Protein AF-A0A967CVB8-F1 (afdb_monomer_lite)

Sequence (1171 aa):
MAAPSTLHRSLELAGTLPALMVAADRVAATVIQGVHGRRRVGQGDAFWQYRPYRDGDSASQIDWRQSARSRHLFVRETEWEAAASVWLWRDASPSMQYASLKNIDTKAVRGELITLALASLLADAGERVAVLGGSMRPTSGRVAVRRVAETLFDETRDPTRVQPSLPPMVPLPAHGTIVLVSDWLDPLEKIEAIVRYYASVGVRGHIVQVLDPAEEDLPFDGHVKFEGLEAEGQHTIRRVEAVRTAYGARLAAQRDGLQRLALIPPLPKLVRFPAIRLLVGLEPTEQTPMKMPWWLLLLRLLLAAALILAVAKPLLNPQADLPGRGPLLLVIDDGWSSAPGWITRVAHAERLIQRAERGGRTVLLMGTAPAPIDQSATRRGALRPDEIRTTLRAFRPKPWPTDRAAAAAELDQMQVDPSAYVVWLSDGLEDEGAARLTERLRRFDGLQVVVPDQASTPLLLLPPVAEGRDLKVRALRPAADGPRKVAVQAADEQGRVVARIDVDFAATATQGEGVLPAPAELRNRMARLDIEAQGGAGSAILLDERHRRRPVAIMGERATAGGQPLLQEVYFLERALDPYVSLSIGDLDTVLTRNTAVLLIPDGAVPSTNDREEIAKWIERGGVAVRFAGANLAAGGDTLVPTRLRLGDRALGGVMSWGEPTALAEFPANSPFLGIPVPKDVRISQQVLAEPTPDLAEKTWARLADGTPLVTAEKRGQGYLVLVHTTANTGWSNLSLSGLFVNMLQRLVTLSRGVAGDGVNKALKPWRTLDGFGRLGAPPAGAQILPADAAETFKPKPTTPPGLYGDENAQVAFNIGGRVGAPTPLALPSGVSIDKLSEGGETDLSRWFLLAALVLLLADLLISLWLRGLLPRAVRLGRATAAAAALLLAVLASPPEAGAQQQTAPPQRPQFQPQPAPPAGQATRDRAAVPALSVEQALKGSLDTRLAYILTGDKEVDDISKAGLEGLSEILRNRTSVEPADPVGLDLERDEPRLYPFIYWPVTSTQPALSPRAAAALDRYLRTGGIIFIDTRDQQLSFDRPAGGNPDLKRLLAGVETPPLIAMPPDHVLTRAFYLLSDMPGRWQGGKIWIESGGGRVNDGVTTIIIGANDYAGAWAVDQRGRGLMPVTPGGETQREMAFRVGVNLVMLALTGNYKDDQVHLPDIMQRLRR

Structure (mmCIF, N/CA/C/O backbone):
data_AF-A0A967CVB8-F1
#
_entry.id   AF-A0A967CVB8-F1
#
loop_
_atom_site.group_PDB
_atom_site.id
_atom_site.type_symbol
_atom_site.label_atom_id
_atom_site.label_alt_id
_atom_site.label_comp_id
_atom_site.label_asym_id
_atom_site.label_entity_id
_atom_site.label_seq_id
_atom_site.pdbx_PDB_ins_code
_atom_site.Cartn_x
_atom_site.Cartn_y
_atom_site.Cartn_z
_atom_site.occupancy
_atom_site.B_iso_or_equiv
_atom_site.auth_seq_id
_atom_site.auth_comp_id
_atom_site.auth_asym_id
_atom_site.auth_atom_id
_atom_site.pdbx_PDB_model_num
ATOM 1 N N . MET A 1 1 ? 33.917 20.953 35.974 1.00 39.84 1 MET A N 1
ATOM 2 C CA . MET A 1 1 ? 33.377 19.713 35.372 1.00 39.84 1 MET A CA 1
ATOM 3 C C . MET A 1 1 ? 32.537 18.982 36.418 1.00 39.84 1 MET A C 1
ATOM 5 O O . MET A 1 1 ? 33.136 18.387 37.296 1.00 39.84 1 MET A O 1
ATOM 9 N N . ALA A 1 2 ? 31.199 19.110 36.370 1.00 30.48 2 ALA A N 1
ATOM 10 C CA . ALA A 1 2 ? 30.183 18.270 37.052 1.00 30.48 2 ALA A CA 1
ATOM 11 C C . ALA A 1 2 ? 28.753 18.808 36.753 1.00 30.48 2 ALA A C 1
ATOM 13 O O . ALA A 1 2 ? 27.996 19.128 37.658 1.00 30.48 2 ALA A O 1
ATOM 14 N N . ALA A 1 3 ? 28.413 19.025 35.475 1.00 40.91 3 ALA A N 1
ATOM 15 C CA . ALA A 1 3 ? 27.140 19.631 35.034 1.00 40.91 3 ALA A CA 1
ATOM 16 C C . ALA A 1 3 ? 26.242 18.720 34.157 1.00 40.91 3 ALA A C 1
ATOM 18 O O . ALA A 1 3 ? 25.026 18.850 34.246 1.00 40.91 3 ALA A O 1
ATOM 19 N N . PRO A 1 4 ? 26.769 17.764 33.358 1.00 41.81 4 PRO A N 1
ATOM 20 C CA . PRO A 1 4 ? 25.917 16.858 32.578 1.00 41.81 4 PRO A CA 1
ATOM 21 C C . PRO A 1 4 ? 25.182 15.825 33.439 1.00 41.81 4 PRO A C 1
ATOM 23 O O . PRO A 1 4 ? 24.113 15.360 33.062 1.00 41.81 4 PRO A O 1
ATOM 26 N N . SER A 1 5 ? 25.737 15.459 34.599 1.00 46.19 5 SER A N 1
ATOM 27 C CA . SER A 1 5 ? 25.253 14.325 35.387 1.00 46.19 5 SER A CA 1
ATOM 28 C C . SER A 1 5 ? 23.907 14.567 36.057 1.00 46.19 5 SER A C 1
ATOM 30 O O . SER A 1 5 ? 23.208 13.595 36.283 1.00 46.19 5 SER A O 1
ATOM 32 N N . THR A 1 6 ? 23.523 15.811 36.363 1.00 44.56 6 THR A N 1
ATOM 33 C CA . THR A 1 6 ? 22.273 16.122 37.084 1.00 44.56 6 THR A CA 1
ATOM 34 C C . THR A 1 6 ? 21.069 16.225 36.150 1.00 44.56 6 THR A C 1
ATOM 36 O O . THR A 1 6 ? 20.009 15.727 36.502 1.00 44.56 6 THR A O 1
ATOM 39 N N . LEU A 1 7 ? 21.239 16.780 34.940 1.00 46.62 7 LEU A N 1
ATOM 40 C CA . LEU A 1 7 ? 20.215 16.750 33.884 1.00 46.62 7 LEU A CA 1
ATOM 41 C C . LEU A 1 7 ? 20.044 15.326 33.325 1.00 46.62 7 LEU A C 1
ATOM 43 O O . LEU A 1 7 ? 18.936 14.887 33.043 1.00 46.62 7 LEU A O 1
ATOM 47 N N . HIS A 1 8 ? 21.145 14.575 33.199 1.00 47.28 8 HIS A N 1
ATOM 48 C CA . HIS A 1 8 ? 21.085 13.164 32.818 1.00 47.28 8 HIS A CA 1
ATOM 49 C C . HIS A 1 8 ? 20.465 12.313 33.936 1.00 47.28 8 HIS A C 1
ATOM 51 O O . HIS A 1 8 ? 19.593 11.509 33.636 1.00 47.28 8 HIS A O 1
ATOM 57 N N . ARG A 1 9 ? 20.797 12.563 35.218 1.00 43.97 9 ARG A N 1
ATOM 58 C CA . ARG A 1 9 ? 20.110 11.940 36.366 1.00 43.97 9 ARG A CA 1
ATOM 59 C C . ARG A 1 9 ? 18.646 12.319 36.438 1.00 43.97 9 ARG A C 1
ATOM 61 O O . ARG A 1 9 ? 17.865 11.457 36.788 1.00 43.97 9 ARG A O 1
ATOM 68 N N . SER A 1 10 ? 18.259 13.564 36.162 1.00 42.12 10 SER A N 1
ATOM 69 C CA . SER A 1 10 ? 16.853 13.976 36.222 1.00 42.12 10 SER A CA 1
ATOM 70 C C . SER A 1 10 ? 16.041 13.369 35.080 1.00 42.12 10 SER A C 1
ATOM 72 O O . SER A 1 10 ? 14.901 12.985 35.308 1.00 42.12 10 SER A O 1
ATOM 74 N N . LEU A 1 11 ? 16.639 13.176 33.898 1.00 46.59 11 LEU A N 1
ATOM 75 C CA . LEU A 1 11 ? 16.045 12.419 32.791 1.00 46.59 11 LEU A CA 1
ATOM 76 C C . LEU A 1 11 ? 16.037 10.893 33.053 1.00 46.59 11 LEU A C 1
ATOM 78 O O . LEU A 1 11 ? 15.043 10.241 32.744 1.00 46.59 11 LEU A O 1
ATOM 82 N N . GLU A 1 12 ? 17.071 10.320 33.687 1.00 45.47 12 GLU A N 1
ATOM 83 C CA . GLU A 1 12 ? 17.101 8.917 34.160 1.00 45.47 12 GLU A CA 1
ATOM 84 C C . GLU A 1 12 ? 16.109 8.661 35.316 1.00 45.47 12 GLU A C 1
ATOM 86 O O . GLU A 1 12 ? 15.452 7.620 35.355 1.00 45.47 12 GLU A O 1
ATOM 91 N N . LEU A 1 13 ? 15.952 9.605 36.252 1.00 46.22 13 LEU A N 1
ATOM 92 C CA . LEU A 1 13 ? 14.998 9.548 37.372 1.00 46.22 13 LEU A CA 1
ATOM 93 C C . LEU A 1 13 ? 13.561 9.787 36.900 1.00 46.22 13 LEU A C 1
ATOM 95 O O . LEU A 1 13 ? 12.649 9.100 37.356 1.00 46.22 13 LEU A O 1
ATOM 99 N N . ALA A 1 14 ? 13.352 10.685 35.931 1.00 42.28 14 ALA A N 1
ATOM 100 C CA . ALA A 1 14 ? 12.073 10.828 35.238 1.00 42.28 14 ALA A CA 1
ATOM 101 C C . ALA A 1 14 ? 11.695 9.537 34.488 1.00 42.28 14 ALA A C 1
ATOM 103 O O . ALA A 1 14 ? 10.531 9.148 34.493 1.00 42.28 14 ALA A O 1
ATOM 104 N N . GLY A 1 15 ? 12.680 8.820 33.934 1.00 41.47 15 GLY A N 1
ATOM 105 C CA . GLY A 1 15 ? 12.495 7.503 33.318 1.00 41.47 15 GLY A CA 1
ATOM 106 C C . GLY A 1 15 ? 12.239 6.340 34.291 1.00 41.47 15 GLY A C 1
ATOM 107 O O . GLY A 1 15 ? 11.826 5.271 33.847 1.00 41.47 15 GLY A O 1
ATOM 108 N N . THR A 1 16 ? 12.450 6.513 35.604 1.00 40.88 16 THR A N 1
ATOM 109 C CA . THR A 1 16 ? 12.336 5.438 36.618 1.00 40.88 16 THR A CA 1
ATOM 110 C C . THR A 1 16 ? 11.228 5.648 37.653 1.00 40.88 16 THR A C 1
ATOM 112 O O . THR A 1 16 ? 11.062 4.819 38.550 1.00 40.88 16 THR A O 1
ATOM 115 N N . LEU A 1 17 ? 10.390 6.682 37.508 1.00 42.91 17 LEU A N 1
ATOM 116 C CA . LEU A 1 17 ? 9.267 6.950 38.418 1.00 42.91 17 LEU A CA 1
ATOM 117 C C . LEU A 1 17 ? 7.903 6.931 37.697 1.00 42.91 17 LEU A C 1
ATOM 119 O O . LEU A 1 17 ? 7.251 7.973 37.577 1.00 42.91 17 LEU A O 1
ATOM 123 N N . PRO A 1 18 ? 7.396 5.738 37.307 1.00 47.34 18 PRO A N 1
ATOM 124 C CA . PRO A 1 18 ? 6.052 5.568 36.750 1.00 47.34 18 PRO A CA 1
ATOM 125 C C . PRO A 1 18 ? 4.955 6.180 37.628 1.00 47.34 18 PRO A C 1
ATOM 127 O O . PRO A 1 18 ? 3.953 6.656 37.117 1.00 47.34 18 PRO A O 1
ATOM 130 N N . ALA A 1 19 ? 5.143 6.218 38.951 1.00 40.50 19 ALA A N 1
ATOM 131 C CA . ALA A 1 19 ? 4.174 6.796 39.879 1.00 40.50 19 ALA A CA 1
ATOM 132 C C . ALA A 1 19 ? 4.058 8.328 39.770 1.00 40.50 19 ALA A C 1
ATOM 134 O O . ALA A 1 19 ? 2.969 8.853 39.982 1.00 40.50 19 ALA A O 1
ATOM 135 N N . LEU A 1 20 ? 5.135 9.044 39.414 1.00 42.47 20 LEU A N 1
ATOM 136 C CA . LEU A 1 20 ? 5.097 10.495 39.192 1.00 42.47 20 LEU A CA 1
ATOM 137 C C . LEU A 1 20 ? 4.602 10.836 37.789 1.00 42.47 20 LEU A C 1
ATOM 139 O O . LEU A 1 20 ? 3.821 11.769 37.672 1.00 42.47 20 LEU A O 1
ATOM 143 N N . MET A 1 21 ? 4.937 10.042 36.765 1.00 40.72 21 MET A N 1
ATOM 144 C CA . MET A 1 21 ? 4.261 10.122 35.461 1.00 40.72 21 MET A CA 1
ATOM 145 C C . MET A 1 21 ? 2.756 9.869 35.606 1.00 40.72 21 MET A C 1
ATOM 147 O O . MET A 1 21 ? 1.975 10.662 35.118 1.00 40.72 21 MET A O 1
ATOM 151 N N . VAL A 1 22 ? 2.326 8.867 36.380 1.00 39.88 22 VAL A N 1
ATOM 152 C CA . VAL A 1 22 ? 0.898 8.580 36.625 1.00 39.88 22 VAL A CA 1
ATOM 153 C C . VAL A 1 22 ? 0.221 9.634 37.512 1.00 39.88 22 VAL A C 1
ATOM 155 O O . VAL A 1 22 ? -0.952 9.944 37.310 1.00 39.88 22 VAL A O 1
ATOM 158 N N . ALA A 1 23 ? 0.916 10.197 38.506 1.00 38.28 23 ALA A N 1
ATOM 159 C CA . ALA A 1 23 ? 0.378 11.270 39.345 1.00 38.28 23 ALA A CA 1
ATOM 160 C C . ALA A 1 23 ? 0.266 12.587 38.570 1.00 38.28 23 ALA A C 1
ATOM 162 O O . ALA A 1 23 ? -0.714 13.310 38.726 1.00 38.28 23 ALA A O 1
ATOM 163 N N . ALA A 1 24 ? 1.232 12.872 37.705 1.00 38.06 24 ALA A N 1
ATOM 164 C CA . ALA A 1 24 ? 1.269 14.076 36.905 1.00 38.06 24 ALA A CA 1
ATOM 165 C C . ALA A 1 24 ? 0.374 13.942 35.647 1.00 38.06 24 ALA A C 1
ATOM 167 O O . ALA A 1 24 ? -0.311 14.902 35.314 1.00 38.06 24 ALA A O 1
ATOM 168 N N . ASP A 1 25 ? 0.193 12.735 35.093 1.00 40.62 25 ASP A N 1
ATOM 169 C CA . ASP A 1 25 ? -0.881 12.379 34.148 1.00 40.62 25 ASP A CA 1
ATOM 170 C C . ASP A 1 25 ? -2.262 12.488 34.803 1.00 40.62 25 ASP A C 1
ATOM 172 O O . ASP A 1 25 ? -3.207 12.934 34.164 1.00 40.62 25 ASP A O 1
ATOM 176 N N . ARG A 1 26 ? -2.414 12.139 36.091 1.00 37.75 26 ARG A N 1
ATOM 177 C CA . ARG A 1 26 ? -3.667 12.365 36.836 1.00 37.75 26 ARG A CA 1
ATOM 178 C C . ARG A 1 26 ? -3.932 13.848 37.078 1.00 37.75 26 ARG A C 1
ATOM 180 O O . ARG A 1 26 ? -5.073 14.274 36.927 1.00 37.75 26 ARG A O 1
ATOM 187 N N . VAL A 1 27 ? -2.919 14.644 37.421 1.00 36.72 27 VAL A N 1
ATOM 188 C CA . VAL A 1 27 ? -3.057 16.100 37.612 1.00 36.72 27 VAL A CA 1
ATOM 189 C C . VAL A 1 27 ? -3.334 16.800 36.275 1.00 36.72 27 VAL A C 1
ATOM 191 O O . VAL A 1 27 ? -4.260 17.605 36.204 1.00 36.72 27 VAL A O 1
ATOM 194 N N . ALA A 1 28 ? -2.640 16.421 35.197 1.00 36.44 28 ALA A N 1
ATOM 195 C CA . ALA A 1 28 ? -2.891 16.900 33.837 1.00 36.44 28 ALA A CA 1
ATOM 196 C C . ALA A 1 28 ? -4.274 16.462 33.320 1.00 36.44 28 ALA A C 1
ATOM 198 O O . ALA A 1 28 ? -5.021 17.286 32.797 1.00 36.44 28 ALA A O 1
ATOM 199 N N . ALA A 1 29 ? -4.695 15.217 33.575 1.00 38.03 29 ALA A N 1
ATOM 200 C CA . ALA A 1 29 ? -6.037 14.730 33.241 1.00 38.03 29 ALA A CA 1
ATOM 201 C C . ALA A 1 29 ? -7.153 15.434 34.030 1.00 38.03 29 ALA A C 1
ATOM 203 O O . ALA A 1 29 ? -8.288 15.502 33.557 1.00 38.03 29 ALA A O 1
ATOM 204 N N . THR A 1 30 ? -6.846 16.010 35.198 1.00 35.69 30 THR A N 1
ATOM 205 C CA . THR A 1 30 ? -7.812 16.796 35.984 1.00 35.69 30 THR A CA 1
ATOM 206 C C . THR A 1 30 ? -7.963 18.230 35.448 1.00 35.69 30 THR A C 1
ATOM 208 O O . THR A 1 30 ? -8.986 18.868 35.687 1.00 35.69 30 THR A O 1
ATOM 211 N N . VAL A 1 31 ? -7.009 18.726 34.650 1.00 36.84 31 VAL A N 1
ATOM 212 C CA . VAL A 1 31 ? -7.080 20.045 33.984 1.00 36.84 31 VAL A CA 1
ATOM 213 C C . VAL A 1 31 ? -7.744 19.965 32.590 1.00 36.84 31 VAL A C 1
ATOM 215 O O . VAL A 1 31 ? -8.159 20.985 32.045 1.00 36.84 31 VAL A O 1
ATOM 218 N N . ILE A 1 32 ? -7.984 18.759 32.055 1.00 35.25 32 ILE A N 1
ATOM 219 C CA . ILE A 1 32 ? -8.639 18.523 30.747 1.00 35.25 32 ILE A CA 1
ATOM 220 C C . ILE A 1 32 ? -10.176 18.705 30.774 1.00 35.25 32 ILE A C 1
ATOM 222 O O . ILE A 1 32 ? -10.823 18.725 29.727 1.00 35.25 32 ILE A O 1
ATOM 226 N N . GLN A 1 33 ? -10.813 18.932 31.928 1.00 31.05 33 GLN A N 1
ATOM 227 C CA . GLN A 1 33 ? -12.238 19.304 31.964 1.00 31.05 33 GLN A CA 1
ATOM 228 C C . GLN A 1 33 ? -12.428 20.822 31.989 1.00 31.05 33 GLN A C 1
ATOM 230 O O . GLN A 1 33 ? -12.844 21.400 32.992 1.00 31.05 33 GLN A O 1
ATOM 235 N N . GLY A 1 34 ? -12.127 21.487 30.872 1.00 33.62 34 GLY A N 1
ATOM 236 C CA . GLY A 1 34 ? -12.172 22.945 30.866 1.00 33.62 34 GLY A CA 1
ATOM 237 C C . GLY A 1 34 ? -12.222 23.680 29.538 1.00 33.62 34 GLY A C 1
ATOM 238 O O . GLY A 1 34 ? -11.951 24.873 29.562 1.00 33.62 34 GLY A O 1
ATOM 239 N N . VAL A 1 35 ? -12.589 23.069 28.404 1.00 25.36 35 VAL A N 1
ATOM 240 C CA . VAL A 1 35 ? -12.851 23.850 27.177 1.00 25.36 35 VAL A CA 1
ATOM 241 C C . VAL A 1 35 ? -14.104 23.338 26.467 1.00 25.36 35 VAL A C 1
ATOM 243 O O . VAL A 1 35 ? -14.071 22.436 25.638 1.00 25.36 35 VAL A O 1
ATOM 246 N N . HIS A 1 36 ? -15.252 23.930 26.800 1.00 29.33 36 HIS A N 1
ATOM 247 C CA . HIS A 1 36 ? -16.408 23.935 25.908 1.00 29.33 36 HIS A CA 1
ATOM 248 C C . HIS A 1 36 ? -16.361 25.182 25.025 1.00 29.33 36 HIS A C 1
ATOM 250 O O . HIS A 1 36 ? -16.536 26.307 25.494 1.00 29.33 36 HIS A O 1
ATOM 256 N N . GLY A 1 37 ? -16.177 24.932 23.730 1.00 34.28 37 GLY A N 1
ATOM 257 C CA . GLY A 1 37 ? -17.021 25.433 22.649 1.00 34.28 37 GLY A CA 1
ATOM 258 C C . GLY A 1 37 ? -17.662 26.808 22.828 1.00 34.28 37 GLY A C 1
ATOM 259 O O . GLY A 1 37 ? -18.828 26.931 23.205 1.00 34.28 37 GLY A O 1
ATOM 260 N N . ARG A 1 38 ? -16.964 27.837 22.354 1.00 32.28 38 ARG A N 1
ATOM 261 C CA . ARG A 1 38 ? -17.613 28.926 21.618 1.00 32.28 38 ARG A CA 1
ATOM 262 C C . ARG A 1 38 ? -16.938 29.045 20.264 1.00 32.28 38 ARG A C 1
ATOM 264 O O . ARG A 1 38 ? -15.977 29.787 20.114 1.00 32.28 38 ARG A O 1
ATOM 271 N N . ARG A 1 39 ? -17.491 28.325 19.284 1.00 39.25 39 ARG A N 1
ATOM 272 C CA . ARG A 1 39 ? -17.188 28.491 17.860 1.00 39.25 39 ARG A CA 1
ATOM 273 C C . ARG A 1 39 ? -17.462 29.935 17.454 1.00 39.25 39 ARG A C 1
ATOM 275 O O . ARG A 1 39 ? -18.603 30.332 17.223 1.00 39.25 39 ARG A O 1
ATOM 282 N N . ARG A 1 40 ? -16.403 30.731 17.434 1.00 39.28 40 ARG A N 1
ATOM 283 C CA . ARG A 1 40 ? -16.312 32.014 16.745 1.00 39.28 40 ARG A CA 1
ATOM 284 C C . ARG A 1 40 ? -15.216 31.871 15.702 1.00 39.28 40 ARG A C 1
ATOM 286 O O . ARG A 1 40 ? -14.234 31.179 15.946 1.00 39.28 40 ARG A O 1
ATOM 293 N N . VAL A 1 41 ? -15.397 32.550 14.575 1.00 35.59 41 VAL A N 1
ATOM 294 C CA . VAL A 1 41 ? -14.340 32.727 13.575 1.00 35.59 41 VAL A CA 1
ATOM 295 C C . VAL A 1 41 ? -13.127 33.333 14.285 1.00 35.59 41 VAL A C 1
ATOM 297 O O . VAL A 1 41 ? -13.259 34.374 14.936 1.00 35.59 41 VAL A O 1
ATOM 300 N N . GLY A 1 42 ? -11.980 32.661 14.223 1.00 52.94 42 GLY A N 1
ATOM 301 C CA . GLY A 1 42 ? -10.769 33.079 14.923 1.00 52.94 42 GLY A CA 1
ATOM 302 C C . GLY A 1 42 ? -9.578 32.180 14.605 1.00 52.94 42 GLY A C 1
ATOM 303 O O . GLY A 1 42 ? -9.709 31.172 13.934 1.00 52.94 42 GLY A O 1
ATOM 304 N N . GLN A 1 43 ? -8.392 32.575 15.050 1.00 40.72 43 GLN A N 1
ATOM 305 C CA . GLN A 1 43 ? -7.141 31.894 14.714 1.00 40.72 43 GLN A CA 1
ATOM 306 C C . GLN A 1 43 ? -6.992 30.595 15.530 1.00 40.72 43 GLN A C 1
ATOM 308 O O . GLN A 1 43 ? -6.781 30.658 16.737 1.00 40.72 43 GLN A O 1
ATOM 313 N N . GLY A 1 44 ? -7.115 29.439 14.890 1.00 53.22 44 GLY A N 1
ATOM 314 C CA . GLY A 1 44 ? -6.596 28.160 15.399 1.00 53.22 44 GLY A CA 1
ATOM 315 C C . GLY A 1 44 ? -6.433 27.147 14.266 1.00 53.22 44 GLY A C 1
ATOM 316 O O . GLY A 1 44 ? -6.341 27.563 13.110 1.00 53.22 44 GLY A O 1
ATOM 317 N N . ASP A 1 45 ? -6.347 25.851 14.561 1.00 49.97 45 ASP A N 1
ATOM 318 C CA . ASP A 1 45 ? -5.793 24.882 13.597 1.00 49.97 45 ASP A CA 1
ATOM 319 C C . ASP A 1 45 ? -6.855 24.069 12.829 1.00 49.97 45 ASP A C 1
ATOM 321 O O . ASP A 1 45 ? -6.603 23.583 11.717 1.00 49.97 45 ASP A O 1
ATOM 325 N N . ALA A 1 46 ? -8.086 23.976 13.346 1.00 47.72 46 ALA A N 1
ATOM 326 C CA . ALA A 1 46 ? -9.167 23.238 12.691 1.00 47.72 46 ALA A CA 1
ATOM 327 C C . ALA A 1 46 ? -9.848 24.068 11.584 1.00 47.72 46 ALA A C 1
ATOM 329 O O . ALA A 1 46 ? -10.195 25.234 11.759 1.00 47.72 46 ALA A O 1
ATOM 330 N N . PHE A 1 47 ? -10.022 23.469 10.403 1.00 56.91 47 PHE A N 1
ATOM 331 C CA . PHE A 1 47 ? -10.591 24.111 9.210 1.00 56.91 47 PHE A CA 1
ATOM 332 C C . PHE A 1 47 ? -12.099 24.386 9.351 1.00 56.91 47 PHE A C 1
ATOM 334 O O . PHE A 1 47 ? -12.853 23.467 9.663 1.00 56.91 47 PHE A O 1
ATOM 341 N N . TRP A 1 48 ? -12.544 25.616 9.055 1.00 63.31 48 TRP A N 1
ATOM 342 C CA . TRP A 1 48 ? -13.966 25.985 9.048 1.00 63.31 48 TRP A CA 1
ATOM 343 C C . TRP A 1 48 ? -14.537 26.137 7.628 1.00 63.31 48 TRP A C 1
ATOM 345 O O . TRP A 1 48 ? -15.370 25.333 7.215 1.00 63.31 48 TRP A O 1
ATOM 355 N N . GLN A 1 49 ? -14.116 27.158 6.868 1.00 70.31 49 GLN A N 1
ATOM 356 C CA . GLN A 1 49 ? -14.591 27.392 5.494 1.00 70.31 49 GLN A CA 1
ATOM 357 C C . GLN A 1 49 ? -13.599 28.218 4.658 1.00 70.31 49 GLN A C 1
ATOM 359 O O . GLN A 1 49 ? -12.708 28.876 5.197 1.00 70.31 49 GLN A O 1
ATOM 364 N N . TYR A 1 50 ? -13.801 28.231 3.336 1.00 78.94 50 TYR A N 1
ATOM 365 C CA . TYR A 1 50 ? -13.112 29.135 2.411 1.00 78.94 50 TYR A CA 1
ATOM 366 C C . TYR A 1 50 ? -13.987 30.336 2.064 1.00 78.94 50 TYR A C 1
ATOM 368 O O . TYR A 1 50 ? -15.148 30.161 1.689 1.00 78.94 50 TYR A O 1
ATOM 376 N N . ARG A 1 51 ? -13.423 31.548 2.098 1.00 83.38 51 ARG A N 1
ATOM 377 C CA . ARG A 1 51 ? -14.084 32.743 1.548 1.00 83.38 51 ARG A CA 1
ATOM 378 C C . ARG A 1 51 ? -13.161 33.557 0.641 1.00 83.38 51 ARG A C 1
ATOM 380 O O . ARG A 1 51 ? -11.948 33.476 0.807 1.00 83.38 51 ARG A O 1
ATOM 387 N N . PRO A 1 52 ? -13.693 34.368 -0.291 1.00 75.75 52 PRO A N 1
ATOM 388 C CA . PRO A 1 52 ? -12.875 35.288 -1.076 1.00 75.75 52 PRO A CA 1
ATOM 389 C C . PRO A 1 52 ? -12.131 36.284 -0.178 1.00 75.75 52 PRO A C 1
ATOM 391 O O . PRO A 1 52 ? -12.697 36.788 0.801 1.00 75.75 52 PRO A O 1
ATOM 394 N N . TYR A 1 53 ? -10.879 36.560 -0.534 1.00 80.44 53 TYR A N 1
ATOM 395 C CA . TYR A 1 53 ? -10.044 37.595 0.068 1.00 80.44 53 TYR A CA 1
ATOM 396 C C . TYR A 1 53 ? -10.720 38.965 -0.045 1.00 80.44 53 TYR A C 1
ATOM 398 O O . TYR A 1 53 ? -11.288 39.298 -1.089 1.00 80.44 53 TYR A O 1
ATOM 406 N N . ARG A 1 54 ? -10.673 39.753 1.030 1.00 74.75 54 ARG A N 1
ATOM 407 C CA . ARG A 1 54 ? -11.155 41.137 1.075 1.00 74.75 54 ARG A CA 1
ATOM 408 C C . ARG A 1 54 ? -10.032 42.054 1.546 1.00 74.75 54 ARG A C 1
ATOM 410 O O . ARG A 1 54 ? -9.184 41.639 2.333 1.00 74.75 54 ARG A O 1
ATOM 417 N N . ASP A 1 55 ? -10.070 43.308 1.106 1.00 49.50 55 ASP A N 1
ATOM 418 C CA . ASP A 1 55 ? -9.115 44.326 1.544 1.00 49.50 55 ASP A CA 1
ATOM 419 C C . ASP A 1 55 ? -9.179 44.484 3.073 1.00 49.50 55 ASP A C 1
ATOM 421 O O . ASP A 1 55 ? -10.203 44.882 3.632 1.00 49.50 55 ASP A O 1
ATOM 425 N N . GLY A 1 56 ? -8.087 44.103 3.743 1.00 61.16 56 GLY A N 1
ATOM 426 C CA . GLY A 1 56 ? -7.975 44.028 5.205 1.00 61.16 56 GLY A CA 1
ATOM 427 C C . GLY A 1 56 ? -7.611 42.641 5.750 1.00 61.16 56 GLY A C 1
ATOM 428 O O . GLY A 1 56 ? -7.184 42.546 6.900 1.00 61.16 56 GLY A O 1
ATOM 429 N N . ASP A 1 57 ? -7.722 41.582 4.943 1.00 59.88 57 ASP A N 1
ATOM 430 C CA . ASP A 1 57 ? -7.320 40.227 5.336 1.00 59.88 57 ASP A CA 1
ATOM 431 C C . ASP A 1 57 ? -5.791 40.045 5.259 1.00 59.88 57 ASP A C 1
ATOM 433 O O . ASP A 1 57 ? -5.126 40.539 4.341 1.00 59.88 57 ASP A O 1
ATOM 437 N N . SER A 1 58 ? -5.214 39.313 6.219 1.00 56.44 58 SER A N 1
ATOM 438 C CA . SER A 1 58 ? -3.770 39.034 6.252 1.00 56.44 58 SER A CA 1
ATOM 439 C C . SER A 1 58 ? -3.377 38.012 5.183 1.00 56.44 58 SER A C 1
ATOM 441 O O . SER A 1 58 ? -4.040 36.986 5.022 1.00 56.44 58 SER A O 1
ATOM 443 N N . ALA A 1 59 ? -2.238 38.228 4.517 1.00 60.34 59 ALA A N 1
ATOM 444 C CA . ALA A 1 59 ? -1.706 37.310 3.506 1.00 60.34 59 ALA A CA 1
ATOM 445 C C . ALA A 1 59 ? -1.414 35.895 4.051 1.00 60.34 59 ALA A C 1
ATOM 447 O O . ALA A 1 59 ? -1.445 34.921 3.302 1.00 60.34 59 ALA A O 1
ATOM 448 N N . SER A 1 60 ? -1.187 35.764 5.363 1.00 55.06 60 SER A N 1
ATOM 449 C CA . SER A 1 60 ? -0.981 34.476 6.040 1.00 55.06 60 SER A CA 1
ATOM 450 C C . SER A 1 60 ? -2.243 33.615 6.148 1.00 55.06 60 SER A C 1
ATOM 452 O O . SER A 1 60 ? -2.139 32.412 6.359 1.00 55.06 60 SER A O 1
ATOM 454 N N . GLN A 1 61 ? -3.431 34.206 6.000 1.00 56.50 61 GLN A N 1
ATOM 455 C CA . GLN A 1 61 ? -4.706 33.486 6.077 1.00 56.50 61 GLN A CA 1
ATOM 456 C C . GLN A 1 61 ? -5.180 32.999 4.700 1.00 56.50 61 GLN A C 1
ATOM 458 O O . GLN A 1 61 ? -6.174 32.280 4.599 1.00 56.50 61 GLN A O 1
ATOM 463 N N . ILE A 1 62 ? -4.484 33.386 3.628 1.00 68.19 62 ILE A N 1
ATOM 464 C CA . ILE A 1 62 ? -4.800 32.961 2.268 1.00 68.19 62 ILE A CA 1
ATOM 465 C C . ILE A 1 62 ? -4.458 31.476 2.123 1.00 68.19 62 ILE A C 1
ATOM 467 O O . ILE A 1 62 ? -3.318 31.056 2.314 1.00 68.19 62 ILE A O 1
ATOM 471 N N . ASP A 1 63 ? -5.448 30.671 1.743 1.00 70.44 63 ASP A N 1
ATOM 472 C CA . ASP A 1 63 ? -5.205 29.300 1.317 1.00 70.44 63 ASP A CA 1
ATOM 473 C C . ASP A 1 63 ? -4.664 29.324 -0.104 1.00 70.44 63 ASP A C 1
ATOM 475 O O . ASP A 1 63 ? -5.399 29.419 -1.092 1.00 70.44 63 ASP A O 1
ATOM 479 N N . TRP A 1 64 ? -3.343 29.258 -0.204 1.00 63.16 64 TRP A N 1
ATOM 480 C CA . TRP A 1 64 ? -2.652 29.312 -1.482 1.00 63.16 64 TRP A CA 1
ATOM 481 C C . TRP A 1 64 ? -2.917 28.077 -2.349 1.00 63.16 64 TRP A C 1
ATOM 483 O O . TRP A 1 64 ? -2.842 28.187 -3.569 1.00 63.16 64 TRP A O 1
ATOM 493 N N . ARG A 1 65 ? -3.300 26.926 -1.772 1.00 60.75 65 ARG A N 1
ATOM 494 C CA . ARG A 1 65 ? -3.641 25.713 -2.541 1.00 60.75 65 ARG A CA 1
ATOM 495 C C . ARG A 1 65 ? -4.993 25.863 -3.232 1.00 60.75 65 ARG A C 1
ATOM 497 O O . ARG A 1 65 ? -5.118 25.527 -4.409 1.00 60.75 65 ARG A O 1
ATOM 504 N N . GLN A 1 66 ? -5.985 26.401 -2.525 1.00 68.81 66 GLN A N 1
ATOM 505 C CA . GLN A 1 66 ? -7.294 26.712 -3.094 1.00 68.81 66 GLN A CA 1
ATOM 506 C C . GLN A 1 66 ? -7.215 27.912 -4.050 1.00 68.81 66 GLN A C 1
ATOM 508 O O . GLN A 1 66 ? -7.819 27.890 -5.122 1.00 68.81 66 GLN A O 1
ATOM 513 N N . SER A 1 67 ? -6.412 28.925 -3.711 1.00 69.44 67 SER A N 1
ATOM 514 C CA . SER A 1 67 ? -6.196 30.112 -4.550 1.00 69.44 67 SER A CA 1
ATOM 515 C C . SER A 1 67 ? -5.440 29.790 -5.839 1.00 69.44 67 SER A C 1
ATOM 517 O O . SER A 1 67 ? -5.786 30.327 -6.880 1.00 69.44 67 SER A O 1
ATOM 519 N N . ALA A 1 68 ? -4.484 28.854 -5.825 1.00 55.09 68 ALA A N 1
ATOM 520 C CA . ALA A 1 68 ? -3.751 28.426 -7.023 1.00 55.09 68 ALA A CA 1
ATOM 521 C C . ALA A 1 68 ? -4.631 27.735 -8.082 1.00 55.09 68 ALA A C 1
ATOM 523 O O . ALA A 1 68 ? -4.200 27.547 -9.219 1.00 55.09 68 ALA A O 1
ATOM 524 N N . ARG A 1 69 ? -5.864 27.348 -7.729 1.00 54.59 69 ARG A N 1
ATOM 525 C CA . ARG A 1 69 ? -6.847 26.760 -8.650 1.00 54.59 69 ARG A CA 1
ATOM 526 C C . ARG A 1 69 ? -7.759 27.803 -9.311 1.00 54.59 69 ARG A C 1
ATOM 528 O O . ARG A 1 69 ? -8.566 27.427 -10.157 1.00 54.59 69 ARG A O 1
ATOM 535 N N . SER A 1 70 ? -7.664 29.086 -8.946 1.00 59.25 70 SER A N 1
ATOM 536 C CA . SER A 1 70 ? -8.537 30.156 -9.452 1.00 59.25 70 SER A CA 1
ATOM 537 C C . SER A 1 70 ? -7.785 31.482 -9.674 1.00 59.25 70 SER A C 1
ATOM 539 O O . SER A 1 70 ? -6.645 31.635 -9.257 1.00 59.25 70 SER A O 1
ATOM 541 N N . ARG A 1 71 ? -8.423 32.471 -10.321 1.00 60.88 71 ARG A N 1
ATOM 542 C CA . ARG A 1 71 ? -7.883 33.845 -10.447 1.00 60.88 71 ARG A CA 1
ATOM 543 C C . ARG A 1 71 ? -8.138 34.729 -9.215 1.00 60.88 71 ARG A C 1
ATOM 545 O O . ARG A 1 71 ? -7.654 35.855 -9.167 1.00 60.88 71 ARG A O 1
ATOM 552 N N . HIS A 1 72 ? -8.906 34.243 -8.243 1.00 63.09 72 HIS A N 1
ATOM 553 C CA . HIS A 1 72 ? -9.240 34.943 -7.005 1.00 63.09 72 HIS A CA 1
ATOM 554 C C . HIS A 1 72 ? -8.521 34.314 -5.808 1.00 63.09 72 HIS A C 1
ATOM 556 O O . HIS A 1 72 ? -8.386 33.090 -5.718 1.00 63.09 72 HIS A O 1
ATOM 562 N N . LEU A 1 73 ? -8.084 35.167 -4.881 1.00 71.81 73 LEU A N 1
ATOM 563 C CA . LEU A 1 73 ? -7.486 34.752 -3.616 1.00 71.81 73 LEU A CA 1
ATOM 564 C C . LEU A 1 73 ? -8.592 34.300 -2.655 1.00 71.81 73 LEU A C 1
ATOM 566 O O . LEU A 1 73 ? -9.605 34.983 -2.495 1.00 71.81 73 LEU A O 1
ATOM 570 N N . PHE A 1 74 ? -8.394 33.151 -2.020 1.00 74.69 74 PHE A N 1
ATOM 571 C CA . PHE A 1 74 ? -9.281 32.576 -1.016 1.00 74.69 74 PHE A CA 1
ATOM 572 C C . PHE A 1 74 ? -8.582 32.536 0.336 1.00 74.69 74 PHE A C 1
ATOM 574 O O . PHE A 1 74 ? -7.440 32.106 0.439 1.00 74.69 74 PHE A O 1
ATOM 581 N N . VAL A 1 75 ? -9.290 32.948 1.378 1.00 77.94 75 VAL A N 1
ATOM 582 C CA . VAL A 1 75 ? -8.857 32.919 2.773 1.00 77.94 75 VAL A CA 1
ATOM 583 C C . VAL A 1 75 ? -9.467 31.696 3.456 1.00 77.94 75 VAL A C 1
ATOM 585 O O . VAL A 1 75 ? -10.668 31.440 3.313 1.00 77.94 75 VAL A O 1
ATOM 588 N N . ARG A 1 76 ? -8.636 30.930 4.170 1.00 74.81 76 ARG A N 1
ATOM 589 C CA . ARG A 1 76 ? -9.051 29.816 5.029 1.00 74.81 76 ARG A CA 1
ATOM 590 C C . ARG A 1 76 ? -9.396 30.362 6.402 1.00 74.81 76 ARG A C 1
ATOM 592 O O . ARG A 1 76 ? -8.527 30.853 7.113 1.00 74.81 76 ARG A O 1
ATOM 599 N N . GLU A 1 77 ? -10.658 30.251 6.787 1.00 70.31 77 GLU A N 1
ATOM 600 C CA . GLU A 1 77 ? -11.076 30.539 8.155 1.00 70.31 77 GLU A CA 1
ATOM 601 C C . GLU A 1 77 ? -10.894 29.276 9.006 1.00 70.31 77 GLU A C 1
ATOM 603 O O . GLU A 1 77 ? -11.248 28.172 8.576 1.00 70.31 77 GLU A O 1
ATOM 608 N N . THR A 1 78 ? -10.312 29.432 10.195 1.00 57.56 78 THR A N 1
ATOM 609 C CA . THR A 1 78 ? -10.075 28.343 11.149 1.00 57.56 78 THR A CA 1
ATOM 610 C C . THR A 1 78 ? -10.862 28.527 12.456 1.00 57.56 78 THR A C 1
ATOM 612 O O . THR A 1 78 ? -11.529 29.546 12.661 1.00 57.56 78 THR A O 1
ATOM 615 N N . GLU A 1 79 ? -10.890 27.489 13.295 1.00 47.75 79 GLU A N 1
ATOM 616 C CA . GLU A 1 79 ? -11.536 27.464 14.615 1.00 47.75 79 GLU A CA 1
ATOM 617 C C . GLU A 1 79 ? -10.543 27.928 15.691 1.00 47.75 79 GLU A C 1
ATOM 619 O O . GLU A 1 79 ? -9.413 27.467 15.709 1.00 47.75 79 GLU A O 1
ATOM 624 N N . TRP A 1 80 ? -10.946 28.838 16.582 1.00 42.25 80 TRP A N 1
ATOM 625 C CA . TRP A 1 80 ? -10.082 29.451 17.605 1.00 42.25 80 TRP A CA 1
ATOM 626 C C . TRP A 1 80 ? -9.701 28.480 18.745 1.00 42.25 80 TRP A C 1
ATOM 628 O O . TRP A 1 80 ? -10.592 28.027 19.465 1.00 42.25 80 TRP A O 1
ATOM 638 N N . GLU A 1 81 ? -8.402 28.247 18.983 1.00 49.56 81 GLU A N 1
ATOM 639 C CA . GLU A 1 81 ? -7.871 27.550 20.174 1.00 49.56 81 GLU A CA 1
ATOM 640 C C . GLU A 1 81 ? -6.864 28.455 20.911 1.00 49.56 81 GLU A C 1
ATOM 642 O O . GLU A 1 81 ? -5.931 28.988 20.316 1.00 49.56 81 GLU A O 1
ATOM 647 N N . ALA A 1 82 ? -7.060 28.688 22.213 1.00 50.16 82 ALA A N 1
ATOM 648 C CA . ALA A 1 82 ? -6.206 29.570 23.012 1.00 50.16 82 ALA A CA 1
ATOM 649 C C . ALA A 1 82 ? -5.335 28.751 23.978 1.00 50.16 82 ALA A C 1
ATOM 651 O O . ALA A 1 82 ? -5.836 28.302 25.005 1.00 50.16 82 ALA A O 1
ATOM 652 N N . ALA A 1 83 ? -4.038 28.609 23.686 1.00 59.47 83 ALA A N 1
ATOM 653 C CA . ALA A 1 83 ? -3.066 28.036 24.624 1.00 59.47 83 ALA A CA 1
ATOM 654 C C . ALA A 1 83 ? -2.890 28.949 25.854 1.00 59.47 83 ALA A C 1
ATOM 656 O O . ALA A 1 83 ? -2.574 30.147 25.726 1.00 59.47 83 ALA A O 1
ATOM 657 N N . ALA A 1 84 ? -3.083 28.393 27.049 1.00 69.12 84 ALA A N 1
ATOM 658 C CA . ALA A 1 84 ? -2.881 29.078 28.312 1.00 69.12 84 ALA A CA 1
ATOM 659 C C . ALA A 1 84 ? -1.380 29.267 28.603 1.00 69.12 84 ALA A C 1
ATOM 661 O O . ALA A 1 84 ? -0.498 28.582 28.081 1.00 69.12 84 ALA A O 1
ATOM 662 N N . SER A 1 85 ? -1.078 30.270 29.424 1.00 84.25 85 SER A N 1
ATOM 663 C CA . SER A 1 85 ? 0.276 30.495 29.930 1.00 84.25 85 SER A CA 1
ATOM 664 C C . SER A 1 85 ? 0.325 30.106 31.402 1.00 84.25 85 SER A C 1
ATOM 666 O O . SER A 1 85 ? -0.493 30.586 32.195 1.00 84.25 85 SER A O 1
ATOM 668 N N . VAL A 1 86 ? 1.284 29.253 31.754 1.00 87.94 86 VAL A N 1
ATOM 669 C CA . VAL A 1 86 ? 1.494 28.734 33.105 1.00 87.94 86 VAL A CA 1
ATOM 670 C C . VAL A 1 86 ? 2.860 29.177 33.630 1.00 87.94 86 VAL A C 1
ATOM 672 O O . VAL A 1 86 ? 3.892 28.934 33.006 1.00 87.94 86 VAL A O 1
ATOM 675 N N . TRP A 1 87 ? 2.870 29.829 34.791 1.00 90.62 87 TRP A N 1
ATOM 676 C CA . TRP A 1 87 ? 4.081 30.241 35.497 1.00 90.62 87 TRP A CA 1
ATOM 677 C C . TRP A 1 87 ? 4.396 29.259 36.618 1.00 90.62 87 TRP A C 1
ATOM 679 O O . TRP A 1 87 ? 3.529 28.944 37.428 1.00 90.62 87 TRP A O 1
ATOM 689 N N . LEU A 1 88 ? 5.637 28.792 36.673 1.00 90.75 88 LEU A N 1
ATOM 690 C CA . LEU A 1 88 ? 6.123 27.842 37.665 1.00 90.75 88 LEU A CA 1
ATOM 691 C C . LEU A 1 88 ? 7.115 28.526 38.603 1.00 90.75 88 LEU A C 1
ATOM 693 O O . LEU A 1 88 ? 7.972 29.285 38.153 1.00 90.75 88 LEU A O 1
ATOM 697 N N . TRP A 1 89 ? 7.020 28.244 39.895 1.00 91.25 89 TRP A N 1
ATOM 698 C CA . TRP A 1 89 ? 7.984 28.698 40.892 1.00 91.25 89 TRP A CA 1
ATOM 699 C C . TRP A 1 89 ? 8.286 27.586 41.887 1.00 91.25 89 TRP A C 1
ATOM 701 O O . TRP A 1 89 ? 7.392 26.824 42.267 1.00 91.25 89 TRP A O 1
ATOM 711 N N . ARG A 1 90 ? 9.541 27.532 42.328 1.00 89.50 90 ARG A N 1
ATOM 712 C CA . ARG A 1 90 ? 10.044 26.541 43.268 1.00 89.50 90 ARG A CA 1
ATOM 713 C C . ARG A 1 90 ? 10.853 27.242 44.351 1.00 89.50 90 ARG A C 1
ATOM 715 O O . ARG A 1 90 ? 11.711 28.058 44.036 1.00 89.50 90 ARG A O 1
ATOM 722 N N . ASP A 1 91 ? 10.627 26.848 45.595 1.00 87.81 91 ASP A N 1
ATOM 723 C CA . ASP A 1 91 ? 11.368 27.321 46.758 1.00 87.81 91 ASP A CA 1
ATOM 724 C C . ASP A 1 91 ? 12.770 26.703 46.861 1.00 87.81 91 ASP A C 1
ATOM 726 O O . ASP A 1 91 ? 12.990 25.493 46.721 1.00 87.81 91 ASP A O 1
ATOM 730 N N . ALA A 1 92 ? 13.744 27.564 47.090 1.00 81.31 92 ALA A N 1
ATOM 731 C CA . ALA A 1 92 ? 15.159 27.247 47.125 1.00 81.31 92 ALA A CA 1
ATOM 732 C C . ALA A 1 92 ? 15.842 27.789 48.392 1.00 81.31 92 ALA A C 1
ATOM 734 O O . ALA A 1 92 ? 17.072 27.879 48.433 1.00 81.31 92 ALA A O 1
ATOM 735 N N . SER A 1 93 ? 15.056 28.130 49.418 1.00 84.88 93 SER A N 1
ATOM 736 C CA . SER A 1 93 ? 15.561 28.554 50.719 1.00 84.88 93 SER A CA 1
ATOM 737 C C . SER A 1 93 ? 16.370 27.447 51.429 1.00 84.88 93 SER A C 1
ATOM 739 O O . SER A 1 93 ? 16.322 26.269 51.046 1.00 84.88 93 SER A O 1
ATOM 741 N N . PRO A 1 94 ? 17.152 27.785 52.471 1.00 82.25 94 PRO A N 1
ATOM 742 C CA . PRO A 1 94 ? 17.916 26.800 53.234 1.00 82.25 94 PRO A CA 1
ATOM 743 C C . PRO A 1 94 ? 17.067 25.688 53.870 1.00 82.25 94 PRO A C 1
ATOM 745 O O . PRO A 1 94 ? 17.547 24.554 53.947 1.00 82.25 94 PRO A O 1
ATOM 748 N N . SER A 1 95 ? 15.812 25.955 54.267 1.00 83.94 95 SER A N 1
ATOM 749 C CA . SER A 1 95 ? 14.911 24.925 54.818 1.00 83.94 95 SER A CA 1
ATOM 750 C C . SER A 1 95 ? 14.668 23.787 53.820 1.00 83.94 95 SER A C 1
ATOM 752 O O . SER A 1 95 ? 14.557 22.619 54.203 1.00 83.94 95 SER A O 1
ATOM 754 N N . MET A 1 96 ? 14.678 24.096 52.520 1.00 86.50 96 MET A N 1
ATOM 755 C CA . MET A 1 96 ? 14.496 23.126 51.444 1.00 86.50 96 MET A CA 1
ATOM 756 C C . MET A 1 96 ? 15.693 22.172 51.299 1.00 86.50 96 MET A C 1
ATOM 758 O O . MET A 1 96 ? 15.561 21.103 50.705 1.00 86.50 96 MET A O 1
ATOM 762 N N . GLN A 1 97 ? 16.864 22.488 51.861 1.00 85.69 97 GLN A N 1
ATOM 763 C CA . GLN A 1 97 ? 18.020 21.579 51.851 1.00 85.69 97 GLN A CA 1
ATOM 764 C C . GLN A 1 97 ? 17.942 20.489 52.931 1.00 85.69 97 GLN A C 1
ATOM 766 O O . GLN A 1 97 ? 18.780 19.587 52.945 1.00 85.69 97 GLN A O 1
ATOM 771 N N . TYR A 1 98 ? 16.940 20.537 53.814 1.00 85.31 98 TYR A N 1
ATOM 772 C CA . TYR A 1 98 ? 16.750 19.542 54.863 1.00 85.31 98 TYR A CA 1
ATOM 773 C C . TYR A 1 98 ? 16.377 18.159 54.303 1.00 85.31 98 TYR A C 1
ATOM 775 O O . TYR A 1 98 ? 15.590 18.040 53.359 1.00 85.31 98 TYR A O 1
ATOM 783 N N . ALA A 1 99 ? 16.946 17.122 54.920 1.00 86.44 99 ALA A N 1
ATOM 784 C CA . ALA A 1 99 ? 16.585 15.718 54.754 1.00 86.44 99 ALA A CA 1
ATOM 785 C C . ALA A 1 99 ? 16.853 14.985 56.075 1.00 86.44 99 ALA A C 1
ATOM 787 O O . ALA A 1 99 ? 17.981 15.002 56.578 1.00 86.44 99 ALA A O 1
ATOM 788 N N . SER A 1 100 ? 15.840 14.337 56.647 1.00 83.25 100 SER A N 1
ATOM 789 C CA . SER A 1 100 ? 15.983 13.638 57.934 1.00 83.25 100 SER A CA 1
ATOM 790 C C . SER A 1 100 ? 16.636 12.262 57.828 1.00 83.25 100 SER A C 1
ATOM 792 O O . SER A 1 100 ? 17.271 11.796 58.778 1.00 83.25 100 SER A O 1
ATOM 794 N N . LEU A 1 101 ? 16.512 11.606 56.671 1.00 81.62 101 LEU A N 1
ATOM 795 C CA . LEU A 1 101 ? 17.070 10.282 56.414 1.00 81.62 101 LEU A CA 1
ATOM 796 C C . LEU A 1 101 ? 18.181 10.349 55.360 1.00 81.62 101 LEU A C 1
ATOM 798 O O . LEU A 1 101 ? 18.092 11.065 54.370 1.00 81.62 101 LEU A O 1
ATOM 802 N N . LYS A 1 102 ? 19.228 9.533 55.522 1.00 76.56 102 LYS A N 1
ATOM 803 C CA . LYS A 1 102 ? 20.352 9.481 54.563 1.00 76.56 102 LYS A CA 1
ATOM 804 C C . LYS A 1 102 ? 19.975 8.901 53.190 1.00 76.56 102 LYS A C 1
ATOM 806 O O . LYS A 1 102 ? 20.783 8.968 52.271 1.00 76.56 102 LYS A O 1
ATOM 811 N N . ASN A 1 103 ? 18.804 8.273 53.073 1.00 80.94 103 ASN A N 1
ATOM 812 C CA . ASN A 1 103 ? 18.323 7.581 51.874 1.00 80.94 103 ASN A CA 1
ATOM 813 C C . ASN A 1 103 ? 17.172 8.310 51.158 1.00 80.94 103 ASN A C 1
ATOM 815 O O . ASN A 1 103 ? 16.587 7.730 50.244 1.00 80.94 103 ASN A O 1
ATOM 819 N N . ILE A 1 104 ? 16.832 9.533 51.570 1.00 79.81 104 ILE A N 1
ATOM 820 C CA . ILE A 1 104 ? 15.852 10.374 50.877 1.00 79.81 104 ILE A CA 1
ATOM 821 C C . ILE A 1 104 ? 16.546 11.600 50.292 1.00 79.81 104 ILE A C 1
ATOM 823 O O . ILE A 1 104 ? 17.531 12.095 50.841 1.00 79.81 104 ILE A O 1
ATOM 827 N N . ASP A 1 105 ? 16.031 12.072 49.163 1.00 79.38 105 ASP A N 1
ATOM 828 C CA . ASP A 1 105 ? 16.464 13.334 48.576 1.00 79.38 105 ASP A CA 1
ATOM 829 C C . ASP A 1 105 ? 16.009 14.511 49.448 1.00 79.38 105 ASP A C 1
ATOM 831 O O . ASP A 1 105 ? 14.986 14.433 50.133 1.00 79.38 105 ASP A O 1
ATOM 835 N N . THR A 1 106 ? 16.735 15.626 49.384 1.00 83.94 106 THR A N 1
ATOM 836 C CA . THR A 1 106 ? 16.327 16.867 50.054 1.00 83.94 106 THR A CA 1
ATOM 837 C C . THR A 1 106 ? 15.017 17.404 49.472 1.00 83.94 106 THR A C 1
ATOM 839 O O . THR A 1 106 ? 14.688 17.161 48.300 1.00 83.94 106 THR A O 1
ATOM 842 N N . LYS A 1 107 ? 14.271 18.191 50.260 1.00 88.88 107 LYS A N 1
ATOM 843 C CA . LYS A 1 107 ? 13.033 18.842 49.787 1.00 88.88 107 LYS A CA 1
ATOM 844 C C . LYS A 1 107 ? 13.263 19.669 48.512 1.00 88.88 107 LYS A C 1
ATOM 846 O O . LYS A 1 107 ? 12.404 19.680 47.634 1.00 88.88 107 LYS A O 1
ATOM 851 N N . ALA A 1 108 ? 14.436 20.288 48.361 1.00 82.06 108 ALA A N 1
ATOM 852 C CA . ALA A 1 108 ? 14.843 21.075 47.197 1.00 82.06 108 ALA A CA 1
ATOM 853 C C . ALA A 1 108 ? 14.903 20.229 45.919 1.00 82.06 108 ALA A C 1
ATOM 855 O O . ALA A 1 108 ? 14.318 20.612 44.906 1.00 82.06 108 ALA A O 1
ATOM 856 N N . VAL A 1 109 ? 15.538 19.051 45.979 1.00 78.56 109 VAL A N 1
ATOM 857 C CA . VAL A 1 109 ? 15.601 18.112 44.845 1.00 78.56 109 VAL A CA 1
ATOM 858 C C . VAL A 1 109 ? 14.198 17.618 44.487 1.00 78.56 109 VAL A C 1
ATOM 860 O O . VAL A 1 109 ? 13.841 17.549 43.310 1.00 78.56 109 VAL A O 1
ATOM 863 N N . ARG A 1 110 ? 13.357 17.333 45.491 1.00 81.38 110 ARG A N 1
ATOM 864 C CA . ARG A 1 110 ? 11.965 16.921 45.262 1.00 81.38 110 ARG A CA 1
ATOM 865 C C . ARG A 1 110 ? 11.130 18.035 44.619 1.00 81.38 110 ARG A C 1
ATOM 867 O O . ARG A 1 110 ? 10.386 17.763 43.678 1.00 81.38 110 ARG A O 1
ATOM 874 N N . GLY A 1 111 ? 11.258 19.273 45.094 1.00 82.00 111 GLY A N 1
ATOM 875 C CA . GLY A 1 111 ? 10.570 20.438 44.536 1.00 82.00 111 GLY A CA 1
ATOM 876 C C . GLY A 1 111 ? 10.991 20.738 43.096 1.00 82.00 111 GLY A C 1
ATOM 877 O O . GLY A 1 111 ? 10.144 21.032 42.251 1.00 82.00 111 GLY A O 1
ATOM 878 N N . GLU A 1 112 ? 12.281 20.603 42.786 1.00 80.38 112 GLU A N 1
ATOM 879 C CA . GLU A 1 112 ? 12.815 20.749 41.429 1.00 80.38 112 GLU A CA 1
ATOM 880 C C . GLU A 1 112 ? 12.277 19.668 40.484 1.00 80.38 112 GLU A C 1
ATOM 882 O O . GLU A 1 112 ? 11.793 19.986 39.396 1.00 80.38 112 GLU A O 1
ATOM 887 N N . LEU A 1 113 ? 12.261 18.408 40.928 1.00 77.81 113 LEU A N 1
ATOM 888 C CA . LEU A 1 113 ? 11.699 17.294 40.165 1.00 77.81 113 LEU A CA 1
ATOM 889 C C . LEU A 1 113 ? 10.214 17.517 39.835 1.00 77.81 113 LEU A C 1
ATOM 891 O O . LEU A 1 113 ? 9.816 17.346 38.685 1.00 77.81 113 LEU A O 1
ATOM 895 N N . ILE A 1 114 ? 9.401 17.928 40.818 1.00 80.25 114 ILE A N 1
ATOM 896 C CA . ILE A 1 114 ? 7.970 18.227 40.618 1.00 80.25 114 ILE A CA 1
ATOM 897 C C . ILE A 1 114 ? 7.796 19.357 39.599 1.00 80.25 114 ILE A C 1
ATOM 899 O O . ILE A 1 114 ? 6.960 19.265 38.700 1.00 80.25 114 ILE A O 1
ATOM 903 N N . THR A 1 115 ? 8.607 20.408 39.714 1.00 84.62 115 THR A N 1
ATOM 904 C CA . THR A 1 115 ? 8.539 21.578 38.832 1.00 84.62 115 THR A CA 1
ATOM 905 C C . THR A 1 115 ? 8.917 21.223 37.391 1.00 84.62 115 THR A C 1
ATOM 907 O O . THR A 1 115 ? 8.214 21.613 36.458 1.00 84.62 115 THR A O 1
ATOM 910 N N . LEU A 1 116 ? 9.982 20.439 37.189 1.00 81.38 116 LEU A N 1
ATOM 911 C CA . LEU A 1 116 ? 10.416 19.985 35.863 1.00 81.38 116 LEU A CA 1
ATOM 912 C C . LEU A 1 116 ? 9.447 18.980 35.234 1.00 81.38 116 LEU A C 1
ATOM 914 O O . LEU A 1 116 ? 9.171 19.071 34.038 1.00 81.38 116 LEU A O 1
ATOM 918 N N . ALA A 1 117 ? 8.891 18.060 36.026 1.00 77.25 117 ALA A N 1
ATOM 919 C CA . ALA A 1 117 ? 7.876 17.121 35.556 1.00 77.25 117 ALA A CA 1
ATOM 920 C C . ALA A 1 117 ? 6.616 17.858 35.078 1.00 77.25 117 ALA A C 1
ATOM 922 O O . ALA A 1 117 ? 6.102 17.579 33.995 1.00 77.25 117 ALA A O 1
ATOM 923 N N . LEU A 1 118 ? 6.162 18.856 35.843 1.00 80.19 118 LEU A N 1
ATOM 924 C CA . LEU A 1 118 ? 5.027 19.690 35.465 1.00 80.19 118 LEU A CA 1
ATOM 925 C C . LEU A 1 118 ? 5.321 20.520 34.206 1.00 80.19 118 LEU A C 1
ATOM 927 O O . LEU A 1 118 ? 4.474 20.599 33.320 1.00 80.19 118 LEU A O 1
ATOM 931 N N . ALA A 1 119 ? 6.524 21.091 34.089 1.00 83.06 119 ALA A N 1
ATOM 932 C CA . ALA A 1 119 ? 6.944 21.801 32.883 1.00 83.06 119 ALA A CA 1
ATOM 933 C C . ALA A 1 119 ? 6.929 20.894 31.642 1.00 83.06 119 ALA A C 1
ATOM 935 O O . ALA A 1 119 ? 6.493 21.335 30.581 1.00 83.06 119 ALA A O 1
ATOM 936 N N . SER A 1 120 ? 7.368 19.635 31.777 1.00 76.56 120 SER A N 1
ATOM 937 C CA . SER A 1 120 ? 7.343 18.652 30.687 1.00 76.56 120 SER A CA 1
ATOM 938 C C . SER A 1 120 ? 5.927 18.337 30.232 1.00 76.56 120 SER A C 1
ATOM 940 O O . SER A 1 120 ? 5.639 18.435 29.044 1.00 76.56 120 SER A O 1
ATOM 942 N N . LEU A 1 121 ? 5.026 18.034 31.166 1.00 74.38 121 LEU A N 1
ATOM 943 C CA . LEU A 1 121 ? 3.645 17.695 30.820 1.00 74.38 121 LEU A CA 1
ATOM 944 C C . LEU A 1 121 ? 2.885 18.857 30.194 1.00 74.38 121 LEU A C 1
ATOM 946 O O . LEU A 1 121 ? 2.150 18.668 29.231 1.00 74.38 121 LEU A O 1
ATOM 950 N N . LEU A 1 122 ? 3.069 20.066 30.726 1.00 78.56 122 LEU A N 1
ATOM 951 C CA . LEU A 1 122 ? 2.450 21.262 30.164 1.00 78.56 122 LEU A CA 1
ATOM 952 C C . LEU A 1 122 ? 2.994 21.556 28.758 1.00 78.56 122 LEU A C 1
ATOM 954 O O . LEU A 1 122 ? 2.224 21.914 27.871 1.00 78.56 122 LEU A O 1
ATOM 958 N N . ALA A 1 123 ? 4.295 21.357 28.531 1.00 74.31 123 ALA A N 1
ATOM 959 C CA . ALA A 1 123 ? 4.900 21.534 27.216 1.00 74.31 123 ALA A CA 1
ATOM 960 C C . ALA A 1 123 ? 4.426 20.486 26.192 1.00 74.31 123 ALA A C 1
ATOM 962 O O . ALA A 1 123 ? 4.199 20.850 25.037 1.00 74.31 123 ALA A O 1
ATOM 963 N N . ASP A 1 124 ? 4.249 19.225 26.604 1.00 63.91 124 ASP A N 1
ATOM 964 C CA . ASP A 1 124 ? 3.708 18.150 25.758 1.00 63.91 124 ASP A CA 1
ATOM 965 C C . ASP A 1 124 ? 2.213 18.357 25.449 1.00 63.91 124 ASP A C 1
ATOM 967 O O . ASP A 1 124 ? 1.752 18.010 24.363 1.00 63.91 124 ASP A O 1
ATOM 971 N N . ALA A 1 125 ? 1.464 18.991 26.358 1.00 60.38 125 ALA A N 1
ATOM 972 C CA . ALA A 1 125 ? 0.065 19.380 26.160 1.00 60.38 125 ALA A CA 1
ATOM 973 C C . ALA A 1 125 ? -0.125 20.650 25.301 1.00 60.38 125 ALA A C 1
ATOM 975 O O . ALA A 1 125 ? -1.256 21.077 25.082 1.00 60.38 125 ALA A O 1
ATOM 976 N N . GLY A 1 126 ? 0.959 21.268 24.815 1.00 62.66 126 GLY A N 1
ATOM 977 C CA . GLY A 1 126 ? 0.908 22.475 23.979 1.00 62.66 126 GLY A CA 1
ATOM 978 C C . GLY A 1 126 ? 0.762 23.795 24.750 1.00 62.66 126 GLY A C 1
ATOM 979 O O . GLY A 1 126 ? 0.647 24.854 24.129 1.00 62.66 126 GLY A O 1
ATOM 980 N N . GLU A 1 127 ? 0.815 23.766 26.084 1.00 80.25 127 GLU A N 1
ATOM 981 C CA . GLU A 1 127 ? 0.744 24.962 26.926 1.00 80.25 127 GLU A CA 1
ATOM 982 C C . GLU A 1 127 ? 2.071 25.735 26.931 1.00 80.25 127 GLU A C 1
ATOM 984 O O . GLU A 1 127 ? 3.155 25.203 26.662 1.00 80.25 127 GLU A O 1
ATOM 989 N N . ARG A 1 128 ? 2.005 27.032 27.256 1.00 84.38 128 ARG A N 1
ATOM 990 C CA . ARG A 1 128 ? 3.198 27.888 27.349 1.00 84.38 128 ARG A CA 1
ATOM 991 C C . ARG A 1 128 ? 3.671 27.991 28.791 1.00 84.38 128 ARG A C 1
ATOM 993 O O . ARG A 1 128 ? 2.938 28.493 29.637 1.00 84.38 128 ARG A O 1
ATOM 1000 N N . VAL A 1 129 ? 4.913 27.605 29.065 1.00 87.44 129 VAL A N 1
ATOM 1001 C CA . VAL A 1 129 ? 5.484 27.557 30.421 1.00 87.44 129 VAL A CA 1
ATOM 1002 C C . VAL A 1 129 ? 6.574 28.620 30.603 1.00 87.44 129 VAL A C 1
ATOM 1004 O O . VAL A 1 129 ? 7.347 28.886 29.679 1.00 87.44 129 VAL A O 1
ATOM 1007 N N . ALA A 1 130 ? 6.640 29.239 31.786 1.00 88.31 130 ALA A N 1
ATOM 1008 C CA . ALA A 1 130 ? 7.715 30.148 32.206 1.00 88.31 130 ALA A CA 1
ATOM 1009 C C . ALA A 1 130 ? 8.058 29.979 33.695 1.00 88.31 130 ALA A C 1
ATOM 1011 O O . ALA A 1 130 ? 7.203 29.575 34.478 1.00 88.31 130 ALA A O 1
ATOM 1012 N N . VAL A 1 131 ? 9.277 30.355 34.099 1.00 88.56 131 VAL A N 1
ATOM 1013 C CA . VAL A 1 131 ? 9.661 30.463 35.519 1.00 88.56 131 VAL A CA 1
ATOM 1014 C C . VAL A 1 131 ? 9.272 31.842 36.058 1.00 88.56 131 VAL A C 1
ATOM 1016 O O . VAL A 1 131 ? 9.548 32.865 35.428 1.00 88.56 131 VAL A O 1
ATOM 1019 N N . LEU A 1 132 ? 8.607 31.884 37.212 1.00 86.62 132 LEU A N 1
ATOM 1020 C CA . LEU A 1 132 ? 8.183 33.118 37.871 1.00 86.62 132 LEU A CA 1
ATOM 1021 C C . LEU A 1 132 ? 9.393 33.939 38.333 1.00 86.62 132 LEU A C 1
ATOM 1023 O O . LEU A 1 132 ? 10.227 33.443 39.078 1.00 86.62 132 LEU A O 1
ATOM 1027 N N . GLY A 1 133 ? 9.467 35.210 37.930 1.00 74.56 133 GLY A N 1
ATOM 1028 C CA . GLY A 1 133 ? 10.602 36.084 38.259 1.00 74.56 133 GLY A CA 1
ATOM 1029 C C . GLY A 1 133 ? 11.829 35.903 37.355 1.00 74.56 133 GLY A C 1
ATOM 1030 O O . GLY A 1 133 ? 12.737 36.730 37.406 1.00 74.56 133 GLY A O 1
ATOM 1031 N N . GLY A 1 134 ? 11.826 34.894 36.476 1.00 71.50 134 GLY A N 1
ATOM 1032 C CA . GLY A 1 134 ? 12.842 34.716 35.443 1.00 71.50 134 GLY A CA 1
ATOM 1033 C C . GLY A 1 134 ? 12.697 35.721 34.293 1.00 71.50 134 GLY A C 1
ATOM 1034 O O . GLY A 1 134 ? 11.625 36.268 34.036 1.00 71.50 134 GLY A O 1
ATOM 1035 N N . SER A 1 135 ? 13.773 35.935 33.535 1.00 63.72 135 SER A N 1
ATOM 1036 C CA . SER A 1 135 ? 13.795 36.822 32.356 1.00 63.72 135 SER A CA 1
ATOM 1037 C C . SER A 1 135 ? 13.078 36.244 31.121 1.00 63.72 135 SER A C 1
ATOM 1039 O O . SER A 1 135 ? 13.070 36.855 30.049 1.00 63.72 135 SER A O 1
ATOM 1041 N N . MET A 1 136 ? 12.467 35.063 31.246 1.00 68.81 136 MET A N 1
ATOM 1042 C CA . MET A 1 136 ? 11.923 34.287 30.136 1.00 68.81 136 MET A CA 1
ATOM 1043 C C . MET A 1 136 ? 10.443 34.585 29.869 1.00 68.81 136 MET A C 1
ATOM 1045 O O . MET A 1 136 ? 9.623 34.673 30.781 1.00 68.81 136 MET A O 1
ATOM 1049 N N . ARG A 1 137 ? 10.074 34.661 28.585 1.00 73.44 137 ARG A N 1
ATOM 1050 C CA . ARG A 1 137 ? 8.667 34.679 28.157 1.00 73.44 137 ARG A CA 1
ATOM 1051 C C . ARG A 1 137 ? 8.087 33.254 28.102 1.00 73.44 137 ARG A C 1
ATOM 1053 O O . ARG A 1 137 ? 8.818 32.343 27.711 1.00 73.44 137 ARG A O 1
ATOM 1060 N N . PRO A 1 138 ? 6.786 33.061 28.397 1.00 80.62 138 PRO A N 1
ATOM 1061 C CA . PRO A 1 138 ? 6.126 31.761 28.264 1.00 80.62 138 PRO A CA 1
ATOM 1062 C C . PRO A 1 138 ? 6.350 31.139 26.882 1.00 80.62 138 PRO A C 1
ATOM 1064 O O . PRO A 1 138 ? 6.014 31.750 25.867 1.00 80.62 138 PRO A O 1
ATOM 1067 N N . THR A 1 139 ? 6.937 29.944 26.856 1.00 76.69 139 THR A N 1
ATOM 1068 C CA . THR A 1 139 ? 7.340 29.212 25.641 1.00 76.69 139 THR A CA 1
ATOM 1069 C C . THR A 1 139 ? 6.721 27.809 25.666 1.00 76.69 139 THR A C 1
ATOM 1071 O O . THR A 1 139 ? 6.503 27.273 26.748 1.00 76.69 139 THR A O 1
ATOM 1074 N N . SER A 1 140 ? 6.419 27.213 24.511 1.00 76.25 140 SER A N 1
ATOM 1075 C CA . SER A 1 140 ? 5.860 25.853 24.390 1.00 76.25 140 SER A CA 1
ATOM 1076 C C . SER A 1 140 ? 6.871 24.848 23.804 1.00 76.25 140 SER A C 1
ATOM 1078 O O . SER A 1 140 ? 7.938 25.231 23.314 1.00 76.25 140 SER A O 1
ATOM 1080 N N . GLY A 1 141 ? 6.544 23.552 23.869 1.00 67.81 141 GLY A N 1
ATOM 1081 C CA . GLY A 1 141 ? 7.333 22.457 23.290 1.00 67.81 141 GLY A CA 1
ATOM 1082 C C . GLY A 1 141 ? 8.610 22.092 24.062 1.00 67.81 141 GLY A C 1
ATOM 1083 O O . GLY A 1 141 ? 8.922 22.655 25.110 1.00 67.81 141 GLY A O 1
ATOM 1084 N N . ARG A 1 142 ? 9.400 21.147 23.530 1.00 62.03 142 ARG A N 1
ATOM 1085 C CA . ARG A 1 142 ? 10.584 20.568 24.213 1.00 62.03 142 ARG A CA 1
ATOM 1086 C C . ARG A 1 142 ? 11.643 21.597 24.634 1.00 62.03 142 ARG A C 1
ATOM 1088 O O . ARG A 1 142 ? 12.367 21.384 25.605 1.00 62.03 142 ARG A O 1
ATOM 1095 N N . VAL A 1 143 ? 11.726 22.728 23.930 1.00 70.06 143 VAL A N 1
ATOM 1096 C CA . VAL A 1 143 ? 12.641 23.834 24.261 1.00 70.06 143 VAL A CA 1
ATOM 1097 C C . VAL A 1 143 ? 12.241 24.526 25.572 1.00 70.06 143 VAL A C 1
ATOM 1099 O O . VAL A 1 143 ? 13.121 25.000 26.291 1.00 70.06 143 VAL A O 1
ATOM 1102 N N . ALA A 1 144 ? 10.950 24.548 25.921 1.00 75.44 144 ALA A N 1
ATOM 1103 C CA . ALA A 1 144 ? 10.458 25.152 27.157 1.00 75.44 144 ALA A CA 1
ATOM 1104 C C . ALA A 1 144 ? 11.003 24.431 28.400 1.00 75.44 144 ALA A C 1
ATOM 1106 O O . ALA A 1 144 ? 11.517 25.083 29.305 1.00 75.44 144 ALA A O 1
ATOM 1107 N N . VAL A 1 145 ? 10.991 23.094 28.407 1.00 75.44 145 VAL A N 1
ATOM 1108 C CA . VAL A 1 145 ? 11.468 22.272 29.538 1.00 75.44 145 VAL A CA 1
ATOM 1109 C C . VAL A 1 145 ? 12.954 22.498 29.802 1.00 75.44 145 VAL A C 1
ATOM 1111 O O . VAL A 1 145 ? 13.357 22.737 30.939 1.00 75.44 145 VAL A O 1
ATOM 1114 N N . ARG A 1 146 ? 13.772 22.488 28.739 1.00 73.25 146 ARG A N 1
ATOM 1115 C CA . ARG A 1 146 ? 15.217 22.728 28.848 1.00 73.25 146 ARG A CA 1
ATOM 1116 C C . ARG A 1 146 ? 15.509 24.109 29.428 1.00 73.25 146 ARG A C 1
ATOM 1118 O O . ARG A 1 146 ? 16.336 24.231 30.322 1.00 73.25 146 ARG A O 1
ATOM 1125 N N . ARG A 1 147 ? 14.805 25.136 28.953 1.00 74.69 147 ARG A N 1
ATOM 1126 C CA . ARG A 1 147 ? 14.992 26.510 29.427 1.00 74.69 147 ARG A CA 1
ATOM 1127 C C . ARG A 1 147 ? 14.531 26.705 30.874 1.00 74.69 147 ARG A C 1
ATOM 1129 O O . ARG A 1 147 ? 15.177 27.439 31.620 1.00 74.69 147 ARG A O 1
ATOM 1136 N N . VAL A 1 148 ? 13.430 26.065 31.278 1.00 80.31 148 VAL A N 1
ATOM 1137 C CA . VAL A 1 148 ? 12.981 26.051 32.682 1.00 80.31 148 VAL A CA 1
ATOM 1138 C C . VAL A 1 148 ? 14.061 25.420 33.563 1.00 80.31 148 VAL A C 1
ATOM 1140 O O . VAL A 1 148 ? 14.426 26.016 34.570 1.00 80.31 148 VAL A O 1
ATOM 1143 N N . ALA A 1 149 ? 14.636 24.288 33.145 1.00 77.31 149 ALA A N 1
ATOM 1144 C CA . ALA A 1 149 ? 15.740 23.650 33.860 1.00 77.31 149 ALA A CA 1
ATOM 1145 C C . ALA A 1 149 ? 16.965 24.567 33.975 1.00 77.31 149 ALA A C 1
ATOM 1147 O O . ALA A 1 149 ? 17.458 24.783 35.075 1.00 77.31 149 ALA A O 1
ATOM 1148 N N . GLU A 1 150 ? 17.415 25.164 32.868 1.00 75.81 150 GLU A N 1
ATOM 1149 C CA . GLU A 1 150 ? 18.537 26.117 32.856 1.00 75.81 150 GLU A CA 1
ATOM 1150 C C . GLU A 1 150 ? 18.314 27.278 33.843 1.00 75.81 150 GLU A C 1
ATOM 1152 O O . GLU A 1 150 ? 19.209 27.605 34.618 1.00 75.81 150 GLU A O 1
ATOM 1157 N N . THR A 1 151 ? 17.101 27.841 33.881 1.00 78.38 151 THR A N 1
ATOM 1158 C CA . THR A 1 151 ? 16.765 28.969 34.769 1.00 78.38 151 THR A CA 1
ATOM 1159 C C . THR A 1 151 ? 16.780 28.560 36.246 1.00 78.38 151 THR A C 1
ATOM 1161 O O . THR A 1 151 ? 17.354 29.269 37.068 1.00 78.38 151 THR A O 1
ATOM 1164 N N . LEU A 1 152 ? 16.202 27.400 36.583 1.00 76.19 152 LEU A N 1
ATOM 1165 C CA . LEU A 1 152 ? 16.204 26.876 37.955 1.00 76.19 152 LEU A CA 1
ATOM 1166 C C . LEU A 1 152 ? 17.626 26.521 38.432 1.00 76.19 152 LEU A C 1
ATOM 1168 O O . LEU A 1 152 ? 17.958 26.741 39.598 1.00 76.19 152 LEU A O 1
ATOM 1172 N N . PHE A 1 153 ? 18.484 26.012 37.540 1.00 70.50 153 PHE A N 1
ATOM 1173 C CA . PHE A 1 153 ? 19.880 25.701 37.864 1.00 70.50 153 PHE A CA 1
ATOM 1174 C C . PHE A 1 153 ? 20.735 26.959 38.066 1.00 70.50 153 PHE A C 1
ATOM 1176 O O . PHE A 1 153 ? 21.577 26.978 38.969 1.00 70.50 153 PHE A O 1
ATOM 1183 N N . ASP A 1 154 ? 20.522 28.013 37.277 1.00 67.88 154 ASP A N 1
ATOM 1184 C CA . ASP A 1 154 ? 21.247 29.279 37.435 1.00 67.88 154 ASP A CA 1
ATOM 1185 C C . ASP A 1 154 ? 20.919 29.971 38.772 1.00 67.88 154 ASP A C 1
ATOM 1187 O O . ASP A 1 154 ? 21.823 30.497 39.422 1.00 67.88 154 ASP A O 1
ATOM 1191 N N . GLU A 1 155 ? 19.671 29.895 39.248 1.00 64.56 155 GLU A N 1
ATOM 1192 C CA . GLU A 1 155 ? 19.264 30.428 40.562 1.00 64.56 155 GLU A CA 1
ATOM 1193 C C . GLU A 1 155 ? 19.958 29.717 41.737 1.00 64.56 155 GLU A C 1
ATOM 1195 O O . GLU A 1 155 ? 20.267 30.345 42.748 1.00 64.56 155 GLU A O 1
ATOM 1200 N N . THR A 1 156 ? 20.279 28.427 41.605 1.00 61.81 156 THR A N 1
ATOM 1201 C CA . THR A 1 156 ? 20.983 27.652 42.649 1.00 61.81 156 THR A CA 1
ATOM 1202 C C . THR A 1 156 ? 22.506 27.821 42.669 1.00 61.81 156 THR A C 1
ATOM 1204 O O . THR A 1 156 ? 23.150 27.397 43.628 1.00 61.81 156 THR A O 1
ATOM 1207 N N . ARG A 1 157 ? 23.112 28.417 41.632 1.00 57.16 157 ARG A N 1
ATOM 1208 C CA . ARG A 1 157 ? 24.578 28.490 41.480 1.00 57.16 157 ARG A CA 1
ATOM 1209 C C . ARG A 1 157 ? 25.246 29.689 42.142 1.00 57.16 157 ARG A C 1
ATOM 1211 O O . ARG A 1 157 ? 26.453 29.621 42.359 1.00 57.16 157 ARG A O 1
ATOM 1218 N N . ASP A 1 158 ? 24.512 30.762 42.427 1.00 59.38 158 ASP A N 1
ATOM 1219 C CA . ASP A 1 158 ? 25.048 31.970 43.059 1.00 59.38 158 ASP A CA 1
ATOM 1220 C C . ASP A 1 158 ? 24.947 31.862 44.596 1.00 59.38 158 ASP A C 1
ATOM 1222 O O . ASP A 1 158 ? 23.867 32.073 45.151 1.00 59.38 158 ASP A O 1
ATOM 1226 N N . PRO A 1 159 ? 26.046 31.558 45.318 1.00 53.41 159 PRO A N 1
ATOM 1227 C CA . PRO A 1 159 ? 26.016 31.375 46.769 1.00 53.41 159 PRO A CA 1
ATOM 1228 C C . PRO A 1 159 ? 25.832 32.697 47.526 1.00 53.41 159 PRO A C 1
ATOM 1230 O O . PRO A 1 159 ? 25.613 32.685 48.733 1.00 53.41 159 PRO A O 1
ATOM 1233 N N . THR A 1 160 ? 25.964 33.841 46.843 1.00 53.53 160 THR A N 1
ATOM 1234 C CA . THR A 1 160 ? 25.851 35.175 47.453 1.00 53.53 160 THR A CA 1
ATOM 1235 C C . THR A 1 160 ? 24.419 35.708 47.451 1.00 53.53 160 THR A C 1
ATOM 1237 O O . THR A 1 160 ? 24.120 36.706 48.111 1.00 53.53 160 THR A O 1
ATOM 1240 N N . ARG A 1 161 ? 23.512 35.031 46.741 1.00 60.81 161 ARG A N 1
ATOM 1241 C CA . ARG A 1 161 ? 22.120 35.434 46.580 1.00 60.81 161 ARG A CA 1
ATOM 1242 C C . ARG A 1 161 ? 21.270 34.785 47.671 1.00 60.81 161 ARG A C 1
ATOM 1244 O O . ARG A 1 161 ? 21.043 33.580 47.657 1.00 60.81 161 ARG A O 1
ATOM 1251 N N . VAL A 1 162 ? 20.796 35.586 48.626 1.00 61.00 162 VAL A N 1
ATOM 1252 C CA . VAL A 1 162 ? 19.839 35.125 49.646 1.00 61.00 162 VAL A CA 1
ATOM 1253 C C . VAL A 1 162 ? 18.550 34.711 48.937 1.00 61.00 162 VAL A C 1
ATOM 1255 O O . VAL A 1 162 ? 17.889 35.552 48.325 1.00 61.00 162 VAL A O 1
ATOM 1258 N N . GLN A 1 163 ? 18.217 33.421 48.987 1.00 69.94 163 GLN A N 1
ATOM 1259 C CA . GLN A 1 163 ? 17.016 32.887 48.344 1.00 69.94 163 GLN A CA 1
ATOM 1260 C C . GLN A 1 163 ? 15.827 33.029 49.300 1.00 69.94 163 GLN A C 1
ATOM 1262 O O . GLN A 1 163 ? 15.902 32.517 50.418 1.00 69.94 163 GLN A O 1
ATOM 1267 N N . PRO A 1 164 ? 14.763 33.755 48.918 1.00 73.44 164 PRO A N 1
ATOM 1268 C CA . PRO A 1 164 ? 13.592 33.910 49.769 1.00 73.44 164 PRO A CA 1
ATOM 1269 C C . PRO A 1 164 ? 12.774 32.610 49.809 1.00 73.44 164 PRO A C 1
ATOM 1271 O O . PRO A 1 164 ? 12.585 31.976 48.774 1.00 73.44 164 PRO A O 1
ATOM 1274 N N . SER A 1 165 ? 12.219 32.287 50.978 1.00 81.31 165 SER A N 1
ATOM 1275 C CA . SER A 1 165 ? 11.256 31.192 51.207 1.00 81.31 165 SER A CA 1
ATOM 1276 C C . SER A 1 165 ? 9.877 31.440 50.571 1.00 81.31 165 SER A C 1
ATOM 1278 O O . SER A 1 165 ? 9.014 30.568 50.522 1.00 81.31 165 SER A O 1
ATOM 1280 N N . LEU A 1 166 ? 9.640 32.652 50.056 1.00 86.81 166 LEU A N 1
ATOM 1281 C CA . LEU A 1 166 ? 8.372 33.072 49.470 1.00 86.81 166 LEU A CA 1
ATOM 1282 C C . LEU A 1 166 ? 8.5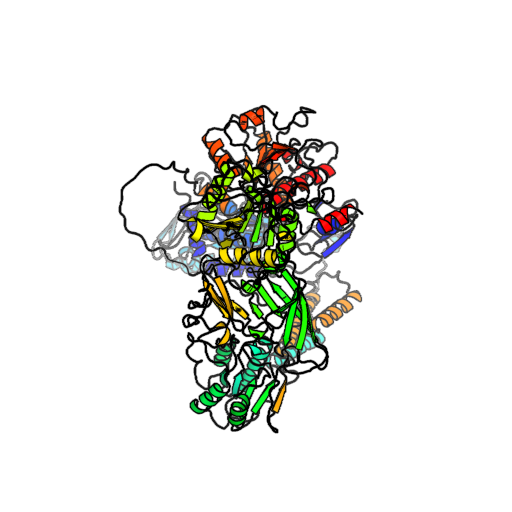55 33.603 48.038 1.00 86.81 166 LEU A C 1
ATOM 1284 O O . LEU A 1 166 ? 9.547 34.281 47.751 1.00 86.81 166 LEU A O 1
ATOM 1288 N N . PRO A 1 167 ? 7.583 33.363 47.135 1.00 87.31 167 PRO A N 1
ATOM 1289 C CA . PRO A 1 167 ? 7.686 33.779 45.742 1.00 87.31 167 PRO A CA 1
ATOM 1290 C C . PRO A 1 167 ? 7.666 35.307 45.582 1.00 87.31 167 PRO A C 1
ATOM 1292 O O . PRO A 1 167 ? 6.973 36.011 46.325 1.00 87.31 167 PRO A O 1
ATOM 1295 N N . PRO A 1 168 ? 8.354 35.845 44.558 1.00 85.62 168 PRO A N 1
ATOM 1296 C CA . PRO A 1 168 ? 8.322 37.272 44.268 1.00 85.62 168 PRO A CA 1
ATOM 1297 C C . PRO A 1 168 ? 6.927 37.705 43.795 1.00 85.62 168 PRO A C 1
ATOM 1299 O O . PRO A 1 168 ? 6.233 36.956 43.109 1.00 85.62 168 PRO A O 1
ATOM 1302 N N . MET A 1 169 ? 6.522 38.936 44.116 1.00 84.94 169 MET A N 1
ATOM 1303 C CA . MET A 1 169 ? 5.278 39.551 43.626 1.00 84.94 169 MET A CA 1
ATOM 1304 C C . MET A 1 169 ? 5.532 40.272 42.294 1.00 84.94 169 MET A C 1
ATOM 1306 O O . MET A 1 169 ? 5.839 41.465 42.269 1.00 84.94 169 MET A O 1
ATOM 1310 N N . VAL A 1 170 ? 5.444 39.537 41.184 1.00 83.94 170 VAL A N 1
ATOM 1311 C CA . VAL A 1 170 ? 5.692 40.047 39.823 1.00 83.94 170 VAL A CA 1
ATOM 1312 C C . VAL A 1 170 ? 4.357 40.230 39.091 1.00 83.94 170 VAL A C 1
ATOM 1314 O O . VAL A 1 170 ? 3.484 39.369 39.212 1.00 83.94 170 VAL A O 1
ATOM 1317 N N . PRO A 1 171 ? 4.162 41.308 38.306 1.00 80.19 171 PRO A N 1
ATOM 1318 C CA . PRO A 1 171 ? 2.937 41.482 37.533 1.00 80.19 171 PRO A CA 1
ATOM 1319 C C . PRO A 1 171 ? 2.811 40.401 36.454 1.00 80.19 171 PRO A C 1
ATOM 1321 O O . PRO A 1 171 ? 3.673 40.266 35.585 1.00 80.19 171 PRO A O 1
ATOM 1324 N N . LEU A 1 172 ? 1.703 39.663 36.488 1.00 82.44 172 LEU A N 1
ATOM 1325 C CA . LEU A 1 172 ? 1.362 38.643 35.499 1.00 82.44 172 LEU A CA 1
ATOM 1326 C C . LEU A 1 172 ? 0.165 39.086 34.644 1.00 82.44 172 LEU A C 1
ATOM 1328 O O . LEU A 1 172 ? -0.658 39.884 35.102 1.00 82.44 172 LEU A O 1
ATOM 1332 N N . PRO A 1 173 ? 0.031 38.575 33.406 1.00 77.25 173 PRO A N 1
ATOM 1333 C CA . PRO A 1 173 ? -1.161 38.794 32.598 1.00 77.25 173 PRO A CA 1
ATOM 1334 C C . PRO A 1 173 ? -2.428 38.311 33.314 1.00 77.25 173 PRO A C 1
ATOM 1336 O O . PRO A 1 173 ? -2.440 37.245 33.935 1.00 77.25 173 PRO A O 1
ATOM 1339 N N . ALA A 1 174 ? -3.516 39.071 33.173 1.00 64.69 174 ALA A N 1
ATOM 1340 C CA . ALA A 1 174 ? -4.825 38.661 33.667 1.00 64.69 174 ALA A CA 1
ATOM 1341 C C . ALA A 1 174 ? -5.218 37.299 33.065 1.00 64.69 174 ALA A C 1
ATOM 1343 O O . ALA A 1 174 ? -5.003 37.061 31.876 1.00 64.69 174 ALA A O 1
ATOM 1344 N N . HIS A 1 175 ? -5.804 36.420 33.885 1.00 69.31 175 HIS A N 1
ATOM 1345 C CA . HIS A 1 175 ? -6.175 35.041 33.534 1.00 69.31 175 HIS A CA 1
ATOM 1346 C C . HIS A 1 175 ? -5.015 34.050 33.324 1.00 69.31 175 HIS A C 1
ATOM 1348 O O . HIS A 1 175 ? -5.267 32.929 32.880 1.00 69.31 175 HIS A O 1
ATOM 1354 N N . GLY A 1 176 ? -3.777 34.417 33.675 1.00 76.31 176 GLY A N 1
ATOM 1355 C CA . GLY A 1 176 ? -2.665 33.467 33.765 1.00 76.31 176 GLY A CA 1
ATOM 1356 C C . GLY A 1 176 ? -2.864 32.413 34.862 1.00 76.31 176 GLY A C 1
ATOM 1357 O O . GLY A 1 176 ? -3.635 32.633 35.804 1.00 76.31 176 GLY A O 1
ATOM 1358 N N . THR A 1 177 ? -2.160 31.283 34.746 1.00 86.81 177 THR A N 1
ATOM 1359 C CA . THR A 1 177 ? -2.136 30.230 35.776 1.00 86.81 177 THR A CA 1
ATOM 1360 C C . THR A 1 177 ? -0.766 30.180 36.450 1.00 86.81 177 THR A C 1
ATOM 1362 O O . THR A 1 177 ? 0.244 30.230 35.758 1.00 86.81 177 THR A O 1
ATOM 1365 N N . ILE A 1 178 ? -0.699 30.061 37.776 1.00 89.31 178 ILE A N 1
ATOM 1366 C CA . ILE A 1 178 ? 0.562 29.962 38.526 1.00 89.31 178 ILE A CA 1
ATOM 1367 C C . ILE A 1 178 ? 0.621 28.679 39.359 1.00 89.31 178 ILE A C 1
ATOM 1369 O O . ILE A 1 178 ? -0.374 28.287 39.962 1.00 89.31 178 ILE A O 1
ATOM 1373 N N . VAL A 1 179 ? 1.774 28.018 39.416 1.00 90.81 179 VAL A N 1
ATOM 1374 C CA . VAL A 1 179 ? 2.007 26.864 40.295 1.00 90.81 179 VAL A CA 1
ATOM 1375 C C . VAL A 1 179 ? 3.229 27.128 41.160 1.00 90.81 179 VAL A C 1
ATOM 1377 O O . VAL A 1 179 ? 4.303 27.436 40.645 1.00 90.81 179 VAL A O 1
ATOM 1380 N N . LEU A 1 180 ? 3.042 27.034 42.475 1.00 90.81 180 LEU A N 1
ATOM 1381 C CA . LEU A 1 180 ? 4.033 27.399 43.483 1.00 90.81 180 LEU A CA 1
ATOM 1382 C C . LEU A 1 180 ? 4.378 26.171 44.338 1.00 90.81 180 LEU A C 1
ATOM 1384 O O . LEU A 1 180 ? 3.481 25.581 44.943 1.00 90.81 180 LEU A O 1
ATOM 1388 N N . VAL A 1 181 ? 5.658 25.796 44.398 1.00 91.00 181 VAL A N 1
ATOM 1389 C CA . VAL A 1 181 ? 6.150 24.600 45.106 1.00 91.00 181 VAL A CA 1
ATOM 1390 C C . VAL A 1 181 ? 7.090 25.010 46.250 1.00 91.00 181 VAL A C 1
ATOM 1392 O O . VAL A 1 181 ? 8.156 25.548 45.976 1.00 91.00 181 VAL A O 1
ATOM 1395 N N . SER A 1 182 ? 6.715 24.756 47.509 1.00 91.62 182 SER A N 1
ATOM 1396 C CA . SER A 1 182 ? 7.477 25.107 48.735 1.00 91.62 182 SER A CA 1
ATOM 1397 C C . SER A 1 182 ? 7.096 24.171 49.895 1.00 91.62 182 SER A C 1
ATOM 1399 O O . SER A 1 182 ? 6.185 23.354 49.750 1.00 91.62 182 SER A O 1
ATOM 1401 N N . ASP A 1 183 ? 7.762 24.270 51.044 1.00 89.44 183 ASP A N 1
ATOM 1402 C CA . ASP A 1 183 ? 7.331 23.640 52.299 1.00 89.44 183 ASP A CA 1
ATOM 1403 C C . ASP A 1 183 ? 6.212 24.419 53.029 1.00 89.44 183 ASP A C 1
ATOM 1405 O O . ASP A 1 183 ? 5.480 23.841 53.839 1.00 89.44 183 ASP A O 1
ATOM 1409 N N . TRP A 1 184 ? 6.001 25.695 52.674 1.00 91.81 184 TRP A N 1
ATOM 1410 C CA . TRP A 1 184 ? 4.971 26.593 53.219 1.00 91.81 184 TRP A CA 1
ATOM 1411 C C . TRP A 1 184 ? 4.940 26.666 54.752 1.00 91.81 184 TRP A C 1
ATOM 1413 O O . TRP A 1 184 ? 3.863 26.766 55.355 1.00 91.81 184 TRP A O 1
ATOM 1423 N N . LEU A 1 185 ? 6.114 26.619 55.386 1.00 88.19 185 LEU A N 1
ATOM 1424 C CA . LEU A 1 185 ? 6.255 26.734 56.842 1.00 88.19 185 LEU A CA 1
ATOM 1425 C C . LEU A 1 185 ? 6.293 28.191 57.347 1.00 88.19 185 LEU A C 1
ATOM 1427 O O . LEU A 1 185 ? 6.210 28.422 58.554 1.00 88.19 185 LEU A O 1
ATOM 1431 N N . ASP A 1 186 ? 6.343 29.177 56.443 1.00 87.94 186 ASP A N 1
ATOM 1432 C CA . ASP A 1 186 ? 6.203 30.600 56.774 1.00 87.94 186 ASP A CA 1
ATOM 1433 C C . ASP A 1 186 ? 4.843 30.932 57.432 1.00 87.94 186 ASP A C 1
ATOM 1435 O O . ASP A 1 186 ? 3.834 30.266 57.177 1.00 87.94 186 ASP A O 1
ATOM 1439 N N . PRO A 1 187 ? 4.753 32.013 58.232 1.00 89.06 187 PRO A N 1
ATOM 1440 C CA . PRO A 1 187 ? 3.490 32.465 58.812 1.00 89.06 187 PRO A CA 1
ATOM 1441 C C . PRO A 1 187 ? 2.397 32.704 57.758 1.00 89.06 187 PRO A C 1
ATOM 1443 O O . PRO A 1 187 ? 2.633 33.359 56.734 1.00 89.06 187 PRO A O 1
ATOM 1446 N N . LEU A 1 188 ? 1.180 32.219 58.036 1.00 87.81 188 LEU A N 1
ATOM 1447 C CA . LEU A 1 188 ? 0.030 32.295 57.125 1.00 87.81 188 LEU A CA 1
ATOM 1448 C C . LEU A 1 188 ? -0.272 33.724 56.662 1.00 87.81 188 LEU A C 1
ATOM 1450 O O . LEU A 1 188 ? -0.713 33.908 55.532 1.00 87.81 188 LEU A O 1
ATOM 1454 N N . GLU A 1 189 ? 0.001 34.738 57.485 1.00 87.44 189 GLU A N 1
ATOM 1455 C CA . GLU A 1 189 ? -0.236 36.145 57.155 1.00 87.44 189 GLU A CA 1
ATOM 1456 C C . GLU A 1 189 ? 0.619 36.612 55.966 1.00 87.44 189 GLU A C 1
ATOM 1458 O O . GLU A 1 189 ? 0.155 37.379 55.117 1.00 87.44 189 GLU A O 1
ATOM 1463 N N . LYS A 1 190 ? 1.869 36.136 55.872 1.00 87.50 190 LYS A N 1
ATOM 1464 C CA . LYS A 1 190 ? 2.756 36.454 54.743 1.00 87.50 190 LYS A CA 1
ATOM 1465 C C . LYS A 1 190 ? 2.313 35.730 53.473 1.00 87.50 190 LYS A C 1
ATOM 1467 O O . LYS A 1 190 ? 2.313 36.322 52.395 1.00 87.50 190 LYS A O 1
ATOM 1472 N N . ILE A 1 191 ? 1.904 34.468 53.608 1.00 89.94 191 ILE A N 1
ATOM 1473 C CA . ILE A 1 191 ? 1.408 33.644 52.498 1.00 89.94 191 ILE A CA 1
ATOM 1474 C C . ILE A 1 191 ? 0.107 34.242 51.946 1.00 89.94 191 ILE A C 1
ATOM 1476 O O . ILE A 1 191 ? -0.055 34.390 50.733 1.00 89.94 191 ILE A O 1
ATOM 1480 N N . GLU A 1 192 ? -0.795 34.675 52.828 1.00 88.88 192 GLU A N 1
ATOM 1481 C CA . GLU A 1 192 ? -2.042 35.342 52.465 1.00 88.88 192 GLU A CA 1
ATOM 1482 C C . GLU A 1 192 ? -1.796 36.603 51.632 1.00 88.88 192 GLU A C 1
ATOM 1484 O O . GLU A 1 192 ? -2.501 36.825 50.648 1.00 88.88 192 GLU A O 1
ATOM 1489 N N . ALA A 1 193 ? -0.791 37.414 51.975 1.00 87.38 193 ALA A N 1
ATOM 1490 C CA . ALA A 1 193 ? -0.467 38.622 51.218 1.00 87.38 193 ALA A CA 1
ATOM 1491 C C . ALA A 1 193 ? -0.117 38.312 49.749 1.00 87.38 193 ALA A C 1
ATOM 1493 O O . ALA A 1 193 ? -0.578 39.011 48.843 1.00 87.38 193 ALA A O 1
ATOM 1494 N N . ILE A 1 194 ? 0.629 37.232 49.506 1.00 88.06 194 ILE A N 1
ATOM 1495 C CA . ILE A 1 194 ? 1.032 36.780 48.166 1.00 88.06 194 ILE A CA 1
ATOM 1496 C C . ILE A 1 194 ? -0.164 36.232 47.390 1.00 88.06 194 ILE A C 1
ATOM 1498 O O . ILE A 1 194 ? -0.395 36.617 46.241 1.00 88.06 194 ILE A O 1
ATOM 1502 N N . VAL A 1 195 ? -0.953 35.358 48.019 1.00 88.00 195 VAL A N 1
ATOM 1503 C CA . VAL A 1 195 ? -2.157 34.789 47.399 1.00 88.00 195 VAL A CA 1
ATOM 1504 C C . VAL A 1 195 ? -3.143 35.904 47.051 1.00 88.00 195 VAL A C 1
ATOM 1506 O O . VAL A 1 195 ? -3.664 35.947 45.937 1.00 88.00 195 VAL A O 1
ATOM 1509 N N . ARG A 1 196 ? -3.341 36.869 47.957 1.00 85.19 196 ARG A N 1
ATOM 1510 C CA . ARG A 1 196 ? -4.209 38.033 47.746 1.00 85.19 196 ARG A CA 1
ATOM 1511 C C . ARG A 1 196 ? -3.696 38.933 46.623 1.00 85.19 196 ARG A C 1
ATOM 1513 O O . ARG A 1 196 ? -4.511 39.422 45.841 1.00 85.19 196 ARG A O 1
ATOM 1520 N N . TYR A 1 197 ? -2.380 39.127 46.504 1.00 86.75 197 TYR A N 1
ATOM 1521 C CA . TYR A 1 197 ? -1.782 39.865 45.390 1.00 86.75 197 TYR A CA 1
ATOM 1522 C C . TYR A 1 197 ? -2.144 39.219 44.046 1.00 86.75 197 TYR A C 1
ATOM 1524 O O . TYR A 1 197 ? -2.780 39.868 43.213 1.00 86.75 197 TYR A O 1
ATOM 1532 N N . TYR A 1 198 ? -1.848 37.932 43.849 1.00 86.06 198 TYR A N 1
ATOM 1533 C CA . TYR A 1 198 ? -2.140 37.252 42.581 1.00 86.06 198 TYR A CA 1
ATOM 1534 C C . TYR A 1 198 ? -3.646 37.111 42.303 1.00 86.06 198 TYR A C 1
ATOM 1536 O O . TYR A 1 198 ? -4.086 37.322 41.168 1.00 86.06 198 TYR A O 1
ATOM 1544 N N . ALA A 1 199 ? -4.457 36.873 43.338 1.00 83.19 199 ALA A N 1
ATOM 1545 C CA . ALA A 1 199 ? -5.915 36.864 43.227 1.00 83.19 199 ALA A CA 1
ATOM 1546 C C . ALA A 1 199 ? -6.475 38.233 42.795 1.00 83.19 199 ALA A C 1
ATOM 1548 O O . ALA A 1 199 ? -7.422 38.290 42.009 1.00 83.19 199 ALA A O 1
ATOM 1549 N N . SER A 1 200 ? -5.871 39.343 43.243 1.00 79.38 200 SER A N 1
ATOM 1550 C CA . SER A 1 200 ? -6.288 40.702 42.858 1.00 79.38 200 SER A CA 1
ATOM 1551 C C . SER A 1 200 ? -6.042 41.024 41.380 1.00 79.38 200 SER A C 1
ATOM 1553 O O . SER A 1 200 ? -6.793 41.796 40.785 1.00 79.38 200 SER A O 1
ATOM 1555 N N . VAL A 1 201 ? -5.034 40.390 40.770 1.00 77.81 201 VAL A N 1
ATOM 1556 C CA . VAL A 1 201 ? -4.689 40.527 39.343 1.00 77.81 201 VAL A CA 1
ATOM 1557 C C . VAL A 1 201 ? -5.523 39.571 38.466 1.00 77.81 201 VAL A C 1
ATOM 1559 O O . VAL A 1 201 ? -5.509 39.660 37.239 1.00 77.81 201 VAL A O 1
ATOM 1562 N N . GLY A 1 202 ? -6.315 38.680 39.076 1.00 74.62 202 GLY A N 1
ATOM 1563 C CA . GLY A 1 202 ? -7.152 37.708 38.366 1.00 74.62 202 GLY A CA 1
ATOM 1564 C C . GLY A 1 202 ? -6.371 36.506 37.828 1.00 74.62 202 GLY A C 1
ATOM 1565 O O . GLY A 1 202 ? -6.791 35.895 36.841 1.00 74.62 202 GLY A O 1
ATOM 1566 N N . VAL A 1 203 ? -5.233 36.190 38.453 1.00 82.44 203 VAL A N 1
ATOM 1567 C CA . VAL A 1 203 ? -4.431 34.987 38.196 1.00 82.44 203 VAL A CA 1
ATOM 1568 C C . VAL A 1 203 ? -5.034 33.825 38.984 1.00 82.44 203 VAL A C 1
ATOM 1570 O O . VAL A 1 203 ? -5.401 33.980 40.149 1.00 82.44 203 VAL A O 1
ATOM 1573 N N . ARG A 1 204 ? -5.153 32.655 38.352 1.00 82.06 204 ARG A N 1
ATOM 1574 C CA . ARG A 1 204 ? -5.543 31.407 39.032 1.00 82.06 204 ARG A CA 1
ATOM 1575 C C . ARG A 1 204 ? -4.287 30.646 39.423 1.00 82.06 204 ARG A C 1
ATOM 1577 O O . ARG A 1 204 ? -3.296 30.731 38.709 1.00 82.06 204 ARG A O 1
ATOM 1584 N N . GLY A 1 205 ? -4.300 29.892 40.516 1.00 84.62 205 GLY A N 1
ATOM 1585 C CA . GLY A 1 205 ? -3.086 29.193 40.921 1.00 84.62 205 GLY A CA 1
ATOM 1586 C C . GLY A 1 205 ? -3.279 27.940 41.750 1.00 84.62 205 GLY A C 1
ATOM 1587 O O . GLY A 1 205 ? -4.353 27.697 42.294 1.00 84.62 205 GLY A O 1
ATOM 1588 N N . HIS A 1 206 ? -2.200 27.166 41.830 1.00 87.31 206 HIS A N 1
ATOM 1589 C CA . HIS A 1 206 ? -2.075 25.952 42.623 1.00 87.31 206 HIS A CA 1
ATOM 1590 C C . HIS A 1 206 ? -0.882 26.071 43.575 1.00 87.31 206 HIS A C 1
ATOM 1592 O O . HIS A 1 206 ? 0.183 26.563 43.198 1.00 87.31 206 HIS A O 1
ATOM 1598 N N . ILE A 1 207 ? -1.070 25.596 44.803 1.00 87.50 207 ILE A N 1
ATOM 1599 C CA . ILE A 1 207 ? -0.056 25.563 45.857 1.00 87.50 207 ILE A CA 1
ATOM 1600 C C . ILE A 1 207 ? 0.299 24.098 46.107 1.00 87.50 207 ILE A C 1
ATOM 1602 O O . ILE A 1 207 ? -0.590 23.281 46.345 1.00 87.50 207 ILE A O 1
ATOM 1606 N N . VAL A 1 208 ? 1.587 23.769 46.044 1.00 87.56 208 VAL A N 1
ATOM 1607 C CA . VAL A 1 208 ? 2.116 22.430 46.318 1.00 87.56 208 VAL A CA 1
ATOM 1608 C C . VAL A 1 208 ? 2.999 22.505 47.558 1.00 87.56 208 VAL A C 1
ATOM 1610 O O . VAL A 1 208 ? 3.960 23.276 47.572 1.00 87.56 208 VAL A O 1
ATOM 1613 N N . GLN A 1 209 ? 2.661 21.713 48.580 1.00 91.44 209 GLN A N 1
ATOM 1614 C CA . GLN A 1 209 ? 3.432 21.600 49.817 1.00 91.44 209 GLN A CA 1
ATOM 1615 C C . GLN A 1 209 ? 4.345 20.369 49.787 1.00 91.44 209 GLN A C 1
ATOM 1617 O O . GLN A 1 209 ? 3.874 19.261 49.529 1.00 91.44 209 GLN A O 1
ATOM 1622 N N . VAL A 1 210 ? 5.636 20.561 50.067 1.00 89.00 210 VAL A N 1
ATOM 1623 C CA . VAL A 1 210 ? 6.654 19.501 50.152 1.00 89.00 210 VAL A CA 1
ATOM 1624 C C . VAL A 1 210 ? 7.226 19.478 51.569 1.00 89.00 210 VAL A C 1
ATOM 1626 O O . VAL A 1 210 ? 7.869 20.436 51.976 1.00 89.00 210 VAL A O 1
ATOM 1629 N N . LEU A 1 211 ? 7.009 18.391 52.311 1.00 89.56 211 LEU A N 1
ATOM 1630 C CA . LEU A 1 211 ? 7.507 18.215 53.682 1.00 89.56 211 LEU A CA 1
ATOM 1631 C C . LEU A 1 211 ? 8.400 16.978 53.783 1.00 89.56 211 LEU A C 1
ATOM 1633 O O . LEU A 1 211 ? 8.213 16.004 53.048 1.00 89.56 211 LEU A O 1
ATOM 1637 N N . ASP A 1 212 ? 9.360 17.020 54.701 1.00 89.25 212 ASP A N 1
ATOM 1638 C CA . ASP A 1 212 ? 10.167 15.863 55.084 1.00 89.25 212 ASP A CA 1
ATOM 1639 C C . ASP A 1 212 ? 9.402 14.983 56.102 1.00 89.25 212 ASP A C 1
ATOM 1641 O O . ASP A 1 212 ? 8.681 15.522 56.945 1.00 89.25 212 ASP A O 1
ATOM 1645 N N . PRO A 1 213 ? 9.545 13.641 56.092 1.00 87.06 213 PRO A N 1
ATOM 1646 C CA . PRO A 1 213 ? 8.854 12.770 57.049 1.00 87.06 213 PRO A CA 1
ATOM 1647 C C . PRO A 1 213 ? 9.080 13.139 58.524 1.00 87.06 213 PRO A C 1
ATOM 1649 O O . PRO A 1 213 ? 8.172 13.007 59.343 1.00 87.06 213 PRO A O 1
ATOM 1652 N N . ALA A 1 214 ? 10.262 13.650 58.885 1.00 85.94 214 ALA A N 1
ATOM 1653 C CA . ALA A 1 214 ? 10.525 14.093 60.249 1.00 85.94 214 ALA A CA 1
ATOM 1654 C C . ALA A 1 214 ? 9.830 15.416 60.606 1.00 85.94 214 ALA A C 1
ATOM 1656 O O . ALA A 1 214 ? 9.590 15.663 61.788 1.00 85.94 214 ALA A O 1
ATOM 1657 N N . GLU A 1 215 ? 9.487 16.244 59.617 1.00 88.56 215 GLU A N 1
ATOM 1658 C CA . GLU A 1 215 ? 8.655 17.441 59.799 1.00 88.56 215 GLU A CA 1
ATOM 1659 C C . GLU A 1 215 ? 7.171 17.083 59.945 1.00 88.56 215 GLU A C 1
ATOM 1661 O O . GLU A 1 215 ? 6.413 17.847 60.527 1.00 88.56 215 GLU A O 1
ATOM 1666 N N . GLU A 1 216 ? 6.730 15.925 59.450 1.00 86.75 216 GLU A N 1
ATOM 1667 C CA . GLU A 1 216 ? 5.354 15.454 59.640 1.00 86.75 216 GLU A CA 1
ATOM 1668 C C . GLU A 1 216 ? 5.178 14.719 60.977 1.00 86.75 216 GLU A C 1
ATOM 1670 O O . GLU A 1 216 ? 4.271 15.042 61.749 1.00 86.75 216 GLU A O 1
ATOM 1675 N N . ASP A 1 217 ? 6.078 13.783 61.287 1.00 85.12 217 ASP A N 1
ATOM 1676 C CA . ASP A 1 217 ? 5.916 12.864 62.422 1.00 85.12 217 ASP A CA 1
ATOM 1677 C C . ASP A 1 217 ? 6.636 13.313 63.707 1.00 85.12 217 ASP A C 1
ATOM 1679 O O . ASP A 1 217 ? 6.375 12.774 64.790 1.00 85.12 217 ASP A O 1
ATOM 1683 N N . LEU A 1 218 ? 7.555 14.284 63.608 1.00 87.06 218 LEU A N 1
ATOM 1684 C CA . LEU A 1 218 ? 8.461 14.724 64.680 1.00 87.06 218 LEU A CA 1
ATOM 1685 C C . LEU A 1 218 ? 9.063 13.538 65.480 1.00 87.06 218 LEU A C 1
ATOM 1687 O O . LEU A 1 218 ? 8.823 13.417 66.690 1.00 87.06 218 LEU A O 1
ATOM 1691 N N . PRO A 1 219 ? 9.853 12.650 64.840 1.00 86.50 219 PRO A N 1
ATOM 1692 C CA . PRO A 1 219 ? 10.279 11.353 65.377 1.00 86.50 219 PRO A CA 1
ATOM 1693 C C . PRO A 1 219 ? 11.466 11.452 66.355 1.00 86.50 219 PRO A C 1
ATOM 1695 O O . PRO A 1 219 ? 12.315 10.564 66.402 1.00 86.50 219 PRO A O 1
ATOM 1698 N N . PHE A 1 220 ? 11.565 12.544 67.115 1.00 86.31 220 PHE A N 1
ATOM 1699 C CA . PHE A 1 220 ? 12.625 12.753 68.101 1.00 86.31 220 PHE A CA 1
ATOM 1700 C C . PHE A 1 220 ? 12.097 12.517 69.521 1.00 86.31 220 PHE A C 1
ATOM 1702 O O . PHE A 1 220 ? 10.947 12.848 69.825 1.00 86.31 220 PHE A O 1
ATOM 1709 N N . ASP A 1 221 ? 12.968 11.994 70.384 1.00 84.06 221 ASP A N 1
ATOM 1710 C CA . ASP A 1 221 ? 12.669 11.601 71.763 1.00 84.06 221 ASP A CA 1
ATOM 1711 C C . ASP A 1 221 ? 13.710 12.208 72.731 1.00 84.06 221 ASP A C 1
ATOM 1713 O O . ASP A 1 221 ? 14.876 12.413 72.379 1.00 84.06 221 ASP A O 1
ATOM 1717 N N . GLY A 1 222 ? 13.304 12.515 73.964 1.00 83.69 222 GLY A N 1
ATOM 1718 C CA . GLY A 1 222 ? 14.178 13.038 75.015 1.00 83.69 222 GLY A CA 1
ATOM 1719 C C . GLY A 1 222 ? 14.515 14.533 74.917 1.00 83.69 222 GLY A C 1
ATOM 1720 O O . GLY A 1 222 ? 13.691 15.359 74.518 1.00 83.69 222 GLY A O 1
ATOM 1721 N N . HIS A 1 223 ? 15.720 14.895 75.374 1.00 86.25 223 HIS A N 1
ATOM 1722 C CA . HIS A 1 223 ? 16.205 16.276 75.464 1.00 86.25 223 HIS A CA 1
ATOM 1723 C C . HIS A 1 223 ? 16.944 16.679 74.182 1.00 86.25 223 HIS A C 1
ATOM 1725 O O . HIS A 1 223 ? 18.118 16.346 74.012 1.00 86.25 223 HIS A O 1
ATOM 1731 N N . VAL A 1 224 ? 16.272 17.418 73.298 1.00 87.12 224 VAL A N 1
ATOM 1732 C CA . VAL A 1 224 ? 16.775 17.759 71.958 1.00 87.12 224 VAL A CA 1
ATOM 1733 C C . VAL A 1 224 ? 16.899 19.270 71.797 1.00 87.12 224 VAL A C 1
ATOM 1735 O O . VAL A 1 224 ? 16.001 20.030 72.164 1.00 87.12 224 VAL A O 1
ATOM 1738 N N . LYS A 1 225 ? 18.024 19.715 71.235 1.00 85.00 225 LYS A N 1
ATOM 1739 C CA . LYS A 1 225 ? 18.243 21.098 70.809 1.00 85.00 225 LYS A CA 1
ATOM 1740 C C . LYS A 1 225 ? 18.047 21.178 69.297 1.00 85.00 225 LYS A C 1
ATOM 1742 O O . LYS A 1 225 ? 18.848 20.623 68.555 1.00 85.00 225 LYS A O 1
ATOM 1747 N N . PHE A 1 226 ? 16.988 21.854 68.872 1.00 85.69 226 PHE A N 1
ATOM 1748 C CA . PHE A 1 226 ? 16.705 22.164 67.477 1.00 85.69 226 PHE A CA 1
ATOM 1749 C C . PHE A 1 226 ? 17.442 23.438 67.069 1.00 85.69 226 PHE A C 1
ATOM 1751 O O . PHE A 1 226 ? 17.514 24.399 67.839 1.00 85.69 226 PHE A O 1
ATOM 1758 N N . GLU A 1 227 ? 17.981 23.436 65.860 1.00 82.25 227 GLU A N 1
ATOM 1759 C CA . GLU A 1 227 ? 18.600 24.586 65.214 1.00 82.25 227 GLU A CA 1
ATOM 1760 C C . GLU A 1 227 ? 17.773 24.916 63.972 1.00 82.25 227 GLU A C 1
ATOM 1762 O O . GLU A 1 227 ? 17.561 24.045 63.129 1.00 82.25 227 GLU A O 1
ATOM 1767 N N . GLY A 1 228 ? 17.235 26.136 63.914 1.00 78.81 228 GLY A N 1
ATOM 1768 C CA . GLY A 1 228 ? 16.533 26.647 62.742 1.00 78.81 228 GLY A CA 1
ATOM 1769 C C . GLY A 1 228 ? 17.480 26.743 61.551 1.00 78.81 228 GLY A C 1
ATOM 1770 O O . GLY A 1 228 ? 18.652 27.086 61.710 1.00 78.81 228 GLY A O 1
ATOM 1771 N N . LEU A 1 229 ? 16.972 26.406 60.368 1.00 78.56 229 LEU A N 1
ATOM 1772 C CA . LEU A 1 229 ? 17.743 26.442 59.124 1.00 78.56 229 LEU A CA 1
ATOM 1773 C C . LEU A 1 229 ? 17.711 27.825 58.466 1.00 78.56 229 LEU A C 1
ATOM 1775 O O . LEU A 1 229 ? 18.495 28.080 57.555 1.00 78.56 229 LEU A O 1
ATOM 1779 N N . GLU A 1 230 ? 16.848 28.721 58.945 1.00 73.12 230 GLU A N 1
ATOM 1780 C CA . GLU A 1 230 ? 16.749 30.101 58.494 1.00 73.12 230 GLU A CA 1
ATOM 1781 C C . GLU A 1 230 ? 16.924 31.057 59.691 1.00 73.12 230 GLU A C 1
ATOM 1783 O O . GLU A 1 230 ? 17.925 30.999 60.410 1.00 73.12 230 GLU A O 1
ATOM 1788 N N . ALA A 1 231 ? 15.988 31.983 59.910 1.00 67.94 231 ALA A N 1
ATOM 1789 C CA . ALA A 1 231 ? 16.088 33.022 60.936 1.00 67.94 231 ALA A CA 1
ATOM 1790 C C . ALA A 1 231 ? 15.425 32.645 62.279 1.00 67.94 231 ALA A C 1
ATOM 1792 O O . ALA A 1 231 ? 15.180 33.526 63.106 1.00 67.94 231 ALA A O 1
ATOM 1793 N N . GLU A 1 232 ? 15.116 31.367 62.521 1.00 71.69 232 GLU A N 1
ATOM 1794 C CA . GLU A 1 232 ? 14.342 30.925 63.694 1.00 71.69 232 GLU A CA 1
ATOM 1795 C C . GLU A 1 232 ? 15.179 30.756 64.974 1.00 71.69 232 GLU A C 1
ATOM 1797 O O . GLU A 1 232 ? 14.631 30.736 66.075 1.00 71.69 232 GLU A O 1
ATOM 1802 N N . GLY A 1 233 ? 16.509 30.672 64.864 1.00 74.88 233 GLY A N 1
ATOM 1803 C CA . GLY A 1 233 ? 17.409 30.502 66.010 1.00 74.88 233 GLY A CA 1
ATOM 1804 C C . GLY A 1 233 ? 17.416 29.082 66.597 1.00 74.88 233 GLY A C 1
ATOM 1805 O O . GLY A 1 233 ? 17.012 28.115 65.957 1.00 74.88 233 GLY A O 1
ATOM 1806 N N . GLN A 1 234 ? 17.938 28.925 67.820 1.00 82.81 234 GLN A N 1
ATOM 1807 C CA . GLN A 1 234 ? 18.082 27.617 68.478 1.00 82.81 234 GLN A CA 1
ATOM 1808 C C . GLN A 1 234 ? 17.046 27.429 69.596 1.00 82.81 234 GLN A C 1
ATOM 1810 O O . GLN A 1 234 ? 16.921 28.267 70.491 1.00 82.81 234 GLN A O 1
ATOM 1815 N N . HIS A 1 235 ? 16.364 26.282 69.612 1.00 81.19 235 HIS A N 1
ATOM 1816 C CA . HIS A 1 235 ? 15.325 25.952 70.589 1.00 81.19 235 HIS A CA 1
ATOM 1817 C C . HIS A 1 235 ? 15.592 24.607 71.263 1.00 81.19 235 HIS A C 1
ATOM 1819 O O . HIS A 1 235 ? 15.684 23.573 70.612 1.00 81.19 235 HIS A O 1
ATOM 1825 N N . THR A 1 236 ? 15.699 24.596 72.594 1.00 83.12 236 THR A N 1
ATOM 1826 C CA . THR A 1 236 ? 15.916 23.356 73.361 1.00 83.12 236 THR A CA 1
ATOM 1827 C C . THR A 1 236 ? 14.614 22.871 73.983 1.00 83.12 236 THR A C 1
ATOM 1829 O O . THR A 1 236 ? 13.990 23.589 74.763 1.00 83.12 236 THR A O 1
ATOM 1832 N N . ILE A 1 237 ? 14.224 21.638 73.670 1.00 84.56 237 ILE A N 1
ATOM 1833 C CA . ILE A 1 237 ? 13.032 20.980 74.203 1.00 84.56 237 ILE A CA 1
ATOM 1834 C C . ILE A 1 237 ? 13.482 19.838 75.107 1.00 84.56 237 ILE A C 1
ATOM 1836 O O . ILE A 1 237 ? 14.171 18.919 74.675 1.00 84.56 237 ILE A O 1
ATOM 1840 N N . ARG A 1 238 ? 13.089 19.888 76.386 1.00 78.44 238 ARG A N 1
ATOM 1841 C CA . ARG A 1 238 ? 13.548 18.907 77.383 1.00 78.44 238 ARG A CA 1
ATOM 1842 C C . ARG A 1 238 ? 12.981 17.497 77.196 1.00 78.44 238 ARG A C 1
ATOM 1844 O O . ARG A 1 238 ? 13.619 16.543 77.629 1.00 78.44 238 ARG A O 1
ATOM 1851 N N . ARG A 1 239 ? 11.779 17.391 76.629 1.00 83.75 239 ARG A N 1
ATOM 1852 C CA . ARG A 1 239 ? 11.066 16.139 76.349 1.00 83.75 239 ARG A CA 1
ATOM 1853 C C . ARG A 1 239 ? 10.214 16.330 75.096 1.00 83.75 239 ARG A C 1
ATOM 1855 O O . ARG A 1 239 ? 9.141 16.930 75.182 1.00 83.75 239 ARG A O 1
ATOM 1862 N N . VAL A 1 240 ? 10.715 15.903 73.940 1.00 83.69 240 VAL A N 1
ATOM 1863 C CA . VAL A 1 240 ? 10.060 16.137 72.639 1.00 83.69 240 VAL A CA 1
ATOM 1864 C C . VAL A 1 240 ? 8.718 15.402 72.517 1.00 83.69 240 VAL A C 1
ATOM 1866 O O . VAL A 1 240 ? 7.760 15.927 71.951 1.00 83.69 240 VAL A O 1
ATOM 1869 N N . GLU A 1 241 ? 8.581 14.243 73.150 1.00 84.62 241 GLU A N 1
ATOM 1870 C CA . GLU A 1 241 ? 7.361 13.431 73.154 1.00 84.62 241 GLU A CA 1
ATOM 1871 C C . GLU A 1 241 ? 6.170 14.198 73.744 1.00 84.62 241 GLU A C 1
ATOM 1873 O O . GLU A 1 241 ? 5.037 14.052 73.288 1.00 84.62 241 GLU A O 1
ATOM 1878 N N . ALA A 1 242 ? 6.424 15.073 74.726 1.00 82.69 242 ALA A N 1
ATOM 1879 C CA . ALA A 1 242 ? 5.387 15.880 75.368 1.00 82.69 242 ALA A CA 1
ATOM 1880 C C . ALA A 1 242 ? 4.820 16.980 74.454 1.00 82.69 242 ALA A C 1
ATOM 1882 O O . ALA A 1 242 ? 3.700 17.437 74.679 1.00 82.69 242 ALA A O 1
ATOM 1883 N N . VAL A 1 243 ? 5.569 17.410 73.431 1.00 85.81 243 VAL A N 1
ATOM 1884 C CA . VAL A 1 243 ? 5.144 18.468 72.499 1.00 85.81 243 VAL A CA 1
ATOM 1885 C C . VAL A 1 243 ? 4.666 17.930 71.152 1.00 85.81 243 VAL A C 1
ATOM 1887 O O . VAL A 1 243 ? 4.061 18.691 70.401 1.00 85.81 243 VAL A O 1
ATOM 1890 N N . ARG A 1 244 ? 4.860 16.636 70.856 1.00 86.31 244 ARG A N 1
ATOM 1891 C CA . ARG A 1 244 ? 4.501 16.014 69.566 1.00 86.31 244 ARG A CA 1
ATOM 1892 C C . ARG A 1 244 ? 3.041 16.260 69.169 1.00 86.31 244 ARG A C 1
ATOM 1894 O O . ARG A 1 244 ? 2.770 16.684 68.052 1.00 86.31 244 ARG A O 1
ATOM 1901 N N . THR A 1 245 ? 2.108 16.110 70.112 1.00 84.94 245 THR A N 1
ATOM 1902 C CA . THR A 1 245 ? 0.673 16.381 69.877 1.00 84.94 245 THR A CA 1
ATOM 1903 C C . THR A 1 245 ? 0.407 17.858 69.557 1.00 84.94 245 THR A C 1
ATOM 1905 O O . THR A 1 245 ? -0.358 18.175 68.648 1.00 84.94 245 THR A O 1
ATOM 1908 N N . ALA A 1 246 ? 1.055 18.778 70.279 1.00 85.75 246 ALA A N 1
ATOM 1909 C CA . ALA A 1 246 ? 0.896 20.216 70.061 1.00 85.75 246 ALA A CA 1
ATOM 1910 C C . ALA A 1 246 ? 1.529 20.673 68.735 1.00 85.75 246 ALA A C 1
ATOM 1912 O O . ALA A 1 246 ? 0.985 21.550 68.067 1.00 85.75 246 ALA A O 1
ATOM 1913 N N . TYR A 1 247 ? 2.651 20.067 68.342 1.00 88.75 247 TYR A N 1
ATOM 1914 C CA . TYR A 1 247 ? 3.290 20.288 67.048 1.00 88.75 247 TYR A CA 1
ATOM 1915 C C . TYR A 1 247 ? 2.397 19.811 65.894 1.00 88.75 247 TYR A C 1
ATOM 1917 O O . TYR A 1 247 ? 2.097 20.602 65.002 1.00 88.75 247 TYR A O 1
ATOM 1925 N N . GLY A 1 248 ? 1.869 18.582 65.970 1.00 87.94 248 GLY A N 1
ATOM 1926 C CA . GLY A 1 248 ? 0.939 18.050 64.968 1.00 87.94 248 GLY A CA 1
ATOM 1927 C C . GLY A 1 248 ? -0.322 18.908 64.805 1.00 87.94 248 GLY A C 1
ATOM 1928 O O . GLY A 1 248 ? -0.748 19.174 63.684 1.00 87.94 248 GLY A O 1
ATOM 1929 N N . ALA A 1 249 ? -0.873 19.438 65.904 1.00 87.94 249 ALA A N 1
ATOM 1930 C CA . ALA A 1 249 ? -2.000 20.372 65.848 1.00 87.94 249 ALA A CA 1
ATOM 1931 C C . ALA A 1 249 ? -1.646 21.704 65.152 1.00 87.94 249 ALA A C 1
ATOM 1933 O O . ALA A 1 249 ? -2.469 22.244 64.414 1.00 87.94 249 ALA A O 1
ATOM 1934 N N . ARG A 1 250 ? -0.427 22.234 65.348 1.00 89.44 250 ARG A N 1
ATOM 1935 C CA . ARG A 1 250 ? 0.046 23.443 64.645 1.00 89.44 250 ARG A CA 1
ATOM 1936 C C . ARG A 1 250 ? 0.255 23.192 63.154 1.00 89.44 250 ARG A C 1
ATOM 1938 O O . ARG A 1 250 ? -0.154 24.025 62.352 1.00 89.44 250 ARG A O 1
ATOM 1945 N N . LEU A 1 251 ? 0.826 22.046 62.782 1.00 88.56 251 LEU A N 1
ATOM 1946 C CA . LEU A 1 251 ? 0.999 21.665 61.378 1.00 88.56 251 LEU A CA 1
ATOM 1947 C C . LEU A 1 251 ? -0.356 21.459 60.678 1.00 88.56 251 LEU A C 1
ATOM 1949 O O . LEU A 1 251 ? -0.547 21.916 59.552 1.00 88.56 251 LEU A O 1
ATOM 1953 N N . ALA A 1 252 ? -1.328 20.841 61.356 1.00 88.19 252 ALA A N 1
ATOM 1954 C CA . ALA A 1 252 ? -2.697 20.720 60.852 1.00 88.19 252 ALA A CA 1
ATOM 1955 C C . ALA A 1 252 ? -3.360 22.097 60.663 1.00 88.19 252 ALA A C 1
ATOM 1957 O O . ALA A 1 252 ? -3.913 22.368 59.601 1.00 88.19 252 ALA A O 1
ATOM 1958 N N . ALA A 1 253 ? -3.226 23.006 61.636 1.00 89.12 253 ALA A N 1
ATOM 1959 C CA . ALA A 1 253 ? -3.740 24.371 61.518 1.00 89.12 253 ALA A CA 1
ATOM 1960 C C . ALA A 1 253 ? -3.091 25.157 60.362 1.00 89.12 253 ALA A C 1
ATOM 1962 O O . ALA A 1 253 ? -3.780 25.921 59.681 1.00 89.12 253 ALA A O 1
ATOM 1963 N N . GLN A 1 254 ? -1.793 24.947 60.110 1.00 89.69 254 GLN A N 1
ATOM 1964 C CA . GLN A 1 254 ? -1.087 25.503 58.954 1.00 89.69 254 GLN A CA 1
ATOM 1965 C C . GLN A 1 254 ? -1.693 24.977 57.641 1.00 89.69 254 GLN A C 1
ATOM 1967 O O . GLN A 1 254 ? -2.041 25.769 56.766 1.00 89.69 254 GLN A O 1
ATOM 1972 N N . ARG A 1 255 ? -1.906 23.658 57.521 1.00 89.38 255 ARG A N 1
ATOM 1973 C CA . ARG A 1 255 ? -2.532 23.018 56.345 1.00 89.38 255 ARG A CA 1
ATOM 1974 C C . ARG A 1 255 ? -3.965 23.512 56.106 1.00 89.38 255 ARG A C 1
ATOM 1976 O O . ARG A 1 255 ? -4.296 23.893 54.984 1.00 89.38 255 ARG A O 1
ATOM 1983 N N . ASP A 1 256 ? -4.787 23.585 57.150 1.00 88.75 256 ASP A N 1
ATOM 1984 C CA . ASP A 1 256 ? -6.154 24.121 57.074 1.00 88.75 256 ASP A CA 1
ATOM 1985 C C . ASP A 1 256 ? -6.159 25.615 56.703 1.00 88.75 256 ASP A C 1
ATOM 1987 O O . ASP A 1 256 ? -7.042 26.104 55.993 1.00 88.75 256 ASP A O 1
ATOM 1991 N N . GLY A 1 257 ? -5.163 26.368 57.177 1.00 87.88 257 GLY A N 1
ATOM 1992 C CA . GLY A 1 257 ? -4.901 27.745 56.769 1.00 87.88 257 GLY A CA 1
ATOM 1993 C C . GLY A 1 257 ? -4.640 27.859 55.270 1.00 87.88 257 GLY A C 1
ATOM 1994 O O . GLY A 1 257 ? -5.337 28.608 54.588 1.00 87.88 257 GLY A O 1
ATOM 1995 N N . LEU A 1 258 ? -3.707 27.065 54.740 1.00 87.88 258 LEU A N 1
ATOM 1996 C CA . LEU A 1 258 ? -3.390 27.020 53.309 1.00 87.88 258 LEU A CA 1
ATOM 1997 C C . LEU A 1 258 ? -4.611 26.640 52.455 1.00 87.88 258 LEU A C 1
ATOM 1999 O O . LEU A 1 258 ? -4.862 27.274 51.430 1.00 87.88 258 LEU A O 1
ATOM 2003 N N . GLN A 1 259 ? -5.416 25.667 52.895 1.00 85.38 259 GLN A N 1
ATOM 2004 C CA . GLN A 1 259 ? -6.657 25.286 52.207 1.00 85.38 259 GLN A CA 1
ATOM 2005 C C . GLN A 1 259 ? -7.677 26.429 52.168 1.00 85.38 259 GLN A C 1
ATOM 2007 O O . GLN A 1 259 ? -8.298 26.666 51.133 1.00 85.38 259 GLN A O 1
ATOM 2012 N N . ARG A 1 260 ? -7.831 27.178 53.267 1.00 85.31 260 ARG A N 1
ATOM 2013 C CA . ARG A 1 260 ? -8.695 28.369 53.299 1.00 85.31 260 ARG A CA 1
ATOM 2014 C C . ARG A 1 260 ? -8.177 29.477 52.388 1.00 85.31 260 ARG A C 1
ATOM 2016 O O . ARG A 1 260 ? -8.978 30.098 51.693 1.00 85.31 260 ARG A O 1
ATOM 2023 N N . LEU A 1 261 ? -6.863 29.700 52.348 1.00 85.19 261 LEU A N 1
ATOM 2024 C CA . LEU A 1 261 ? -6.254 30.689 51.455 1.00 85.19 261 LEU A CA 1
ATOM 2025 C C . LEU A 1 261 ? -6.458 30.331 49.975 1.00 85.19 261 LEU A C 1
ATOM 2027 O O . LEU A 1 261 ? -6.727 31.213 49.163 1.00 85.19 261 LEU A O 1
ATOM 2031 N N . ALA A 1 262 ? -6.436 29.042 49.628 1.00 77.69 262 ALA A N 1
ATOM 2032 C CA . ALA A 1 262 ? -6.749 28.570 48.277 1.00 77.69 262 ALA A CA 1
ATOM 2033 C C . ALA A 1 262 ? -8.220 28.802 47.859 1.00 77.69 262 ALA A C 1
ATOM 2035 O O . ALA A 1 262 ? -8.537 28.746 46.672 1.00 77.69 262 ALA A O 1
ATOM 2036 N N . LEU A 1 263 ? -9.115 29.081 48.815 1.00 75.25 263 LEU A N 1
ATOM 2037 C CA . LEU A 1 263 ? -10.549 29.308 48.600 1.00 75.25 263 LEU A CA 1
ATOM 2038 C C . LEU A 1 263 ? -10.952 30.793 48.644 1.00 75.25 263 LEU A C 1
ATOM 2040 O O . LEU A 1 263 ? -12.148 31.090 48.606 1.00 75.25 263 LEU A O 1
ATOM 2044 N N . ILE A 1 264 ? -9.998 31.733 48.728 1.00 66.25 264 ILE A N 1
ATOM 2045 C CA . ILE A 1 264 ? -10.312 33.168 48.793 1.00 66.25 264 ILE A CA 1
ATOM 2046 C C . ILE A 1 264 ? -11.093 33.587 47.528 1.00 66.25 264 ILE A C 1
ATOM 2048 O O . ILE A 1 264 ? -10.569 33.467 46.415 1.00 66.25 264 ILE A O 1
ATOM 2052 N N . PRO A 1 265 ? -12.336 34.097 47.657 1.00 56.59 265 PRO A N 1
ATOM 2053 C CA . PRO A 1 265 ? -13.098 34.580 46.512 1.00 56.59 265 PRO A CA 1
ATOM 2054 C C . PRO A 1 265 ? -12.422 35.818 45.897 1.00 56.59 265 PRO A C 1
ATOM 2056 O O . PRO A 1 265 ? -11.765 36.582 46.611 1.00 56.59 265 PRO A O 1
ATOM 2059 N N . PRO A 1 266 ? -12.588 36.066 44.584 1.00 53.41 266 PRO A N 1
ATOM 2060 C CA . PRO A 1 266 ? -12.017 37.247 43.948 1.00 53.41 266 PRO A CA 1
ATOM 2061 C C . PRO A 1 266 ? -12.535 38.520 44.627 1.00 53.41 266 PRO A C 1
ATOM 2063 O O . PRO A 1 266 ? -13.708 38.601 45.003 1.00 53.41 266 PRO A O 1
ATOM 2066 N N . LEU A 1 267 ? -11.663 39.524 44.768 1.00 49.22 267 LEU A N 1
ATOM 2067 C CA . LEU A 1 267 ? -12.023 40.800 45.388 1.00 49.22 267 LEU A CA 1
ATOM 2068 C C . LEU A 1 267 ? -13.268 41.399 44.702 1.00 49.22 267 LEU A C 1
ATOM 2070 O O . LEU A 1 267 ? -13.345 41.412 43.466 1.00 49.22 267 LEU A O 1
ATOM 2074 N N . PRO A 1 268 ? -14.246 41.910 45.473 1.00 49.44 268 PRO A N 1
ATOM 2075 C CA . PRO A 1 268 ? -15.439 42.517 44.906 1.00 49.44 268 PRO A CA 1
ATOM 2076 C C . PRO A 1 268 ? -15.057 43.697 44.008 1.00 49.44 268 PRO A C 1
ATOM 2078 O O . PRO A 1 268 ? -14.203 44.520 44.341 1.00 49.44 268 PRO A O 1
ATOM 2081 N N . LYS A 1 269 ? -15.708 43.786 42.845 1.00 46.41 269 LYS A N 1
ATOM 2082 C CA . LYS A 1 269 ? -15.475 44.864 41.880 1.00 46.41 269 LYS A CA 1
ATOM 2083 C C . LYS A 1 269 ? -15.848 46.208 42.513 1.00 46.41 269 LYS A C 1
ATOM 2085 O O . LYS A 1 269 ? -17.023 46.478 42.751 1.00 46.41 269 LYS A O 1
ATOM 2090 N N . LEU A 1 270 ? -14.859 47.071 42.739 1.00 49.41 270 LEU A N 1
ATOM 2091 C CA . LEU A 1 270 ? -15.089 48.442 43.189 1.00 49.41 270 LEU A CA 1
ATOM 2092 C C . LEU A 1 270 ? -15.631 49.277 42.023 1.00 49.41 270 LEU A C 1
ATOM 2094 O O . LEU A 1 270 ? -14.886 49.729 41.156 1.00 49.41 270 LEU A O 1
ATOM 2098 N N . VAL A 1 271 ? -16.948 49.476 41.995 1.00 53.28 271 VAL A N 1
ATOM 2099 C CA . VAL A 1 271 ? -17.616 50.368 41.041 1.00 53.28 271 VAL A CA 1
ATOM 2100 C C . VAL A 1 271 ? -17.886 51.695 41.738 1.00 53.28 271 VAL A C 1
ATOM 2102 O O . VAL A 1 271 ? -18.599 51.746 42.739 1.00 53.28 271 VAL A O 1
ATOM 2105 N N . ARG A 1 272 ? -17.342 52.794 41.202 1.00 58.44 272 ARG A N 1
ATOM 2106 C CA . ARG A 1 272 ? -17.731 54.141 41.639 1.00 58.44 272 ARG A CA 1
ATOM 2107 C C . ARG A 1 272 ? -19.151 54.410 41.153 1.00 58.44 272 ARG A C 1
ATOM 2109 O O . ARG A 1 272 ? -19.356 54.778 40.001 1.00 58.44 272 ARG A O 1
ATOM 2116 N N . PHE A 1 273 ? -20.123 54.181 42.029 1.00 64.00 273 PHE A N 1
ATOM 2117 C CA . PHE A 1 273 ? -21.540 54.329 41.728 1.00 64.00 273 PHE A CA 1
ATOM 2118 C C . PHE A 1 273 ? -22.141 55.480 42.554 1.00 64.00 273 PHE A C 1
ATOM 2120 O O . PHE A 1 273 ? -22.279 55.341 43.771 1.00 64.00 273 PHE A O 1
ATOM 2127 N N . PRO A 1 274 ? -22.497 56.623 41.930 1.00 65.75 274 PRO A N 1
ATOM 2128 C CA . PRO A 1 274 ? -22.937 57.821 42.654 1.00 65.75 274 PRO A CA 1
ATOM 2129 C C . PRO A 1 274 ? -24.174 57.603 43.538 1.00 65.75 274 PRO A C 1
ATOM 2131 O O . PRO A 1 274 ? -24.306 58.225 44.588 1.00 65.75 274 PRO A O 1
ATOM 2134 N N . ALA A 1 275 ? -25.067 56.692 43.142 1.00 73.69 275 ALA A N 1
ATOM 2135 C CA . ALA A 1 275 ? -26.330 56.429 43.828 1.00 73.69 275 ALA A CA 1
ATOM 2136 C C . ALA A 1 275 ? -26.247 55.319 44.896 1.00 73.69 275 ALA A C 1
ATOM 2138 O O . ALA A 1 275 ? -27.268 54.729 45.239 1.00 73.69 275 ALA A O 1
ATOM 2139 N N . ILE A 1 276 ? -25.065 55.034 45.461 1.00 79.75 276 ILE A N 1
ATOM 2140 C CA . ILE A 1 276 ? -24.900 53.980 46.483 1.00 79.75 276 ILE A CA 1
ATOM 2141 C C . ILE A 1 276 ? -25.812 54.160 47.706 1.00 79.75 276 ILE A C 1
ATOM 2143 O O . ILE A 1 276 ? -26.191 53.180 48.337 1.00 79.75 276 ILE A O 1
ATOM 2147 N N . ARG A 1 277 ? -26.251 55.395 47.984 1.00 72.00 277 ARG A N 1
ATOM 2148 C CA . ARG A 1 277 ? -27.232 55.717 49.034 1.00 72.00 277 ARG A CA 1
ATOM 2149 C C . ARG A 1 277 ? -28.557 54.953 48.888 1.00 72.00 277 ARG A C 1
ATOM 2151 O O . ARG A 1 277 ? -29.218 54.741 49.891 1.00 72.00 277 ARG A O 1
ATOM 2158 N N . LEU A 1 278 ? -28.925 54.533 47.672 1.00 68.44 278 LEU A N 1
ATOM 2159 C CA . LEU A 1 278 ? -30.132 53.740 47.399 1.00 68.44 278 LEU A CA 1
ATOM 2160 C C . LEU A 1 278 ? -29.933 52.227 47.598 1.00 68.44 278 LEU A C 1
ATOM 2162 O O . LEU A 1 278 ? -30.905 51.482 47.569 1.00 68.44 278 LEU A O 1
ATOM 2166 N N . LEU A 1 279 ? -28.689 51.766 47.761 1.00 69.81 279 LEU A N 1
ATOM 2167 C CA . LEU A 1 279 ? -28.353 50.352 47.966 1.00 69.81 279 LEU A CA 1
ATOM 2168 C C . LEU A 1 279 ? -28.125 50.005 49.445 1.00 69.81 279 LEU A C 1
ATOM 2170 O O . LEU A 1 279 ? -28.111 48.832 49.806 1.00 69.81 279 LEU A O 1
ATOM 2174 N N . VAL A 1 280 ? -27.943 51.009 50.305 1.00 63.44 280 VAL A N 1
ATOM 2175 C CA . VAL A 1 280 ? -27.742 50.815 51.745 1.00 63.44 280 VAL A CA 1
ATOM 2176 C C . VAL A 1 280 ? -29.086 50.467 52.396 1.00 63.44 280 VAL A C 1
ATOM 2178 O O . VAL A 1 280 ? -29.993 51.292 52.403 1.00 63.44 280 VAL A O 1
ATOM 2181 N N . GLY A 1 281 ? -29.205 49.250 52.942 1.00 60.22 281 GLY A N 1
ATOM 2182 C CA . GLY A 1 281 ? -30.396 48.771 53.665 1.00 60.22 281 GLY A CA 1
ATOM 2183 C C . GLY A 1 281 ? -31.275 47.755 52.921 1.00 60.22 281 GLY A C 1
ATOM 2184 O O . GLY A 1 281 ? -32.318 47.372 53.439 1.00 60.22 281 GLY A O 1
ATOM 2185 N N . LEU A 1 282 ? -30.875 47.301 51.728 1.00 57.62 282 LEU A N 1
ATOM 2186 C CA . LEU A 1 282 ? -31.555 46.220 51.005 1.00 57.62 282 LEU A CA 1
ATOM 2187 C C . LEU A 1 282 ? -30.931 44.861 51.369 1.00 57.62 282 LEU A C 1
ATOM 2189 O O . LEU A 1 282 ? -29.833 44.548 50.913 1.00 57.62 282 LEU A O 1
ATOM 2193 N N . GLU A 1 283 ? -31.630 44.048 52.165 1.00 52.25 283 GLU A N 1
ATOM 2194 C CA . GLU A 1 283 ? -31.255 42.648 52.413 1.00 52.25 283 GLU A CA 1
ATOM 2195 C C . GLU A 1 283 ? -31.873 41.717 51.350 1.00 52.25 283 GLU A C 1
ATOM 2197 O O . GLU A 1 283 ? -33.080 41.792 51.093 1.00 52.25 283 GLU A O 1
ATOM 2202 N N . PRO A 1 284 ? -31.092 40.826 50.711 1.00 51.72 284 PRO A N 1
ATOM 2203 C CA . PRO A 1 284 ? -31.642 39.834 49.800 1.00 51.72 284 PRO A CA 1
ATOM 2204 C C . PRO A 1 284 ? -32.332 38.711 50.584 1.00 51.72 284 PRO A C 1
ATOM 2206 O O . PRO A 1 284 ? -31.737 38.095 51.462 1.00 51.72 284 PRO A O 1
ATOM 2209 N N . THR A 1 285 ? -33.573 38.392 50.224 1.00 41.47 285 THR A N 1
ATOM 2210 C CA . THR A 1 285 ? -34.294 37.225 50.748 1.00 41.47 285 THR A CA 1
ATOM 2211 C C . THR A 1 285 ? -33.735 35.953 50.102 1.00 41.47 285 THR A C 1
ATOM 2213 O O . THR A 1 285 ? -33.831 35.786 48.884 1.00 41.47 285 THR A O 1
ATOM 2216 N N . GLU A 1 286 ? -33.153 35.046 50.892 1.00 44.41 286 GLU A N 1
ATOM 2217 C CA . GLU A 1 286 ? -32.758 33.720 50.405 1.00 44.41 286 GLU A CA 1
ATOM 2218 C C . GLU A 1 286 ? -33.998 32.919 49.982 1.00 44.41 286 GLU A C 1
ATOM 2220 O O . GLU A 1 286 ? -34.851 32.573 50.799 1.00 44.41 286 GLU A O 1
ATOM 2225 N N . GLN A 1 287 ? -34.105 32.601 48.690 1.00 40.59 287 GLN A N 1
ATOM 2226 C CA . GLN A 1 287 ? -35.075 31.629 48.191 1.00 40.59 287 GLN A CA 1
ATOM 2227 C C . GLN A 1 287 ? -34.410 30.255 48.098 1.00 40.59 287 GLN A C 1
ATOM 2229 O O . GLN A 1 287 ? -33.582 30.008 47.221 1.00 40.59 287 GLN A O 1
ATOM 2234 N N . THR A 1 288 ? -34.796 29.336 48.982 1.00 38.22 288 THR A N 1
ATOM 2235 C CA . THR A 1 288 ? -34.484 27.908 48.842 1.00 38.22 288 THR A CA 1
ATOM 2236 C C . THR A 1 288 ? -35.196 27.362 47.592 1.00 38.22 288 THR A C 1
ATOM 2238 O O . THR A 1 288 ? -36.409 27.555 47.467 1.00 38.22 288 THR A O 1
ATOM 2241 N N . PRO A 1 289 ? -34.521 26.673 46.649 1.00 41.41 289 PRO A N 1
ATOM 2242 C CA . PRO A 1 289 ? -35.184 26.190 45.441 1.00 41.41 289 PRO A CA 1
ATOM 2243 C C . PRO A 1 289 ? -36.180 25.068 45.769 1.00 41.41 289 PRO A C 1
ATOM 2245 O O . PRO A 1 289 ? -35.800 23.953 46.128 1.00 41.41 289 PRO A O 1
ATOM 2248 N N . MET A 1 290 ? -37.474 25.357 45.622 1.00 48.62 290 MET A N 1
ATOM 2249 C CA . MET A 1 290 ? -38.550 24.368 45.658 1.00 48.62 290 MET A CA 1
ATOM 2250 C C . MET A 1 290 ? -38.538 23.466 44.407 1.00 48.62 290 MET A C 1
ATOM 2252 O O . MET A 1 290 ? -38.510 23.964 43.288 1.00 48.62 290 MET A O 1
ATOM 2256 N N . LYS A 1 291 ? -38.679 22.150 44.646 1.00 52.78 291 LYS A N 1
ATOM 2257 C CA . LYS A 1 291 ? -39.100 21.040 43.752 1.00 52.78 291 LYS A CA 1
ATOM 2258 C C . LYS A 1 291 ? -38.328 20.828 42.434 1.00 52.78 291 LYS A C 1
ATOM 2260 O O . LYS A 1 291 ? -38.381 21.634 41.512 1.00 52.78 291 LYS A O 1
ATOM 2265 N N . MET A 1 292 ? -37.732 19.633 42.292 1.00 55.66 292 MET A N 1
ATOM 2266 C CA . MET A 1 292 ? -37.263 19.123 40.996 1.00 55.66 292 MET A CA 1
ATOM 2267 C C . MET A 1 292 ? -38.430 19.086 39.988 1.00 55.66 292 MET A C 1
ATOM 2269 O O . MET A 1 292 ? -39.462 18.477 40.283 1.00 55.66 292 MET A O 1
ATOM 2273 N N . PRO A 1 293 ? -38.287 19.693 38.801 1.00 74.88 293 PRO A N 1
ATOM 2274 C CA . PRO A 1 293 ? -39.300 19.619 37.757 1.00 74.88 293 PRO A CA 1
ATOM 2275 C C . PRO A 1 293 ? -39.553 18.171 37.300 1.00 74.88 293 PRO A C 1
ATOM 2277 O O . PRO A 1 293 ? -38.615 17.422 37.041 1.00 74.88 293 PRO A O 1
ATOM 2280 N N . TRP A 1 294 ? -40.817 17.768 37.152 1.00 81.69 294 TRP A N 1
ATOM 2281 C CA . TRP A 1 294 ? -41.202 16.386 36.812 1.00 81.69 294 TRP A CA 1
ATOM 2282 C C . TRP A 1 294 ? -40.643 15.893 35.465 1.00 81.69 294 TRP A C 1
ATOM 2284 O O . TRP A 1 294 ? -40.380 14.706 35.292 1.00 81.69 294 TRP A O 1
ATOM 2294 N N . TRP A 1 295 ? -40.404 16.801 34.520 1.00 79.56 295 TRP A N 1
ATOM 2295 C CA . TRP A 1 295 ? -39.823 16.472 33.219 1.00 79.56 295 TRP A CA 1
ATOM 2296 C C . TRP A 1 295 ? -38.337 16.077 33.314 1.00 79.56 295 TRP A C 1
ATOM 2298 O O . TRP A 1 295 ? -37.882 15.249 32.529 1.00 79.56 295 TRP A O 1
ATOM 2308 N N . LEU A 1 296 ? -37.594 16.577 34.312 1.00 79.94 296 LEU A N 1
ATOM 2309 C CA . LEU A 1 296 ? -36.233 16.105 34.610 1.00 79.94 296 LEU A CA 1
ATOM 2310 C C . LEU A 1 296 ? -36.245 14.685 35.178 1.00 79.94 296 LEU A C 1
ATOM 2312 O O . LEU A 1 296 ? -35.380 13.872 34.863 1.00 79.94 296 LEU A O 1
ATOM 2316 N N . LEU A 1 297 ? -37.253 14.367 35.990 1.00 83.81 297 LEU A N 1
ATOM 2317 C CA . LEU A 1 297 ? -37.439 13.018 36.511 1.00 83.81 297 LEU A CA 1
ATOM 2318 C C . LEU A 1 297 ? -37.759 12.027 35.381 1.00 83.81 297 LEU A C 1
ATOM 2320 O O . LEU A 1 297 ? -37.172 10.949 35.342 1.00 83.81 297 LEU A O 1
ATOM 2324 N N . LEU A 1 298 ? -38.602 12.413 34.417 1.00 87.06 298 LEU A N 1
ATOM 2325 C CA . LEU A 1 298 ? -38.873 11.607 33.220 1.00 87.06 298 LEU A CA 1
ATOM 2326 C C . LEU A 1 298 ? -37.605 11.363 32.384 1.00 87.06 298 LEU A C 1
ATOM 2328 O O . LEU A 1 298 ? -37.363 10.237 31.958 1.00 87.06 298 LEU A O 1
ATOM 2332 N N . LEU A 1 299 ? -36.768 12.388 32.191 1.00 87.12 299 LEU A N 1
ATOM 2333 C CA . LEU A 1 299 ? -35.500 12.262 31.466 1.00 87.12 299 LEU A CA 1
ATOM 2334 C C . LEU A 1 299 ? -34.548 11.264 32.145 1.00 87.12 299 LEU A C 1
ATOM 2336 O O . LEU A 1 299 ? -33.958 10.416 31.476 1.00 87.12 299 LEU A O 1
ATOM 2340 N N . ARG A 1 300 ? -34.454 11.303 33.478 1.00 88.56 300 ARG A N 1
ATOM 2341 C CA . ARG A 1 300 ? -33.645 10.351 34.256 1.00 88.56 300 ARG A CA 1
ATOM 2342 C C . ARG A 1 300 ? -34.193 8.927 34.214 1.00 88.56 300 ARG A C 1
ATOM 2344 O O . ARG A 1 300 ? -33.411 7.982 34.154 1.00 88.56 300 ARG A O 1
ATOM 2351 N N . LEU A 1 301 ? -35.516 8.760 34.194 1.00 91.44 301 LEU A N 1
ATOM 2352 C CA . LEU A 1 301 ? -36.146 7.450 34.003 1.00 91.44 301 LEU A CA 1
ATOM 2353 C C . LEU A 1 301 ? -35.868 6.881 32.605 1.00 91.44 301 LEU A C 1
ATOM 2355 O O . LEU A 1 301 ? -35.574 5.695 32.486 1.00 91.44 301 LEU A O 1
ATOM 2359 N N . LEU A 1 302 ? -35.894 7.715 31.559 1.00 89.75 302 LEU A N 1
ATOM 2360 C CA . LEU A 1 302 ? -35.528 7.298 30.200 1.00 89.75 302 LEU A CA 1
ATOM 2361 C C . LEU A 1 302 ? -34.053 6.896 30.100 1.00 89.75 302 LEU A C 1
ATOM 2363 O O . LEU A 1 302 ? -33.734 5.896 29.459 1.00 89.75 302 LEU A O 1
ATOM 2367 N N . LEU A 1 303 ? -33.162 7.629 30.771 1.00 90.69 303 LEU A N 1
ATOM 2368 C CA . LEU A 1 303 ? -31.747 7.271 30.864 1.00 90.69 303 LEU A CA 1
ATOM 2369 C C . LEU A 1 303 ? -31.559 5.904 31.537 1.00 90.69 303 LEU A C 1
ATOM 2371 O O . LEU A 1 303 ? -30.826 5.061 31.021 1.00 90.69 303 LEU A O 1
ATOM 2375 N N . ALA A 1 304 ? -32.258 5.659 32.648 1.00 91.12 304 ALA A N 1
ATOM 2376 C CA . ALA A 1 304 ? -32.224 4.371 33.333 1.00 91.12 304 ALA A CA 1
ATOM 2377 C C . ALA A 1 304 ? -32.770 3.236 32.447 1.00 91.12 304 ALA A C 1
ATOM 2379 O O . ALA A 1 304 ? -32.155 2.175 32.368 1.00 91.12 304 ALA A O 1
ATOM 2380 N N . ALA A 1 305 ? -33.873 3.465 31.728 1.00 91.44 305 ALA A N 1
ATOM 2381 C CA . ALA A 1 305 ? -34.439 2.489 30.798 1.00 91.44 305 ALA A CA 1
ATOM 2382 C C . ALA A 1 305 ? -33.475 2.150 29.646 1.00 91.44 305 ALA A C 1
ATOM 2384 O O . ALA A 1 305 ? -33.295 0.976 29.328 1.00 91.44 305 ALA A O 1
ATOM 2385 N N . ALA A 1 306 ? -32.804 3.150 29.062 1.00 89.25 306 ALA A N 1
ATOM 2386 C CA . ALA A 1 306 ? -31.798 2.937 28.021 1.00 89.25 306 ALA A CA 1
ATOM 2387 C C . ALA A 1 306 ? -30.602 2.118 28.538 1.00 89.25 306 ALA A C 1
ATOM 2389 O O . ALA A 1 306 ? -30.144 1.203 27.859 1.00 89.25 306 ALA A O 1
ATOM 2390 N N . LEU A 1 307 ? -30.142 2.376 29.765 1.00 90.62 307 LEU A N 1
ATOM 2391 C CA . LEU A 1 307 ? -29.098 1.581 30.423 1.00 90.62 307 LEU A CA 1
ATOM 2392 C C . LEU A 1 307 ? -29.525 0.127 30.667 1.00 90.62 307 LEU A C 1
ATOM 2394 O O . LEU A 1 307 ? -28.755 -0.789 30.390 1.00 90.62 307 LEU A O 1
ATOM 2398 N N . ILE A 1 308 ? -30.755 -0.099 31.136 1.00 89.75 308 ILE A N 1
ATOM 2399 C CA . ILE A 1 308 ? -31.295 -1.452 31.342 1.00 89.75 308 ILE A CA 1
ATOM 2400 C C . ILE A 1 308 ? -31.358 -2.210 30.010 1.00 89.75 308 ILE A C 1
ATOM 2402 O O . ILE A 1 308 ? -30.904 -3.351 29.930 1.00 89.75 308 ILE A O 1
ATOM 2406 N N . LEU A 1 309 ? -31.857 -1.570 28.950 1.00 87.62 309 LEU A N 1
ATOM 2407 C CA . LEU A 1 309 ? -31.911 -2.166 27.613 1.00 87.62 309 LEU A CA 1
ATOM 2408 C C . LEU A 1 309 ? -30.515 -2.417 27.036 1.00 87.62 309 LEU A C 1
ATOM 2410 O O . LEU A 1 309 ? -30.295 -3.456 26.426 1.00 87.62 309 LEU A O 1
ATOM 2414 N N . ALA A 1 310 ? -29.545 -1.534 27.275 1.00 87.38 310 ALA A N 1
ATOM 2415 C CA . ALA A 1 310 ? -28.160 -1.766 26.880 1.00 87.38 310 ALA A CA 1
ATOM 2416 C C . ALA A 1 310 ? -27.572 -3.030 27.531 1.00 87.38 310 ALA A C 1
ATOM 2418 O O . ALA A 1 310 ? -26.936 -3.837 26.854 1.00 87.38 310 ALA A O 1
ATOM 2419 N N . VAL A 1 311 ? -27.819 -3.229 28.829 1.00 86.06 311 VAL A N 1
ATOM 2420 C CA . VAL A 1 311 ? -27.348 -4.410 29.573 1.00 86.06 311 VAL A CA 1
ATOM 2421 C C . VAL A 1 311 ? -28.090 -5.681 29.148 1.00 86.06 311 VAL A C 1
ATOM 2423 O O . VAL A 1 311 ? -27.491 -6.755 29.123 1.00 86.06 311 VAL A O 1
ATOM 2426 N N . ALA A 1 312 ? -29.358 -5.567 28.742 1.00 83.94 312 ALA A N 1
ATOM 2427 C CA . ALA A 1 312 ? -30.162 -6.681 28.241 1.00 83.94 312 ALA A CA 1
ATOM 2428 C C . ALA A 1 312 ? -29.721 -7.214 26.859 1.00 83.94 312 ALA A C 1
ATOM 2430 O O . ALA A 1 312 ? -30.221 -8.254 26.437 1.00 83.94 312 ALA A O 1
ATOM 2431 N N . LYS A 1 313 ? -28.794 -6.532 26.162 1.00 78.75 313 LYS A N 1
ATOM 2432 C CA . LYS A 1 313 ? -28.243 -6.908 24.840 1.00 78.75 313 LYS A CA 1
ATOM 2433 C C . LYS A 1 313 ? -29.298 -7.325 23.789 1.00 78.75 313 LYS A C 1
ATOM 2435 O O . LYS A 1 313 ? -29.225 -8.430 23.249 1.00 78.75 313 LYS A O 1
ATOM 2440 N N . PRO A 1 314 ? -30.286 -6.468 23.475 1.00 80.88 314 PRO A N 1
ATOM 2441 C CA . PRO A 1 314 ? -31.291 -6.765 22.462 1.00 80.88 314 PRO A CA 1
ATOM 2442 C C . PRO A 1 314 ? -30.660 -6.884 21.066 1.00 80.88 314 PRO A C 1
ATOM 2444 O O . PRO A 1 314 ? -29.841 -6.055 20.667 1.00 80.88 314 PRO A O 1
ATOM 2447 N N . LEU A 1 315 ? -31.070 -7.908 20.317 1.00 75.94 315 LEU A N 1
ATOM 2448 C CA . LEU A 1 315 ? -30.615 -8.189 18.952 1.00 75.94 315 LEU A CA 1
ATOM 2449 C C . LEU A 1 315 ? -31.719 -7.815 17.953 1.00 75.94 315 LEU A C 1
ATOM 2451 O O . LEU A 1 315 ? -32.875 -8.197 18.141 1.00 75.94 315 LEU A O 1
ATOM 2455 N N . LEU A 1 316 ? -31.374 -7.093 16.886 1.00 70.44 316 LEU A N 1
ATOM 2456 C CA . LEU A 1 316 ? -32.269 -6.846 15.752 1.00 70.44 316 LEU A CA 1
ATOM 2457 C C . LEU A 1 316 ? -32.044 -7.925 14.681 1.00 70.44 316 LEU A C 1
ATOM 2459 O O . LEU A 1 316 ? -30.900 -8.264 14.374 1.00 70.44 316 LEU A O 1
ATOM 2463 N N . ASN A 1 317 ? -33.129 -8.438 14.096 1.00 66.94 317 ASN A N 1
ATOM 2464 C CA . ASN A 1 317 ? -33.132 -9.584 13.175 1.00 66.94 317 ASN A CA 1
ATOM 2465 C C . ASN A 1 317 ? -32.432 -10.838 13.740 1.00 66.94 317 ASN A C 1
ATOM 2467 O O . ASN A 1 317 ? -31.545 -11.373 13.070 1.00 66.94 317 ASN A O 1
ATOM 2471 N N . PRO A 1 318 ? -32.803 -11.311 14.950 1.00 64.06 318 PRO A N 1
ATOM 2472 C CA . PRO A 1 318 ? -32.238 -12.537 15.503 1.00 64.06 318 PRO A CA 1
ATOM 2473 C C . PRO A 1 318 ? -32.501 -13.700 14.540 1.00 64.06 318 PRO A C 1
ATOM 2475 O O . PRO A 1 318 ? -33.646 -13.988 14.186 1.00 64.06 318 PRO A O 1
ATOM 2478 N N . GLN A 1 319 ? -31.433 -14.348 14.086 1.00 66.69 319 GLN A N 1
ATOM 2479 C CA . GLN A 1 319 ? -31.529 -15.590 13.339 1.00 66.69 319 GLN A CA 1
ATOM 2480 C C . GLN A 1 319 ? -31.839 -16.721 14.320 1.00 66.69 319 GLN A C 1
ATOM 2482 O O . GLN A 1 319 ? -31.436 -16.681 15.484 1.00 66.69 319 GLN A O 1
ATOM 2487 N N . ALA A 1 320 ? -32.570 -17.731 13.847 1.00 66.31 320 ALA A N 1
ATOM 2488 C CA . ALA A 1 320 ? -32.886 -18.900 14.656 1.00 66.31 320 ALA A CA 1
ATOM 2489 C C . ALA A 1 320 ? -31.602 -19.531 15.225 1.00 66.31 320 ALA A C 1
ATOM 2491 O O . ALA A 1 320 ? -30.558 -19.570 14.556 1.00 66.31 320 ALA A O 1
ATOM 2492 N N . ASP A 1 321 ? -31.691 -20.019 16.464 1.00 71.94 321 ASP A N 1
ATOM 2493 C CA . ASP A 1 321 ? -30.612 -20.786 17.076 1.00 71.94 321 ASP A CA 1
ATOM 2494 C C . ASP A 1 321 ? -30.275 -22.004 16.206 1.00 71.94 321 ASP A C 1
ATOM 2496 O O . ASP A 1 321 ? -31.117 -22.535 15.475 1.00 71.94 321 ASP A O 1
ATOM 2500 N N . LEU A 1 322 ? -29.013 -22.437 16.268 1.00 80.88 322 LEU A N 1
ATOM 2501 C CA . LEU A 1 322 ? -28.564 -23.609 15.523 1.00 80.88 322 LEU A CA 1
ATOM 2502 C C . LEU A 1 322 ? -29.395 -24.829 15.952 1.00 80.88 322 LEU A C 1
ATOM 2504 O O . LEU A 1 322 ? -29.460 -25.104 17.154 1.00 80.88 322 LEU A O 1
ATOM 2508 N N . PRO A 1 323 ? -29.994 -25.580 15.013 1.00 80.31 323 PRO A N 1
ATOM 2509 C CA . PRO A 1 323 ? -30.762 -26.768 15.356 1.00 80.31 323 PRO A CA 1
ATOM 2510 C C . PRO A 1 323 ? -29.862 -27.844 15.989 1.00 80.31 323 PRO A C 1
ATOM 2512 O O . PRO A 1 323 ? -28.634 -27.853 15.824 1.00 80.31 323 PRO A O 1
ATOM 2515 N N . GLY A 1 324 ? -30.487 -28.735 16.758 1.00 79.81 324 GLY A N 1
ATOM 2516 C CA . GLY A 1 324 ? -29.801 -29.787 17.511 1.00 79.81 324 GLY A CA 1
ATOM 2517 C C . GLY A 1 324 ? -29.135 -29.303 18.809 1.00 79.81 324 GLY A C 1
ATOM 2518 O O . GLY A 1 324 ? -29.032 -28.108 19.087 1.00 79.81 324 GLY A O 1
ATOM 2519 N N . ARG A 1 325 ? -28.689 -30.259 19.636 1.00 79.12 325 ARG A N 1
ATOM 2520 C CA . ARG A 1 325 ? -28.008 -30.006 20.928 1.00 79.12 325 ARG A CA 1
ATOM 2521 C C . ARG A 1 325 ? -26.535 -30.441 20.962 1.00 79.12 325 ARG A C 1
ATOM 2523 O O . ARG A 1 325 ? -25.852 -30.106 21.925 1.00 79.12 325 ARG A O 1
ATOM 2530 N N . GLY A 1 326 ? -26.047 -31.170 19.954 1.00 85.88 326 GLY A N 1
ATOM 2531 C CA . GLY A 1 326 ? -24.655 -31.635 19.887 1.00 85.88 326 GLY A CA 1
ATOM 2532 C C . GLY A 1 326 ? -23.652 -30.524 19.547 1.00 85.88 326 GLY A C 1
ATOM 2533 O O . GLY A 1 326 ? -24.029 -29.361 19.447 1.00 85.88 326 GLY A O 1
ATOM 2534 N N . PRO A 1 327 ? -22.360 -30.809 19.348 1.00 91.44 327 PRO A N 1
ATOM 2535 C CA . PRO A 1 327 ? -21.370 -29.788 18.978 1.00 91.44 327 PRO A CA 1
ATOM 2536 C C . PRO A 1 327 ? -21.635 -29.168 17.588 1.00 91.44 327 PRO A C 1
ATOM 2538 O O . PRO A 1 327 ? -22.400 -29.707 16.789 1.00 91.44 327 PRO A O 1
ATOM 2541 N N . LEU A 1 328 ? -21.030 -28.014 17.288 1.00 92.69 328 LEU A N 1
ATOM 2542 C CA . LEU A 1 328 ? -21.024 -27.419 15.941 1.00 92.69 328 LEU A CA 1
ATOM 2543 C C . LEU A 1 328 ? -19.760 -27.868 15.195 1.00 92.69 328 LEU A C 1
ATOM 2545 O O . LEU A 1 328 ? -18.654 -27.560 15.637 1.00 92.69 328 LEU A O 1
ATOM 2549 N N . LEU A 1 329 ? -19.910 -28.538 14.052 1.00 93.00 329 LEU A N 1
ATOM 2550 C CA . LEU A 1 329 ? -18.806 -28.833 13.135 1.00 93.00 329 LEU A CA 1
ATOM 2551 C C . LEU A 1 329 ? -18.780 -27.786 12.017 1.00 93.00 329 LEU A C 1
ATOM 2553 O O . LEU A 1 329 ? -19.663 -27.754 11.160 1.00 93.00 329 LEU A O 1
ATOM 2557 N N . LEU A 1 330 ? -17.759 -26.934 12.027 1.00 93.62 330 LEU A N 1
ATOM 2558 C CA . LEU A 1 330 ? -17.534 -25.895 11.034 1.00 93.62 330 LEU A CA 1
ATOM 2559 C C . LEU A 1 330 ? -16.468 -26.352 10.030 1.00 93.62 330 LEU A C 1
ATOM 2561 O O . LEU A 1 330 ? -15.279 -26.400 10.350 1.00 93.62 330 LEU A O 1
ATOM 2565 N N . VAL A 1 331 ? -16.899 -26.667 8.809 1.00 93.88 331 VAL A N 1
ATOM 2566 C CA . VAL A 1 331 ? -16.016 -27.017 7.686 1.00 93.88 331 VAL A CA 1
ATOM 2567 C C . VAL A 1 331 ? -15.839 -25.779 6.815 1.00 93.88 331 VAL A C 1
ATOM 2569 O O . VAL A 1 331 ? -16.826 -25.179 6.395 1.00 93.88 331 VAL A O 1
ATOM 2572 N N . ILE A 1 332 ? -14.604 -25.367 6.547 1.00 94.50 332 ILE A N 1
ATOM 2573 C CA . ILE A 1 332 ? -14.303 -24.168 5.760 1.00 94.50 332 ILE A CA 1
ATOM 2574 C C . ILE A 1 332 ? -13.463 -24.558 4.552 1.00 94.50 332 ILE A C 1
ATOM 2576 O O . ILE A 1 332 ? -12.345 -25.047 4.705 1.00 94.50 332 ILE A O 1
ATOM 2580 N N . ASP A 1 333 ? -13.971 -24.284 3.350 1.00 94.19 333 ASP A N 1
ATOM 2581 C CA . ASP A 1 333 ? -13.127 -24.327 2.163 1.00 94.19 333 ASP A CA 1
ATOM 2582 C C . ASP A 1 333 ? -12.088 -23.208 2.249 1.00 94.19 333 ASP A C 1
ATOM 2584 O O . ASP A 1 333 ? -12.436 -22.030 2.374 1.00 94.19 333 ASP A O 1
ATOM 2588 N N . ASP A 1 334 ? -10.809 -23.564 2.183 1.00 93.31 334 ASP A N 1
ATOM 2589 C CA . ASP A 1 334 ? -9.669 -22.659 2.358 1.00 93.31 334 ASP A CA 1
ATOM 2590 C C . ASP A 1 334 ? -8.598 -22.829 1.268 1.00 93.31 334 ASP A C 1
ATOM 2592 O O . ASP A 1 334 ? -7.427 -22.522 1.484 1.00 93.31 334 ASP A O 1
ATOM 2596 N N . GLY A 1 335 ? -8.995 -23.297 0.082 1.00 93.50 335 GLY A N 1
ATOM 2597 C CA . GLY A 1 335 ? -8.144 -23.331 -1.110 1.00 93.50 335 GLY A CA 1
ATOM 2598 C C . GLY A 1 335 ? -8.008 -21.967 -1.799 1.00 93.50 335 GLY A C 1
ATOM 2599 O O . GLY A 1 335 ? -8.463 -20.935 -1.298 1.00 93.50 335 GLY A O 1
ATOM 2600 N N . TRP A 1 336 ? -7.397 -21.966 -2.988 1.00 93.31 336 TRP A N 1
ATOM 2601 C CA . TRP A 1 336 ? -7.143 -20.748 -3.779 1.00 93.31 336 TRP A CA 1
ATOM 2602 C C . TRP A 1 336 ? -8.420 -19.967 -4.120 1.00 93.31 336 TRP A C 1
ATOM 2604 O O . TRP A 1 336 ? -8.392 -18.744 -4.256 1.00 93.31 336 TRP A O 1
ATOM 2614 N N . SER A 1 337 ? -9.521 -20.696 -4.266 1.00 93.81 337 SER A N 1
ATOM 2615 C CA . SER A 1 337 ? -10.869 -20.257 -4.618 1.00 93.81 337 SER A CA 1
ATOM 2616 C C . SER A 1 337 ? -11.595 -19.568 -3.463 1.00 93.81 337 SER A C 1
ATOM 2618 O O . SER A 1 337 ? -12.587 -18.885 -3.687 1.00 93.81 337 SER A O 1
ATOM 2620 N N . SER A 1 338 ? -11.097 -19.686 -2.232 1.00 93.50 338 SER A N 1
ATOM 2621 C CA . SER A 1 338 ? -11.740 -19.105 -1.049 1.00 93.50 338 SER A CA 1
ATOM 2622 C C . SER A 1 338 ? -11.279 -17.688 -0.722 1.00 93.50 338 SER A C 1
ATOM 2624 O O . SER A 1 338 ? -11.850 -17.056 0.167 1.00 93.50 338 SER A O 1
ATOM 2626 N N . ALA A 1 339 ? -10.232 -17.191 -1.388 1.00 93.25 339 ALA A N 1
ATOM 2627 C CA . ALA A 1 339 ? -9.693 -15.858 -1.131 1.00 93.25 339 ALA A CA 1
ATOM 2628 C C . ALA A 1 339 ? -10.704 -14.721 -1.400 1.00 93.25 339 ALA A C 1
ATOM 2630 O O . ALA A 1 339 ? -10.798 -13.820 -0.556 1.00 93.25 339 ALA A O 1
ATOM 2631 N N . PRO A 1 340 ? -11.501 -14.758 -2.488 1.00 91.19 340 PRO A N 1
ATOM 2632 C CA . PRO A 1 340 ? -12.573 -13.792 -2.699 1.00 91.19 340 PRO A CA 1
ATOM 2633 C C . PRO A 1 340 ? -13.620 -13.891 -1.581 1.00 91.19 340 PRO A C 1
ATOM 2635 O O . PRO A 1 340 ? -14.122 -14.966 -1.258 1.00 91.19 340 PRO A O 1
ATOM 2638 N N . GLY A 1 341 ? -13.928 -12.763 -0.936 1.00 87.75 341 GLY A N 1
ATOM 2639 C CA . GLY A 1 341 ? -14.879 -12.732 0.182 1.00 87.75 341 GLY A CA 1
ATOM 2640 C C . GLY A 1 341 ? -14.394 -13.422 1.467 1.00 87.75 341 GLY A C 1
ATOM 2641 O O . GLY A 1 341 ? -15.212 -13.709 2.342 1.00 87.75 341 GLY A O 1
ATOM 2642 N N . TRP A 1 342 ? -13.085 -13.670 1.633 1.00 92.12 342 TRP A N 1
ATOM 2643 C CA . TRP A 1 342 ? -12.540 -14.314 2.841 1.00 92.12 342 TRP A CA 1
ATOM 2644 C C . TRP A 1 342 ? -12.933 -13.593 4.139 1.00 92.12 342 TRP A C 1
ATOM 2646 O O . TRP A 1 342 ? -13.263 -14.235 5.133 1.00 92.12 342 TRP A O 1
ATOM 2656 N N . ILE A 1 343 ? -12.953 -12.255 4.124 1.00 90.06 343 ILE A N 1
ATOM 2657 C CA . ILE A 1 343 ? -13.376 -11.437 5.273 1.00 90.06 343 ILE A CA 1
ATOM 2658 C C . ILE A 1 343 ? -14.830 -11.757 5.645 1.00 90.06 343 ILE A C 1
ATOM 2660 O O . ILE A 1 343 ? -15.124 -12.038 6.806 1.00 90.06 343 ILE A O 1
ATOM 2664 N N . THR A 1 344 ? -15.724 -11.796 4.656 1.00 89.25 344 THR A N 1
ATOM 2665 C CA . THR A 1 344 ? -17.143 -12.134 4.831 1.00 89.25 344 THR A CA 1
ATOM 2666 C C . THR A 1 344 ? -17.320 -13.571 5.326 1.00 89.25 344 THR A C 1
ATOM 2668 O O . THR A 1 344 ? -18.132 -13.823 6.217 1.00 89.25 344 THR A O 1
ATOM 2671 N N . ARG A 1 345 ? -16.512 -14.512 4.821 1.00 91.50 345 ARG A N 1
ATOM 2672 C CA . ARG A 1 345 ? -16.478 -15.917 5.263 1.00 91.50 345 ARG A CA 1
ATOM 2673 C C . ARG A 1 345 ? -16.080 -16.050 6.731 1.00 91.50 345 ARG A C 1
ATOM 2675 O O . ARG A 1 345 ? -16.776 -16.722 7.490 1.00 91.50 345 ARG A O 1
ATOM 2682 N N . VAL A 1 346 ? -15.012 -15.370 7.149 1.00 92.19 346 VAL A N 1
ATOM 2683 C CA . VAL A 1 346 ? -14.561 -15.343 8.550 1.00 92.19 346 VAL A CA 1
ATOM 2684 C C . VAL A 1 346 ? -15.608 -14.684 9.450 1.00 92.19 346 VAL A C 1
ATOM 2686 O O . VAL A 1 346 ? -15.929 -15.232 10.501 1.00 92.19 346 VAL A O 1
ATOM 2689 N N . ALA A 1 347 ? -16.213 -13.571 9.031 1.00 89.19 347 ALA A N 1
ATOM 2690 C CA . ALA A 1 347 ? -17.283 -12.920 9.789 1.00 89.19 347 ALA A CA 1
ATOM 2691 C C . ALA A 1 347 ? -18.533 -13.814 9.928 1.00 89.19 347 ALA A C 1
ATOM 2693 O O . ALA A 1 347 ? -19.180 -13.844 10.976 1.00 89.19 347 ALA A O 1
ATOM 2694 N N . HIS A 1 348 ? -18.883 -14.580 8.891 1.00 90.19 348 HIS A N 1
ATOM 2695 C CA . HIS A 1 348 ? -19.966 -15.564 8.955 1.00 90.19 348 HIS A CA 1
ATOM 2696 C C . HIS A 1 348 ? -19.630 -16.728 9.903 1.00 90.19 348 HIS A C 1
ATOM 2698 O O . HIS A 1 348 ? -20.476 -17.146 10.697 1.00 90.19 348 HIS A O 1
ATOM 2704 N N . ALA A 1 349 ? -18.390 -17.219 9.874 1.00 91.69 349 ALA A N 1
ATOM 2705 C CA . ALA A 1 349 ? -17.887 -18.206 10.827 1.00 91.69 349 ALA A CA 1
ATOM 2706 C C . ALA A 1 349 ? -17.932 -17.689 12.279 1.00 91.69 349 ALA A C 1
ATOM 2708 O O . ALA A 1 349 ? -18.419 -18.398 13.157 1.00 91.69 349 ALA A O 1
ATOM 2709 N N . GLU A 1 350 ? -17.516 -16.445 12.543 1.00 91.38 350 GLU A N 1
ATOM 2710 C CA . GLU A 1 350 ? -17.603 -15.832 13.880 1.00 91.38 350 GLU A CA 1
ATOM 2711 C C . GLU A 1 350 ? -19.055 -15.753 14.385 1.00 91.38 350 GLU A C 1
ATOM 2713 O O . GLU A 1 350 ? -19.315 -16.076 15.546 1.00 91.38 350 GLU A O 1
ATOM 2718 N N . ARG A 1 351 ? -20.021 -15.417 13.515 1.00 87.38 351 ARG A N 1
ATOM 2719 C CA . ARG A 1 351 ? -21.459 -15.433 13.854 1.00 87.38 351 ARG A CA 1
ATOM 2720 C C . ARG A 1 351 ? -21.962 -16.834 14.212 1.00 87.38 351 ARG A C 1
ATOM 2722 O O . ARG A 1 351 ? -22.759 -16.988 15.135 1.00 87.38 351 ARG A O 1
ATOM 2729 N N . LEU A 1 352 ? -21.513 -17.866 13.499 1.00 89.81 352 LEU A N 1
ATOM 2730 C CA . LEU A 1 352 ? -21.844 -19.263 13.811 1.00 89.81 352 LEU A CA 1
ATOM 2731 C C . LEU A 1 352 ? -21.270 -19.693 15.167 1.00 89.81 352 LEU A C 1
ATOM 2733 O O . LEU A 1 352 ? -21.975 -20.315 15.960 1.00 89.81 352 LEU A O 1
ATOM 2737 N N . ILE A 1 353 ? -20.031 -19.299 15.464 1.00 90.94 353 ILE A N 1
ATOM 2738 C CA . ILE A 1 353 ? -19.386 -19.564 16.756 1.00 90.94 353 ILE A CA 1
ATOM 2739 C C . ILE A 1 353 ? -20.132 -18.856 17.892 1.00 90.94 353 ILE A C 1
ATOM 2741 O O . ILE A 1 353 ? -20.384 -19.465 18.927 1.00 90.94 353 ILE A O 1
ATOM 2745 N N . GLN A 1 354 ? -20.556 -17.605 17.693 1.00 87.81 354 GLN A N 1
ATOM 2746 C CA . GLN A 1 354 ? -21.349 -16.867 18.679 1.00 87.81 354 GLN A CA 1
ATOM 2747 C C . GLN A 1 354 ? -22.720 -17.518 18.930 1.00 87.81 354 GLN A C 1
ATOM 2749 O O . GLN A 1 354 ? -23.190 -17.546 20.067 1.00 87.81 354 GLN A O 1
ATOM 2754 N N . ARG A 1 355 ? -23.363 -18.077 17.894 1.00 86.88 355 ARG A N 1
ATOM 2755 C CA . ARG A 1 355 ? -24.596 -18.870 18.053 1.00 86.88 355 ARG A CA 1
ATOM 2756 C C . ARG A 1 355 ? -24.356 -20.156 18.845 1.00 86.88 355 ARG A C 1
ATOM 2758 O O . ARG A 1 355 ? -25.149 -20.480 19.724 1.00 86.88 355 ARG A O 1
ATOM 2765 N N . ALA A 1 356 ? -23.255 -20.859 18.585 1.00 89.31 356 ALA A N 1
ATOM 2766 C CA . ALA A 1 356 ? -22.876 -22.039 19.362 1.00 89.31 356 ALA A CA 1
ATOM 2767 C C . ALA A 1 356 ? -22.602 -21.692 20.838 1.00 89.31 356 ALA A C 1
ATOM 2769 O O . ALA A 1 356 ? -23.053 -22.410 21.727 1.00 89.31 356 ALA A O 1
ATOM 2770 N N . GLU A 1 357 ? -21.946 -20.559 21.100 1.00 88.81 357 GLU A N 1
ATOM 2771 C CA . GLU A 1 357 ? -21.666 -20.048 22.446 1.00 88.81 357 GLU A CA 1
ATOM 2772 C C . GLU A 1 357 ? -22.946 -19.750 23.237 1.00 88.81 357 GLU A C 1
ATOM 2774 O O . GLU A 1 357 ? -23.062 -20.179 24.384 1.00 88.81 357 GLU A O 1
ATOM 2779 N N . ARG A 1 358 ? -23.947 -19.108 22.609 1.00 83.94 358 ARG A N 1
ATOM 2780 C CA . ARG A 1 358 ? -25.275 -18.888 23.217 1.00 83.94 358 ARG A CA 1
ATOM 2781 C C . ARG A 1 358 ? -25.942 -20.198 23.646 1.00 83.94 358 ARG A C 1
ATOM 2783 O O . ARG A 1 358 ? -26.578 -20.244 24.693 1.00 83.94 358 ARG A O 1
ATOM 2790 N N . GLY A 1 359 ? -25.773 -21.253 22.851 1.00 84.31 359 GLY A N 1
ATOM 2791 C CA . GLY A 1 359 ? -26.283 -22.591 23.151 1.00 84.31 359 GLY A CA 1
ATOM 2792 C C . GLY A 1 359 ? -25.404 -23.419 24.095 1.00 84.31 359 GLY A C 1
ATOM 2793 O O . GLY A 1 359 ? -25.743 -24.572 24.349 1.00 84.31 359 GLY A O 1
ATOM 2794 N N . GLY A 1 360 ? -24.270 -22.891 24.576 1.00 86.31 360 GLY A N 1
ATOM 2795 C CA . GLY A 1 360 ? -23.308 -23.642 25.391 1.00 86.31 360 GLY A CA 1
ATOM 2796 C C . GLY A 1 360 ? -22.643 -24.815 24.654 1.00 86.31 360 GLY A C 1
ATOM 2797 O O . GLY A 1 360 ? -22.219 -25.778 25.289 1.00 86.31 360 GLY A O 1
ATOM 2798 N N . ARG A 1 361 ? -22.578 -24.763 23.317 1.00 89.88 361 ARG A N 1
ATOM 2799 C CA . ARG A 1 361 ? -22.081 -25.841 22.446 1.00 89.88 361 ARG A CA 1
ATOM 2800 C C . ARG A 1 361 ? -20.579 -25.675 22.188 1.00 89.88 361 ARG A C 1
ATOM 2802 O O . ARG A 1 361 ? -20.092 -24.563 21.981 1.00 89.88 361 ARG A O 1
ATOM 2809 N N . THR A 1 362 ? -19.838 -26.781 22.152 1.00 91.38 362 THR A N 1
ATOM 2810 C CA . THR A 1 362 ? -18.443 -26.789 21.677 1.00 91.38 362 THR A CA 1
ATOM 2811 C C . THR A 1 362 ? -18.391 -26.707 20.152 1.00 91.38 362 THR A C 1
ATOM 2813 O O . THR A 1 362 ? -19.353 -27.061 19.464 1.00 91.38 362 THR A O 1
ATOM 2816 N N . VAL A 1 363 ? -17.269 -26.218 19.616 1.00 91.94 363 VAL A N 1
ATOM 2817 C CA . VAL A 1 363 ? -17.082 -26.026 18.172 1.00 91.94 363 VAL A CA 1
ATOM 2818 C C . VAL A 1 363 ? -15.847 -26.793 17.698 1.00 91.94 363 VAL A C 1
ATOM 2820 O O . VAL A 1 363 ? -14.795 -26.746 18.336 1.00 91.94 363 VAL A O 1
ATOM 2823 N N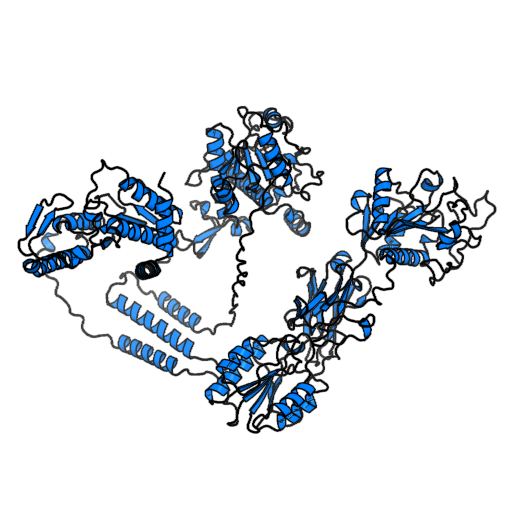 . LEU A 1 364 ? -15.981 -27.500 16.576 1.00 90.69 364 LEU A N 1
ATOM 2824 C CA . LEU A 1 364 ? -14.889 -28.128 15.834 1.00 90.69 364 LEU A CA 1
ATOM 2825 C C . LEU A 1 364 ? -14.672 -27.346 14.537 1.00 90.69 364 LEU A C 1
ATOM 2827 O O . LEU A 1 364 ? -15.637 -27.040 13.842 1.00 90.69 364 LEU A O 1
ATOM 2831 N N . LEU A 1 365 ? -13.418 -27.043 14.204 1.00 90.31 365 LEU A N 1
ATOM 2832 C CA . LEU A 1 365 ? -13.039 -26.323 12.987 1.00 90.31 365 LEU A CA 1
ATOM 2833 C C . LEU A 1 365 ? -12.170 -27.223 12.100 1.00 90.31 365 LEU A C 1
ATOM 2835 O O . LEU A 1 365 ? -11.180 -27.773 12.577 1.00 90.31 365 LEU A O 1
ATOM 2839 N N . MET A 1 366 ? -12.513 -27.330 10.816 1.00 89.19 366 MET A N 1
ATOM 2840 C CA . MET A 1 366 ? -11.771 -28.102 9.813 1.00 89.19 366 MET A CA 1
ATOM 2841 C C . MET A 1 366 ? -11.628 -27.296 8.515 1.00 89.19 366 MET A C 1
ATOM 2843 O O . MET A 1 366 ? -12.602 -26.712 8.042 1.00 89.19 366 MET A O 1
ATOM 2847 N N . GLY A 1 367 ? -10.424 -27.273 7.938 1.00 91.25 367 GLY A N 1
ATOM 2848 C CA . GLY A 1 367 ? -10.167 -26.751 6.588 1.00 91.25 367 GLY A CA 1
ATOM 2849 C C . GLY A 1 367 ? -10.145 -27.879 5.556 1.00 91.25 367 GLY A C 1
ATOM 2850 O O . GLY A 1 367 ? -9.816 -29.008 5.914 1.00 91.25 367 GLY A O 1
ATOM 2851 N N . THR A 1 368 ? -10.476 -27.601 4.294 1.00 92.75 368 THR A N 1
ATOM 2852 C CA . THR A 1 368 ? -10.534 -28.641 3.245 1.00 92.75 368 THR A CA 1
ATOM 2853 C C . THR A 1 368 ? -9.303 -28.707 2.346 1.00 92.75 368 THR A C 1
ATOM 2855 O O . THR A 1 368 ? -9.091 -29.721 1.688 1.00 92.75 368 THR A O 1
ATOM 2858 N N . ALA A 1 369 ? -8.460 -27.676 2.292 1.00 91.25 369 ALA A N 1
ATOM 2859 C CA . ALA A 1 369 ? -7.214 -27.726 1.537 1.00 91.25 369 ALA A CA 1
ATOM 2860 C C . ALA A 1 369 ? -6.070 -28.338 2.370 1.00 91.25 369 ALA A C 1
ATOM 2862 O O . ALA A 1 369 ? -5.999 -28.118 3.584 1.00 91.25 369 ALA A O 1
ATOM 2863 N N . PRO A 1 370 ? -5.111 -29.045 1.746 1.00 88.69 370 PRO A N 1
ATOM 2864 C CA . PRO A 1 370 ? -3.961 -29.606 2.452 1.00 88.69 370 PRO A CA 1
ATOM 2865 C C . PRO A 1 370 ? -3.178 -28.548 3.245 1.00 88.69 370 PRO A C 1
ATOM 2867 O O . PRO A 1 370 ? -2.982 -27.423 2.771 1.00 88.69 370 PRO A O 1
ATOM 2870 N N . ALA A 1 371 ? -2.734 -28.894 4.456 1.00 82.06 371 ALA A N 1
ATOM 2871 C CA . ALA A 1 371 ? -1.953 -27.992 5.301 1.00 82.06 371 ALA A CA 1
ATOM 2872 C C . ALA A 1 371 ? -0.557 -27.711 4.699 1.00 82.06 371 ALA A C 1
ATOM 2874 O O . ALA A 1 371 ? 0.022 -28.592 4.054 1.00 82.06 371 ALA A O 1
ATOM 2875 N N . PRO A 1 372 ? 0.009 -26.505 4.902 1.00 79.38 372 PRO A N 1
ATOM 2876 C CA . PRO A 1 372 ? 1.405 -26.231 4.571 1.00 79.38 372 PRO A CA 1
ATOM 2877 C C . PRO A 1 372 ? 2.354 -27.171 5.325 1.00 79.38 372 PRO A C 1
ATOM 2879 O O . PRO A 1 372 ? 2.087 -27.526 6.469 1.00 79.38 372 PRO A O 1
ATOM 2882 N N . ILE A 1 373 ? 3.491 -27.513 4.715 1.00 74.06 373 ILE A N 1
ATOM 2883 C CA . ILE A 1 373 ? 4.474 -28.469 5.265 1.00 74.06 373 ILE A CA 1
ATOM 2884 C C . ILE A 1 373 ? 4.987 -28.040 6.649 1.00 74.06 373 ILE A C 1
ATOM 2886 O O . ILE A 1 373 ? 5.200 -28.877 7.521 1.00 74.06 373 ILE A O 1
ATOM 2890 N N . ASP A 1 374 ? 5.124 -26.731 6.856 1.00 64.62 374 ASP A N 1
ATOM 2891 C CA . ASP A 1 374 ? 5.687 -26.144 8.075 1.00 64.62 374 ASP A CA 1
ATOM 2892 C C . ASP A 1 374 ? 4.644 -25.993 9.203 1.00 64.62 374 ASP A C 1
ATOM 2894 O O . ASP A 1 374 ? 4.976 -25.587 10.317 1.00 64.62 374 ASP A O 1
ATOM 2898 N N . GLN A 1 375 ? 3.369 -26.307 8.938 1.00 65.62 375 GLN A N 1
ATOM 2899 C CA . GLN A 1 375 ? 2.300 -26.264 9.932 1.00 65.62 375 GLN A CA 1
ATOM 2900 C C . GLN A 1 375 ? 1.891 -27.684 10.316 1.00 65.62 375 GLN A C 1
ATOM 2902 O O . GLN A 1 375 ? 1.388 -28.455 9.502 1.00 65.62 375 GLN A O 1
ATOM 2907 N N . SER A 1 376 ? 2.051 -28.019 11.599 1.00 56.03 376 SER A N 1
ATOM 2908 C CA . SER A 1 376 ? 1.369 -29.186 12.164 1.00 56.03 376 SER A CA 1
ATOM 2909 C C . SER A 1 376 ? -0.133 -29.016 11.938 1.00 56.03 376 SER A C 1
ATOM 2911 O O . SER A 1 376 ? -0.663 -27.944 12.240 1.00 56.03 376 SER A O 1
ATOM 2913 N N . ALA A 1 377 ? -0.795 -30.045 11.393 1.00 57.38 377 ALA A N 1
ATOM 2914 C CA . ALA A 1 377 ? -2.240 -30.051 11.158 1.00 57.38 377 ALA A CA 1
ATOM 2915 C C . ALA A 1 377 ? -2.967 -29.418 12.355 1.00 57.38 377 ALA A C 1
ATOM 2917 O O . ALA A 1 377 ? -2.686 -29.775 13.504 1.00 57.38 377 ALA A O 1
ATOM 2918 N N . THR A 1 378 ? -3.815 -28.423 12.079 1.00 54.41 378 THR A N 1
ATOM 2919 C CA . THR A 1 378 ? -4.475 -27.571 13.076 1.00 54.41 378 THR A CA 1
ATOM 2920 C C . THR A 1 378 ? -5.013 -28.412 14.237 1.00 54.41 378 THR A C 1
ATOM 2922 O O . THR A 1 378 ? -5.556 -29.495 14.016 1.00 54.41 378 THR A O 1
ATOM 2925 N N . ARG A 1 379 ? -4.794 -27.947 15.481 1.00 51.44 379 ARG A N 1
ATOM 2926 C CA . ARG A 1 379 ? -5.100 -28.700 16.711 1.00 51.44 379 ARG A CA 1
ATOM 2927 C C . ARG A 1 379 ? -6.480 -29.349 16.635 1.00 51.44 379 ARG A C 1
ATOM 2929 O O . ARG A 1 379 ? -7.486 -28.688 16.402 1.00 51.44 379 ARG A O 1
ATOM 2936 N N . ARG A 1 380 ? -6.470 -30.658 16.860 1.00 56.44 380 ARG A N 1
ATOM 2937 C CA . ARG A 1 380 ? -7.585 -31.579 16.666 1.00 56.44 380 ARG A CA 1
ATOM 2938 C C . ARG A 1 380 ? -8.398 -31.660 17.958 1.00 56.44 380 ARG A C 1
ATOM 2940 O O . ARG A 1 380 ? -7.842 -32.026 18.991 1.00 56.44 380 ARG A O 1
ATOM 2947 N N . GLY A 1 381 ? -9.686 -31.322 17.909 1.00 65.75 381 GLY A N 1
ATOM 2948 C CA . GLY A 1 381 ? -10.616 -31.535 19.023 1.00 65.75 381 GLY A CA 1
ATOM 2949 C C . GLY A 1 381 ? -11.765 -30.530 19.093 1.00 65.75 381 GLY A C 1
ATOM 2950 O O . GLY A 1 381 ? -11.720 -29.467 18.478 1.00 65.75 381 GLY A O 1
ATOM 2951 N N . ALA A 1 382 ? -12.798 -30.876 19.863 1.00 75.31 382 ALA A N 1
ATOM 2952 C CA . ALA A 1 382 ? -13.867 -29.955 20.232 1.00 75.31 382 ALA A CA 1
ATOM 2953 C C . ALA A 1 382 ? -13.321 -28.916 21.217 1.00 75.31 382 ALA A C 1
ATOM 2955 O O . ALA A 1 382 ? -12.902 -29.262 22.321 1.00 75.31 382 ALA A O 1
ATOM 2956 N N . LEU A 1 383 ? -13.317 -27.650 20.813 1.00 83.62 383 LEU A N 1
ATOM 2957 C CA . LEU A 1 383 ? -12.781 -26.554 21.612 1.00 83.62 383 LEU A CA 1
ATOM 2958 C C . LEU A 1 383 ? -13.908 -25.628 22.076 1.00 83.62 383 LEU A C 1
ATOM 2960 O O . LEU A 1 383 ? -15.044 -25.669 21.583 1.00 83.62 383 LEU A O 1
ATOM 2964 N N . ARG A 1 384 ? -13.587 -24.773 23.049 1.00 87.12 384 ARG A N 1
ATOM 2965 C CA . ARG A 1 384 ? -14.499 -23.713 23.489 1.00 87.12 384 ARG A CA 1
ATOM 2966 C C . ARG A 1 384 ? -14.593 -22.625 22.409 1.00 87.12 384 ARG A C 1
ATOM 2968 O O . ARG A 1 384 ? -13.595 -22.374 21.727 1.00 87.12 384 ARG A O 1
ATOM 2975 N N . PRO A 1 385 ? -15.742 -21.937 22.281 1.00 87.50 385 PRO A N 1
ATOM 2976 C CA . PRO A 1 385 ? -15.924 -20.851 21.316 1.00 87.50 385 PRO A CA 1
ATOM 2977 C C . PRO A 1 385 ? -14.789 -19.807 21.295 1.00 87.50 385 PRO A C 1
ATOM 2979 O O . PRO A 1 385 ? -14.342 -19.423 20.216 1.00 87.50 385 PRO A O 1
ATOM 2982 N N . ASP A 1 386 ? -14.251 -19.410 22.453 1.00 84.62 386 ASP A N 1
ATOM 2983 C CA . ASP A 1 386 ? -13.165 -18.415 22.547 1.00 84.62 386 ASP A CA 1
ATOM 2984 C C . ASP A 1 386 ? -11.835 -18.879 21.925 1.00 84.62 386 ASP A C 1
ATOM 2986 O O . ASP A 1 386 ? -11.153 -18.126 21.220 1.00 84.62 386 ASP A O 1
ATOM 2990 N N . GLU A 1 387 ? -11.471 -20.146 22.134 1.00 87.12 387 GLU A N 1
ATOM 2991 C CA . GLU A 1 387 ? -10.252 -20.742 21.570 1.00 87.12 387 GLU A CA 1
ATOM 2992 C C . GLU A 1 387 ? -10.373 -20.895 20.044 1.00 87.12 387 GLU A C 1
ATOM 2994 O O . GLU A 1 387 ? -9.417 -20.657 19.295 1.00 87.12 387 GLU A O 1
ATOM 2999 N N . ILE A 1 388 ? -11.580 -21.214 19.562 1.00 88.50 388 ILE A N 1
ATOM 3000 C CA . ILE A 1 388 ? -11.875 -21.320 18.129 1.00 88.50 388 ILE A CA 1
ATOM 3001 C C . ILE A 1 388 ? -11.828 -19.954 17.453 1.00 88.50 388 ILE A C 1
ATOM 3003 O O . ILE A 1 388 ? -11.265 -19.864 16.366 1.00 88.50 388 ILE A O 1
ATOM 3007 N N . ARG A 1 389 ? -12.319 -18.874 18.081 1.00 89.69 389 ARG A N 1
ATOM 3008 C CA . ARG A 1 389 ? -12.179 -17.507 17.534 1.00 89.69 389 ARG A CA 1
ATOM 3009 C C . ARG A 1 389 ? -10.710 -17.144 17.304 1.00 89.69 389 ARG A C 1
ATOM 3011 O O . ARG A 1 389 ? -10.369 -16.575 16.268 1.00 89.69 389 ARG A O 1
ATOM 3018 N N . THR A 1 390 ? -9.828 -17.518 18.232 1.00 87.12 390 THR A N 1
ATOM 3019 C CA . THR A 1 390 ? -8.378 -17.291 18.095 1.00 87.12 390 THR A CA 1
ATOM 3020 C C . THR A 1 390 ? -7.796 -18.074 16.914 1.00 87.12 390 THR A C 1
ATOM 3022 O O . THR A 1 390 ? -7.053 -17.517 16.106 1.00 87.12 390 THR A O 1
ATOM 3025 N N . THR A 1 391 ? -8.190 -19.341 16.761 1.00 86.25 391 THR A N 1
ATOM 3026 C CA . THR A 1 391 ? -7.743 -20.206 15.653 1.00 86.25 391 THR A CA 1
ATOM 3027 C C . THR A 1 391 ? -8.284 -19.732 14.299 1.00 86.25 391 THR A C 1
ATOM 3029 O O . THR A 1 391 ? -7.535 -19.640 13.327 1.00 86.25 391 THR A O 1
ATOM 3032 N N . LEU A 1 392 ? -9.561 -19.348 14.237 1.00 89.44 392 LEU A N 1
ATOM 3033 C CA . LEU A 1 392 ? -10.224 -18.830 13.040 1.00 89.44 392 LEU A CA 1
ATOM 3034 C C . LEU A 1 392 ? -9.555 -17.542 12.537 1.00 89.44 392 LEU A C 1
ATOM 3036 O O . LEU A 1 392 ? -9.356 -17.373 11.337 1.00 89.44 392 LEU A O 1
ATOM 3040 N N . ARG A 1 393 ? -9.132 -16.653 13.444 1.00 86.81 393 ARG A N 1
ATOM 3041 C CA . ARG A 1 393 ? -8.399 -15.426 13.086 1.00 86.81 393 ARG A CA 1
ATOM 3042 C C . ARG A 1 393 ? -7.000 -15.686 12.533 1.00 86.81 393 ARG A C 1
ATOM 3044 O O . ARG A 1 393 ? -6.472 -14.818 11.835 1.00 86.81 393 ARG A O 1
ATOM 3051 N N . ALA A 1 394 ? -6.407 -16.849 12.803 1.00 86.62 394 ALA A N 1
ATOM 3052 C CA . ALA A 1 394 ? -5.145 -17.288 12.204 1.00 86.62 394 ALA A CA 1
ATOM 3053 C C . ALA A 1 394 ? -5.341 -18.020 10.861 1.00 86.62 394 ALA A C 1
ATOM 3055 O O . ALA A 1 394 ? -4.386 -18.156 10.099 1.00 86.62 394 ALA A O 1
ATOM 3056 N N . PHE A 1 395 ? -6.567 -18.449 10.546 1.00 87.25 395 PHE A N 1
ATOM 3057 C CA . PHE A 1 395 ? -6.896 -19.173 9.321 1.00 87.25 395 PHE A CA 1
ATOM 3058 C C . PHE A 1 395 ? -6.740 -18.279 8.082 1.00 87.25 395 PHE A C 1
ATOM 3060 O O . PHE A 1 395 ? -7.103 -17.095 8.085 1.00 87.25 395 PHE A O 1
ATOM 3067 N N . ARG A 1 396 ? -6.166 -18.832 7.014 1.00 90.69 396 ARG A N 1
ATOM 3068 C CA . ARG A 1 396 ? -5.871 -18.123 5.763 1.00 90.69 396 ARG A CA 1
ATOM 3069 C C . ARG A 1 396 ? -6.177 -19.033 4.575 1.00 90.69 396 ARG A C 1
ATOM 3071 O O . ARG A 1 396 ? -5.961 -20.238 4.705 1.00 90.69 396 ARG A O 1
ATOM 3078 N N . PRO A 1 397 ? -6.617 -18.480 3.432 1.00 93.56 397 PRO A N 1
ATOM 3079 C CA . PRO A 1 397 ? -6.702 -19.260 2.210 1.00 93.56 397 PRO A CA 1
ATOM 3080 C C . PRO A 1 397 ? -5.302 -19.744 1.813 1.00 93.56 397 PRO A C 1
ATOM 3082 O O . PRO A 1 397 ? -4.289 -19.114 2.139 1.00 93.56 397 PRO A O 1
ATOM 3085 N N . LYS A 1 398 ? -5.247 -20.864 1.100 1.00 93.31 398 LYS A N 1
ATOM 3086 C CA . LYS A 1 398 ? -4.028 -21.503 0.595 1.00 93.31 398 LYS A CA 1
ATOM 3087 C C . LYS A 1 398 ? -3.924 -21.304 -0.921 1.00 93.31 398 LYS A C 1
ATOM 3089 O O . LYS A 1 398 ? -4.943 -21.231 -1.595 1.00 93.31 398 LYS A O 1
ATOM 3094 N N . PRO A 1 399 ? -2.716 -21.233 -1.502 1.00 94.00 399 PRO A N 1
ATOM 3095 C CA . PRO A 1 399 ? -2.530 -20.969 -2.933 1.00 94.00 399 PRO A CA 1
ATOM 3096 C C . PRO A 1 399 ? -2.745 -22.204 -3.832 1.00 94.00 399 PRO A C 1
ATOM 3098 O O . PRO A 1 399 ? -2.403 -22.168 -5.009 1.00 94.00 399 PRO A O 1
ATOM 3101 N N . TRP A 1 400 ? -3.275 -23.307 -3.302 1.00 93.50 400 TRP A N 1
ATOM 3102 C CA . TRP A 1 400 ? -3.526 -24.563 -4.019 1.00 93.50 400 TRP A CA 1
ATOM 3103 C C . TRP A 1 400 ? -4.989 -25.018 -3.848 1.00 93.50 400 TRP A C 1
ATOM 3105 O O . TRP A 1 400 ? -5.701 -24.464 -3.005 1.00 93.50 400 TRP A O 1
ATOM 3115 N N . PRO A 1 401 ? -5.478 -25.971 -4.668 1.00 93.69 401 PRO A N 1
ATOM 3116 C CA . PRO A 1 401 ? -6.848 -26.486 -4.580 1.00 93.69 401 PRO A CA 1
ATOM 3117 C C . PRO A 1 401 ? -7.199 -27.127 -3.235 1.00 93.69 401 PRO A C 1
ATOM 3119 O O . PRO A 1 401 ? -6.320 -27.560 -2.484 1.00 93.69 401 PRO A O 1
ATOM 3122 N N . THR A 1 402 ? -8.500 -27.199 -2.959 1.00 93.12 402 THR A N 1
ATOM 3123 C CA . THR A 1 402 ? -9.064 -28.021 -1.886 1.00 93.12 402 THR A CA 1
ATOM 3124 C C . THR A 1 402 ? -8.829 -29.507 -2.158 1.00 93.12 402 THR A C 1
ATOM 3126 O O . THR A 1 402 ? -8.715 -29.924 -3.308 1.00 93.12 402 THR A O 1
ATOM 3129 N N . ASP A 1 403 ? -8.757 -30.311 -1.098 1.00 92.25 403 ASP A N 1
ATOM 3130 C CA . ASP A 1 403 ? -8.744 -31.773 -1.177 1.00 92.25 403 ASP A CA 1
ATOM 3131 C C . ASP A 1 403 ? -9.861 -32.321 -0.282 1.00 92.25 403 ASP A C 1
ATOM 3133 O O . ASP A 1 403 ? -9.661 -32.782 0.847 1.00 92.25 403 ASP A O 1
ATOM 3137 N N . ARG A 1 404 ? -11.093 -32.225 -0.788 1.00 92.69 404 ARG A N 1
ATOM 3138 C CA . ARG A 1 404 ? -12.292 -32.633 -0.046 1.00 92.69 404 ARG A CA 1
ATOM 3139 C C . ARG A 1 404 ? -12.346 -34.136 0.218 1.00 92.69 404 ARG A C 1
ATOM 3141 O O . ARG A 1 404 ? -12.951 -34.562 1.202 1.00 92.69 404 ARG A O 1
ATOM 3148 N N . ALA A 1 405 ? -11.686 -34.945 -0.612 1.00 91.12 405 ALA A N 1
ATOM 3149 C CA . ALA A 1 405 ? -11.569 -36.382 -0.392 1.00 91.12 405 ALA A CA 1
ATOM 3150 C C . ALA A 1 405 ? -10.674 -36.692 0.820 1.00 91.12 405 ALA A C 1
ATOM 3152 O O . ALA A 1 405 ? -11.043 -37.536 1.643 1.00 91.12 405 ALA A O 1
ATOM 3153 N N . ALA A 1 406 ? -9.543 -35.990 0.963 1.00 88.81 406 ALA A N 1
ATOM 3154 C CA . ALA A 1 406 ? -8.696 -36.077 2.148 1.00 88.81 406 ALA A CA 1
ATOM 3155 C C . ALA A 1 406 ? -9.402 -35.532 3.397 1.00 88.81 406 ALA A C 1
ATOM 3157 O O . ALA A 1 406 ? -9.357 -36.185 4.438 1.00 88.81 406 ALA A O 1
ATOM 3158 N N . ALA A 1 407 ? -10.129 -34.413 3.288 1.00 89.44 407 ALA A N 1
ATOM 3159 C CA . ALA A 1 407 ? -10.913 -33.862 4.398 1.00 89.44 407 ALA A CA 1
ATOM 3160 C C . ALA A 1 407 ? -11.993 -34.846 4.894 1.00 89.44 407 ALA A C 1
ATOM 3162 O O . ALA A 1 407 ? -12.167 -35.037 6.098 1.00 89.44 407 ALA A O 1
ATOM 3163 N N . ALA A 1 408 ? -12.680 -35.545 3.980 1.00 90.31 408 ALA A N 1
ATOM 3164 C CA . ALA A 1 408 ? -13.639 -36.590 4.339 1.00 90.31 408 ALA A CA 1
ATOM 3165 C C . ALA A 1 408 ? -12.967 -37.766 5.074 1.00 90.31 408 ALA A C 1
ATOM 3167 O O . ALA A 1 408 ? -13.508 -38.265 6.059 1.00 90.31 408 ALA A O 1
ATOM 3168 N N . ALA A 1 409 ? -11.778 -38.184 4.625 1.00 88.44 409 ALA A N 1
ATOM 3169 C CA . ALA A 1 409 ? -11.001 -39.237 5.280 1.00 88.44 409 ALA A CA 1
ATOM 3170 C C . ALA A 1 409 ? -10.444 -38.802 6.650 1.00 88.44 409 ALA A C 1
ATOM 3172 O O . ALA A 1 409 ? -10.341 -39.624 7.559 1.00 88.44 409 ALA A O 1
ATOM 3173 N N . GLU A 1 410 ? -10.104 -37.523 6.825 1.00 85.19 410 GLU A N 1
ATOM 3174 C CA . GLU A 1 410 ? -9.707 -36.958 8.119 1.00 85.19 410 GLU A CA 1
ATOM 3175 C C . GLU A 1 410 ? -10.886 -36.941 9.102 1.00 85.19 410 GLU A C 1
ATOM 3177 O O . GLU A 1 410 ? -10.733 -37.283 10.277 1.00 85.19 410 GLU A O 1
ATOM 3182 N N . LEU A 1 411 ? -12.088 -36.631 8.615 1.00 86.56 411 LEU A N 1
ATOM 3183 C CA . LEU A 1 411 ? -13.299 -36.648 9.429 1.00 86.56 411 LEU A CA 1
ATOM 3184 C C . LEU A 1 411 ? -13.667 -38.055 9.928 1.00 86.56 411 LEU A C 1
ATOM 3186 O O . LEU A 1 411 ? -14.222 -38.194 11.019 1.00 86.56 411 LEU A O 1
ATOM 3190 N N . ASP A 1 412 ? -13.329 -39.100 9.168 1.00 84.62 412 ASP A N 1
ATOM 3191 C CA . ASP A 1 412 ? -13.454 -40.495 9.612 1.00 84.62 412 ASP A CA 1
ATOM 3192 C C . ASP A 1 412 ? -12.504 -40.822 10.779 1.00 84.62 412 ASP A C 1
ATOM 3194 O O . ASP A 1 412 ? -12.842 -41.631 11.642 1.00 84.62 412 ASP A O 1
ATOM 3198 N N . GLN A 1 413 ? -11.346 -40.159 10.855 1.00 82.94 413 GLN A N 1
ATOM 3199 C CA . GLN A 1 413 ? -10.353 -40.373 11.914 1.00 82.94 413 GLN A CA 1
ATOM 3200 C C . GLN A 1 413 ? -10.651 -39.577 13.195 1.00 82.94 413 GLN A C 1
ATOM 3202 O O . GLN A 1 413 ? -10.247 -39.999 14.277 1.00 82.94 413 GLN A O 1
ATOM 3207 N N . MET A 1 414 ? -11.360 -38.444 13.105 1.00 76.50 414 MET A N 1
ATOM 3208 C CA . MET A 1 414 ? -11.610 -37.541 14.243 1.00 76.50 414 MET A CA 1
ATOM 3209 C C . MET A 1 414 ? -12.648 -38.032 15.273 1.00 76.50 414 MET A C 1
ATOM 3211 O O . MET A 1 414 ? -12.808 -37.363 16.289 1.00 76.50 414 MET A O 1
ATOM 3215 N N . GLN A 1 415 ? -13.345 -39.158 15.051 1.00 74.25 415 GLN A N 1
ATOM 3216 C CA . GLN A 1 415 ? -14.414 -39.674 15.938 1.00 74.25 415 GLN A CA 1
ATOM 3217 C C . GLN A 1 415 ? -15.390 -38.576 16.424 1.00 74.25 415 GLN A C 1
ATOM 3219 O O . GLN A 1 415 ? -15.621 -38.398 17.619 1.00 74.25 415 GLN A O 1
ATOM 3224 N N . VAL A 1 416 ? -15.947 -37.800 15.489 1.00 83.19 416 VAL A N 1
ATOM 3225 C CA . VAL A 1 416 ? -16.893 -36.713 15.800 1.00 83.19 416 VAL A CA 1
ATOM 3226 C C . VAL A 1 416 ? -18.247 -37.281 16.237 1.00 83.19 416 VAL A C 1
ATOM 3228 O O . VAL A 1 416 ? -18.748 -38.224 15.624 1.00 83.19 416 VAL A O 1
ATOM 3231 N N . ASP A 1 417 ? -18.846 -36.680 17.268 1.00 84.50 417 ASP A N 1
ATOM 3232 C CA . ASP A 1 417 ? -20.177 -37.033 17.774 1.00 84.50 417 ASP A CA 1
ATOM 3233 C C . ASP A 1 417 ? -21.232 -36.992 16.641 1.00 84.50 417 ASP A C 1
ATOM 3235 O O . ASP A 1 417 ? -21.368 -35.955 15.983 1.00 84.50 417 ASP A O 1
ATOM 3239 N N . PRO A 1 418 ? -21.995 -38.077 16.396 1.00 86.00 418 PRO A N 1
ATOM 3240 C CA . PRO A 1 418 ? -23.059 -38.107 15.389 1.00 86.00 418 PRO A CA 1
ATOM 3241 C C . PRO A 1 418 ? -24.134 -37.023 15.561 1.00 86.00 418 PRO A C 1
ATOM 3243 O O . PRO A 1 418 ? -24.744 -36.614 14.577 1.00 86.00 418 PRO A O 1
ATOM 3246 N N . SER A 1 419 ? -24.340 -36.524 16.784 1.00 88.56 419 SER A N 1
ATOM 3247 C CA . SER A 1 419 ? -25.282 -35.436 17.086 1.00 88.56 419 SER A CA 1
ATOM 3248 C C . SER A 1 419 ? -24.777 -34.038 16.692 1.00 88.56 419 SER A C 1
ATOM 3250 O O . SER A 1 419 ? -25.451 -33.036 16.949 1.00 88.56 419 SER A O 1
ATOM 3252 N N . ALA A 1 420 ? -23.581 -33.934 16.099 1.00 90.31 420 ALA A N 1
ATOM 3253 C CA . ALA A 1 420 ? -23.031 -32.666 15.643 1.00 90.31 420 ALA A CA 1
ATOM 3254 C C . ALA A 1 420 ? -23.907 -32.027 14.554 1.00 90.31 420 ALA A C 1
ATOM 3256 O O . ALA A 1 420 ? -24.368 -32.698 13.634 1.00 90.31 420 ALA A O 1
ATOM 3257 N N . TYR A 1 421 ? -24.084 -30.708 14.612 1.00 92.69 421 TYR A N 1
ATOM 3258 C CA . TYR A 1 421 ? -24.678 -29.956 13.508 1.00 92.69 421 TYR A CA 1
ATOM 3259 C C . TYR A 1 421 ? -23.565 -29.416 12.614 1.00 92.69 421 TYR A C 1
ATOM 3261 O O . TYR A 1 421 ? -22.633 -28.780 13.112 1.00 92.69 421 TYR A O 1
ATOM 3269 N N . VAL A 1 422 ? -23.644 -29.672 11.310 1.00 93.56 422 VAL A N 1
ATOM 3270 C CA . VAL A 1 422 ? -22.580 -29.349 10.359 1.00 93.56 422 VAL A CA 1
ATOM 3271 C C . VAL A 1 422 ? -22.930 -28.102 9.565 1.00 93.56 422 VAL A C 1
ATOM 3273 O O . VAL A 1 422 ? -23.975 -28.032 8.916 1.00 93.56 422 VAL A O 1
ATOM 3276 N N . VAL A 1 423 ? -22.000 -27.148 9.544 1.00 94.44 423 VAL A N 1
ATOM 3277 C CA . VAL A 1 423 ? -22.040 -26.018 8.617 1.00 94.44 423 VAL A CA 1
ATOM 3278 C C . VAL A 1 423 ? -20.787 -26.028 7.753 1.00 94.44 423 VAL A C 1
ATOM 3280 O O . VAL A 1 423 ? -19.672 -25.902 8.259 1.00 94.44 423 VAL A O 1
ATOM 3283 N N . TRP A 1 424 ? -20.975 -26.172 6.444 1.00 95.19 424 TRP A N 1
ATOM 3284 C CA . TRP A 1 424 ? -19.906 -26.141 5.454 1.00 95.19 424 TRP A CA 1
ATOM 3285 C C . TRP A 1 424 ? -19.906 -24.800 4.720 1.00 95.19 424 TRP A C 1
ATOM 3287 O O . TRP A 1 424 ? -20.789 -24.510 3.917 1.00 95.19 424 TRP A O 1
ATOM 3297 N N . LEU A 1 425 ? -18.908 -23.968 5.007 1.00 95.06 425 LEU A N 1
ATOM 3298 C CA . LEU A 1 425 ? -18.640 -22.731 4.283 1.00 95.06 425 LEU A CA 1
ATOM 3299 C C . LEU A 1 425 ? -17.858 -23.069 3.011 1.00 95.06 425 LEU A C 1
ATOM 3301 O O . LEU A 1 425 ? -16.626 -23.107 3.035 1.00 95.06 425 LEU A O 1
ATOM 3305 N N . SER A 1 426 ? -18.569 -23.285 1.907 1.00 94.69 426 SER A N 1
ATOM 3306 C CA . SER A 1 426 ? -17.990 -23.728 0.638 1.00 94.69 426 SER A CA 1
ATOM 3307 C C . SER A 1 426 ? -17.485 -22.566 -0.225 1.00 94.69 426 SER A C 1
ATOM 3309 O O . SER A 1 426 ? -17.969 -21.435 -0.122 1.00 94.69 426 SER A O 1
ATOM 3311 N N . ASP A 1 427 ? -16.493 -22.819 -1.074 1.00 92.06 427 ASP A N 1
ATOM 3312 C CA . ASP A 1 427 ? -16.056 -21.911 -2.143 1.00 92.06 427 ASP A CA 1
ATOM 3313 C C . ASP A 1 427 ? -16.986 -21.918 -3.376 1.00 92.06 427 ASP A C 1
ATOM 3315 O O . ASP A 1 427 ? -16.787 -21.131 -4.300 1.00 92.06 427 ASP A O 1
ATOM 3319 N N . GLY A 1 428 ? -18.020 -22.769 -3.375 1.00 92.38 428 GLY A N 1
ATOM 3320 C CA . GLY A 1 428 ? -19.015 -22.881 -4.442 1.00 92.38 428 GLY A CA 1
ATOM 3321 C C . GLY A 1 428 ? -18.541 -23.627 -5.690 1.00 92.38 428 GLY A C 1
ATOM 3322 O O . GLY A 1 428 ? -19.283 -23.662 -6.674 1.00 92.38 428 GLY A O 1
ATOM 3323 N N . LEU A 1 429 ? -17.342 -24.215 -5.670 1.00 93.25 429 LEU A N 1
ATOM 3324 C CA . LEU A 1 429 ? -16.768 -24.949 -6.795 1.00 93.25 429 LEU A CA 1
ATOM 3325 C C . LEU A 1 429 ? -16.896 -26.462 -6.615 1.00 93.25 429 LEU A C 1
ATOM 3327 O O . LEU A 1 429 ? -16.748 -26.979 -5.511 1.00 93.25 429 LEU A O 1
ATOM 3331 N N . GLU A 1 430 ? -17.123 -27.178 -7.708 1.00 92.19 430 GLU A N 1
ATOM 3332 C CA . GLU A 1 430 ? -17.105 -28.641 -7.755 1.00 92.19 430 GLU A CA 1
ATOM 3333 C C . GLU A 1 430 ? -15.664 -29.180 -7.823 1.00 92.19 430 GLU A C 1
ATOM 3335 O O . GLU A 1 430 ? -14.792 -28.578 -8.455 1.00 92.19 430 GLU A O 1
ATOM 3340 N N . ASP A 1 431 ? -15.411 -30.323 -7.180 1.00 89.00 431 ASP A N 1
ATOM 3341 C CA . ASP A 1 431 ? -14.156 -31.077 -7.306 1.00 89.00 431 ASP A CA 1
ATOM 3342 C C . ASP A 1 431 ? -14.412 -32.593 -7.204 1.00 89.00 431 ASP A C 1
ATOM 3344 O O . ASP A 1 431 ? -15.500 -33.039 -6.851 1.00 89.00 431 ASP A O 1
ATOM 3348 N N . GLU A 1 432 ? -13.407 -33.423 -7.502 1.00 86.56 432 GLU A N 1
ATOM 3349 C CA . GLU A 1 432 ? -13.555 -34.892 -7.462 1.00 86.56 432 GLU A CA 1
ATOM 3350 C C . GLU A 1 432 ? -13.961 -35.427 -6.068 1.00 86.56 432 GLU A C 1
ATOM 3352 O O . GLU A 1 432 ? -14.472 -36.542 -5.944 1.00 86.56 432 GLU A O 1
ATOM 3357 N N . GLY A 1 433 ? -13.737 -34.645 -5.005 1.00 88.31 433 GLY A N 1
ATOM 3358 C CA . GLY A 1 433 ? -14.001 -35.024 -3.620 1.00 88.31 433 GLY A CA 1
ATOM 3359 C C . GLY A 1 433 ? -15.332 -34.526 -3.052 1.00 88.31 433 GLY A C 1
ATOM 3360 O O . GLY A 1 433 ? -15.730 -35.003 -1.983 1.00 88.31 433 GLY A O 1
ATOM 3361 N N . ALA A 1 434 ? -16.036 -33.604 -3.716 1.00 91.06 434 ALA A N 1
ATOM 3362 C CA . ALA A 1 434 ? -17.172 -32.906 -3.116 1.00 91.06 434 ALA A CA 1
ATOM 3363 C C . ALA A 1 434 ? -18.354 -33.840 -2.836 1.00 91.06 434 ALA A C 1
ATOM 3365 O O . ALA A 1 434 ? -18.946 -33.769 -1.757 1.00 91.06 434 ALA A O 1
ATOM 3366 N N . ALA A 1 435 ? -18.649 -34.781 -3.739 1.00 90.69 435 ALA A N 1
ATOM 3367 C CA . ALA A 1 435 ? -19.688 -35.791 -3.523 1.00 90.69 435 ALA A CA 1
ATOM 3368 C C . ALA A 1 435 ? -19.390 -36.670 -2.293 1.00 90.69 435 ALA A C 1
ATOM 3370 O O . ALA A 1 435 ? -20.272 -36.916 -1.466 1.00 90.69 435 ALA A O 1
ATOM 3371 N N . ARG A 1 436 ? -18.127 -37.097 -2.127 1.00 90.88 436 ARG A N 1
ATOM 3372 C CA . ARG A 1 436 ? -17.690 -37.922 -0.987 1.00 90.88 436 ARG A CA 1
ATOM 3373 C C . ARG A 1 436 ? -17.777 -37.155 0.331 1.00 90.88 436 ARG A C 1
ATOM 3375 O O . ARG A 1 436 ? -18.266 -37.708 1.316 1.00 90.88 436 ARG A O 1
ATOM 3382 N N . LEU A 1 437 ? -17.318 -35.901 0.355 1.00 92.75 437 LEU A N 1
ATOM 3383 C CA . LEU A 1 437 ? -17.408 -35.049 1.541 1.00 92.75 437 LEU A CA 1
ATOM 3384 C C . LEU A 1 437 ? -18.869 -34.779 1.904 1.00 92.75 437 LEU A C 1
ATOM 3386 O O . LEU A 1 437 ? -19.257 -34.993 3.048 1.00 92.75 437 LEU A O 1
ATOM 3390 N N . THR A 1 438 ? -19.697 -34.401 0.930 1.00 92.88 438 THR A N 1
ATOM 3391 C CA . THR A 1 438 ? -21.121 -34.121 1.148 1.00 92.88 438 THR A CA 1
ATOM 3392 C C . THR A 1 438 ? -21.838 -35.322 1.754 1.00 92.88 438 THR A C 1
ATOM 3394 O O . THR A 1 438 ? -22.499 -35.187 2.781 1.00 92.88 438 THR A O 1
ATOM 3397 N N . GLU A 1 439 ? -21.662 -36.518 1.187 1.00 90.81 439 GLU A N 1
ATOM 3398 C CA . GLU A 1 439 ? -22.306 -37.729 1.706 1.00 90.81 439 GLU A CA 1
ATOM 3399 C C . GLU A 1 439 ? -21.808 -38.098 3.110 1.00 90.81 439 GLU A C 1
ATOM 3401 O O . GLU A 1 439 ? -22.575 -38.569 3.951 1.00 90.81 439 GLU A O 1
ATOM 3406 N N . ARG A 1 440 ? -20.536 -37.823 3.417 1.00 91.44 440 ARG A N 1
ATOM 3407 C CA . ARG A 1 440 ? -19.997 -38.026 4.762 1.00 91.44 440 ARG A CA 1
ATOM 3408 C C . ARG A 1 440 ? -20.565 -37.033 5.780 1.00 91.44 440 ARG A C 1
ATOM 3410 O O . ARG A 1 440 ? -20.841 -37.441 6.912 1.00 91.44 440 ARG A O 1
ATOM 3417 N N . LEU A 1 441 ? -20.735 -35.766 5.399 1.00 92.00 441 LEU A N 1
ATOM 3418 C CA . LEU A 1 441 ? -21.303 -34.718 6.253 1.00 92.00 441 LEU A CA 1
ATOM 3419 C C . LEU A 1 441 ? -22.812 -34.908 6.486 1.00 92.00 441 LEU A C 1
ATOM 3421 O O . LEU A 1 441 ? -23.314 -34.548 7.546 1.00 92.00 441 LEU A O 1
ATOM 3425 N N . ARG A 1 442 ? -23.534 -35.542 5.553 1.00 90.94 442 ARG A N 1
ATOM 3426 C CA . ARG A 1 442 ? -24.965 -35.876 5.703 1.00 90.94 442 ARG A CA 1
ATOM 3427 C C . ARG A 1 442 ? -25.267 -36.928 6.772 1.00 90.94 442 ARG A C 1
ATOM 3429 O O . ARG A 1 442 ? -26.424 -37.082 7.141 1.00 90.94 442 ARG A O 1
ATOM 3436 N N . ARG A 1 443 ? -24.259 -37.659 7.261 1.00 89.62 443 ARG A N 1
ATOM 3437 C CA . ARG A 1 443 ? -24.431 -38.681 8.313 1.00 89.62 443 ARG A CA 1
ATOM 3438 C C . ARG A 1 443 ? -24.598 -38.101 9.723 1.00 89.62 443 ARG A C 1
ATOM 3440 O O . ARG A 1 443 ? -24.819 -38.871 10.652 1.00 89.62 443 ARG A O 1
ATOM 3447 N N . PHE A 1 444 ? -24.438 -36.791 9.885 1.00 90.81 444 PHE A N 1
ATOM 3448 C CA . PHE A 1 444 ? -24.639 -36.080 11.149 1.00 90.81 444 PHE A CA 1
ATOM 3449 C C . PHE A 1 444 ? -26.070 -35.520 11.265 1.00 90.81 444 PHE A C 1
ATOM 3451 O O . PHE A 1 444 ? -26.837 -35.583 10.307 1.00 90.81 444 PHE A O 1
ATOM 3458 N N . ASP A 1 445 ? -26.419 -34.951 12.424 1.00 85.00 445 ASP A N 1
ATOM 3459 C CA . ASP A 1 445 ? -27.775 -34.473 12.774 1.00 85.00 445 ASP A CA 1
ATOM 3460 C C . ASP A 1 445 ? -28.346 -33.423 11.793 1.00 85.00 445 ASP A C 1
ATOM 3462 O O . ASP A 1 445 ? -29.557 -33.293 11.624 1.00 85.00 445 ASP A O 1
ATOM 3466 N N . GLY A 1 446 ? -27.480 -32.685 11.090 1.00 87.81 446 GLY A N 1
ATOM 3467 C CA . GLY A 1 446 ? -27.882 -31.808 9.991 1.00 87.81 446 GLY A CA 1
ATOM 3468 C C . GLY A 1 446 ? -26.702 -31.230 9.215 1.00 87.81 446 GLY A C 1
ATOM 3469 O O . GLY A 1 446 ? -25.605 -31.090 9.756 1.00 87.81 446 GLY A O 1
ATOM 3470 N N . LEU A 1 447 ? -26.941 -30.880 7.946 1.00 92.00 447 LEU A N 1
ATOM 3471 C CA . LEU A 1 447 ? -25.963 -30.254 7.053 1.00 92.00 447 LEU A CA 1
ATOM 3472 C C . LEU A 1 447 ? -26.538 -28.982 6.424 1.00 92.00 447 LEU A C 1
ATOM 3474 O O . LEU A 1 447 ? -27.517 -29.031 5.673 1.00 92.00 447 LEU A O 1
ATOM 3478 N N . GLN A 1 448 ? -25.867 -27.863 6.685 1.00 92.50 448 GLN A N 1
ATOM 3479 C CA . GLN A 1 448 ? -26.066 -26.599 5.988 1.00 92.50 448 GLN A CA 1
ATOM 3480 C C . GLN A 1 448 ? -24.822 -26.255 5.167 1.00 92.50 448 GLN A C 1
ATOM 3482 O O . GLN A 1 448 ? -23.719 -26.191 5.708 1.00 92.50 448 GLN A O 1
ATOM 3487 N N . VAL A 1 449 ? -24.996 -26.002 3.873 1.00 94.06 449 VAL A N 1
ATOM 3488 C CA . VAL A 1 449 ? -23.922 -25.561 2.976 1.00 94.06 449 VAL A CA 1
ATOM 3489 C C . VAL A 1 449 ? -24.125 -24.092 2.644 1.00 94.06 449 VAL A C 1
ATOM 3491 O O . VAL A 1 449 ? -25.176 -23.699 2.145 1.00 94.06 449 VAL A O 1
ATOM 3494 N N . VAL A 1 450 ? -23.115 -23.277 2.929 1.00 93.31 450 VAL A N 1
ATOM 3495 C CA . VAL A 1 450 ? -23.108 -21.843 2.638 1.00 93.31 450 VAL A CA 1
ATOM 3496 C C . VAL A 1 450 ? -22.229 -21.609 1.416 1.00 93.31 450 VAL A C 1
ATOM 3498 O O . VAL A 1 450 ? -21.020 -21.835 1.478 1.00 93.31 450 VAL A O 1
ATOM 3501 N N . VAL A 1 451 ? -22.830 -21.169 0.313 1.00 92.62 451 VAL A N 1
ATOM 3502 C CA . VAL A 1 451 ? -22.144 -20.896 -0.963 1.00 92.62 451 VAL A CA 1
ATOM 3503 C C . VAL A 1 451 ? -21.884 -19.395 -1.140 1.00 92.62 451 VAL A C 1
ATOM 3505 O O . VAL A 1 451 ? -22.645 -18.589 -0.598 1.00 92.62 451 VAL A O 1
ATOM 3508 N N . PRO A 1 452 ? -20.828 -18.978 -1.865 1.00 89.94 452 PRO A N 1
ATOM 3509 C CA . PRO A 1 452 ? -20.555 -17.563 -2.103 1.00 89.94 452 PRO A CA 1
ATOM 3510 C C . PRO A 1 452 ? -21.686 -16.885 -2.883 1.00 89.94 452 PRO A C 1
ATOM 3512 O O . PRO A 1 452 ? -22.438 -17.519 -3.627 1.00 89.94 452 PRO A O 1
ATOM 3515 N N . ASP A 1 453 ? -21.795 -15.571 -2.719 1.00 86.44 453 ASP A N 1
ATOM 3516 C CA . ASP A 1 453 ? -22.622 -14.744 -3.590 1.00 86.44 453 ASP A CA 1
ATOM 3517 C C . ASP A 1 453 ? -21.909 -14.452 -4.925 1.00 86.44 453 ASP A C 1
ATOM 3519 O O . ASP A 1 453 ? -20.754 -14.824 -5.146 1.00 86.44 453 ASP A O 1
ATOM 3523 N N . GLN A 1 454 ? -22.589 -13.765 -5.842 1.00 81.56 454 GLN A N 1
ATOM 3524 C CA . GLN A 1 454 ? -22.033 -13.444 -7.159 1.00 81.56 454 GLN A CA 1
ATOM 3525 C C . GLN A 1 454 ? -20.740 -12.605 -7.077 1.00 81.56 454 GLN A C 1
ATOM 3527 O O . GLN A 1 454 ? -19.818 -12.787 -7.880 1.00 81.56 454 GLN A O 1
ATOM 3532 N N . ALA A 1 455 ? -20.643 -11.691 -6.107 1.00 80.94 455 ALA A N 1
ATOM 3533 C CA . ALA A 1 455 ? -19.488 -10.811 -5.946 1.00 80.94 455 ALA A CA 1
ATOM 3534 C C . ALA A 1 455 ? -18.247 -11.578 -5.460 1.00 80.94 455 ALA A C 1
ATOM 3536 O O . ALA A 1 455 ? -17.157 -11.370 -6.000 1.00 80.94 455 ALA A O 1
ATOM 3537 N N . SER A 1 456 ? -18.438 -12.500 -4.513 1.00 85.50 456 SER A N 1
ATOM 3538 C CA . SER A 1 456 ? -17.408 -13.355 -3.908 1.00 85.50 456 SER A CA 1
ATOM 3539 C C . SER A 1 456 ? -17.181 -14.685 -4.632 1.00 85.50 456 SER A C 1
ATOM 3541 O O . SER A 1 456 ? -16.341 -15.476 -4.214 1.00 85.50 456 SER A O 1
ATOM 3543 N N . THR A 1 457 ? -17.891 -14.941 -5.733 1.00 89.00 457 THR A N 1
ATOM 3544 C CA . THR A 1 457 ? -17.648 -16.119 -6.572 1.00 89.00 457 THR A CA 1
ATOM 3545 C C . THR A 1 457 ? -16.238 -16.043 -7.177 1.00 89.00 457 THR A C 1
ATOM 3547 O O . THR A 1 457 ? -15.907 -15.023 -7.798 1.00 89.00 457 THR A O 1
ATOM 3550 N N . PRO A 1 458 ? -15.404 -17.089 -7.032 1.00 91.75 458 PRO A N 1
ATOM 3551 C CA . PRO A 1 458 ? -14.027 -17.059 -7.505 1.00 91.75 458 PRO A CA 1
ATOM 3552 C C . PRO A 1 458 ? -13.922 -17.064 -9.028 1.00 91.75 458 PRO A C 1
ATOM 3554 O O . PRO A 1 458 ? -14.586 -17.836 -9.723 1.00 91.75 458 PRO A O 1
ATOM 3557 N N . LEU A 1 459 ? -13.031 -16.216 -9.537 1.00 93.69 459 LEU A N 1
ATOM 3558 C CA . LEU A 1 459 ? -12.652 -16.153 -10.943 1.00 93.69 459 LEU A CA 1
ATOM 3559 C C . LEU A 1 459 ? -11.246 -16.724 -11.136 1.00 93.69 459 LEU A C 1
ATOM 3561 O O . LEU A 1 459 ? -10.349 -16.479 -10.328 1.00 93.69 459 LEU A O 1
ATOM 3565 N N . LEU A 1 460 ? -11.048 -17.459 -12.229 1.00 95.31 460 LEU A N 1
ATOM 3566 C CA . LEU A 1 460 ? -9.753 -18.029 -12.596 1.00 95.31 460 LEU A CA 1
ATOM 3567 C C . LEU A 1 460 ? -9.164 -17.260 -13.779 1.00 95.31 460 LEU A C 1
ATOM 3569 O O . LEU A 1 460 ? -9.673 -17.347 -14.896 1.00 95.31 460 LEU A O 1
ATOM 3573 N N . LEU A 1 461 ? -8.081 -16.525 -13.547 1.00 95.81 461 LEU A N 1
ATOM 3574 C CA . LEU A 1 461 ? -7.331 -15.854 -14.602 1.00 95.81 461 LEU A CA 1
ATOM 3575 C C . LEU A 1 461 ? -6.441 -16.874 -15.327 1.00 95.81 461 LEU A C 1
ATOM 3577 O O . LEU A 1 461 ? -5.805 -17.715 -14.692 1.00 95.81 461 LEU A O 1
ATOM 3581 N N . LEU A 1 462 ? -6.393 -16.819 -16.658 1.00 94.75 462 LEU A N 1
ATOM 3582 C CA . LEU A 1 462 ? -5.527 -17.672 -17.474 1.00 94.75 462 LEU A CA 1
ATOM 3583 C C . LEU A 1 462 ? -4.289 -16.896 -17.951 1.00 94.75 462 LEU A C 1
ATOM 3585 O O . LEU A 1 462 ? -4.375 -15.679 -18.140 1.00 94.75 462 LEU A O 1
ATOM 3589 N N . PRO A 1 463 ? -3.154 -17.578 -18.206 1.00 91.88 463 PRO A N 1
ATOM 3590 C CA . PRO A 1 463 ? -1.993 -16.949 -18.825 1.00 91.88 463 PRO A CA 1
ATOM 3591 C C . PRO A 1 463 ? -2.368 -16.219 -20.129 1.00 91.88 463 PRO A C 1
ATOM 3593 O O . PRO A 1 463 ? -3.116 -16.783 -20.942 1.00 91.88 463 PRO A O 1
ATOM 3596 N N . PRO A 1 464 ? -1.888 -14.978 -20.337 1.00 92.06 464 PRO A N 1
ATOM 3597 C CA . PRO A 1 464 ? -2.228 -14.206 -21.522 1.00 92.06 464 PRO A CA 1
ATOM 3598 C C . PRO A 1 464 ? -1.615 -14.833 -22.777 1.00 92.06 464 PRO A C 1
ATOM 3600 O O . PRO A 1 464 ? -0.528 -15.405 -22.736 1.00 92.06 464 PRO A O 1
ATOM 3603 N N . VAL A 1 465 ? -2.297 -14.689 -23.911 1.00 88.88 465 VAL A N 1
ATOM 3604 C CA . VAL A 1 465 ? -1.808 -15.151 -25.218 1.00 88.88 465 VAL A CA 1
ATOM 3605 C C . VAL A 1 465 ? -1.385 -13.936 -26.037 1.00 88.88 465 VAL A C 1
ATOM 3607 O O . VAL A 1 465 ? -2.115 -12.949 -26.105 1.00 88.88 465 VAL A O 1
ATOM 3610 N N . ALA A 1 466 ? -0.199 -13.978 -26.643 1.00 82.31 466 ALA A N 1
ATOM 3611 C CA . ALA A 1 466 ? 0.257 -12.897 -27.511 1.00 82.31 466 ALA A CA 1
ATOM 3612 C C . ALA A 1 466 ? -0.530 -12.889 -28.831 1.00 82.31 466 ALA A C 1
ATOM 3614 O O . ALA A 1 466 ? -0.573 -13.899 -29.530 1.00 82.31 466 ALA A O 1
ATOM 3615 N N . GLU A 1 467 ? -1.102 -11.739 -29.184 1.00 79.50 467 GLU A N 1
ATOM 3616 C CA . GLU A 1 467 ? -1.846 -11.521 -30.426 1.00 79.50 467 GLU A CA 1
ATOM 3617 C C . GLU A 1 467 ? -1.270 -10.279 -31.125 1.00 79.50 467 GLU A C 1
ATOM 3619 O O . GLU A 1 467 ? -1.632 -9.137 -30.847 1.00 79.50 467 GLU A O 1
ATOM 3624 N N . GLY A 1 468 ? -0.257 -10.488 -31.974 1.00 76.75 468 GLY A N 1
ATOM 3625 C CA . GLY A 1 468 ? 0.490 -9.395 -32.602 1.00 76.75 468 GLY A CA 1
ATOM 3626 C C . GLY A 1 468 ? 1.226 -8.516 -31.578 1.00 76.75 468 GLY A C 1
ATOM 3627 O O . GLY A 1 468 ? 2.160 -8.972 -30.911 1.00 76.75 468 GLY A O 1
ATOM 3628 N N . ARG A 1 469 ? 0.831 -7.239 -31.477 1.00 72.12 469 ARG A N 1
ATOM 3629 C CA . ARG A 1 469 ? 1.383 -6.277 -30.501 1.00 72.12 469 ARG A CA 1
ATOM 3630 C C . ARG A 1 469 ? 0.687 -6.351 -29.135 1.00 72.12 469 ARG A C 1
ATOM 3632 O O . ARG A 1 469 ? 1.277 -5.937 -28.140 1.00 72.12 469 ARG A O 1
ATOM 3639 N N . ASP A 1 470 ? -0.481 -6.979 -29.055 1.00 84.38 470 ASP A N 1
ATOM 3640 C CA . ASP A 1 470 ? -1.329 -6.958 -27.866 1.00 84.38 470 ASP A CA 1
ATOM 3641 C C . ASP A 1 470 ? -1.260 -8.282 -27.089 1.00 84.38 470 ASP A C 1
ATOM 3643 O O . ASP A 1 470 ? -0.681 -9.282 -27.538 1.00 84.38 470 ASP A O 1
ATOM 3647 N N . LEU A 1 471 ? -1.789 -8.271 -25.865 1.00 87.50 471 LEU A N 1
ATOM 3648 C CA . LEU A 1 471 ? -1.930 -9.451 -25.013 1.00 87.50 471 LEU A CA 1
ATOM 3649 C C . LEU A 1 471 ? -3.411 -9.753 -24.799 1.00 87.50 471 LEU A C 1
ATOM 3651 O O . LEU A 1 471 ? -4.122 -8.984 -24.156 1.00 87.50 471 LEU A O 1
ATOM 3655 N N . LYS A 1 472 ? -3.871 -10.903 -25.289 1.00 93.31 472 LYS A N 1
ATOM 3656 C CA . LYS A 1 472 ? -5.223 -11.392 -25.038 1.00 93.31 472 LYS A CA 1
ATOM 3657 C C . LYS A 1 472 ? -5.296 -12.015 -23.646 1.00 93.31 472 LYS A C 1
ATOM 3659 O O . LYS A 1 472 ? -4.696 -13.059 -23.385 1.00 93.31 472 LYS A O 1
ATOM 3664 N N . VAL A 1 473 ? -6.038 -11.370 -22.755 1.00 95.00 473 VAL A N 1
ATOM 3665 C CA . VAL A 1 473 ? -6.291 -11.794 -21.376 1.00 95.00 473 VAL A CA 1
ATOM 3666 C C . VAL A 1 473 ? -7.629 -12.527 -21.320 1.00 95.00 473 VAL A C 1
ATOM 3668 O O . VAL A 1 473 ? -8.617 -12.084 -21.905 1.00 95.00 473 VAL A O 1
ATOM 3671 N N . ARG A 1 474 ? -7.667 -13.665 -20.620 1.00 95.94 474 ARG A N 1
ATOM 3672 C CA . ARG A 1 474 ? -8.876 -14.484 -20.463 1.00 95.94 474 ARG A CA 1
ATOM 3673 C C . ARG A 1 474 ? -9.093 -14.838 -19.003 1.00 95.94 474 ARG A C 1
ATOM 3675 O O . ARG A 1 474 ? -8.140 -15.203 -18.317 1.00 95.94 474 ARG A O 1
ATOM 3682 N N . ALA A 1 475 ? -10.342 -14.788 -18.560 1.00 95.62 475 ALA A N 1
ATOM 3683 C CA . ALA A 1 475 ? -10.748 -15.225 -17.229 1.00 95.62 475 ALA A CA 1
ATOM 3684 C C . ALA A 1 475 ? -11.950 -16.172 -17.320 1.00 95.62 475 ALA A C 1
ATOM 3686 O O . ALA A 1 475 ? -12.802 -16.023 -18.196 1.00 95.62 475 ALA A O 1
ATOM 3687 N N . LEU A 1 476 ? -12.014 -17.149 -16.418 1.00 95.25 476 LEU A N 1
ATOM 3688 C CA . LEU A 1 476 ? -13.093 -18.127 -16.317 1.00 95.25 476 LEU A CA 1
ATOM 3689 C C . LEU A 1 476 ? -13.917 -17.885 -15.051 1.00 95.25 476 LEU A C 1
ATOM 3691 O O . LEU A 1 476 ? -13.369 -17.532 -14.005 1.00 95.25 476 LEU A O 1
ATOM 3695 N N . ARG A 1 477 ? -15.225 -18.128 -15.143 1.00 93.06 477 ARG A N 1
ATOM 3696 C CA . ARG A 1 477 ? -16.178 -18.124 -14.024 1.00 93.06 477 ARG A CA 1
ATOM 3697 C C . ARG A 1 477 ? -16.948 -19.450 -13.974 1.00 93.06 477 ARG A C 1
ATOM 3699 O O . ARG A 1 477 ? -17.157 -20.042 -15.033 1.00 93.06 477 ARG A O 1
ATOM 3706 N N . PRO A 1 478 ? -17.402 -19.905 -12.793 1.00 92.06 478 PRO A N 1
ATOM 3707 C CA . PRO A 1 478 ? -18.033 -21.217 -12.650 1.00 92.06 478 PRO A CA 1
ATOM 3708 C C . PRO A 1 478 ? -19.395 -21.344 -13.337 1.00 92.06 478 PRO A C 1
ATOM 3710 O O . PRO A 1 478 ? -19.695 -22.386 -13.907 1.00 92.06 478 PRO A O 1
ATOM 3713 N N . ALA A 1 479 ? -20.226 -20.301 -13.309 1.00 89.94 479 ALA A N 1
ATOM 3714 C CA . ALA A 1 479 ? -21.572 -20.336 -13.874 1.00 89.94 479 ALA A CA 1
ATOM 3715 C C . ALA A 1 479 ? -21.866 -19.083 -14.705 1.00 89.94 479 ALA A C 1
ATOM 3717 O O . ALA A 1 479 ? -21.283 -18.022 -14.487 1.00 89.94 479 ALA A O 1
ATOM 3718 N N . ALA A 1 480 ? -22.786 -19.213 -15.662 1.00 88.19 480 ALA A N 1
ATOM 3719 C CA . ALA A 1 480 ? -23.310 -18.088 -16.424 1.00 88.19 480 ALA A CA 1
ATOM 3720 C C . ALA A 1 480 ? -24.373 -17.348 -15.596 1.00 88.19 480 ALA A C 1
ATOM 3722 O O . ALA A 1 480 ? -25.541 -17.727 -15.570 1.00 88.19 480 ALA A O 1
ATOM 3723 N N . ASP A 1 481 ? -23.946 -16.306 -14.893 1.00 85.38 481 ASP A N 1
ATOM 3724 C CA . ASP A 1 481 ? -24.727 -15.552 -13.909 1.00 85.38 481 ASP A CA 1
ATOM 3725 C C . ASP A 1 481 ? -25.084 -14.127 -14.388 1.00 85.38 481 ASP A C 1
ATOM 3727 O O . ASP A 1 481 ? -25.270 -13.211 -13.589 1.00 85.38 481 ASP A O 1
ATOM 3731 N N . GLY A 1 482 ? -25.203 -13.930 -15.707 1.00 87.62 482 GLY A N 1
ATOM 3732 C CA . GLY A 1 482 ? -25.519 -12.638 -16.329 1.00 87.62 482 GLY A CA 1
ATOM 3733 C C . GLY A 1 482 ? -24.285 -11.886 -16.847 1.00 87.62 482 GLY A C 1
ATOM 3734 O O . GLY A 1 482 ? -23.169 -12.409 -16.797 1.00 87.62 482 GLY A O 1
ATOM 3735 N N . PRO A 1 483 ? -24.455 -10.702 -17.465 1.00 88.94 483 PRO A N 1
ATOM 3736 C CA . PRO A 1 483 ? -23.331 -9.930 -17.985 1.00 88.94 483 PRO A CA 1
ATOM 3737 C C . PRO A 1 483 ? -22.514 -9.338 -16.830 1.00 88.94 483 PRO A C 1
ATOM 3739 O O . PRO A 1 483 ? -23.072 -8.734 -15.916 1.00 88.94 483 PRO A O 1
ATOM 3742 N N . ARG A 1 484 ? -21.189 -9.493 -16.876 1.00 89.88 484 ARG A N 1
ATOM 3743 C CA . ARG A 1 484 ? -20.273 -8.992 -15.840 1.00 89.88 484 ARG A CA 1
ATOM 3744 C C . ARG A 1 484 ? -19.029 -8.412 -16.495 1.00 89.88 484 ARG A C 1
ATOM 3746 O O . ARG A 1 484 ? -18.454 -9.039 -17.376 1.00 89.88 484 ARG A O 1
ATOM 3753 N N . LYS A 1 485 ? -18.595 -7.241 -16.040 1.00 91.56 485 LYS A N 1
ATOM 3754 C CA . LYS A 1 485 ? -17.293 -6.673 -16.400 1.00 91.56 485 LYS A CA 1
ATOM 3755 C C . LYS A 1 485 ? -16.357 -6.803 -15.212 1.00 91.56 485 LYS A C 1
ATOM 3757 O O . LYS A 1 485 ? -16.768 -6.509 -14.089 1.00 91.56 485 LYS A O 1
ATOM 3762 N N . VAL A 1 486 ? -15.130 -7.254 -15.441 1.00 93.19 486 VAL A N 1
ATOM 3763 C CA . VAL A 1 486 ? -14.098 -7.310 -14.398 1.00 93.19 486 VAL A CA 1
ATOM 3764 C C . VAL A 1 486 ? -12.838 -6.624 -14.882 1.00 93.19 486 VAL A C 1
ATOM 3766 O O . VAL A 1 486 ? -12.404 -6.849 -16.005 1.00 93.19 486 VAL A O 1
ATOM 3769 N N . ALA A 1 487 ? -12.234 -5.803 -14.034 1.00 94.81 487 ALA A N 1
ATOM 3770 C CA . ALA A 1 487 ? -10.973 -5.166 -14.364 1.00 94.81 487 ALA A CA 1
ATOM 3771 C C . ALA A 1 487 ? -9.806 -6.097 -14.015 1.00 94.81 487 ALA A C 1
ATOM 3773 O O . ALA A 1 487 ? -9.736 -6.638 -12.912 1.00 94.81 487 ALA A O 1
ATOM 3774 N N . VAL A 1 488 ? -8.876 -6.263 -14.947 1.00 95.25 488 VAL A N 1
ATOM 3775 C CA . VAL A 1 488 ? -7.571 -6.888 -14.750 1.00 95.25 488 VAL A CA 1
ATOM 3776 C C . VAL A 1 488 ? -6.515 -5.792 -14.763 1.00 95.25 488 VAL A C 1
ATOM 3778 O O . VAL A 1 488 ? -6.414 -5.012 -15.709 1.00 95.25 488 VAL A O 1
ATOM 3781 N N . GLN A 1 489 ? -5.713 -5.726 -13.711 1.00 94.88 489 GLN A N 1
ATOM 3782 C CA . GLN A 1 489 ? -4.580 -4.818 -13.602 1.00 94.88 489 GLN A CA 1
ATOM 3783 C C . GLN A 1 489 ? -3.282 -5.552 -13.926 1.00 94.88 489 GLN A C 1
ATOM 3785 O O . GLN A 1 489 ? -3.083 -6.697 -13.530 1.00 94.88 489 GLN A O 1
ATOM 3790 N N . ALA A 1 490 ? -2.386 -4.878 -14.630 1.00 93.31 490 ALA A N 1
ATOM 3791 C CA . ALA A 1 490 ? -1.023 -5.309 -14.861 1.00 93.31 490 ALA A CA 1
ATOM 3792 C C . ALA A 1 490 ? -0.084 -4.514 -13.962 1.00 93.31 490 ALA A C 1
ATOM 3794 O O . ALA A 1 490 ? -0.170 -3.287 -13.940 1.00 93.31 490 ALA A O 1
ATOM 3795 N N . ALA A 1 491 ? 0.820 -5.183 -13.256 1.00 92.56 491 ALA A N 1
ATOM 3796 C CA . ALA A 1 491 ? 1.767 -4.558 -12.343 1.00 92.56 491 ALA A CA 1
ATOM 3797 C C . ALA A 1 491 ? 3.222 -4.890 -12.698 1.00 92.56 491 ALA A C 1
ATOM 3799 O O . ALA A 1 491 ? 3.503 -5.932 -13.299 1.00 92.56 491 ALA A O 1
ATOM 3800 N N . ASP A 1 492 ? 4.140 -3.997 -12.327 1.00 88.44 492 ASP A N 1
ATOM 3801 C CA . ASP A 1 492 ? 5.584 -4.223 -12.429 1.00 88.44 492 ASP A CA 1
ATOM 3802 C C . ASP A 1 492 ? 6.139 -5.063 -11.267 1.00 88.44 492 ASP A C 1
ATOM 3804 O O . ASP A 1 492 ? 5.403 -5.512 -10.385 1.00 88.44 492 ASP A O 1
ATOM 3808 N N . GLU A 1 493 ? 7.451 -5.313 -11.265 1.00 81.56 493 GLU A N 1
ATOM 3809 C CA . GLU A 1 493 ? 8.125 -6.095 -10.216 1.00 81.56 493 GLU A CA 1
ATOM 3810 C C . GLU A 1 493 ? 8.013 -5.457 -8.820 1.00 81.56 493 GLU A C 1
ATOM 3812 O O . GLU A 1 493 ? 8.089 -6.163 -7.812 1.00 81.56 493 GLU A O 1
ATOM 3817 N N . GLN A 1 494 ? 7.801 -4.137 -8.751 1.00 82.19 494 GLN A N 1
ATOM 3818 C CA . GLN A 1 494 ? 7.582 -3.392 -7.511 1.00 82.19 494 GLN A CA 1
ATOM 3819 C C . GLN A 1 494 ? 6.098 -3.354 -7.102 1.00 82.19 494 GLN A C 1
ATOM 3821 O O . GLN A 1 494 ? 5.764 -2.787 -6.063 1.00 82.19 494 GLN A O 1
ATOM 3826 N N . GLY A 1 495 ? 5.203 -3.964 -7.888 1.00 83.12 495 GLY A N 1
ATOM 3827 C CA . GLY A 1 495 ? 3.764 -3.988 -7.637 1.00 83.12 495 GLY A CA 1
ATOM 3828 C C . GLY A 1 495 ? 3.034 -2.704 -8.039 1.00 83.12 495 GLY A C 1
ATOM 3829 O O . GLY A 1 495 ? 1.875 -2.528 -7.665 1.00 83.12 495 GLY A O 1
ATOM 3830 N N . ARG A 1 496 ? 3.674 -1.798 -8.791 1.00 88.56 496 ARG A N 1
ATOM 3831 C CA . ARG A 1 496 ? 3.018 -0.590 -9.312 1.00 88.56 496 ARG A CA 1
ATOM 3832 C C . ARG A 1 496 ? 2.169 -0.961 -10.515 1.00 88.56 496 ARG A C 1
ATOM 3834 O O . ARG A 1 496 ? 2.643 -1.658 -11.408 1.00 88.56 496 ARG A O 1
ATOM 3841 N N . VAL A 1 497 ? 0.936 -0.466 -10.561 1.00 92.25 497 VAL A N 1
ATOM 3842 C CA . VAL A 1 497 ? 0.034 -0.699 -11.694 1.00 92.25 497 VAL A CA 1
ATOM 3843 C C . VAL A 1 497 ? 0.575 0.021 -12.932 1.00 92.25 497 VAL A C 1
ATOM 3845 O O . VAL A 1 497 ? 0.750 1.236 -12.934 1.00 92.25 497 VAL A O 1
ATOM 3848 N N . VAL A 1 498 ? 0.854 -0.754 -13.976 1.00 90.75 498 VAL A N 1
ATOM 3849 C CA . VAL A 1 498 ? 1.377 -0.314 -15.275 1.00 90.75 498 VAL A CA 1
ATOM 3850 C C . VAL A 1 498 ? 0.247 -0.146 -16.288 1.00 90.75 498 VAL A C 1
ATOM 3852 O O . VAL A 1 498 ? 0.284 0.771 -17.102 1.00 90.75 498 VAL A O 1
ATOM 3855 N N . ALA A 1 499 ? -0.758 -1.021 -16.243 1.00 90.50 499 ALA A N 1
ATOM 3856 C CA . ALA A 1 499 ? -1.919 -0.956 -17.123 1.00 90.50 499 ALA A CA 1
ATOM 3857 C C . ALA A 1 499 ? -3.156 -1.564 -16.452 1.00 90.50 499 ALA A C 1
ATOM 3859 O O . ALA A 1 499 ? -3.045 -2.331 -15.497 1.00 90.50 499 ALA A O 1
ATOM 3860 N N . ARG A 1 500 ? -4.340 -1.235 -16.965 1.00 93.19 500 ARG A N 1
ATOM 3861 C CA . ARG A 1 500 ? -5.627 -1.782 -16.527 1.00 93.19 500 ARG A CA 1
ATOM 3862 C C . ARG A 1 500 ? -6.478 -2.071 -17.754 1.00 93.19 500 ARG A C 1
ATOM 3864 O O . ARG A 1 500 ? -6.497 -1.266 -18.681 1.00 93.19 500 ARG A O 1
ATOM 3871 N N . ILE A 1 501 ? -7.174 -3.199 -17.745 1.00 93.75 501 ILE A N 1
ATOM 3872 C CA . ILE A 1 501 ? -8.068 -3.622 -18.815 1.00 93.75 501 ILE A CA 1
ATOM 3873 C C . ILE A 1 501 ? -9.356 -4.214 -18.262 1.00 93.75 501 ILE A C 1
ATOM 3875 O O . ILE A 1 501 ? -9.321 -4.918 -17.264 1.00 93.75 501 ILE A O 1
ATOM 3879 N N . ASP A 1 502 ? -10.471 -3.993 -18.947 1.00 94.88 502 ASP A N 1
ATOM 3880 C CA . ASP A 1 502 ? -11.717 -4.689 -18.659 1.00 94.88 502 ASP A CA 1
ATOM 3881 C C . ASP A 1 502 ? -11.813 -6.001 -19.452 1.00 94.88 502 ASP A C 1
ATOM 3883 O O . ASP A 1 502 ? -11.577 -6.054 -20.660 1.00 94.88 502 ASP A O 1
ATOM 3887 N N . VAL A 1 503 ? -12.159 -7.070 -18.744 1.00 94.81 503 VAL A N 1
ATOM 3888 C CA . VAL A 1 503 ? -12.517 -8.380 -19.280 1.00 94.81 503 VAL A CA 1
ATOM 3889 C C . VAL A 1 503 ? -14.031 -8.512 -19.194 1.00 94.81 503 VAL A C 1
ATOM 3891 O O . VAL A 1 503 ? -14.621 -8.460 -18.108 1.00 94.81 503 VAL A O 1
ATOM 3894 N N . ASP A 1 504 ? -14.658 -8.689 -20.352 1.00 93.00 504 ASP A N 1
ATOM 3895 C CA . ASP A 1 504 ? -16.109 -8.710 -20.482 1.00 93.00 504 ASP A CA 1
ATOM 3896 C C . ASP A 1 504 ? -16.630 -10.153 -20.516 1.00 93.00 504 ASP A C 1
ATOM 3898 O O . ASP A 1 504 ? -16.248 -10.952 -21.373 1.00 93.00 504 ASP A O 1
ATOM 3902 N N . PHE A 1 505 ? -17.541 -10.487 -19.601 1.00 93.06 505 PHE A N 1
ATOM 3903 C CA . PHE A 1 505 ? -18.309 -11.730 -19.612 1.00 93.06 505 PHE A CA 1
ATOM 3904 C C . PHE A 1 505 ? -19.690 -11.485 -20.224 1.00 93.06 505 PHE A C 1
ATOM 3906 O O . PHE A 1 505 ? -20.514 -10.753 -19.665 1.00 93.06 505 PHE A O 1
ATOM 3913 N N . ALA A 1 506 ? -19.975 -12.144 -21.349 1.00 90.75 506 ALA A N 1
ATOM 3914 C CA . ALA A 1 506 ? -21.317 -12.176 -21.928 1.00 90.75 506 ALA A CA 1
ATOM 3915 C C . ALA A 1 506 ? -22.290 -12.948 -21.019 1.00 90.75 506 ALA A C 1
ATOM 3917 O O . ALA A 1 506 ? -21.882 -13.854 -20.298 1.00 90.75 506 ALA A O 1
ATOM 3918 N N . ALA A 1 507 ? -23.590 -12.637 -21.081 1.00 86.94 507 ALA A N 1
ATOM 3919 C CA . ALA A 1 507 ? -24.585 -13.142 -20.128 1.00 86.94 507 ALA A CA 1
ATOM 3920 C C . ALA A 1 507 ? -24.621 -14.674 -19.964 1.00 86.94 507 ALA A C 1
ATOM 3922 O O . ALA A 1 507 ? -24.812 -15.163 -18.854 1.00 86.94 507 ALA A O 1
ATOM 3923 N N . THR A 1 508 ? -24.394 -15.413 -21.051 1.00 89.06 508 THR A N 1
ATOM 3924 C CA . THR A 1 508 ? -24.427 -16.883 -21.106 1.00 89.06 508 THR A CA 1
ATOM 3925 C C . THR A 1 508 ? -23.040 -17.535 -21.128 1.00 89.06 508 THR A C 1
ATOM 3927 O O . THR A 1 508 ? -22.945 -18.759 -21.102 1.00 89.06 508 THR A O 1
ATOM 3930 N N . ALA A 1 509 ? -21.958 -16.752 -21.183 1.00 90.62 509 ALA A N 1
ATOM 3931 C CA . ALA A 1 509 ? -20.600 -17.273 -21.322 1.00 90.62 509 ALA A CA 1
ATOM 3932 C C . ALA A 1 509 ? -19.935 -17.491 -19.956 1.00 90.62 509 ALA A C 1
ATOM 3934 O O . ALA A 1 509 ? -20.056 -16.657 -19.063 1.00 90.62 509 ALA A O 1
ATOM 3935 N N . THR A 1 510 ? -19.182 -18.576 -19.792 1.00 92.50 510 THR A N 1
ATOM 3936 C CA . THR A 1 510 ? -18.336 -18.835 -18.608 1.00 92.50 510 THR A CA 1
ATOM 3937 C C . THR A 1 510 ? -16.893 -18.352 -18.786 1.00 92.50 510 THR A C 1
ATOM 3939 O O . THR A 1 510 ? -16.095 -18.421 -17.855 1.00 92.50 510 THR A O 1
ATOM 3942 N N . GLN A 1 511 ? -16.564 -17.814 -19.962 1.00 95.00 511 GLN A N 1
ATOM 3943 C CA . GLN A 1 511 ? -15.272 -17.222 -20.294 1.00 95.00 511 GLN A CA 1
ATOM 3944 C C . GLN A 1 511 ? -15.466 -15.756 -20.678 1.00 95.00 511 GLN A C 1
ATOM 3946 O O . GLN A 1 511 ? -16.340 -15.435 -21.484 1.00 95.00 511 GLN A O 1
ATOM 3951 N N . GLY A 1 512 ? -14.641 -14.889 -20.100 1.00 93.69 512 GLY A N 1
ATOM 3952 C CA . GLY A 1 512 ? -14.519 -13.486 -20.470 1.00 93.69 512 GLY A CA 1
ATOM 3953 C C . GLY A 1 512 ? -13.180 -13.230 -21.149 1.00 93.69 512 GLY A C 1
ATOM 3954 O O . GLY A 1 512 ? -12.180 -13.890 -20.841 1.00 93.69 512 GLY A O 1
ATOM 3955 N N . GLU A 1 513 ? -13.155 -12.268 -22.068 1.00 94.94 513 GLU A N 1
ATOM 3956 C CA . GLU A 1 513 ? -11.949 -11.889 -22.809 1.00 94.94 513 GLU A CA 1
ATOM 3957 C C . GLU A 1 513 ? -11.724 -10.373 -22.773 1.00 94.94 513 GLU A C 1
ATOM 3959 O O . GLU A 1 513 ? -12.674 -9.593 -22.713 1.00 94.94 513 GLU A O 1
ATOM 3964 N N . GLY A 1 514 ? -10.455 -9.966 -22.810 1.00 93.31 514 GLY A N 1
ATOM 3965 C CA . GLY A 1 514 ? -10.021 -8.579 -22.965 1.00 93.31 514 GLY A CA 1
ATOM 3966 C C . GLY A 1 514 ? -8.682 -8.521 -23.702 1.00 93.31 514 GLY A C 1
ATOM 3967 O O . GLY A 1 514 ? -7.851 -9.416 -23.556 1.00 93.31 514 GLY A O 1
ATOM 3968 N N . VAL A 1 515 ? -8.463 -7.489 -24.517 1.00 92.88 515 VAL A N 1
ATOM 3969 C CA . VAL A 1 515 ? -7.217 -7.286 -25.278 1.00 92.88 515 VAL A CA 1
ATOM 3970 C C . VAL A 1 515 ? -6.418 -6.134 -24.685 1.00 92.88 515 VAL A C 1
ATOM 3972 O O . VAL A 1 515 ? -6.822 -4.980 -24.797 1.00 92.88 515 VAL A O 1
ATOM 3975 N N . LEU A 1 516 ? -5.300 -6.447 -24.028 1.00 88.94 516 LEU A N 1
ATOM 3976 C CA . LEU A 1 516 ? -4.424 -5.468 -23.399 1.00 88.94 516 LEU A CA 1
ATOM 3977 C C . LEU A 1 516 ? -3.450 -4.903 -24.440 1.00 88.94 516 LEU A C 1
ATOM 3979 O O . LEU A 1 516 ? -2.550 -5.640 -24.866 1.00 88.94 516 LEU A O 1
ATOM 3983 N N . PRO A 1 517 ? -3.575 -3.616 -24.819 1.00 83.88 517 PRO A N 1
ATOM 3984 C CA . PRO A 1 517 ? -2.589 -2.974 -25.670 1.00 83.88 517 PRO A CA 1
ATOM 3985 C C . PRO A 1 517 ? -1.274 -2.877 -24.900 1.00 83.88 517 PRO A C 1
ATOM 3987 O O . PRO A 1 517 ? -1.166 -2.160 -23.904 1.00 83.88 517 PRO A O 1
ATOM 3990 N N . ALA A 1 518 ? -0.275 -3.636 -25.339 1.00 76.62 518 ALA A N 1
ATOM 3991 C CA . ALA A 1 518 ? 0.992 -3.775 -24.633 1.00 76.62 518 ALA A CA 1
ATOM 3992 C C . ALA A 1 518 ? 2.167 -3.446 -25.567 1.00 76.62 518 ALA A C 1
ATOM 3994 O O . ALA A 1 518 ? 2.837 -4.368 -26.046 1.00 76.62 518 ALA A O 1
ATOM 3995 N N . PRO A 1 519 ? 2.448 -2.143 -25.807 1.00 78.38 519 PRO A N 1
ATOM 3996 C CA . PRO A 1 519 ? 3.702 -1.698 -26.410 1.00 78.38 519 PRO A CA 1
ATOM 3997 C C . PRO A 1 519 ? 4.913 -2.372 -25.756 1.00 78.38 519 PRO A C 1
ATOM 3999 O O . PRO A 1 519 ? 4.850 -2.796 -24.595 1.00 78.38 519 PRO A O 1
ATOM 4002 N N . ALA A 1 520 ? 6.018 -2.475 -26.497 1.00 67.50 520 ALA A N 1
ATOM 4003 C CA . ALA A 1 520 ? 7.207 -3.216 -26.075 1.00 67.50 520 ALA A CA 1
ATOM 4004 C C . ALA A 1 520 ? 7.709 -2.783 -24.686 1.00 67.50 520 ALA A C 1
ATOM 4006 O O . ALA A 1 520 ? 8.080 -3.624 -23.865 1.00 67.50 520 ALA A O 1
ATOM 4007 N N . GLU A 1 521 ? 7.637 -1.486 -24.396 1.00 69.69 521 GLU A N 1
ATOM 4008 C CA . GLU A 1 521 ? 8.053 -0.876 -23.139 1.00 69.69 521 GLU A CA 1
ATOM 4009 C C . GLU A 1 521 ? 7.147 -1.297 -21.974 1.00 69.69 521 GLU A C 1
ATOM 4011 O O . GLU A 1 521 ? 7.644 -1.658 -20.906 1.00 69.69 521 GLU A O 1
ATOM 4016 N N . LEU A 1 522 ? 5.820 -1.306 -22.172 1.00 77.44 522 LEU A N 1
ATOM 4017 C CA . LEU A 1 522 ? 4.874 -1.743 -21.138 1.00 77.44 522 LEU A CA 1
ATOM 4018 C C . LEU A 1 522 ? 5.020 -3.240 -20.876 1.00 77.44 522 LEU A C 1
ATOM 4020 O O . LEU A 1 522 ? 5.104 -3.651 -19.721 1.00 77.44 522 LEU A O 1
ATOM 4024 N N . ARG A 1 523 ? 5.141 -4.049 -21.933 1.00 75.62 523 ARG A N 1
ATOM 4025 C CA . ARG A 1 523 ? 5.292 -5.503 -21.813 1.00 75.62 523 ARG A CA 1
ATOM 4026 C C . ARG A 1 523 ? 6.557 -5.888 -21.038 1.00 75.62 523 ARG A C 1
ATOM 4028 O O . ARG A 1 523 ? 6.515 -6.805 -20.226 1.00 75.62 523 ARG A O 1
ATOM 4035 N N . ASN A 1 524 ? 7.654 -5.158 -21.238 1.00 71.50 524 ASN A N 1
ATOM 4036 C CA . ASN A 1 524 ? 8.906 -5.389 -20.514 1.00 71.50 524 ASN A CA 1
ATOM 4037 C C . ASN A 1 524 ? 8.839 -4.980 -19.038 1.00 71.50 524 ASN A C 1
ATOM 4039 O O . ASN A 1 524 ? 9.552 -5.553 -18.216 1.00 71.50 524 ASN A O 1
ATOM 4043 N N . ARG A 1 525 ? 7.979 -4.018 -18.693 1.00 80.38 525 ARG A N 1
ATOM 4044 C CA . ARG A 1 525 ? 7.761 -3.589 -17.306 1.00 80.38 525 ARG A CA 1
ATOM 4045 C C . ARG A 1 525 ? 6.789 -4.487 -16.552 1.00 80.38 525 ARG A C 1
ATOM 4047 O O . ARG A 1 525 ? 6.868 -4.552 -15.332 1.00 80.38 525 ARG A O 1
ATOM 4054 N N . MET A 1 526 ? 5.880 -5.167 -17.247 1.00 87.75 526 MET A N 1
ATOM 4055 C CA . MET A 1 526 ? 4.897 -6.046 -16.624 1.00 87.75 526 MET A CA 1
ATOM 4056 C C . MET A 1 526 ? 5.558 -7.300 -16.037 1.00 87.75 526 MET A C 1
ATOM 4058 O O . MET A 1 526 ? 6.275 -8.038 -16.712 1.00 87.75 526 MET A O 1
ATOM 4062 N N . ALA A 1 527 ? 5.266 -7.565 -14.770 1.00 88.69 527 ALA A N 1
ATOM 4063 C CA . ALA A 1 527 ? 5.667 -8.777 -14.062 1.00 88.69 527 ALA A CA 1
ATOM 4064 C C . ALA A 1 527 ? 4.462 -9.625 -13.634 1.00 88.69 527 ALA A C 1
ATOM 4066 O O . ALA A 1 527 ? 4.613 -10.807 -13.326 1.00 88.69 527 ALA A O 1
ATOM 4067 N N . ARG A 1 528 ? 3.261 -9.037 -13.592 1.00 92.62 528 ARG A N 1
ATOM 4068 C CA . ARG A 1 528 ? 2.080 -9.676 -13.012 1.00 92.62 528 ARG A CA 1
ATOM 4069 C C . ARG A 1 528 ? 0.776 -9.118 -13.580 1.00 92.62 528 ARG A C 1
ATOM 4071 O O . ARG A 1 528 ? 0.709 -7.934 -13.893 1.00 92.62 528 ARG A O 1
ATOM 4078 N N . LEU A 1 529 ? -0.248 -9.963 -13.678 1.00 94.12 529 LEU A N 1
ATOM 4079 C CA . LEU A 1 529 ? -1.642 -9.612 -13.953 1.00 94.12 529 LEU A CA 1
ATOM 4080 C C . LEU A 1 529 ? -2.525 -10.057 -12.781 1.00 94.12 529 LEU A C 1
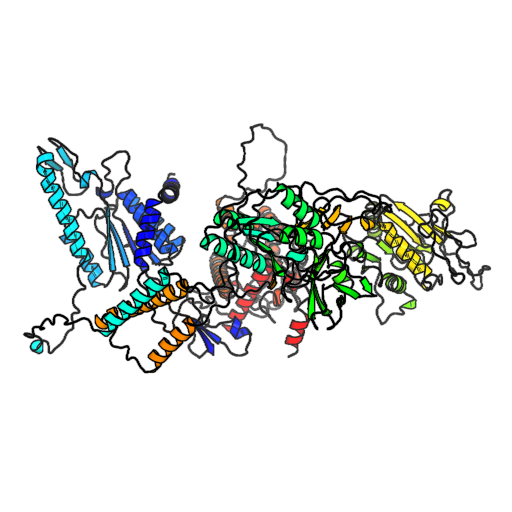ATOM 4082 O O . LEU A 1 529 ? -2.344 -11.170 -12.298 1.00 94.12 529 LEU A O 1
ATOM 4086 N N . ASP A 1 530 ? -3.493 -9.243 -12.367 1.00 94.19 530 ASP A N 1
ATOM 4087 C CA . ASP A 1 530 ? -4.439 -9.561 -11.289 1.00 94.19 530 ASP A CA 1
ATOM 4088 C C . ASP A 1 530 ? -5.856 -9.096 -11.611 1.00 94.19 530 ASP A C 1
ATOM 4090 O O . ASP A 1 530 ? -6.031 -7.992 -12.118 1.00 94.19 530 ASP A O 1
ATOM 4094 N N . ILE A 1 531 ? -6.878 -9.874 -11.248 1.00 94.19 531 ILE A N 1
ATOM 4095 C CA . ILE A 1 531 ? -8.270 -9.396 -11.256 1.00 94.19 531 ILE A CA 1
ATOM 4096 C C . ILE A 1 531 ? -8.503 -8.497 -10.030 1.00 94.19 531 ILE A C 1
ATOM 4098 O O . ILE A 1 531 ? -8.302 -8.915 -8.886 1.00 94.19 531 ILE A O 1
ATOM 4102 N N . GLU A 1 532 ? -8.953 -7.265 -10.263 1.00 89.81 532 GLU A N 1
ATOM 4103 C CA . GLU A 1 532 ? -9.252 -6.280 -9.221 1.00 89.81 532 GLU A CA 1
ATOM 4104 C C . GLU A 1 532 ? -10.329 -6.807 -8.253 1.00 89.81 532 GLU A C 1
ATOM 4106 O O . GLU A 1 532 ? -11.283 -7.473 -8.656 1.00 89.81 532 GLU A O 1
ATOM 4111 N N . ALA A 1 533 ? -10.168 -6.513 -6.960 1.00 81.06 533 ALA A N 1
ATOM 4112 C CA . ALA A 1 533 ? -11.102 -6.843 -5.874 1.00 81.06 533 ALA A CA 1
ATOM 4113 C C . ALA A 1 533 ? -11.394 -8.340 -5.604 1.00 81.06 533 ALA A C 1
ATOM 4115 O O . ALA A 1 533 ? -12.077 -8.642 -4.628 1.00 81.06 533 ALA A O 1
ATOM 4116 N N . GLN A 1 534 ? -10.856 -9.285 -6.384 1.00 82.50 534 GLN A N 1
ATOM 4117 C CA . GLN A 1 534 ? -10.932 -10.723 -6.076 1.00 82.50 534 GLN A CA 1
ATOM 4118 C C . GLN A 1 534 ? -9.858 -11.130 -5.060 1.00 82.50 534 GLN A C 1
ATOM 4120 O O . GLN A 1 534 ? -10.164 -11.733 -4.032 1.00 82.50 534 GLN A O 1
ATOM 4125 N N . GLY A 1 535 ? -8.596 -10.778 -5.339 1.00 82.44 535 GLY A N 1
ATOM 4126 C CA . GLY A 1 535 ? -7.448 -11.320 -4.607 1.00 82.44 535 GLY A CA 1
ATOM 4127 C C . GLY A 1 535 ? -7.339 -12.847 -4.748 1.00 82.44 535 GLY A C 1
ATOM 4128 O O . GLY A 1 535 ? -8.229 -13.515 -5.274 1.00 82.44 535 GLY A O 1
ATOM 4129 N N . GLY A 1 536 ? -6.221 -13.428 -4.325 1.00 90.69 536 GLY A N 1
ATOM 4130 C CA . GLY A 1 536 ? -6.009 -14.877 -4.380 1.00 90.69 536 GLY A CA 1
ATOM 4131 C C . GLY A 1 536 ? -5.062 -15.351 -5.475 1.00 90.69 536 GLY A C 1
ATOM 4132 O O . GLY A 1 536 ? -4.764 -14.644 -6.432 1.00 90.69 536 GLY A O 1
ATOM 4133 N N . ALA A 1 537 ? -4.576 -16.584 -5.329 1.00 92.00 537 ALA A N 1
ATOM 4134 C CA . ALA A 1 537 ? -3.676 -17.180 -6.314 1.00 92.00 537 ALA A CA 1
ATOM 4135 C C . ALA A 1 537 ? -4.368 -17.412 -7.672 1.00 92.00 537 ALA A C 1
ATOM 4137 O O . ALA A 1 537 ? -3.710 -17.318 -8.700 1.00 92.00 537 ALA A O 1
ATOM 4138 N N . GLY A 1 538 ? -5.683 -17.681 -7.685 1.00 92.19 538 GLY A N 1
ATOM 4139 C CA . GLY A 1 538 ? -6.470 -17.918 -8.908 1.00 92.19 538 GLY A CA 1
ATOM 4140 C C . GLY A 1 538 ? -6.747 -16.689 -9.760 1.00 92.19 538 GLY A C 1
ATOM 4141 O O . GLY A 1 538 ? -6.886 -16.804 -10.974 1.00 92.19 538 GLY A O 1
ATOM 4142 N N . SER A 1 539 ? -6.796 -15.514 -9.141 1.00 93.69 539 SER A N 1
ATOM 4143 C CA . SER A 1 539 ? -7.015 -14.248 -9.837 1.00 93.69 539 SER A CA 1
ATOM 4144 C C . SER A 1 539 ? -5.712 -13.593 -10.300 1.00 93.69 539 SER A C 1
ATOM 4146 O O . SER A 1 539 ? -5.774 -12.556 -10.956 1.00 93.69 539 SER A O 1
ATOM 4148 N N . ALA A 1 540 ? -4.558 -14.200 -9.992 1.00 93.94 540 ALA A N 1
ATOM 4149 C CA . ALA A 1 540 ? -3.224 -13.682 -10.264 1.00 93.94 540 ALA A CA 1
ATOM 4150 C C . ALA A 1 540 ? -2.466 -14.547 -11.285 1.00 93.94 540 ALA A C 1
ATOM 4152 O O . ALA A 1 540 ? -2.439 -15.774 -11.195 1.00 93.94 540 ALA A O 1
ATOM 4153 N N . ILE A 1 541 ? -1.777 -13.900 -12.225 1.00 93.88 541 ILE A N 1
ATOM 4154 C CA . ILE A 1 541 ? -0.847 -14.522 -13.171 1.00 93.88 541 ILE A CA 1
ATOM 4155 C C . ILE A 1 541 ? 0.494 -13.801 -13.092 1.00 93.88 541 ILE A C 1
ATOM 4157 O O . ILE A 1 541 ? 0.596 -12.606 -13.355 1.00 93.88 541 ILE A O 1
ATOM 4161 N N . LEU A 1 542 ? 1.544 -14.543 -12.770 1.00 92.75 542 LEU A N 1
ATOM 4162 C CA . LEU A 1 542 ? 2.930 -14.105 -12.854 1.00 92.75 542 LEU A CA 1
ATOM 4163 C C . LEU A 1 542 ? 3.425 -14.244 -14.294 1.00 92.75 542 LEU A C 1
ATOM 4165 O O . LEU A 1 542 ? 3.192 -15.270 -14.940 1.00 92.75 542 LEU A O 1
ATOM 4169 N N . LEU A 1 543 ? 4.111 -13.216 -14.780 1.00 88.75 543 LEU A N 1
ATOM 4170 C CA . LEU A 1 543 ? 4.708 -13.172 -16.109 1.00 88.75 543 LEU A CA 1
ATOM 4171 C C . LEU A 1 543 ? 6.214 -13.418 -15.990 1.00 88.75 543 LEU A C 1
ATOM 4173 O O . LEU A 1 543 ? 6.872 -12.870 -15.109 1.00 88.75 543 LEU A O 1
ATOM 4177 N N . ASP A 1 544 ? 6.752 -14.244 -16.882 1.00 76.31 544 ASP A N 1
ATOM 4178 C CA . ASP A 1 544 ? 8.169 -14.612 -16.928 1.00 76.31 544 ASP A CA 1
ATOM 4179 C C . ASP A 1 544 ? 8.878 -14.061 -18.179 1.00 76.31 544 ASP A C 1
ATOM 4181 O O . ASP A 1 544 ? 8.295 -13.346 -19.000 1.00 76.31 544 ASP A O 1
ATOM 4185 N N . GLU A 1 545 ? 10.153 -14.424 -18.362 1.00 63.19 545 GLU A N 1
ATOM 4186 C CA . GLU A 1 545 ? 10.957 -13.992 -19.511 1.00 63.19 545 GLU A CA 1
ATOM 4187 C C . GLU A 1 545 ? 10.391 -14.397 -20.881 1.00 63.19 545 GLU A C 1
ATOM 4189 O O . GLU A 1 545 ? 10.767 -13.795 -21.889 1.00 63.19 545 GLU A O 1
ATOM 4194 N N . ARG A 1 546 ? 9.507 -15.402 -20.962 1.00 64.12 546 ARG A N 1
ATOM 4195 C CA . ARG A 1 546 ? 8.886 -15.814 -22.236 1.00 64.12 546 ARG A CA 1
ATOM 4196 C C . ARG A 1 546 ? 7.947 -14.733 -22.767 1.00 64.12 546 ARG A C 1
ATOM 4198 O O . ARG A 1 546 ? 7.653 -14.702 -23.958 1.00 64.12 546 ARG A O 1
ATOM 4205 N N . HIS A 1 547 ? 7.521 -13.834 -21.885 1.00 59.03 547 HIS A N 1
ATOM 4206 C CA . HIS A 1 547 ? 6.614 -12.741 -22.182 1.00 59.03 547 HIS A CA 1
ATOM 4207 C C . HIS A 1 547 ? 7.342 -11.385 -22.346 1.00 59.03 547 HIS A C 1
ATOM 4209 O O . HIS A 1 547 ? 6.681 -10.415 -22.708 1.00 59.03 547 HIS A O 1
ATOM 4215 N N . ARG A 1 548 ? 8.677 -11.298 -22.158 1.00 60.38 548 ARG A N 1
ATOM 4216 C CA . ARG A 1 548 ? 9.502 -10.069 -22.318 1.00 60.38 548 ARG A CA 1
ATOM 4217 C C . ARG A 1 548 ? 10.277 -10.047 -23.656 1.00 60.38 548 ARG A C 1
ATOM 4219 O O . ARG A 1 548 ? 10.773 -11.080 -24.101 1.00 60.38 548 ARG A O 1
ATOM 4226 N N . ARG A 1 549 ? 10.418 -8.877 -24.307 1.00 61.97 549 ARG A N 1
ATOM 4227 C CA . ARG A 1 549 ? 11.196 -8.680 -25.560 1.00 61.97 549 ARG A CA 1
ATOM 4228 C C . ARG A 1 549 ? 12.679 -8.405 -25.257 1.00 61.97 549 ARG A C 1
ATOM 4230 O O . ARG A 1 549 ? 12.984 -7.619 -24.365 1.00 61.97 549 ARG A O 1
ATOM 4237 N N . ARG A 1 550 ? 13.610 -9.018 -26.005 1.00 71.12 550 ARG A N 1
ATOM 4238 C CA . ARG A 1 550 ? 15.070 -8.940 -25.747 1.00 71.12 550 ARG A CA 1
ATOM 4239 C C . ARG A 1 550 ? 15.675 -7.588 -26.157 1.00 71.12 550 ARG A C 1
ATOM 4241 O O . ARG A 1 550 ? 15.326 -7.114 -27.229 1.00 71.12 550 ARG A O 1
ATOM 4248 N N . PRO A 1 551 ? 16.593 -6.991 -25.380 1.00 74.75 551 PRO A N 1
ATOM 4249 C CA . PRO A 1 551 ? 17.282 -5.759 -25.766 1.00 74.75 551 PRO A CA 1
ATOM 4250 C C . PRO A 1 551 ? 18.363 -6.029 -26.823 1.00 74.75 551 PRO A C 1
ATOM 4252 O O . PRO A 1 551 ? 19.353 -6.719 -26.563 1.00 74.75 551 PRO A O 1
ATOM 4255 N N . VAL A 1 552 ? 18.162 -5.478 -28.017 1.00 86.06 552 VAL A N 1
ATOM 4256 C CA . VAL A 1 552 ? 19.094 -5.518 -29.147 1.00 86.06 552 VAL A CA 1
ATOM 4257 C C . VAL A 1 552 ? 19.464 -4.086 -29.511 1.00 86.06 552 VAL A C 1
ATOM 4259 O O . VAL A 1 552 ? 18.590 -3.241 -29.687 1.00 86.06 552 VAL A O 1
ATOM 4262 N N . ALA A 1 553 ? 20.756 -3.820 -29.627 1.00 89.94 553 ALA A N 1
ATOM 4263 C CA . ALA A 1 553 ? 21.287 -2.529 -30.030 1.00 89.94 553 ALA A CA 1
ATOM 4264 C C . ALA A 1 553 ? 21.695 -2.545 -31.505 1.00 89.94 553 ALA A C 1
ATOM 4266 O O . ALA A 1 553 ? 22.255 -3.533 -31.979 1.00 89.94 553 ALA A O 1
ATOM 4267 N N . ILE A 1 554 ? 21.474 -1.438 -32.209 1.00 92.62 554 ILE A N 1
ATOM 4268 C CA . ILE A 1 554 ? 22.009 -1.171 -33.545 1.00 92.62 554 ILE A CA 1
ATOM 4269 C C . ILE A 1 554 ? 22.893 0.070 -33.452 1.00 92.62 554 ILE A C 1
ATOM 4271 O O . ILE A 1 554 ? 22.437 1.125 -33.016 1.00 92.62 554 ILE A O 1
ATOM 4275 N N . MET A 1 555 ? 24.152 -0.048 -33.864 1.00 91.56 555 MET A N 1
ATOM 4276 C CA . MET A 1 555 ? 25.056 1.098 -33.938 1.00 91.56 555 MET A CA 1
ATOM 4277 C C . MET A 1 555 ? 24.754 1.922 -35.197 1.00 91.56 555 MET A C 1
ATOM 4279 O O . MET A 1 555 ? 24.717 1.368 -36.297 1.00 91.56 555 MET A O 1
ATOM 4283 N N . GLY A 1 556 ? 24.546 3.231 -35.048 1.00 87.31 556 GLY A N 1
ATOM 4284 C CA . GLY A 1 556 ? 24.298 4.160 -36.158 1.00 87.31 556 GLY A CA 1
ATOM 4285 C C . GLY A 1 556 ? 23.104 5.089 -35.930 1.00 87.31 556 GLY A C 1
ATOM 4286 O O . GLY A 1 556 ? 22.502 5.104 -34.860 1.00 87.31 556 GLY A O 1
ATOM 4287 N N . GLU A 1 557 ? 22.747 5.865 -36.953 1.00 80.44 557 GLU A N 1
ATOM 4288 C CA . GLU A 1 557 ? 21.647 6.835 -36.893 1.00 80.44 557 GLU A CA 1
ATOM 4289 C C . GLU A 1 557 ? 20.336 6.263 -37.452 1.00 80.44 557 GLU A C 1
ATOM 4291 O O . GLU A 1 557 ? 20.322 5.509 -38.431 1.00 80.44 557 GLU A O 1
ATOM 4296 N N . ARG A 1 558 ? 19.203 6.641 -36.842 1.00 78.00 558 ARG A N 1
ATOM 4297 C CA . ARG A 1 558 ? 17.871 6.246 -37.319 1.00 78.00 558 ARG A CA 1
ATOM 4298 C C . ARG A 1 558 ? 17.512 7.008 -38.598 1.00 78.00 558 ARG A C 1
ATOM 4300 O O . ARG A 1 558 ? 17.747 8.211 -38.706 1.00 78.00 558 ARG A O 1
ATOM 4307 N N . ALA A 1 559 ? 16.873 6.314 -39.538 1.00 64.12 559 ALA A N 1
ATOM 4308 C CA . ALA A 1 559 ? 16.414 6.898 -40.794 1.00 64.12 559 ALA A CA 1
ATOM 4309 C C . ALA A 1 559 ? 15.458 8.079 -40.547 1.00 64.12 559 ALA A C 1
ATOM 4311 O O . ALA A 1 559 ? 14.369 7.908 -39.995 1.00 64.12 559 ALA A O 1
ATOM 4312 N N . THR A 1 560 ? 15.843 9.287 -40.965 1.00 57.50 560 THR A N 1
ATOM 4313 C CA . THR A 1 560 ? 14.963 10.462 -40.935 1.00 57.50 560 THR A CA 1
ATOM 4314 C C . THR A 1 560 ? 14.108 10.516 -42.202 1.00 57.50 560 THR A C 1
ATOM 4316 O O . THR A 1 560 ? 14.539 10.104 -43.278 1.00 57.50 560 THR A O 1
ATOM 4319 N N . ALA A 1 561 ? 12.890 11.061 -42.101 1.00 49.66 561 ALA A N 1
ATOM 4320 C CA . ALA A 1 561 ? 11.930 11.132 -43.211 1.00 49.66 561 ALA A CA 1
ATOM 4321 C C . ALA A 1 561 ? 12.425 11.917 -44.453 1.00 49.66 561 ALA A C 1
ATOM 4323 O O . ALA A 1 561 ? 11.776 11.868 -45.494 1.00 49.66 561 ALA A O 1
ATOM 4324 N N . GLY A 1 562 ? 13.554 12.635 -44.356 1.00 49.81 562 GLY A N 1
ATOM 4325 C CA . GLY A 1 562 ? 14.194 13.353 -45.465 1.00 49.81 562 GLY A CA 1
ATOM 4326 C C . GLY A 1 562 ? 15.303 12.584 -46.204 1.00 49.81 562 GLY A C 1
ATOM 4327 O O . GLY A 1 562 ? 15.755 13.059 -47.243 1.00 49.81 562 GLY A O 1
ATOM 4328 N N . GLY A 1 563 ? 15.756 11.427 -45.702 1.00 56.53 563 GLY A N 1
ATOM 4329 C CA . GLY A 1 563 ? 16.760 10.574 -46.360 1.00 56.53 563 GLY A CA 1
ATOM 4330 C C . GLY A 1 563 ? 16.129 9.470 -47.217 1.00 56.53 563 GLY A C 1
ATOM 4331 O O . GLY A 1 563 ? 14.969 9.133 -47.018 1.00 56.53 563 GLY A O 1
ATOM 4332 N N . GLN A 1 564 ? 16.876 8.882 -48.164 1.00 70.25 564 GLN A N 1
ATOM 4333 C CA . GLN A 1 564 ? 16.442 7.697 -48.929 1.00 70.25 564 GLN A CA 1
ATOM 4334 C C . GLN A 1 564 ? 16.555 6.428 -48.048 1.00 70.25 564 GLN A C 1
ATOM 4336 O O . GLN A 1 564 ? 17.654 5.881 -47.929 1.00 70.25 564 GLN A O 1
ATOM 4341 N N . PRO A 1 565 ? 15.466 5.913 -47.432 1.00 70.06 565 PRO A N 1
ATOM 4342 C CA . PRO A 1 565 ? 15.572 4.913 -46.360 1.00 70.06 565 PRO A CA 1
ATOM 4343 C C . PRO A 1 565 ? 16.012 3.538 -46.874 1.00 70.06 565 PRO A C 1
ATOM 4345 O O . PRO A 1 565 ? 16.686 2.793 -46.174 1.00 70.06 565 PRO A O 1
ATOM 4348 N N . LEU A 1 566 ? 15.690 3.223 -48.134 1.00 76.06 566 LEU A N 1
ATOM 4349 C CA . LEU A 1 566 ? 16.028 1.951 -48.786 1.00 76.06 566 LEU A CA 1
ATOM 4350 C C . LEU A 1 566 ? 17.525 1.784 -49.092 1.00 76.06 566 LEU A C 1
ATOM 4352 O O . LEU A 1 566 ? 17.946 0.693 -49.461 1.00 76.06 566 LEU A O 1
ATOM 4356 N N . LEU A 1 567 ? 18.333 2.836 -48.939 1.00 78.31 567 LEU A N 1
ATOM 4357 C CA . LEU A 1 567 ? 19.791 2.737 -49.046 1.00 78.31 567 LEU A CA 1
ATOM 4358 C C . LEU A 1 567 ? 20.464 2.536 -47.682 1.00 78.31 567 LEU A C 1
ATOM 4360 O O . LEU A 1 567 ? 21.635 2.163 -47.627 1.00 78.31 567 LEU A O 1
ATOM 4364 N N . GLN A 1 568 ? 19.742 2.743 -46.579 1.00 85.94 568 GLN A N 1
ATOM 4365 C CA . GLN A 1 568 ? 20.302 2.696 -45.233 1.00 85.94 568 GLN A CA 1
ATOM 4366 C C . GLN A 1 568 ? 20.205 1.288 -44.641 1.00 85.94 568 GLN A C 1
ATOM 4368 O O . GLN A 1 568 ? 19.138 0.686 -44.595 1.00 85.94 568 GLN A O 1
ATOM 4373 N N . GLU A 1 569 ? 21.317 0.765 -44.132 1.00 90.88 569 GLU A N 1
ATOM 4374 C CA . GLU A 1 569 ? 21.376 -0.561 -43.500 1.00 90.88 569 GLU A CA 1
ATOM 4375 C C . GLU A 1 569 ? 20.535 -0.652 -42.218 1.00 90.88 569 GLU A C 1
ATOM 4377 O O . GLU A 1 569 ? 19.830 -1.640 -42.004 1.00 90.88 569 GLU A O 1
ATOM 4382 N N . VAL A 1 570 ? 20.549 0.408 -41.400 1.00 91.50 570 VAL A N 1
ATOM 4383 C CA . VAL A 1 570 ? 19.781 0.495 -40.146 1.00 91.50 570 VAL A CA 1
ATOM 4384 C C . VAL A 1 570 ? 18.282 0.293 -40.393 1.00 91.50 570 VAL A C 1
ATOM 4386 O O . VAL A 1 570 ? 17.630 -0.383 -39.602 1.00 91.50 570 VAL A O 1
ATOM 4389 N N . TYR A 1 571 ? 17.748 0.783 -41.518 1.00 90.25 571 TYR A N 1
ATOM 4390 C CA . TYR A 1 571 ? 16.334 0.633 -41.881 1.00 90.25 571 TYR A CA 1
ATOM 4391 C C . TYR A 1 571 ? 15.909 -0.840 -42.004 1.00 90.25 571 TYR A C 1
ATOM 4393 O O . TYR A 1 571 ? 14.874 -1.237 -41.466 1.00 90.25 571 TYR A O 1
ATOM 4401 N N . PHE A 1 572 ? 16.711 -1.673 -42.676 1.00 91.31 572 PHE A N 1
ATOM 4402 C CA . PHE A 1 572 ? 16.399 -3.096 -42.858 1.00 91.31 572 PHE A CA 1
ATOM 4403 C C . PHE A 1 572 ? 16.547 -3.884 -41.556 1.00 91.31 572 PHE A C 1
ATOM 4405 O O . PHE A 1 572 ? 15.707 -4.734 -41.258 1.00 91.31 572 PHE A O 1
ATOM 4412 N N . LEU A 1 573 ? 17.574 -3.575 -40.759 1.00 92.56 573 LEU A N 1
ATOM 4413 C CA . LEU A 1 573 ? 17.789 -4.201 -39.453 1.00 92.56 573 LEU A CA 1
ATOM 4414 C C . LEU A 1 573 ? 16.662 -3.861 -38.470 1.00 92.56 573 LEU A C 1
ATOM 4416 O O . LEU A 1 573 ? 16.123 -4.760 -37.824 1.00 92.56 573 LEU A O 1
ATOM 4420 N N . GLU A 1 574 ? 16.258 -2.590 -38.402 1.00 90.44 574 GLU A N 1
ATOM 4421 C CA . GLU A 1 574 ? 15.136 -2.136 -37.577 1.00 90.44 574 GLU A CA 1
ATOM 4422 C C . GLU A 1 574 ? 13.838 -2.825 -38.009 1.00 90.44 574 GLU A C 1
ATOM 4424 O O . GLU A 1 574 ? 13.148 -3.430 -37.188 1.00 90.44 574 GLU A O 1
ATOM 4429 N N . ARG A 1 575 ? 13.533 -2.832 -39.313 1.00 88.81 575 ARG A N 1
ATOM 4430 C CA . ARG A 1 575 ? 12.300 -3.433 -39.835 1.00 88.81 575 ARG A CA 1
ATOM 4431 C C . ARG A 1 575 ? 12.222 -4.946 -39.616 1.00 88.81 575 ARG A C 1
ATOM 4433 O O . ARG A 1 575 ? 11.128 -5.458 -39.377 1.00 88.81 575 ARG A O 1
ATOM 4440 N N . ALA A 1 576 ? 13.353 -5.648 -39.693 1.00 88.25 576 ALA A N 1
ATOM 4441 C CA . ALA A 1 576 ? 13.423 -7.090 -39.476 1.00 88.25 576 ALA A CA 1
ATOM 4442 C C . ALA A 1 576 ? 13.211 -7.482 -38.003 1.00 88.25 576 ALA A C 1
ATOM 4444 O O . ALA A 1 576 ? 12.681 -8.560 -37.729 1.00 88.25 576 ALA A O 1
ATOM 4445 N N . LEU A 1 577 ? 13.611 -6.626 -37.057 1.00 85.88 577 LEU A N 1
ATOM 4446 C CA . LEU A 1 577 ? 13.678 -6.970 -35.636 1.00 85.88 577 LEU A CA 1
ATOM 4447 C C . LEU A 1 577 ? 12.633 -6.283 -34.747 1.00 85.88 577 LEU A C 1
ATOM 4449 O O . LEU A 1 577 ? 12.264 -6.871 -33.728 1.00 85.88 577 LEU A O 1
ATOM 4453 N N . ASP A 1 578 ? 12.098 -5.120 -35.135 1.00 79.50 578 ASP A N 1
ATOM 4454 C CA . ASP A 1 578 ? 11.083 -4.349 -34.385 1.00 79.50 578 ASP A CA 1
ATOM 4455 C C . ASP A 1 578 ? 9.907 -5.193 -33.843 1.00 79.50 578 ASP A C 1
ATOM 4457 O O . ASP A 1 578 ? 9.496 -5.003 -32.691 1.00 79.50 578 ASP A O 1
ATOM 4461 N N . PRO A 1 579 ? 9.368 -6.187 -34.583 1.00 74.00 579 PRO A N 1
ATOM 4462 C CA . PRO A 1 579 ? 8.264 -6.993 -34.066 1.00 74.00 579 PRO A CA 1
ATOM 4463 C C . PRO A 1 579 ? 8.652 -7.912 -32.896 1.00 74.00 579 PRO A C 1
ATOM 4465 O O . PRO A 1 579 ? 7.778 -8.311 -32.125 1.00 74.00 579 PRO A O 1
ATOM 4468 N N . TYR A 1 580 ? 9.935 -8.257 -32.757 1.00 69.94 580 TYR A N 1
ATOM 4469 C CA . TYR A 1 580 ? 10.402 -9.385 -31.943 1.00 69.94 580 TYR A CA 1
ATOM 4470 C C . TYR A 1 580 ? 11.272 -8.969 -30.755 1.00 69.94 580 TYR A C 1
ATOM 4472 O O . TYR A 1 580 ? 11.316 -9.675 -29.745 1.00 69.94 580 TYR A O 1
ATOM 4480 N N . VAL A 1 581 ? 11.964 -7.834 -30.857 1.00 73.62 581 VAL A N 1
ATOM 4481 C CA . VAL A 1 581 ? 12.961 -7.395 -29.872 1.00 73.62 581 VAL A CA 1
ATOM 4482 C C . VAL A 1 581 ? 12.695 -5.955 -29.419 1.00 73.62 581 VAL A C 1
ATOM 4484 O O . VAL A 1 581 ? 11.853 -5.253 -29.970 1.00 73.62 581 VAL A O 1
ATOM 4487 N N . SER A 1 582 ? 13.375 -5.535 -28.358 1.00 71.75 582 SER A N 1
ATOM 4488 C CA . SER A 1 582 ? 13.451 -4.149 -27.903 1.00 71.75 582 SER A CA 1
ATOM 4489 C C . SER A 1 582 ? 14.683 -3.520 -28.543 1.00 71.75 582 SER A C 1
ATOM 4491 O O . SER A 1 582 ? 15.797 -3.902 -28.192 1.00 71.75 582 SER A O 1
ATOM 4493 N N . LEU A 1 583 ? 14.491 -2.599 -29.486 1.00 80.94 583 LEU A N 1
ATOM 4494 C CA . LEU A 1 583 ? 15.581 -2.002 -30.259 1.00 80.94 583 LEU A CA 1
ATOM 4495 C C . LEU A 1 583 ? 16.050 -0.667 -29.668 1.00 80.94 583 LEU A C 1
ATOM 4497 O O . LEU A 1 583 ? 15.242 0.240 -29.479 1.00 80.94 583 LEU A O 1
ATOM 4501 N N . SER A 1 584 ? 17.357 -0.525 -29.447 1.00 85.12 584 SER A N 1
ATOM 4502 C CA . SER A 1 584 ? 18.026 0.768 -29.249 1.00 85.12 584 SER A CA 1
ATOM 4503 C C . SER A 1 584 ? 18.910 1.084 -30.455 1.00 85.12 584 SER A C 1
ATOM 4505 O O . SER A 1 584 ? 19.566 0.198 -30.995 1.00 85.12 584 SER A O 1
ATOM 4507 N N . ILE A 1 585 ? 18.899 2.337 -30.910 1.00 88.88 585 ILE A N 1
ATOM 4508 C CA . ILE A 1 585 ? 19.670 2.795 -32.074 1.00 88.88 585 ILE A CA 1
ATOM 4509 C C . ILE A 1 585 ? 20.417 4.064 -31.668 1.00 88.88 585 ILE A C 1
ATOM 4511 O O . ILE A 1 585 ? 19.786 4.974 -31.127 1.00 88.88 585 ILE A O 1
ATOM 4515 N N . GLY A 1 586 ? 21.727 4.114 -31.902 1.00 87.88 586 GLY A N 1
ATOM 4516 C CA . GLY A 1 586 ? 22.575 5.252 -31.544 1.00 87.88 586 GLY A CA 1
ATOM 4517 C C . GLY A 1 586 ? 24.068 4.915 -31.535 1.00 87.88 586 GLY A C 1
ATOM 4518 O O . GLY A 1 586 ? 24.488 3.865 -32.029 1.00 87.88 586 GLY A O 1
ATOM 4519 N N . ASP A 1 587 ? 24.866 5.804 -30.944 1.00 87.19 587 ASP A N 1
ATOM 4520 C CA . ASP A 1 587 ? 26.312 5.624 -30.762 1.00 87.19 587 ASP A CA 1
ATOM 4521 C C . ASP A 1 587 ? 26.626 4.586 -29.680 1.00 87.19 587 ASP A C 1
ATOM 4523 O O . ASP A 1 587 ? 25.800 4.346 -28.792 1.00 87.19 587 ASP A O 1
ATOM 4527 N N . LEU A 1 588 ? 27.830 3.998 -29.707 1.00 85.06 588 LEU A N 1
ATOM 4528 C CA . LEU A 1 588 ? 28.207 2.895 -28.811 1.00 85.06 588 LEU A CA 1
ATOM 4529 C C . LEU A 1 588 ? 27.957 3.220 -27.328 1.00 85.06 588 LEU A C 1
ATOM 4531 O O . LEU A 1 588 ? 27.327 2.424 -26.634 1.00 85.06 588 LEU A O 1
ATOM 4535 N N . ASP A 1 589 ? 28.363 4.408 -26.874 1.00 80.69 589 ASP A N 1
ATOM 4536 C CA . ASP A 1 589 ? 28.171 4.899 -25.500 1.00 80.69 589 ASP A CA 1
ATOM 4537 C C . ASP A 1 589 ? 26.697 4.909 -25.057 1.00 80.69 589 ASP A C 1
ATOM 4539 O O . ASP A 1 589 ? 26.379 4.713 -23.881 1.00 80.69 589 ASP A O 1
ATOM 4543 N N . THR A 1 590 ? 25.786 5.143 -26.006 1.00 79.56 590 THR A N 1
ATOM 4544 C CA . THR A 1 590 ? 24.342 5.231 -25.755 1.00 79.56 590 THR A CA 1
ATOM 4545 C C . THR A 1 590 ? 23.666 3.865 -25.795 1.00 79.56 590 THR A C 1
ATOM 4547 O O . THR A 1 590 ? 22.723 3.616 -25.041 1.00 79.56 590 THR A O 1
ATOM 4550 N N . VAL A 1 591 ? 24.145 2.957 -26.653 1.00 80.81 591 VAL A N 1
ATOM 4551 C CA . VAL A 1 591 ? 23.487 1.667 -26.901 1.00 80.81 591 VAL A CA 1
ATOM 4552 C C . VAL A 1 591 ? 24.089 0.510 -26.104 1.00 80.81 591 VAL A C 1
ATOM 4554 O O . VAL A 1 591 ? 23.396 -0.479 -25.848 1.00 80.81 591 VAL A O 1
ATOM 4557 N N . LEU A 1 592 ? 25.342 0.616 -25.656 1.00 77.88 592 LEU A N 1
ATOM 4558 C CA . LEU A 1 592 ? 26.044 -0.406 -24.874 1.00 77.88 592 LEU A CA 1
ATOM 4559 C C . LEU A 1 592 ? 25.808 -0.227 -23.359 1.00 77.88 592 LEU A C 1
ATOM 4561 O O . LEU A 1 592 ? 26.730 -0.063 -22.563 1.00 77.88 592 LEU A O 1
ATOM 4565 N N . THR A 1 593 ? 24.539 -0.258 -22.944 1.00 63.88 593 THR A N 1
ATOM 4566 C CA . THR A 1 593 ? 24.141 -0.211 -21.522 1.00 63.88 593 THR A CA 1
ATOM 4567 C C . THR A 1 593 ? 24.248 -1.591 -20.849 1.00 63.88 593 THR A C 1
ATOM 4569 O O . THR A 1 593 ? 24.452 -2.606 -21.518 1.00 63.88 593 THR A O 1
ATOM 4572 N N . ARG A 1 594 ? 24.092 -1.670 -19.511 1.00 52.03 594 ARG A N 1
ATOM 4573 C CA . ARG A 1 594 ? 24.277 -2.916 -18.722 1.00 52.03 594 ARG A CA 1
ATOM 4574 C C . ARG A 1 594 ? 23.432 -4.117 -19.181 1.00 52.03 594 ARG A C 1
ATOM 4576 O O . ARG A 1 594 ? 23.791 -5.235 -18.828 1.00 52.03 594 ARG A O 1
ATOM 4583 N N . ASN A 1 595 ? 22.371 -3.912 -19.964 1.00 62.50 595 ASN A N 1
ATOM 4584 C CA . ASN A 1 595 ? 21.427 -4.970 -20.331 1.00 62.50 595 ASN A CA 1
ATOM 4585 C C . ASN A 1 595 ? 21.418 -5.328 -21.828 1.00 62.50 595 ASN A C 1
ATOM 4587 O O . ASN A 1 595 ? 20.607 -6.160 -22.218 1.00 62.50 595 ASN A O 1
ATOM 4591 N N . THR A 1 596 ? 22.272 -4.749 -22.679 1.00 79.44 596 THR A N 1
ATOM 4592 C CA . THR A 1 596 ? 22.290 -5.073 -24.121 1.00 79.44 596 THR A CA 1
ATOM 4593 C C . THR A 1 596 ? 22.799 -6.498 -24.352 1.00 79.44 596 THR A C 1
ATOM 4595 O O . THR A 1 596 ? 23.909 -6.830 -23.938 1.00 79.44 596 THR A O 1
ATOM 4598 N N . ALA A 1 597 ? 21.997 -7.337 -25.020 1.00 77.94 597 ALA A N 1
ATOM 4599 C CA . ALA A 1 597 ? 22.319 -8.749 -25.260 1.00 77.94 597 ALA A CA 1
ATOM 4600 C C . ALA A 1 597 ? 22.987 -8.988 -26.625 1.00 77.94 597 ALA A C 1
ATOM 4602 O O . ALA A 1 597 ? 23.871 -9.836 -26.758 1.00 77.94 597 ALA A O 1
ATOM 4603 N N . VAL A 1 598 ? 22.575 -8.223 -27.637 1.00 90.19 598 VAL A N 1
ATOM 4604 C CA . VAL A 1 598 ? 23.092 -8.307 -29.008 1.00 90.19 598 VAL A CA 1
ATOM 4605 C C . VAL A 1 598 ? 23.389 -6.906 -29.512 1.00 90.19 598 VAL A C 1
ATOM 4607 O O . VAL A 1 598 ? 22.567 -6.009 -29.329 1.00 90.19 598 VAL A O 1
ATOM 4610 N N . LEU A 1 599 ? 24.531 -6.739 -30.173 1.00 93.19 599 LEU A N 1
ATOM 4611 C CA . LEU A 1 599 ? 24.932 -5.503 -30.833 1.00 93.19 599 LEU A CA 1
ATOM 4612 C C . LEU A 1 599 ? 25.073 -5.759 -32.336 1.00 93.19 599 LEU A C 1
ATOM 4614 O O . LEU A 1 599 ? 25.885 -6.583 -32.752 1.00 93.19 599 LEU A O 1
ATOM 4618 N N . LEU A 1 600 ? 24.289 -5.053 -33.144 1.00 94.81 600 LEU A N 1
ATOM 4619 C CA . LEU A 1 600 ? 24.352 -5.084 -34.602 1.00 94.81 600 LEU A CA 1
ATOM 4620 C C . LEU A 1 600 ? 25.149 -3.878 -35.094 1.00 94.81 600 LEU A C 1
ATOM 4622 O O . LEU A 1 600 ? 24.826 -2.738 -34.758 1.00 94.81 600 LEU A O 1
ATOM 4626 N N . ILE A 1 601 ? 26.179 -4.130 -35.894 1.00 94.44 601 ILE A N 1
ATOM 4627 C CA . ILE A 1 601 ? 27.102 -3.107 -36.381 1.00 94.44 601 ILE A CA 1
ATOM 4628 C C . ILE A 1 601 ? 27.076 -3.124 -37.918 1.00 94.44 601 ILE A C 1
ATOM 4630 O O . ILE A 1 601 ? 27.772 -3.953 -38.521 1.00 94.44 601 ILE A O 1
ATOM 4634 N N . PRO A 1 602 ? 26.263 -2.267 -38.565 1.00 94.19 602 PRO A N 1
ATOM 4635 C CA . PRO A 1 602 ? 26.268 -2.125 -40.021 1.00 94.19 602 PRO A CA 1
ATOM 4636 C C . PRO A 1 602 ? 27.629 -1.616 -40.525 1.00 94.19 602 PRO A C 1
ATOM 4638 O O . PRO A 1 602 ? 28.413 -1.064 -39.747 1.00 94.19 602 PRO A O 1
ATOM 4641 N N . ASP A 1 603 ? 27.926 -1.776 -41.816 1.00 90.94 603 ASP A N 1
ATOM 4642 C CA . ASP A 1 603 ? 29.220 -1.353 -42.382 1.00 90.94 603 ASP A CA 1
ATOM 4643 C C . ASP A 1 603 ? 29.395 0.173 -42.335 1.00 90.94 603 ASP A C 1
ATOM 4645 O O . ASP A 1 603 ? 30.495 0.677 -42.099 1.00 90.94 603 ASP A O 1
ATOM 4649 N N . GLY A 1 604 ? 28.294 0.918 -42.488 1.00 84.25 604 GLY A N 1
ATOM 4650 C CA . GLY A 1 604 ? 28.273 2.376 -42.334 1.00 84.25 604 GLY A CA 1
ATOM 4651 C C . GLY A 1 604 ? 28.626 2.878 -40.926 1.00 84.25 604 GLY A C 1
ATOM 4652 O O . GLY A 1 604 ? 29.085 4.009 -40.784 1.00 84.25 604 GLY A O 1
ATOM 4653 N N . ALA A 1 605 ? 28.459 2.048 -39.890 1.00 85.19 605 ALA A N 1
ATOM 4654 C CA . ALA A 1 605 ? 28.917 2.356 -38.540 1.00 85.19 605 ALA A CA 1
ATOM 4655 C C . ALA A 1 605 ? 30.376 1.904 -38.409 1.00 85.19 605 ALA A C 1
ATOM 4657 O O . ALA A 1 605 ? 30.658 0.710 -38.268 1.00 85.19 605 ALA A O 1
ATOM 4658 N N . VAL A 1 606 ? 31.306 2.857 -38.502 1.00 84.56 606 VAL A N 1
ATOM 4659 C CA . VAL A 1 606 ? 32.750 2.618 -38.373 1.00 84.56 606 VAL A CA 1
ATOM 4660 C C . VAL A 1 606 ? 33.157 2.860 -36.915 1.00 84.56 606 VAL A C 1
ATOM 4662 O O . VAL A 1 606 ? 33.255 4.018 -36.513 1.00 84.56 606 VAL A O 1
ATOM 4665 N N . PRO A 1 607 ? 33.400 1.810 -36.105 1.00 86.38 607 PRO A N 1
ATOM 4666 C CA . PRO A 1 607 ? 33.708 1.991 -34.692 1.00 86.38 607 PRO A CA 1
ATOM 4667 C C . PRO A 1 607 ? 35.110 2.581 -34.509 1.00 86.38 607 PRO A C 1
ATOM 4669 O O . PRO A 1 607 ? 36.064 2.169 -35.190 1.00 86.38 607 PRO A O 1
ATOM 4672 N N . SER A 1 608 ? 35.243 3.510 -33.561 1.00 88.12 608 SER A N 1
ATOM 4673 C CA . SER A 1 608 ? 36.525 4.097 -33.161 1.00 88.12 608 SER A CA 1
ATOM 4674 C C . SER A 1 608 ? 37.467 3.049 -32.541 1.00 88.12 608 SER A C 1
ATOM 4676 O O . SER A 1 608 ? 37.061 1.932 -32.213 1.00 88.12 608 SER A O 1
ATOM 4678 N N . THR A 1 609 ? 38.748 3.383 -32.352 1.00 85.88 609 THR A N 1
ATOM 4679 C CA . THR A 1 609 ? 39.700 2.490 -31.659 1.00 85.88 609 THR A CA 1
ATOM 4680 C C . THR A 1 609 ? 39.232 2.142 -30.243 1.00 85.88 609 THR A C 1
ATOM 4682 O O . THR A 1 609 ? 39.313 0.979 -29.853 1.00 85.88 609 THR A O 1
ATOM 4685 N N . ASN A 1 610 ? 38.681 3.117 -29.509 1.00 87.62 610 ASN A N 1
ATOM 4686 C CA . ASN A 1 610 ? 38.131 2.894 -28.170 1.00 87.62 610 ASN A CA 1
ATOM 4687 C C . ASN A 1 610 ? 36.885 1.994 -28.222 1.00 87.62 610 ASN A C 1
ATOM 4689 O O . ASN A 1 610 ? 36.787 1.028 -27.469 1.00 87.62 610 ASN A O 1
ATOM 4693 N N . ASP A 1 611 ? 35.990 2.243 -29.183 1.00 89.62 611 ASP A N 1
ATOM 4694 C CA . ASP A 1 611 ? 34.759 1.466 -29.369 1.00 89.62 611 ASP A CA 1
ATOM 4695 C C . ASP A 1 611 ? 35.060 -0.018 -29.587 1.00 89.62 611 ASP A C 1
ATOM 4697 O O . ASP A 1 611 ? 34.407 -0.895 -29.027 1.00 89.62 611 ASP A O 1
ATOM 4701 N N . ARG A 1 612 ? 36.089 -0.321 -30.386 1.00 89.50 612 ARG A N 1
ATOM 4702 C CA . ARG A 1 612 ? 36.518 -1.699 -30.669 1.00 89.50 612 ARG A CA 1
ATOM 4703 C C . ARG A 1 612 ? 36.988 -2.417 -29.412 1.00 89.50 612 ARG A C 1
ATOM 4705 O O . ARG A 1 612 ? 36.661 -3.590 -29.233 1.00 89.50 612 ARG A O 1
ATOM 4712 N N . GLU A 1 613 ? 37.743 -1.737 -28.553 1.00 89.25 613 GLU A N 1
ATOM 4713 C CA . GLU A 1 613 ? 38.189 -2.307 -27.280 1.00 89.25 613 GLU A CA 1
ATOM 4714 C C . GLU A 1 613 ? 37.019 -2.543 -26.322 1.00 89.25 613 GLU A C 1
ATOM 4716 O O . GLU A 1 613 ? 36.962 -3.580 -25.656 1.00 89.25 613 GLU A O 1
ATOM 4721 N N . GLU A 1 614 ? 36.066 -1.615 -26.257 1.00 90.38 614 GLU A N 1
ATOM 4722 C CA . GLU A 1 614 ? 34.873 -1.758 -25.423 1.00 90.38 614 GLU A CA 1
ATOM 4723 C C . GLU A 1 614 ? 33.960 -2.887 -25.901 1.00 90.38 614 GLU A C 1
ATOM 4725 O O . GLU A 1 614 ? 33.530 -3.715 -25.091 1.00 90.38 614 GLU A O 1
ATOM 4730 N N . ILE A 1 615 ? 33.725 -2.980 -27.213 1.00 91.75 615 ILE A N 1
ATOM 4731 C CA . ILE A 1 615 ? 32.966 -4.076 -27.818 1.00 91.75 615 ILE A CA 1
ATOM 4732 C C . ILE A 1 615 ? 33.673 -5.409 -27.550 1.00 91.75 615 ILE A C 1
ATOM 4734 O O . ILE A 1 615 ? 33.016 -6.366 -27.146 1.00 91.75 615 ILE A O 1
ATOM 4738 N N . ALA A 1 616 ? 35.001 -5.484 -27.691 1.00 90.38 616 ALA A N 1
ATOM 4739 C CA . ALA A 1 616 ? 35.757 -6.701 -27.390 1.00 90.38 616 ALA A CA 1
ATOM 4740 C C . ALA A 1 616 ? 35.575 -7.146 -25.926 1.00 90.38 616 ALA A C 1
ATOM 4742 O O . ALA A 1 616 ? 35.198 -8.294 -25.678 1.00 90.38 616 ALA A O 1
ATOM 4743 N N . LYS A 1 617 ? 35.728 -6.226 -24.961 1.00 88.69 617 LYS A N 1
ATOM 4744 C CA . LYS A 1 617 ? 35.488 -6.488 -23.526 1.00 88.69 617 LYS A CA 1
ATOM 4745 C C . LYS A 1 617 ? 34.032 -6.867 -23.231 1.00 88.69 617 LYS A C 1
ATOM 4747 O O . LYS A 1 617 ? 33.749 -7.599 -22.283 1.00 88.69 617 LYS A O 1
ATOM 4752 N N . TRP A 1 618 ? 33.071 -6.339 -23.986 1.00 89.94 618 TRP A N 1
ATOM 4753 C CA . TRP A 1 618 ? 31.656 -6.691 -23.850 1.00 89.94 618 TRP A CA 1
ATOM 4754 C C . TRP A 1 618 ? 31.347 -8.095 -24.391 1.00 89.94 618 TRP A C 1
ATOM 4756 O O . TRP A 1 618 ? 30.653 -8.857 -23.716 1.00 89.94 618 TRP A O 1
ATOM 4766 N N . ILE A 1 619 ? 31.922 -8.484 -25.534 1.00 90.00 619 ILE A N 1
ATOM 4767 C CA . ILE A 1 619 ? 31.794 -9.847 -26.078 1.00 90.00 619 ILE A CA 1
ATOM 4768 C C . ILE A 1 619 ? 32.386 -10.865 -25.095 1.00 90.00 619 ILE A C 1
ATOM 4770 O O . ILE A 1 619 ? 31.751 -11.876 -24.802 1.00 90.00 619 ILE A O 1
ATOM 4774 N N . GLU A 1 620 ? 33.551 -10.583 -24.502 1.00 86.38 620 GLU A N 1
ATOM 4775 C CA . GLU A 1 620 ? 34.171 -11.480 -23.515 1.00 86.38 620 GLU A CA 1
ATOM 4776 C C . GLU A 1 620 ? 33.260 -11.775 -22.312 1.00 86.38 620 GLU A C 1
ATOM 4778 O O . GLU A 1 620 ? 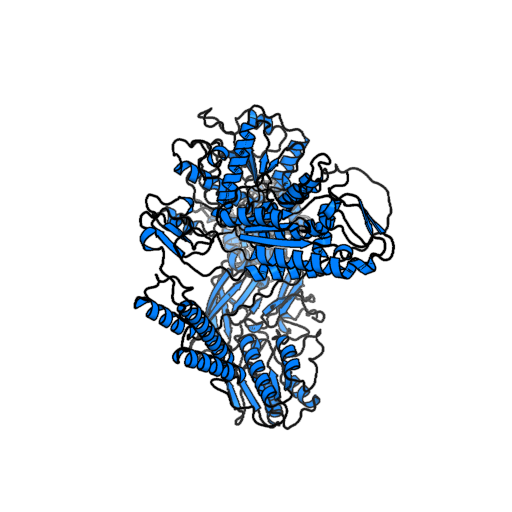33.265 -12.898 -21.797 1.00 86.38 620 GLU A O 1
ATOM 4783 N N . ARG A 1 621 ? 32.427 -10.800 -21.918 1.00 79.50 621 ARG A N 1
ATOM 4784 C CA . ARG A 1 621 ? 31.422 -10.904 -20.846 1.00 79.50 621 ARG A CA 1
ATOM 4785 C C . ARG A 1 621 ? 30.120 -11.605 -21.257 1.00 79.50 621 ARG A C 1
ATOM 4787 O O . ARG A 1 621 ? 29.213 -11.687 -20.435 1.00 79.50 621 ARG A O 1
ATOM 4794 N N . GLY A 1 622 ? 30.014 -12.113 -22.487 1.00 78.06 622 GLY A N 1
ATOM 4795 C CA . GLY A 1 622 ? 28.848 -12.871 -22.964 1.00 78.06 622 GLY A CA 1
ATOM 4796 C C . GLY A 1 622 ? 28.025 -12.193 -24.060 1.00 78.06 622 GLY A C 1
ATOM 4797 O O . GLY A 1 622 ? 27.039 -12.772 -24.509 1.00 78.06 622 GLY A O 1
ATOM 4798 N N . GLY A 1 623 ? 28.407 -10.995 -24.511 1.00 85.75 623 GLY A N 1
ATOM 4799 C CA . GLY A 1 623 ? 27.708 -10.288 -25.586 1.00 85.75 623 GLY A CA 1
ATOM 4800 C C . GLY A 1 623 ? 27.837 -10.966 -26.956 1.00 85.75 623 GLY A C 1
ATOM 4801 O O . GLY A 1 623 ? 28.845 -11.608 -27.257 1.00 85.75 623 GLY A O 1
ATOM 4802 N N . VAL A 1 624 ? 26.826 -10.808 -27.817 1.00 92.06 624 VAL A N 1
ATOM 4803 C CA . VAL A 1 624 ? 26.891 -11.239 -29.227 1.00 92.06 624 VAL A CA 1
ATOM 4804 C C . VAL A 1 624 ? 26.966 -10.022 -30.141 1.00 92.06 624 VAL A C 1
ATOM 4806 O O . VAL A 1 624 ? 25.993 -9.282 -30.275 1.00 92.06 624 VAL A O 1
ATOM 4809 N N . ALA A 1 625 ? 28.111 -9.819 -30.788 1.00 93.88 625 ALA A N 1
ATOM 4810 C CA . ALA A 1 625 ? 28.288 -8.773 -31.791 1.00 93.88 625 ALA A CA 1
ATOM 4811 C C . ALA A 1 625 ? 28.089 -9.352 -33.196 1.00 93.88 625 ALA A C 1
ATOM 4813 O O . ALA A 1 625 ? 28.729 -10.342 -33.553 1.00 93.88 625 ALA A O 1
ATOM 4814 N N . VAL A 1 626 ? 27.234 -8.725 -34.004 1.00 95.19 626 VAL A N 1
ATOM 4815 C CA . VAL A 1 626 ? 27.003 -9.086 -35.409 1.00 95.19 626 VAL A CA 1
ATOM 4816 C C . VAL A 1 626 ? 27.422 -7.911 -36.284 1.00 95.19 626 VAL A C 1
ATOM 4818 O O . VAL A 1 626 ? 26.785 -6.859 -36.264 1.00 95.19 626 VAL A O 1
ATOM 4821 N N . ARG A 1 627 ? 28.493 -8.086 -37.055 1.00 94.56 627 ARG A N 1
ATOM 4822 C CA . ARG A 1 627 ? 29.017 -7.096 -37.999 1.00 94.56 627 ARG A CA 1
ATOM 4823 C C . ARG A 1 627 ? 28.550 -7.428 -39.415 1.00 94.56 627 ARG A C 1
ATOM 4825 O O . ARG A 1 627 ? 28.579 -8.593 -39.811 1.00 94.56 627 ARG A O 1
ATOM 4832 N N . PHE A 1 628 ? 28.148 -6.416 -40.172 1.00 95.00 628 PHE A N 1
ATOM 4833 C CA . PHE A 1 628 ? 27.881 -6.531 -41.607 1.00 95.00 628 PHE A CA 1
ATOM 4834 C C . PHE A 1 628 ? 29.048 -5.949 -42.399 1.00 95.00 628 PHE A C 1
ATOM 4836 O O . PHE A 1 628 ? 29.634 -4.949 -41.989 1.00 95.00 628 PHE A O 1
ATOM 4843 N N . ALA A 1 629 ? 29.407 -6.603 -43.502 1.00 92.88 629 ALA A N 1
ATOM 4844 C CA . ALA A 1 629 ? 30.473 -6.158 -44.388 1.00 92.88 629 ALA A CA 1
ATOM 4845 C C . ALA A 1 629 ? 29.935 -5.234 -45.484 1.00 92.88 629 ALA A C 1
ATOM 4847 O O . ALA A 1 629 ? 28.840 -5.444 -45.996 1.00 92.88 629 ALA A O 1
ATOM 4848 N N . GLY A 1 630 ? 30.742 -4.267 -45.902 1.00 90.38 630 GLY A N 1
ATOM 4849 C CA . GLY A 1 630 ? 30.444 -3.374 -47.014 1.00 90.38 630 GLY A CA 1
ATOM 4850 C C . GLY A 1 630 ? 31.715 -2.718 -47.554 1.00 90.38 630 GLY A C 1
ATOM 4851 O O . GLY A 1 630 ? 32.821 -3.250 -47.403 1.00 90.38 630 GLY A O 1
ATOM 4852 N N . ALA A 1 631 ? 31.560 -1.570 -48.213 1.00 87.62 631 ALA A N 1
ATOM 4853 C CA . ALA A 1 631 ? 32.668 -0.855 -48.840 1.00 87.62 631 ALA A CA 1
ATOM 4854 C C . ALA A 1 631 ? 33.735 -0.405 -47.825 1.00 87.62 631 ALA A C 1
ATOM 4856 O O . ALA A 1 631 ? 34.922 -0.412 -48.155 1.00 87.62 631 ALA A O 1
ATOM 4857 N N . ASN A 1 632 ? 33.339 -0.067 -46.591 1.00 87.56 632 ASN A N 1
ATOM 4858 C CA . ASN A 1 632 ? 34.272 0.372 -45.553 1.00 87.56 632 ASN A CA 1
ATOM 4859 C C . ASN A 1 632 ? 35.141 -0.794 -45.075 1.00 87.56 632 ASN A C 1
ATOM 4861 O O . ASN A 1 632 ? 36.363 -0.668 -45.006 1.00 87.56 632 ASN A O 1
ATOM 4865 N N . LEU A 1 633 ? 34.535 -1.953 -44.799 1.00 87.75 633 LEU A N 1
ATOM 4866 C CA . LEU A 1 633 ? 35.279 -3.140 -44.385 1.00 87.75 633 LEU A CA 1
ATOM 4867 C C . LEU A 1 633 ? 36.164 -3.704 -45.515 1.00 87.75 633 LEU A C 1
ATOM 4869 O O . LEU A 1 633 ? 37.254 -4.206 -45.240 1.00 87.75 633 LEU A O 1
ATOM 4873 N N . ALA A 1 634 ? 35.739 -3.579 -46.779 1.00 86.12 634 ALA A N 1
ATOM 4874 C CA . ALA A 1 634 ? 36.519 -3.990 -47.953 1.00 86.12 634 ALA A CA 1
ATOM 4875 C C . ALA A 1 634 ? 37.800 -3.155 -48.159 1.00 86.12 634 ALA A C 1
ATOM 4877 O O . ALA A 1 634 ? 38.799 -3.677 -48.664 1.00 86.12 634 ALA A O 1
ATOM 4878 N N . ALA A 1 635 ? 37.788 -1.881 -47.745 1.00 82.50 635 ALA A N 1
ATOM 4879 C CA . ALA A 1 635 ? 38.946 -0.985 -47.798 1.00 82.50 635 ALA A CA 1
ATOM 4880 C C . ALA A 1 635 ? 40.045 -1.337 -46.768 1.00 82.50 635 ALA A C 1
ATOM 4882 O O . ALA A 1 635 ? 41.173 -0.853 -46.881 1.00 82.50 635 ALA A O 1
ATOM 4883 N N . GLY A 1 636 ? 39.749 -2.222 -45.807 1.00 74.62 636 GLY A N 1
ATOM 4884 C CA . GLY A 1 636 ? 40.686 -2.722 -44.800 1.00 74.62 636 GLY A CA 1
ATOM 4885 C C . GLY A 1 636 ? 40.758 -1.875 -43.521 1.00 74.62 636 GLY A C 1
ATOM 4886 O O . GLY A 1 636 ? 40.146 -0.819 -43.403 1.00 74.62 636 GLY A O 1
ATOM 4887 N N . GLY A 1 637 ? 41.514 -2.360 -42.527 1.00 69.12 637 GLY A N 1
ATOM 4888 C CA . GLY A 1 637 ? 41.796 -1.630 -41.278 1.00 69.12 637 GLY A CA 1
ATOM 4889 C C . GLY A 1 637 ? 40.910 -1.970 -40.072 1.00 69.12 637 GLY A C 1
ATOM 4890 O O . GLY A 1 637 ? 41.113 -1.393 -39.006 1.00 69.12 637 GLY A O 1
ATOM 4891 N N . ASP A 1 638 ? 39.965 -2.914 -40.192 1.00 77.38 638 ASP A N 1
ATOM 4892 C CA . ASP A 1 638 ? 39.103 -3.339 -39.081 1.00 77.38 638 ASP A CA 1
ATOM 4893 C C . ASP A 1 638 ? 39.567 -4.658 -38.423 1.00 77.38 638 ASP A C 1
ATOM 4895 O O . ASP A 1 638 ? 39.702 -5.684 -39.087 1.00 77.38 638 ASP A O 1
ATOM 4899 N N . THR A 1 639 ? 39.798 -4.646 -37.106 1.00 81.31 639 THR A N 1
ATOM 4900 C CA . THR A 1 639 ? 40.180 -5.820 -36.296 1.00 81.31 639 THR A CA 1
ATOM 4901 C C . THR A 1 639 ? 38.998 -6.558 -35.652 1.00 81.31 639 THR A C 1
ATOM 4903 O O . THR A 1 639 ? 39.182 -7.641 -35.085 1.00 81.31 639 THR A O 1
ATOM 4906 N N . LEU A 1 640 ? 37.775 -6.022 -35.734 1.00 88.00 640 LEU A N 1
ATOM 4907 C CA . LEU A 1 640 ? 36.561 -6.622 -35.175 1.00 88.00 640 LEU A CA 1
ATOM 4908 C C . LEU A 1 640 ? 35.929 -7.619 -36.163 1.00 88.00 640 LEU A C 1
ATOM 4910 O O . LEU A 1 640 ? 34.752 -7.534 -36.508 1.00 88.00 640 LEU A O 1
ATOM 4914 N N . VAL A 1 641 ? 36.730 -8.585 -36.619 1.00 91.81 641 VAL A N 1
ATOM 4915 C CA . VAL A 1 641 ? 36.322 -9.647 -37.551 1.00 91.81 641 VAL A CA 1
ATOM 4916 C C . VAL A 1 641 ? 36.764 -11.028 -37.035 1.00 91.81 641 VAL A C 1
ATOM 4918 O O . VAL A 1 641 ? 37.821 -11.129 -36.408 1.00 91.81 641 VAL A O 1
ATOM 4921 N N . PRO A 1 642 ? 35.976 -12.100 -37.258 1.00 91.69 642 PRO A N 1
ATOM 4922 C CA . PRO A 1 642 ? 36.269 -13.453 -36.756 1.00 91.69 642 PRO A CA 1
ATOM 4923 C C . PRO A 1 642 ? 37.366 -14.187 -37.551 1.00 91.69 642 PRO A C 1
ATOM 4925 O O . PRO A 1 642 ? 37.985 -15.139 -37.066 1.00 91.69 642 PRO A O 1
ATOM 4928 N N . THR A 1 643 ? 37.603 -13.759 -38.791 1.00 90.75 643 THR A N 1
ATOM 4929 C CA . THR A 1 643 ? 38.616 -14.294 -39.708 1.00 90.75 643 THR A CA 1
ATOM 4930 C C . THR A 1 643 ? 39.271 -13.143 -40.455 1.00 90.75 643 THR A C 1
ATOM 4932 O O . THR A 1 643 ? 38.612 -12.138 -40.726 1.00 90.75 643 THR A O 1
ATOM 4935 N N . ARG A 1 644 ? 40.546 -13.289 -40.832 1.00 89.19 644 ARG A N 1
ATOM 4936 C CA . ARG A 1 644 ? 41.215 -12.296 -41.684 1.00 89.19 644 ARG A CA 1
ATOM 4937 C C . ARG A 1 644 ? 40.497 -12.184 -43.025 1.00 89.19 644 ARG A C 1
ATOM 4939 O O . ARG A 1 644 ? 40.009 -13.184 -43.552 1.00 89.19 644 ARG A O 1
ATOM 4946 N N . LEU A 1 645 ? 40.415 -10.968 -43.549 1.00 89.94 645 LEU A N 1
ATOM 4947 C CA . LEU A 1 645 ? 39.708 -10.659 -44.788 1.00 89.94 645 LEU A CA 1
ATOM 4948 C C . LEU A 1 645 ? 40.713 -10.315 -45.884 1.00 89.94 645 LEU A C 1
ATOM 4950 O O . LEU A 1 645 ? 41.722 -9.663 -45.624 1.00 89.94 645 LEU A O 1
ATOM 4954 N N . ARG A 1 646 ? 40.421 -10.740 -47.113 1.00 88.62 646 ARG A N 1
ATOM 4955 C CA . ARG A 1 646 ? 41.148 -10.295 -48.302 1.00 88.62 646 ARG A CA 1
ATOM 4956 C C . ARG A 1 646 ? 40.789 -8.836 -48.583 1.00 88.62 646 ARG A C 1
ATOM 4958 O O . ARG A 1 646 ? 39.633 -8.453 -48.434 1.00 88.62 646 ARG A O 1
ATOM 4965 N N . LEU A 1 647 ? 41.772 -8.047 -49.011 1.00 82.25 647 LEU A N 1
ATOM 4966 C CA . LEU A 1 647 ? 41.553 -6.665 -49.444 1.00 82.25 647 LEU A CA 1
ATOM 4967 C C . LEU A 1 647 ? 40.671 -6.629 -50.703 1.00 82.25 647 LEU A C 1
ATOM 4969 O O . LEU A 1 647 ? 40.940 -7.356 -51.662 1.00 82.25 647 LEU A O 1
ATOM 4973 N N . GLY A 1 648 ? 39.661 -5.755 -50.696 1.00 80.25 648 GLY A N 1
ATOM 4974 C CA . GLY A 1 648 ? 38.693 -5.592 -51.782 1.00 80.25 648 GLY A CA 1
ATOM 4975 C C . GLY A 1 648 ? 37.448 -6.481 -51.671 1.00 80.25 648 GLY A C 1
ATOM 4976 O O . GLY A 1 648 ? 37.383 -7.435 -50.894 1.00 80.25 648 GLY A O 1
ATOM 4977 N N . ASP A 1 649 ? 36.432 -6.153 -52.465 1.00 78.94 649 ASP A N 1
ATOM 4978 C CA . ASP A 1 649 ? 35.193 -6.914 -52.601 1.00 78.94 649 ASP A CA 1
ATOM 4979 C C . ASP A 1 649 ? 35.208 -7.807 -53.855 1.00 78.94 649 ASP A C 1
ATOM 4981 O O . ASP A 1 649 ? 35.901 -7.556 -54.842 1.00 78.94 649 ASP A O 1
ATOM 4985 N N . ARG A 1 650 ? 34.431 -8.894 -53.822 1.00 83.00 650 ARG A N 1
ATOM 4986 C CA . ARG A 1 650 ? 34.178 -9.751 -54.985 1.00 83.00 650 ARG A CA 1
ATOM 4987 C C . ARG A 1 650 ? 32.805 -9.422 -55.554 1.00 83.00 650 ARG A C 1
ATOM 4989 O O . ARG A 1 650 ? 31.801 -9.791 -54.948 1.00 83.00 650 ARG A O 1
ATOM 4996 N N . ALA A 1 651 ? 32.767 -8.826 -56.744 1.00 77.56 651 ALA A N 1
ATOM 4997 C CA . ALA A 1 651 ? 31.530 -8.620 -57.493 1.00 77.56 651 ALA A CA 1
ATOM 4998 C C . ALA A 1 651 ? 31.149 -9.831 -58.361 1.00 77.56 651 ALA A C 1
ATOM 5000 O O . ALA A 1 651 ? 31.928 -10.302 -59.190 1.00 77.56 651 ALA A O 1
ATOM 5001 N N . LEU A 1 652 ? 29.914 -10.293 -58.200 1.00 66.88 652 LEU A N 1
ATOM 5002 C CA . LEU A 1 652 ? 29.253 -11.387 -58.904 1.00 66.88 652 LEU A CA 1
ATOM 5003 C C . LEU A 1 652 ? 28.153 -10.776 -59.793 1.00 66.88 652 LEU A C 1
ATOM 5005 O O . LEU A 1 652 ? 27.075 -10.433 -59.310 1.00 66.88 652 LEU A O 1
ATOM 5009 N N . GLY A 1 653 ? 28.445 -10.589 -61.084 1.00 57.59 653 GLY A N 1
ATOM 5010 C CA . GLY A 1 653 ? 27.432 -10.278 -62.104 1.00 57.59 653 GLY A CA 1
ATOM 5011 C C . GLY A 1 653 ? 27.512 -8.878 -62.708 1.00 57.59 653 GLY A C 1
ATOM 5012 O O . GLY A 1 653 ? 26.518 -8.396 -63.246 1.00 57.59 653 GLY A O 1
ATOM 5013 N N . GLY A 1 654 ? 28.662 -8.202 -62.614 1.00 53.31 654 GLY A N 1
ATOM 5014 C CA . GLY A 1 654 ? 28.889 -6.896 -63.240 1.00 53.31 654 GLY A CA 1
ATOM 5015 C C . GLY A 1 654 ? 29.356 -7.006 -64.696 1.00 53.31 654 GLY A C 1
ATOM 5016 O O . GLY A 1 654 ? 29.870 -8.034 -65.120 1.00 53.31 654 GLY A O 1
ATOM 5017 N N . VAL A 1 655 ? 29.270 -5.908 -65.457 1.00 49.56 655 VAL A N 1
ATOM 5018 C CA . VAL A 1 655 ? 29.641 -5.834 -66.894 1.00 49.56 655 VAL A CA 1
ATOM 5019 C C . VAL A 1 655 ? 31.116 -6.200 -67.180 1.00 49.56 655 VAL A C 1
ATOM 5021 O O . VAL A 1 655 ? 31.492 -6.399 -68.330 1.00 49.56 655 VAL A O 1
ATOM 5024 N N . MET A 1 656 ? 31.950 -6.309 -66.137 1.00 46.31 656 MET A N 1
ATOM 5025 C CA . MET A 1 656 ? 33.341 -6.781 -66.200 1.00 46.31 656 MET A CA 1
ATOM 5026 C C . MET A 1 656 ? 33.645 -7.995 -65.294 1.00 46.31 656 MET A C 1
ATOM 5028 O O . MET A 1 656 ? 34.805 -8.389 -65.195 1.00 46.31 656 MET A O 1
ATOM 5032 N N . SER A 1 657 ? 32.644 -8.623 -64.652 1.00 51.81 657 SER A N 1
ATOM 5033 C CA . SER A 1 657 ? 32.824 -9.838 -63.840 1.00 51.81 657 SER A CA 1
ATOM 5034 C C . SER A 1 657 ? 31.961 -11.007 -64.342 1.00 51.81 657 SER A C 1
ATOM 5036 O O . SER A 1 657 ? 30.735 -10.992 -64.297 1.00 51.81 657 SER A O 1
ATOM 5038 N N . TRP A 1 658 ? 32.627 -12.056 -64.830 1.00 46.84 658 TRP A N 1
ATOM 5039 C CA . TRP A 1 658 ? 32.034 -13.258 -65.437 1.00 46.84 658 TRP A CA 1
ATOM 5040 C C . TRP A 1 658 ? 31.442 -14.256 -64.416 1.00 46.84 658 TRP A C 1
ATOM 5042 O O . TRP A 1 658 ? 31.757 -15.443 -64.456 1.00 46.84 658 TRP A O 1
ATOM 5052 N N . GLY A 1 659 ? 30.608 -13.816 -63.473 1.00 54.81 659 GLY A N 1
ATOM 5053 C CA . GLY A 1 659 ? 29.919 -14.735 -62.555 1.00 54.81 659 GLY A CA 1
ATOM 5054 C C . GLY A 1 659 ? 28.482 -14.310 -62.306 1.00 54.81 659 GLY A C 1
ATOM 5055 O O . GLY A 1 659 ? 28.265 -13.175 -61.921 1.00 54.81 659 GLY A O 1
ATOM 5056 N N . GLU A 1 660 ? 27.500 -15.185 -62.515 1.00 70.25 660 GLU A N 1
ATOM 5057 C CA . GLU A 1 660 ? 26.111 -14.910 -62.119 1.00 70.25 660 GLU A CA 1
ATOM 5058 C C . GLU A 1 660 ? 26.003 -14.741 -60.587 1.00 70.25 660 GLU A C 1
ATOM 5060 O O . GLU A 1 660 ? 26.774 -15.374 -59.859 1.00 70.25 660 GLU A O 1
ATOM 5065 N N . PRO A 1 661 ? 25.061 -13.925 -60.068 1.00 79.94 661 PRO A N 1
ATOM 5066 C CA . PRO A 1 661 ? 24.785 -13.854 -58.635 1.00 79.94 661 PRO A CA 1
ATOM 5067 C C . PRO A 1 661 ? 24.543 -15.249 -58.047 1.00 79.94 661 PRO A C 1
ATOM 5069 O O . PRO A 1 661 ? 23.690 -16.003 -58.523 1.00 79.94 661 PRO A O 1
ATOM 5072 N N . THR A 1 662 ? 25.278 -15.595 -56.995 1.00 86.69 662 THR A N 1
ATOM 5073 C CA . THR A 1 662 ? 25.295 -16.961 -56.455 1.00 86.69 662 THR A CA 1
ATOM 5074 C C . THR A 1 662 ? 24.197 -17.144 -55.402 1.00 86.69 662 THR A C 1
ATOM 5076 O O . THR A 1 662 ? 23.898 -16.235 -54.622 1.00 86.69 662 THR A O 1
ATOM 5079 N N . ALA A 1 663 ? 23.583 -18.329 -55.366 1.00 90.38 663 ALA A N 1
ATOM 5080 C CA . ALA A 1 663 ? 22.615 -18.711 -54.337 1.00 90.38 663 ALA A CA 1
ATOM 5081 C C . ALA A 1 663 ? 23.302 -19.187 -53.042 1.00 90.38 663 ALA A C 1
ATOM 5083 O O . ALA A 1 663 ? 24.477 -19.561 -53.042 1.00 90.38 663 ALA A O 1
ATOM 5084 N N . LEU A 1 664 ? 22.556 -19.208 -51.938 1.00 91.25 664 LEU A N 1
ATOM 5085 C CA . LEU A 1 664 ? 23.018 -19.765 -50.666 1.00 91.25 664 LEU A CA 1
ATOM 5086 C C . LEU A 1 664 ? 23.009 -21.306 -50.711 1.00 91.25 664 LEU A C 1
ATOM 5088 O O . LEU A 1 664 ? 22.082 -21.903 -51.258 1.00 91.25 664 LEU A O 1
ATOM 5092 N N . ALA A 1 665 ? 24.026 -21.945 -50.135 1.00 91.00 665 ALA A N 1
ATOM 5093 C CA . ALA A 1 665 ? 24.050 -23.389 -49.915 1.00 91.00 665 ALA A CA 1
ATOM 5094 C C . ALA A 1 665 ? 23.232 -23.777 -48.668 1.00 91.00 665 ALA A C 1
ATOM 5096 O O . ALA A 1 665 ? 22.834 -22.922 -47.873 1.00 91.00 665 ALA A O 1
ATOM 5097 N N . GLU A 1 666 ? 23.000 -25.075 -48.468 1.00 90.19 666 GLU A N 1
ATOM 5098 C CA . GLU A 1 666 ? 22.403 -25.573 -47.225 1.00 90.19 666 GLU A CA 1
ATOM 5099 C C . GLU A 1 666 ? 23.293 -25.259 -46.012 1.00 90.19 666 GLU A C 1
ATOM 5101 O O . GLU A 1 666 ? 24.526 -25.257 -46.094 1.00 90.19 666 GLU A O 1
ATOM 5106 N N . PHE A 1 667 ? 22.662 -24.980 -44.869 1.00 93.31 667 PHE A N 1
ATOM 5107 C CA . PHE A 1 667 ? 23.392 -24.668 -43.645 1.00 93.31 667 PHE A CA 1
ATOM 5108 C C . PHE A 1 667 ? 24.132 -25.909 -43.121 1.00 93.31 667 PHE A C 1
ATOM 5110 O O . PHE A 1 667 ? 23.519 -26.970 -42.984 1.00 93.31 667 PHE A O 1
ATOM 5117 N N . PRO A 1 668 ? 25.432 -25.797 -42.791 1.00 88.06 668 PRO A N 1
ATOM 5118 C CA . PRO A 1 668 ? 26.205 -26.925 -42.292 1.00 88.06 668 PRO A CA 1
ATOM 5119 C C . PRO A 1 668 ? 25.739 -27.337 -40.887 1.00 88.06 668 PRO A C 1
ATOM 5121 O O . PRO A 1 668 ? 25.154 -26.544 -40.150 1.00 88.06 668 PRO A O 1
ATOM 5124 N N . ALA A 1 669 ? 26.028 -28.578 -40.486 1.00 83.75 669 ALA A N 1
ATOM 5125 C CA . ALA A 1 669 ? 25.551 -29.143 -39.218 1.00 83.75 669 ALA A CA 1
ATOM 5126 C C . ALA A 1 669 ? 26.038 -28.388 -37.961 1.00 83.75 669 ALA A C 1
ATOM 5128 O O . ALA A 1 669 ? 25.389 -28.439 -36.921 1.00 83.75 669 ALA A O 1
ATOM 5129 N N . ASN A 1 670 ? 27.161 -27.671 -38.056 1.00 80.88 670 ASN A N 1
ATOM 5130 C CA . ASN A 1 670 ? 27.722 -26.827 -36.995 1.00 80.88 670 ASN A CA 1
ATOM 5131 C C . ASN A 1 670 ? 27.132 -25.401 -36.962 1.00 80.88 670 ASN A C 1
ATOM 5133 O O . ASN A 1 670 ? 27.567 -24.579 -36.154 1.00 80.88 670 ASN A O 1
ATOM 5137 N N . SER A 1 671 ? 26.180 -25.081 -37.842 1.00 89.25 671 SER A N 1
ATOM 5138 C CA . SER A 1 671 ? 25.561 -23.760 -37.927 1.00 89.25 671 SER A CA 1
ATOM 5139 C C . SER A 1 671 ? 24.374 -23.623 -36.974 1.00 89.25 671 SER A C 1
ATOM 5141 O O . SER A 1 671 ? 23.511 -24.506 -36.942 1.00 89.25 671 SER A O 1
ATOM 5143 N N . PRO A 1 672 ? 24.217 -22.477 -36.281 1.00 87.75 672 PRO A N 1
ATOM 5144 C CA . PRO A 1 672 ? 22.986 -22.197 -35.556 1.00 87.75 672 PRO A CA 1
ATOM 5145 C C . PRO A 1 672 ? 21.779 -22.118 -36.502 1.00 87.75 672 PRO A C 1
ATOM 5147 O O . PRO A 1 672 ? 20.661 -22.355 -36.061 1.00 87.75 672 PRO A O 1
ATOM 5150 N N . PHE A 1 673 ? 21.963 -21.842 -37.796 1.00 91.00 673 PHE A N 1
ATOM 5151 C CA . PHE A 1 673 ? 20.877 -21.712 -38.777 1.00 91.00 673 PHE A CA 1
ATOM 5152 C C . PHE A 1 673 ? 20.326 -23.048 -39.294 1.00 91.00 673 PHE A C 1
ATOM 5154 O O . PHE A 1 673 ? 19.402 -23.056 -40.109 1.00 91.00 673 PHE A O 1
ATOM 5161 N N . LEU A 1 674 ? 20.858 -24.180 -38.820 1.00 87.94 674 LEU A N 1
ATOM 5162 C CA . LEU A 1 674 ? 20.384 -25.504 -39.208 1.00 87.94 674 LEU A CA 1
ATOM 5163 C C . LEU A 1 674 ? 18.866 -25.644 -38.977 1.00 87.94 674 LEU A C 1
ATOM 5165 O O . LEU A 1 674 ? 18.348 -25.311 -37.906 1.00 87.94 674 LEU A O 1
ATOM 5169 N N . GLY A 1 675 ? 18.160 -26.141 -39.997 1.00 82.31 675 GLY A N 1
ATOM 5170 C CA . GLY A 1 675 ? 16.704 -26.321 -39.995 1.00 82.31 675 GLY A CA 1
ATOM 5171 C C . GLY A 1 675 ? 15.894 -25.129 -40.521 1.00 82.31 675 GLY A C 1
ATOM 5172 O O . GLY A 1 675 ? 14.680 -25.255 -40.665 1.00 82.31 675 GLY A O 1
ATOM 5173 N N . ILE A 1 676 ? 16.525 -23.992 -40.841 1.00 88.81 676 ILE A N 1
ATOM 5174 C CA . ILE A 1 676 ? 15.847 -22.878 -41.519 1.00 88.81 676 ILE A CA 1
ATOM 5175 C C . ILE A 1 676 ? 15.813 -23.164 -43.034 1.00 88.81 676 ILE A C 1
ATOM 5177 O O . ILE A 1 676 ? 16.872 -23.403 -43.619 1.00 88.81 676 ILE A O 1
ATOM 5181 N N . PRO A 1 677 ? 14.639 -23.139 -43.698 1.00 86.88 677 PRO A N 1
ATOM 5182 C CA . PRO A 1 677 ? 14.553 -23.382 -45.136 1.00 86.88 677 PRO A CA 1
ATOM 5183 C C . PRO A 1 677 ? 15.219 -22.245 -45.919 1.00 86.88 677 PRO A C 1
ATOM 5185 O O . PRO A 1 677 ? 14.953 -21.072 -45.659 1.00 86.88 677 PRO A O 1
ATOM 5188 N N . VAL A 1 678 ? 16.062 -22.597 -46.893 1.00 89.31 678 VAL A N 1
ATOM 5189 C CA . VAL A 1 678 ? 16.770 -21.642 -47.759 1.00 89.31 678 VAL A CA 1
ATOM 5190 C C . VAL A 1 678 ? 15.944 -21.381 -49.029 1.00 89.31 678 VAL A C 1
ATOM 5192 O O . VAL A 1 678 ? 15.766 -22.301 -49.832 1.00 89.31 678 VAL A O 1
ATOM 5195 N N . PRO A 1 679 ? 15.421 -20.158 -49.245 1.00 89.25 679 PRO A N 1
ATOM 5196 C CA . PRO A 1 679 ? 14.658 -19.832 -50.447 1.00 89.25 679 PRO A CA 1
ATOM 5197 C C . PRO A 1 679 ? 15.539 -19.810 -51.705 1.00 89.25 679 PRO A C 1
ATOM 5199 O O . PRO A 1 679 ? 16.678 -19.339 -51.683 1.00 89.25 679 PRO A O 1
ATOM 5202 N N . LYS A 1 680 ? 15.003 -20.300 -52.831 1.00 84.62 680 LYS A N 1
ATOM 5203 C CA . LYS A 1 680 ? 15.735 -20.418 -54.109 1.00 84.62 680 LYS A CA 1
ATOM 5204 C C . LYS A 1 680 ? 15.940 -19.094 -54.841 1.00 84.62 680 LYS A C 1
ATOM 5206 O O . LYS A 1 680 ? 16.621 -19.086 -55.861 1.00 84.62 680 LYS A O 1
ATOM 5211 N N . ASP A 1 681 ? 15.346 -18.006 -54.382 1.00 87.44 681 ASP A N 1
ATOM 5212 C CA . ASP A 1 681 ? 15.362 -16.662 -54.965 1.00 87.44 681 ASP A CA 1
ATOM 5213 C C . ASP A 1 681 ? 16.374 -15.720 -54.291 1.00 87.44 681 ASP A C 1
ATOM 5215 O O . ASP A 1 681 ? 16.677 -14.657 -54.834 1.00 87.44 681 ASP A O 1
ATOM 5219 N N . VAL A 1 682 ? 16.966 -16.122 -53.161 1.00 90.50 682 VAL A N 1
ATOM 5220 C CA . VAL A 1 682 ? 18.041 -15.358 -52.514 1.00 90.50 682 VAL A CA 1
ATOM 5221 C C . VAL A 1 682 ? 19.318 -15.430 -53.360 1.00 90.50 682 VAL A C 1
ATOM 5223 O O . VAL A 1 682 ? 19.785 -16.510 -53.734 1.00 90.50 682 VAL A O 1
ATOM 5226 N N . ARG A 1 683 ? 19.873 -14.268 -53.696 1.00 90.88 683 ARG A N 1
ATOM 5227 C CA . ARG A 1 683 ? 21.048 -14.058 -54.544 1.00 90.88 683 ARG A CA 1
ATOM 5228 C C . ARG A 1 683 ? 21.995 -13.071 -53.875 1.00 90.88 683 ARG A C 1
ATOM 5230 O O . ARG A 1 683 ? 21.576 -12.003 -53.424 1.00 90.88 683 ARG A O 1
ATOM 5237 N N . ILE A 1 684 ? 23.275 -13.428 -53.854 1.00 92.19 684 ILE A N 1
ATOM 5238 C CA . ILE A 1 684 ? 24.362 -12.564 -53.392 1.00 92.19 684 ILE A CA 1
ATOM 5239 C C . ILE A 1 684 ? 25.126 -12.068 -54.621 1.00 92.19 684 ILE A C 1
ATOM 5241 O O . ILE A 1 684 ? 25.606 -12.876 -55.418 1.00 92.19 684 ILE A O 1
ATOM 5245 N N . SER A 1 685 ? 25.202 -10.748 -54.793 1.00 89.81 685 SER A N 1
ATOM 5246 C CA . SER A 1 685 ? 25.876 -10.100 -55.923 1.00 89.81 685 SER A CA 1
ATOM 5247 C C . SER A 1 685 ? 27.237 -9.521 -55.547 1.00 89.81 685 SER A C 1
ATOM 5249 O O . SER A 1 685 ? 28.078 -9.361 -56.421 1.00 89.81 685 SER A O 1
ATOM 5251 N N . GLN A 1 686 ? 27.502 -9.217 -54.276 1.00 91.25 686 GLN A N 1
ATOM 5252 C CA . GLN A 1 686 ? 28.818 -8.772 -53.805 1.00 91.25 686 GLN A CA 1
ATOM 5253 C C . GLN A 1 686 ? 29.108 -9.325 -52.406 1.00 91.25 686 GLN A C 1
ATOM 5255 O O . GLN A 1 686 ? 28.196 -9.484 -51.597 1.00 91.25 686 GLN A O 1
ATOM 5260 N N . GLN A 1 687 ? 30.375 -9.632 -52.116 1.00 92.44 687 GLN A N 1
ATOM 5261 C CA . GLN A 1 687 ? 30.808 -10.022 -50.769 1.00 92.44 687 GLN A CA 1
ATOM 5262 C C . GLN A 1 687 ? 32.283 -9.700 -50.508 1.00 92.44 687 GLN A C 1
ATOM 5264 O O . GLN A 1 687 ? 33.099 -9.716 -51.433 1.00 92.44 687 GLN A O 1
ATOM 5269 N N . VAL A 1 688 ? 32.651 -9.510 -49.240 1.00 91.69 688 VAL A N 1
ATOM 5270 C CA . VAL A 1 688 ? 34.062 -9.489 -48.808 1.00 91.69 688 VAL A CA 1
ATOM 5271 C C . VAL A 1 688 ? 34.530 -10.916 -48.536 1.00 91.69 688 VAL A C 1
ATOM 5273 O O . VAL A 1 688 ? 33.843 -11.683 -47.868 1.00 91.69 688 VAL A O 1
ATOM 5276 N N . LEU A 1 689 ? 35.706 -11.304 -49.033 1.00 91.00 689 LEU A N 1
ATOM 5277 C CA . LEU A 1 689 ? 36.199 -12.678 -48.902 1.00 91.00 689 LEU A CA 1
ATOM 5278 C C . LEU A 1 689 ? 37.044 -12.875 -47.640 1.00 91.00 689 LEU A C 1
ATOM 5280 O O . LEU A 1 689 ? 37.957 -12.100 -47.374 1.00 91.00 689 LEU A O 1
ATOM 5284 N N . ALA A 1 690 ? 36.807 -13.971 -46.918 1.00 89.88 690 ALA A N 1
ATOM 5285 C CA . ALA A 1 690 ? 37.731 -14.442 -45.889 1.00 89.88 690 ALA A CA 1
ATOM 5286 C C . ALA A 1 690 ? 39.024 -15.003 -46.513 1.00 89.88 690 ALA A C 1
ATOM 5288 O O . ALA A 1 690 ? 39.004 -15.629 -47.579 1.00 89.88 690 ALA A O 1
ATOM 5289 N N . GLU A 1 691 ? 40.156 -14.803 -45.841 1.00 89.62 691 GLU A N 1
ATOM 5290 C CA . GLU A 1 691 ? 41.406 -15.480 -46.172 1.00 89.62 691 GLU A CA 1
ATOM 5291 C C . GLU A 1 691 ? 41.290 -16.980 -45.851 1.00 89.62 691 GLU A C 1
ATOM 5293 O O . GLU A 1 691 ? 40.831 -17.333 -44.764 1.00 89.62 691 GLU A O 1
ATOM 5298 N N . PRO A 1 692 ? 41.700 -17.885 -46.759 1.00 86.75 692 PRO A N 1
ATOM 5299 C CA . PRO A 1 692 ? 41.668 -19.317 -46.493 1.00 86.75 692 PRO A CA 1
ATOM 5300 C C . PRO A 1 692 ? 42.646 -19.684 -45.373 1.00 86.75 692 PRO A C 1
ATOM 5302 O O . PRO A 1 692 ? 43.860 -19.682 -45.574 1.00 86.75 692 PRO A O 1
ATOM 5305 N N . THR A 1 693 ? 42.116 -20.030 -44.205 1.00 87.19 693 THR A N 1
ATOM 5306 C CA . THR A 1 693 ? 42.870 -20.590 -43.078 1.00 87.19 693 THR A CA 1
ATOM 5307 C C . THR A 1 693 ? 42.363 -22.002 -42.752 1.00 87.19 693 THR A C 1
ATOM 5309 O O . THR A 1 693 ? 41.222 -22.330 -43.091 1.00 87.19 693 THR A O 1
ATOM 5312 N N . PRO A 1 694 ? 43.171 -22.872 -42.112 1.00 86.56 694 PRO A N 1
ATOM 5313 C CA . PRO A 1 694 ? 42.749 -24.238 -41.778 1.00 86.56 694 PRO A CA 1
ATOM 5314 C C . PRO A 1 694 ? 41.486 -24.312 -40.900 1.00 86.56 694 PRO A C 1
ATOM 5316 O O . PRO A 1 694 ? 40.701 -25.244 -41.037 1.00 86.56 694 PRO A O 1
ATOM 5319 N N . ASP A 1 695 ? 41.260 -23.311 -40.044 1.00 87.56 695 ASP A N 1
ATOM 5320 C CA . ASP A 1 695 ? 40.108 -23.184 -39.139 1.00 87.56 695 ASP A CA 1
ATOM 5321 C C . ASP A 1 695 ? 38.874 -22.524 -39.789 1.00 87.56 695 ASP A C 1
ATOM 5323 O O . ASP A 1 695 ? 37.792 -22.503 -39.198 1.00 87.56 695 ASP A O 1
ATOM 5327 N N . LEU A 1 696 ? 38.990 -22.004 -41.020 1.00 89.50 696 LEU A N 1
ATOM 5328 C CA . LEU A 1 696 ? 37.908 -21.265 -41.684 1.00 89.50 696 LEU A CA 1
ATOM 5329 C C . LEU A 1 696 ? 36.636 -22.109 -41.828 1.00 89.50 696 LEU A C 1
ATOM 5331 O O . LEU A 1 696 ? 35.523 -21.595 -41.703 1.00 89.50 696 LEU A O 1
ATOM 5335 N N . ALA A 1 697 ? 36.781 -23.413 -42.075 1.00 87.81 697 ALA A N 1
ATOM 5336 C CA . ALA A 1 697 ? 35.640 -24.304 -42.234 1.00 87.81 697 ALA A CA 1
ATOM 5337 C C . ALA A 1 697 ? 34.805 -24.431 -40.948 1.00 87.81 697 ALA A C 1
ATOM 5339 O O . ALA A 1 697 ? 33.576 -24.460 -41.039 1.00 87.81 697 ALA A O 1
ATOM 5340 N N . GLU A 1 698 ? 35.456 -24.453 -39.781 1.00 88.31 698 GLU A N 1
ATOM 5341 C CA . GLU A 1 698 ? 34.812 -24.534 -38.463 1.00 88.31 698 GLU A CA 1
ATOM 5342 C C . GLU A 1 698 ? 34.136 -23.215 -38.080 1.00 88.31 698 GLU A C 1
ATOM 5344 O O . GLU A 1 698 ? 33.061 -23.217 -37.481 1.00 88.31 698 GLU A O 1
ATOM 5349 N N . LYS A 1 699 ? 34.733 -22.092 -38.495 1.00 92.69 699 LYS A N 1
ATOM 5350 C CA . LYS A 1 699 ? 34.211 -20.737 -38.279 1.00 92.69 699 LYS A CA 1
ATOM 5351 C C . LYS A 1 699 ? 33.077 -20.349 -39.229 1.00 92.69 699 LYS A C 1
ATOM 5353 O O . LYS A 1 699 ? 32.476 -19.298 -39.047 1.00 92.69 699 LYS A O 1
ATOM 5358 N N . THR A 1 700 ? 32.766 -21.149 -40.248 1.00 94.31 700 THR A N 1
ATOM 5359 C CA . THR A 1 700 ? 31.760 -20.797 -41.264 1.00 94.31 700 THR A CA 1
ATOM 5360 C C . THR A 1 700 ? 30.378 -21.362 -40.920 1.00 94.31 700 THR A C 1
ATOM 5362 O O . THR A 1 700 ? 30.177 -22.575 -40.941 1.00 94.31 700 THR A O 1
ATOM 5365 N N . TRP A 1 701 ? 29.398 -20.485 -40.684 1.00 94.31 701 TRP A N 1
ATOM 5366 C CA . TRP A 1 701 ? 27.999 -20.836 -40.393 1.00 94.31 701 TRP A CA 1
ATOM 5367 C C . TRP A 1 701 ? 27.071 -20.808 -41.610 1.00 94.31 701 TRP A C 1
ATOM 5369 O O . TRP A 1 701 ? 26.005 -21.420 -41.574 1.00 94.31 701 TRP A O 1
ATOM 5379 N N . ALA A 1 702 ? 27.440 -20.117 -42.686 1.00 94.38 702 ALA A N 1
ATOM 5380 C CA . ALA A 1 702 ? 26.699 -20.131 -43.948 1.00 94.38 702 ALA A CA 1
ATOM 5381 C C . ALA A 1 702 ? 27.663 -20.002 -45.129 1.00 94.38 702 ALA A C 1
ATOM 5383 O O . ALA A 1 702 ? 28.674 -19.305 -45.024 1.00 94.38 702 ALA A O 1
ATOM 5384 N N . ARG A 1 703 ? 27.348 -20.661 -46.248 1.00 94.31 703 ARG A N 1
ATOM 5385 C CA . ARG A 1 703 ? 28.164 -20.677 -47.472 1.00 94.31 703 ARG A CA 1
ATOM 5386 C C . ARG A 1 703 ? 27.306 -20.379 -48.692 1.00 94.31 703 ARG A C 1
ATOM 5388 O O . ARG A 1 703 ? 26.109 -20.650 -48.685 1.00 94.31 703 ARG A O 1
ATOM 5395 N N . LEU A 1 704 ? 27.928 -19.867 -49.742 1.00 92.44 704 LEU A N 1
ATOM 5396 C CA . LEU A 1 704 ? 27.334 -19.811 -51.073 1.00 92.44 704 LEU A CA 1
ATOM 5397 C C . LEU A 1 704 ? 27.451 -21.167 -51.777 1.00 92.44 704 LEU A C 1
ATOM 5399 O O . LEU A 1 704 ? 28.239 -22.024 -51.375 1.00 92.44 704 LEU A O 1
ATOM 5403 N N . ALA A 1 705 ? 26.685 -21.355 -52.851 1.00 89.44 705 ALA A N 1
ATOM 5404 C CA . ALA A 1 705 ? 26.711 -22.568 -53.670 1.00 89.44 705 ALA A CA 1
ATOM 5405 C C . ALA A 1 705 ? 28.097 -22.867 -54.278 1.00 89.44 705 ALA A C 1
ATOM 5407 O O . ALA A 1 705 ? 28.400 -24.019 -54.573 1.00 89.44 705 ALA A O 1
ATOM 5408 N N . ASP A 1 706 ? 28.958 -21.853 -54.415 1.00 86.38 706 ASP A N 1
ATOM 5409 C CA . ASP A 1 706 ? 30.352 -21.998 -54.854 1.00 86.38 706 ASP A CA 1
ATOM 5410 C C . ASP A 1 706 ? 31.330 -22.354 -53.710 1.00 86.38 706 ASP A C 1
ATOM 5412 O O . ASP A 1 706 ? 32.542 -22.412 -53.913 1.00 86.38 706 ASP A O 1
ATOM 5416 N N . GLY A 1 707 ? 30.816 -22.589 -52.498 1.00 87.38 707 GLY A N 1
ATOM 5417 C CA . GLY A 1 707 ? 31.578 -22.985 -51.315 1.00 87.38 707 GLY A CA 1
ATOM 5418 C C . GLY A 1 707 ? 32.190 -21.828 -50.523 1.00 87.38 707 GLY A C 1
ATOM 5419 O O . GLY A 1 707 ? 32.750 -22.074 -49.448 1.00 87.38 707 GLY A O 1
ATOM 5420 N N . THR A 1 708 ? 32.074 -20.583 -50.999 1.00 91.25 708 THR A N 1
ATOM 5421 C CA . THR A 1 708 ? 32.628 -19.422 -50.291 1.00 91.25 708 THR A CA 1
ATOM 5422 C C . THR A 1 708 ? 31.829 -19.076 -49.022 1.00 91.25 708 THR A C 1
ATOM 5424 O O . THR A 1 708 ? 30.601 -19.187 -49.028 1.00 91.25 708 THR A O 1
ATOM 5427 N N . PRO A 1 709 ? 32.484 -18.691 -47.905 1.00 93.62 709 PRO A N 1
ATOM 5428 C CA . PRO A 1 709 ? 31.790 -18.303 -46.675 1.00 93.62 709 PRO A CA 1
ATOM 5429 C C . PRO A 1 709 ? 30.955 -17.029 -46.846 1.00 93.62 709 PRO A C 1
ATOM 5431 O O . PRO A 1 709 ? 31.467 -16.024 -47.330 1.00 93.62 709 PRO A O 1
ATOM 5434 N N . LEU A 1 710 ? 29.700 -17.062 -46.386 1.00 94.25 710 LEU A N 1
ATOM 5435 C CA . LEU A 1 710 ? 28.816 -15.892 -46.300 1.00 94.25 710 LEU A CA 1
ATOM 5436 C C . LEU A 1 710 ? 28.634 -15.402 -44.859 1.00 94.25 710 LEU A C 1
ATOM 5438 O O . LEU A 1 710 ? 28.502 -14.204 -44.628 1.00 94.25 710 LEU A O 1
ATOM 5442 N N . VAL A 1 711 ? 28.611 -16.311 -43.883 1.00 96.19 711 VAL A N 1
ATOM 5443 C CA . VAL A 1 711 ? 28.566 -15.949 -42.460 1.00 96.19 711 VAL A CA 1
ATOM 5444 C C . VAL A 1 711 ? 29.677 -16.687 -41.744 1.00 96.19 711 VAL A C 1
ATOM 5446 O O . VAL A 1 711 ? 29.707 -17.920 -41.763 1.00 96.19 711 VAL A O 1
ATOM 5449 N N . THR A 1 712 ? 30.570 -15.937 -41.111 1.00 95.19 712 THR A N 1
ATOM 5450 C CA . THR A 1 712 ? 31.641 -16.468 -40.269 1.00 95.19 712 THR A CA 1
ATOM 5451 C C . THR A 1 712 ? 31.440 -16.029 -38.826 1.00 95.19 712 THR A C 1
ATOM 5453 O O . THR A 1 712 ? 30.851 -14.984 -38.556 1.00 95.19 712 THR A O 1
ATOM 5456 N N . ALA A 1 713 ? 31.888 -16.838 -37.876 1.00 94.44 713 ALA A N 1
ATOM 5457 C CA . ALA A 1 713 ? 31.762 -16.543 -36.462 1.00 94.44 713 ALA A CA 1
ATOM 5458 C C . ALA A 1 713 ? 32.939 -17.098 -35.662 1.00 94.44 713 ALA A C 1
ATOM 5460 O O . ALA A 1 713 ? 33.496 -18.149 -35.971 1.00 94.44 713 ALA A O 1
ATOM 5461 N N . GLU A 1 714 ? 33.284 -16.392 -34.594 1.00 92.81 714 GLU A N 1
ATOM 5462 C CA . GLU A 1 714 ? 34.315 -16.767 -33.637 1.00 92.81 714 GLU A CA 1
ATOM 5463 C C . GLU A 1 714 ? 33.782 -16.565 -32.217 1.00 92.81 714 GLU A C 1
ATOM 5465 O O . GLU A 1 714 ? 33.154 -15.551 -31.903 1.00 92.81 714 GLU A O 1
ATOM 5470 N N . LYS A 1 715 ? 34.039 -17.533 -31.336 1.00 90.56 715 LYS A N 1
ATOM 5471 C CA . LYS A 1 715 ? 33.721 -17.406 -29.914 1.00 90.56 715 LYS A CA 1
ATOM 5472 C C . LYS A 1 715 ? 34.836 -16.626 -29.214 1.00 90.56 715 LYS A C 1
ATOM 5474 O O . LYS A 1 715 ? 35.997 -17.017 -29.311 1.00 90.56 715 LYS A O 1
ATOM 5479 N N . ARG A 1 716 ? 34.493 -15.563 -28.478 1.00 89.44 716 ARG A N 1
ATOM 5480 C CA . ARG A 1 716 ? 35.443 -14.765 -27.678 1.00 89.44 716 ARG A CA 1
ATOM 5481 C C . ARG A 1 716 ? 34.948 -14.675 -26.237 1.00 89.44 716 ARG A C 1
ATOM 5483 O O . ARG A 1 716 ? 33.878 -14.135 -25.978 1.00 89.44 716 ARG A O 1
ATOM 5490 N N . GLY A 1 717 ? 35.705 -15.244 -25.297 1.00 86.06 717 GLY A N 1
ATOM 5491 C CA . GLY A 1 717 ? 35.262 -15.397 -23.907 1.00 86.06 717 GLY A CA 1
ATOM 5492 C C . GLY A 1 717 ? 33.944 -16.178 -23.811 1.00 86.06 717 GLY A C 1
ATOM 5493 O O . GLY A 1 717 ? 33.851 -17.316 -24.282 1.00 86.06 717 GLY A O 1
ATOM 5494 N N . GLN A 1 718 ? 32.923 -15.570 -23.199 1.00 81.00 718 GLN A N 1
ATOM 5495 C CA . GLN A 1 718 ? 31.582 -16.158 -23.078 1.00 81.00 718 GLN A CA 1
ATOM 5496 C C . GLN A 1 718 ? 30.639 -15.802 -24.244 1.00 81.00 718 GLN A C 1
ATOM 5498 O O . GLN A 1 718 ? 29.570 -16.402 -24.349 1.00 81.00 718 GLN A O 1
ATOM 5503 N N . GLY A 1 719 ? 31.021 -14.859 -25.112 1.00 87.31 719 GLY A N 1
ATOM 5504 C CA . GLY A 1 719 ? 30.197 -14.339 -26.203 1.00 87.31 719 GLY A CA 1
ATOM 5505 C C . GLY A 1 719 ? 30.655 -14.760 -27.601 1.00 87.31 719 GLY A C 1
ATOM 5506 O O . GLY A 1 719 ? 31.536 -15.609 -27.773 1.00 87.31 719 GLY A O 1
ATOM 5507 N N . TYR A 1 720 ? 30.043 -14.151 -28.618 1.00 92.81 720 TYR A N 1
ATOM 5508 C CA . TYR A 1 720 ? 30.318 -14.433 -30.031 1.00 92.81 720 TYR A CA 1
ATOM 5509 C C . TYR A 1 720 ? 30.541 -13.155 -30.836 1.00 92.81 720 TYR A C 1
ATOM 5511 O O . TYR A 1 720 ? 29.821 -12.170 -30.676 1.00 92.81 720 TYR A O 1
ATOM 5519 N N . LEU A 1 721 ? 31.503 -13.214 -31.754 1.00 94.62 721 LEU A N 1
ATOM 5520 C CA . LEU A 1 721 ? 31.682 -12.250 -32.829 1.00 94.62 721 LEU A CA 1
ATOM 5521 C C . LEU A 1 721 ? 31.272 -12.908 -34.146 1.00 94.62 721 LEU A C 1
ATOM 5523 O O . LEU A 1 721 ? 31.867 -13.903 -34.553 1.00 94.62 721 LEU A O 1
ATOM 5527 N N . VAL A 1 722 ? 30.262 -12.353 -34.804 1.00 95.75 722 VAL A N 1
ATOM 5528 C CA . VAL A 1 722 ? 29.682 -12.868 -36.047 1.00 95.75 722 VAL A CA 1
ATOM 5529 C C . VAL A 1 722 ? 29.877 -11.830 -37.144 1.00 95.75 722 VAL A C 1
ATOM 5531 O O . VAL A 1 722 ? 29.604 -10.653 -36.929 1.00 95.75 722 VAL A O 1
ATOM 5534 N N . LEU A 1 723 ? 30.319 -12.258 -38.322 1.00 95.69 723 LEU A N 1
ATOM 5535 C CA . LEU A 1 723 ? 30.448 -11.430 -39.515 1.00 95.69 723 LEU A CA 1
ATOM 5536 C C . LEU A 1 723 ? 29.555 -11.978 -40.627 1.00 95.69 723 LEU A C 1
ATOM 5538 O O . LEU A 1 723 ? 29.676 -13.135 -41.031 1.00 95.69 723 LEU A O 1
ATOM 5542 N N . VAL A 1 724 ? 28.687 -11.119 -41.149 1.00 96.00 724 VAL A N 1
ATOM 5543 C CA . VAL A 1 724 ? 27.948 -11.345 -42.390 1.00 96.00 724 VAL A CA 1
ATOM 5544 C C . VAL A 1 724 ? 28.732 -10.678 -43.516 1.00 96.00 724 VAL A C 1
ATOM 5546 O O . VAL A 1 724 ? 28.932 -9.468 -43.505 1.00 96.00 724 VAL A O 1
ATOM 5549 N N . HIS A 1 725 ? 29.189 -11.460 -44.493 1.00 94.94 725 HIS A N 1
ATOM 5550 C CA . HIS A 1 725 ? 30.102 -11.022 -45.557 1.00 94.94 725 HIS A CA 1
ATOM 5551 C C . HIS A 1 725 ? 29.442 -10.153 -46.650 1.00 94.94 725 HIS A C 1
ATOM 5553 O O . HIS A 1 725 ? 30.063 -9.881 -47.676 1.00 94.94 725 HIS A O 1
ATOM 5559 N N . THR A 1 726 ? 28.212 -9.688 -46.421 1.00 94.19 726 THR A N 1
ATOM 5560 C CA . THR A 1 726 ? 27.443 -8.771 -47.275 1.00 94.19 726 THR A CA 1
ATOM 5561 C C . THR A 1 726 ? 26.811 -7.662 -46.425 1.00 94.19 726 THR A C 1
ATOM 5563 O O . THR A 1 726 ? 26.683 -7.819 -45.207 1.00 94.19 726 THR A O 1
ATOM 5566 N N . THR A 1 727 ? 26.368 -6.578 -47.068 1.00 93.81 727 THR A N 1
ATOM 5567 C CA . THR A 1 727 ? 25.664 -5.466 -46.411 1.00 93.81 727 THR A CA 1
ATOM 5568 C C . THR A 1 727 ? 24.300 -5.899 -45.870 1.00 93.81 727 THR A C 1
ATOM 5570 O O . THR A 1 727 ? 23.694 -6.852 -46.370 1.00 93.81 727 THR A O 1
ATOM 5573 N N . ALA A 1 728 ? 23.784 -5.181 -44.866 1.00 92.81 728 ALA A N 1
ATOM 5574 C CA . ALA A 1 728 ? 22.443 -5.423 -44.322 1.00 92.81 728 ALA A CA 1
ATOM 5575 C C . ALA A 1 728 ? 21.302 -4.819 -45.168 1.00 92.81 728 ALA A C 1
ATOM 5577 O O . ALA A 1 728 ? 20.131 -5.078 -44.891 1.00 92.81 728 ALA A O 1
ATOM 5578 N N . ASN A 1 729 ? 21.621 -4.006 -46.181 1.00 91.25 729 ASN A N 1
ATOM 5579 C CA . ASN A 1 729 ? 20.664 -3.437 -47.136 1.00 91.25 729 ASN A CA 1
ATOM 5580 C C . ASN A 1 729 ? 20.586 -4.284 -48.422 1.00 91.25 729 ASN A C 1
ATOM 5582 O O . ASN A 1 729 ? 21.001 -5.442 -48.443 1.00 91.25 729 ASN A O 1
ATOM 5586 N N . THR A 1 730 ? 20.022 -3.731 -49.499 1.00 90.69 730 THR A N 1
ATOM 5587 C CA . THR A 1 730 ? 19.868 -4.435 -50.784 1.00 90.69 730 THR A CA 1
ATOM 5588 C C . THR A 1 730 ? 21.011 -4.198 -51.773 1.00 90.69 730 THR A C 1
ATOM 5590 O O . THR A 1 730 ? 20.906 -4.594 -52.930 1.00 90.69 730 THR A O 1
ATOM 5593 N N . GLY A 1 731 ? 22.076 -3.499 -51.365 1.00 86.94 731 GLY A N 1
ATOM 5594 C CA . GLY A 1 731 ? 23.149 -3.086 -52.273 1.00 86.94 731 GLY A CA 1
ATOM 5595 C C . GLY A 1 731 ? 23.967 -4.262 -52.807 1.00 86.94 731 GLY A C 1
ATOM 5596 O O . GLY A 1 731 ? 24.287 -4.303 -53.990 1.00 86.94 731 GLY A O 1
ATOM 5597 N N . TRP A 1 732 ? 24.295 -5.220 -51.936 1.00 91.06 732 TRP A N 1
ATOM 5598 C CA . TRP A 1 732 ? 25.178 -6.353 -52.250 1.00 91.06 732 TRP A CA 1
ATOM 5599 C C . TRP A 1 732 ? 24.455 -7.706 -52.308 1.00 91.06 732 TRP A C 1
ATOM 5601 O O . TRP A 1 732 ? 25.025 -8.715 -52.729 1.00 91.06 732 TRP A O 1
ATOM 5611 N N . SER A 1 733 ? 23.191 -7.751 -51.883 1.00 91.31 733 SER A N 1
ATOM 5612 C CA . SER A 1 733 ? 22.352 -8.946 -51.952 1.00 91.31 733 SER A CA 1
ATOM 5613 C C . SER A 1 733 ? 20.872 -8.600 -51.836 1.00 91.31 733 SER A C 1
ATOM 5615 O O . SER A 1 733 ? 20.519 -7.539 -51.333 1.00 91.31 733 SER A O 1
ATOM 5617 N N . ASN A 1 734 ? 19.987 -9.522 -52.219 1.00 90.88 734 ASN A N 1
ATOM 5618 C CA . ASN A 1 734 ? 18.558 -9.426 -51.892 1.00 90.88 734 ASN A CA 1
ATOM 5619 C C . ASN A 1 734 ? 18.187 -10.172 -50.590 1.00 90.88 734 ASN A C 1
ATOM 5621 O O . ASN A 1 734 ? 17.001 -10.323 -50.292 1.00 90.88 734 ASN A O 1
ATOM 5625 N N . LEU A 1 735 ? 19.174 -10.637 -49.808 1.00 92.31 735 LEU A N 1
ATOM 5626 C CA . LEU A 1 735 ? 18.951 -11.404 -48.578 1.00 92.31 735 LEU A CA 1
ATOM 5627 C C . LEU A 1 735 ? 18.063 -10.623 -47.601 1.00 92.31 735 LEU A C 1
ATOM 5629 O O . LEU A 1 735 ? 17.105 -11.185 -47.077 1.00 92.31 735 LEU A O 1
ATOM 5633 N N . SER A 1 736 ? 18.321 -9.326 -47.435 1.00 90.69 736 SER A N 1
ATOM 5634 C CA . SER A 1 736 ? 17.589 -8.410 -46.547 1.00 90.69 736 SER A CA 1
ATOM 5635 C C . SER A 1 736 ? 16.091 -8.263 -46.860 1.00 90.69 736 SER A C 1
ATOM 5637 O O . SER A 1 736 ? 15.326 -7.863 -45.984 1.00 90.69 736 SER A O 1
ATOM 5639 N N . LEU A 1 737 ? 15.646 -8.637 -48.068 1.00 89.94 737 LEU A N 1
ATOM 5640 C CA . LEU A 1 737 ? 14.231 -8.650 -48.471 1.00 89.94 737 LEU A CA 1
ATOM 5641 C C . LEU A 1 737 ? 13.524 -9.984 -48.192 1.00 89.94 737 LEU A C 1
ATOM 5643 O O . LEU A 1 737 ? 12.316 -10.098 -48.394 1.00 89.94 737 LEU A O 1
ATOM 5647 N N . SER A 1 738 ? 14.259 -11.005 -47.754 1.00 90.81 738 SER A N 1
ATOM 5648 C CA . SER A 1 738 ? 13.735 -12.358 -47.572 1.00 90.81 738 SER A CA 1
ATOM 5649 C C . SER A 1 738 ? 13.324 -12.640 -46.123 1.00 90.81 738 SER A C 1
ATOM 5651 O O . SER A 1 738 ? 13.927 -12.147 -45.169 1.00 90.81 738 SER A O 1
ATOM 5653 N N . GLY A 1 739 ? 12.350 -13.537 -45.934 1.00 87.12 739 GLY A N 1
ATOM 5654 C CA . GLY A 1 739 ? 12.032 -14.074 -44.603 1.00 87.12 739 GLY A CA 1
ATOM 5655 C C . GLY A 1 739 ? 13.199 -14.850 -43.971 1.00 87.12 739 GLY A C 1
ATOM 5656 O O . GLY A 1 739 ? 13.291 -14.937 -42.747 1.00 87.12 739 GLY A O 1
ATOM 5657 N N . LEU A 1 740 ? 14.131 -15.359 -44.791 1.00 91.31 740 LEU A N 1
ATOM 5658 C CA . LEU A 1 740 ? 15.347 -16.026 -44.325 1.00 91.31 740 LEU A CA 1
ATOM 5659 C C . LEU A 1 740 ? 16.208 -15.086 -43.472 1.00 91.31 740 LEU A C 1
ATOM 5661 O O . LEU A 1 740 ? 16.688 -15.498 -42.420 1.00 91.31 740 LEU A O 1
ATOM 5665 N N . PHE A 1 741 ? 16.353 -13.825 -43.877 1.00 93.56 741 PHE A N 1
ATOM 5666 C CA . PHE A 1 741 ? 17.121 -12.831 -43.127 1.00 93.56 741 PHE A CA 1
ATOM 5667 C C . PHE A 1 741 ? 16.547 -12.582 -41.733 1.00 93.56 741 PHE A C 1
ATOM 5669 O O . PHE A 1 741 ? 17.284 -12.607 -40.748 1.00 93.56 741 PHE A O 1
ATOM 5676 N N . VAL A 1 742 ? 15.222 -12.446 -41.631 1.00 90.38 742 VAL A N 1
ATOM 5677 C CA . VAL A 1 742 ? 14.524 -12.295 -40.345 1.00 90.38 742 VAL A CA 1
ATOM 5678 C C . VAL A 1 742 ? 14.780 -13.510 -39.447 1.00 90.38 742 VAL A C 1
ATOM 5680 O O . VAL A 1 742 ? 15.172 -13.352 -38.291 1.00 90.38 742 VAL A O 1
ATOM 5683 N N . ASN A 1 743 ? 14.639 -14.724 -39.989 1.00 88.44 743 ASN A N 1
ATOM 5684 C CA . ASN A 1 743 ? 14.874 -15.965 -39.246 1.00 88.44 743 ASN A CA 1
ATOM 5685 C C . ASN A 1 743 ? 16.336 -16.102 -38.783 1.00 88.44 743 ASN A C 1
ATOM 5687 O O . ASN A 1 743 ? 16.590 -16.529 -37.655 1.00 88.44 743 ASN A O 1
ATOM 5691 N N . MET A 1 744 ? 17.304 -15.719 -39.624 1.00 92.88 744 MET A N 1
ATOM 5692 C CA . MET A 1 744 ? 18.726 -15.717 -39.268 1.00 92.88 744 MET A CA 1
ATOM 5693 C C . MET A 1 744 ? 19.013 -14.737 -38.124 1.00 92.88 744 MET A C 1
ATOM 5695 O O . MET A 1 744 ? 19.642 -15.123 -37.140 1.00 92.88 744 MET A O 1
ATOM 5699 N N . LEU A 1 745 ? 18.506 -13.501 -38.194 1.00 91.38 745 LEU A N 1
ATOM 5700 C CA . LEU A 1 745 ? 18.685 -12.518 -37.120 1.00 91.38 745 LEU A CA 1
ATOM 5701 C C . LEU A 1 745 ? 18.045 -12.979 -35.807 1.00 91.38 745 LEU A C 1
ATOM 5703 O O . LEU A 1 745 ? 18.678 -12.895 -34.757 1.00 91.38 745 LEU A O 1
ATOM 5707 N N . GLN A 1 746 ? 16.834 -13.541 -35.850 1.00 85.25 746 GLN A N 1
ATOM 5708 C CA . GLN A 1 746 ? 16.190 -14.118 -34.665 1.00 85.25 746 GLN A CA 1
ATOM 5709 C C . GLN A 1 746 ? 17.038 -15.231 -34.039 1.00 85.25 746 GLN A C 1
ATOM 5711 O O . GLN A 1 746 ? 17.200 -15.279 -32.819 1.00 85.25 746 GLN A O 1
ATOM 5716 N N . ARG A 1 747 ? 17.631 -16.102 -34.865 1.00 87.44 747 ARG A N 1
ATOM 5717 C CA . ARG A 1 747 ? 18.502 -17.180 -34.388 1.00 87.44 747 ARG A CA 1
ATOM 5718 C C . ARG A 1 747 ? 19.771 -16.643 -33.722 1.00 87.44 747 ARG A C 1
ATOM 5720 O O . ARG A 1 747 ? 20.167 -17.152 -32.674 1.00 87.44 747 ARG A O 1
ATOM 5727 N N . LEU A 1 748 ? 20.366 -15.583 -34.268 1.00 87.94 748 LEU A N 1
ATOM 5728 C CA . LEU A 1 748 ? 21.502 -14.899 -33.642 1.00 87.94 748 LEU A CA 1
ATOM 5729 C C . LEU A 1 748 ? 21.116 -14.241 -32.312 1.00 87.94 748 LEU A C 1
ATOM 5731 O O . LEU A 1 748 ? 21.877 -14.326 -31.353 1.00 87.94 748 LEU A O 1
ATOM 5735 N N . VAL A 1 749 ? 19.911 -13.675 -32.204 1.00 82.12 749 VAL A N 1
ATOM 5736 C CA . VAL A 1 749 ? 19.407 -13.133 -30.932 1.00 82.12 749 VAL A CA 1
ATOM 5737 C C . VAL A 1 749 ? 19.214 -14.224 -29.882 1.00 82.12 749 VAL A C 1
ATOM 5739 O O . VAL A 1 749 ? 19.510 -14.011 -28.710 1.00 82.12 749 VAL A O 1
ATOM 5742 N N . THR A 1 750 ? 18.789 -15.425 -30.276 1.00 74.12 750 THR A N 1
ATOM 5743 C CA . THR A 1 750 ? 18.709 -16.554 -29.334 1.00 74.12 750 THR A CA 1
ATOM 5744 C C . THR A 1 750 ? 20.077 -17.074 -28.876 1.00 74.12 750 THR A C 1
ATOM 5746 O O . THR A 1 750 ? 20.164 -17.659 -27.797 1.00 74.12 750 THR A O 1
ATOM 5749 N N . LEU A 1 751 ? 21.142 -16.833 -29.652 1.00 73.50 751 LEU A N 1
ATOM 5750 C CA . LEU A 1 751 ? 22.508 -17.284 -29.364 1.00 73.50 751 LEU A CA 1
ATOM 5751 C C . LEU A 1 751 ? 23.144 -16.549 -28.168 1.00 73.50 751 LEU A C 1
ATOM 5753 O O . LEU A 1 751 ? 24.015 -17.102 -27.498 1.00 73.50 751 LEU A O 1
ATOM 5757 N N . SER A 1 752 ? 22.688 -15.332 -27.850 1.00 65.62 752 SER A N 1
ATOM 5758 C CA . SER A 1 752 ? 23.221 -14.522 -26.741 1.00 65.62 752 SER A CA 1
ATOM 5759 C C . SER A 1 752 ? 22.922 -15.080 -25.348 1.00 65.62 752 SER A C 1
ATOM 5761 O O . SER A 1 752 ? 23.326 -14.499 -24.348 1.00 65.62 752 SER A O 1
ATOM 5763 N N . ARG A 1 753 ? 22.218 -16.213 -25.258 1.00 55.06 753 ARG A N 1
ATOM 5764 C CA . ARG A 1 753 ? 22.012 -16.959 -24.010 1.00 55.06 753 ARG A CA 1
ATOM 5765 C C . ARG A 1 753 ? 23.241 -17.758 -23.564 1.00 55.06 753 ARG A C 1
ATOM 5767 O O . ARG A 1 753 ? 23.162 -18.473 -22.567 1.00 55.06 753 ARG A O 1
ATOM 5774 N N . GLY A 1 754 ? 24.350 -17.702 -24.306 1.00 39.06 754 GLY A N 1
ATOM 5775 C CA . GLY A 1 754 ? 25.335 -18.771 -24.236 1.00 39.06 754 GLY A CA 1
ATOM 5776 C C . GLY A 1 754 ? 24.671 -20.098 -24.619 1.00 39.06 754 GLY A C 1
ATOM 5777 O O . GLY A 1 754 ? 23.483 -20.180 -24.931 1.00 39.06 754 GLY A O 1
ATOM 5778 N N . VAL A 1 755 ? 25.425 -21.181 -24.625 1.00 35.09 755 VAL A N 1
ATOM 5779 C CA . VAL A 1 755 ? 24.861 -22.517 -24.829 1.00 35.09 755 VAL A CA 1
ATOM 5780 C C . VAL A 1 755 ? 23.928 -22.838 -23.651 1.00 35.09 755 VAL A C 1
ATOM 5782 O O . VAL A 1 755 ? 24.380 -23.245 -22.589 1.00 35.09 755 VAL A O 1
ATOM 5785 N N . ALA A 1 756 ? 22.628 -22.605 -23.828 1.00 30.88 756 ALA A N 1
ATOM 5786 C CA . ALA A 1 756 ? 21.572 -22.964 -22.887 1.00 30.88 756 ALA A CA 1
ATOM 5787 C C . ALA A 1 756 ? 20.289 -23.336 -23.648 1.00 30.88 756 ALA A C 1
ATOM 5789 O O . ALA A 1 756 ? 19.229 -22.730 -23.493 1.00 30.88 756 ALA A O 1
ATOM 5790 N N . GLY A 1 757 ? 20.393 -24.407 -24.436 1.00 31.94 757 GLY A N 1
ATOM 5791 C CA . GLY A 1 757 ? 19.277 -25.335 -24.635 1.00 31.94 757 GLY A CA 1
ATOM 5792 C C . GLY A 1 757 ? 18.913 -26.111 -23.355 1.00 31.94 757 GLY A C 1
ATOM 5793 O O . GLY A 1 757 ? 17.957 -26.872 -23.366 1.00 31.94 757 GLY A O 1
ATOM 5794 N N . ASP A 1 758 ? 19.615 -25.880 -22.239 1.00 33.69 758 ASP A N 1
ATOM 5795 C CA . ASP A 1 758 ? 19.438 -26.620 -20.985 1.00 33.69 758 ASP A CA 1
ATOM 5796 C C . ASP A 1 758 ? 18.616 -25.892 -19.912 1.00 33.69 758 ASP A C 1
ATOM 5798 O O . ASP A 1 758 ? 18.385 -26.444 -18.841 1.00 33.69 758 ASP A O 1
ATOM 5802 N N . GLY A 1 759 ? 18.102 -24.684 -20.172 1.00 39.88 759 GLY A N 1
ATOM 5803 C CA . GLY A 1 759 ? 17.212 -23.989 -19.224 1.00 39.88 759 GLY A CA 1
ATOM 5804 C C . GLY A 1 759 ? 15.856 -24.681 -19.019 1.00 39.88 759 GLY A C 1
ATOM 5805 O O . GLY A 1 759 ? 15.185 -24.443 -18.021 1.00 39.88 759 GLY A O 1
ATOM 5806 N N . VAL A 1 760 ? 15.468 -25.561 -19.946 1.00 41.69 760 VAL A N 1
ATOM 5807 C CA . VAL A 1 760 ? 14.320 -26.468 -19.792 1.00 41.69 760 VAL A CA 1
ATOM 5808 C C . VAL A 1 760 ? 14.767 -27.834 -19.252 1.00 41.69 760 VAL A C 1
ATOM 5810 O O . VAL A 1 760 ? 13.947 -28.539 -18.701 1.00 41.69 760 VAL A O 1
ATOM 5813 N N . ASN A 1 761 ? 16.060 -28.187 -19.301 1.00 44.06 761 ASN A N 1
ATOM 5814 C CA . ASN A 1 761 ? 16.593 -29.471 -18.812 1.00 44.06 761 ASN A CA 1
ATOM 5815 C C . ASN A 1 761 ? 17.236 -29.415 -17.413 1.00 44.06 761 ASN A C 1
ATOM 5817 O O . ASN A 1 761 ? 17.757 -30.421 -16.929 1.00 44.06 761 ASN A O 1
ATOM 5821 N N . LYS A 1 762 ? 17.198 -28.266 -16.731 1.00 59.78 762 LYS A N 1
ATOM 5822 C CA . LYS A 1 762 ? 17.798 -28.075 -15.404 1.00 59.78 762 LYS A CA 1
ATOM 5823 C C . LYS A 1 762 ? 16.720 -27.978 -14.328 1.00 59.78 762 LYS A C 1
ATOM 5825 O O . LYS A 1 762 ? 15.696 -27.333 -14.519 1.00 59.78 762 LYS A O 1
ATOM 5830 N N . ALA A 1 763 ? 16.970 -28.604 -13.181 1.00 75.38 763 ALA A N 1
ATOM 5831 C CA . ALA A 1 763 ? 16.051 -28.580 -12.050 1.00 75.38 763 ALA A CA 1
ATOM 5832 C C . ALA A 1 763 ? 15.858 -27.139 -11.523 1.00 75.38 763 ALA A C 1
ATOM 5834 O O . ALA A 1 763 ? 16.834 -26.461 -11.186 1.00 75.38 763 ALA A O 1
ATOM 5835 N N . LEU A 1 764 ? 14.609 -26.672 -11.459 1.00 85.44 764 LEU A N 1
ATOM 5836 C CA . LEU A 1 764 ? 14.237 -25.294 -11.130 1.00 85.44 764 LEU A CA 1
ATOM 5837 C C . LEU A 1 764 ? 13.954 -25.159 -9.630 1.00 85.44 764 LEU A C 1
ATOM 5839 O O . LEU A 1 764 ? 13.027 -25.769 -9.093 1.00 85.44 764 LEU A O 1
ATOM 5843 N N . LYS A 1 765 ? 14.753 -24.349 -8.933 1.00 89.31 765 LYS A N 1
ATOM 5844 C CA . LYS A 1 765 ? 14.594 -24.118 -7.490 1.00 89.31 765 LYS A CA 1
ATOM 5845 C C . LYS A 1 765 ? 13.478 -23.100 -7.222 1.00 89.31 765 LYS A C 1
ATOM 5847 O O . LYS A 1 765 ? 13.345 -22.158 -7.999 1.00 89.31 765 LYS A O 1
ATOM 5852 N N . PRO A 1 766 ? 12.689 -23.247 -6.144 1.00 91.69 766 PRO A N 1
ATOM 5853 C CA . PRO A 1 766 ? 11.690 -22.249 -5.774 1.00 91.69 766 PRO A CA 1
ATOM 5854 C C . PRO A 1 766 ? 12.374 -20.933 -5.387 1.00 91.69 766 PRO A C 1
ATOM 5856 O O . PRO A 1 766 ? 13.179 -20.905 -4.458 1.00 91.69 766 PRO A O 1
ATOM 5859 N N . TRP A 1 767 ? 12.057 -19.850 -6.099 1.00 89.56 767 TRP A N 1
ATOM 5860 C CA . TRP A 1 767 ? 12.608 -18.516 -5.843 1.00 89.56 767 TRP A CA 1
ATOM 5861 C C . TRP A 1 767 ? 11.652 -17.675 -4.996 1.00 89.56 767 TRP A C 1
ATOM 5863 O O . TRP A 1 767 ? 12.021 -17.181 -3.933 1.00 89.56 767 TRP A O 1
ATOM 5873 N N . ARG A 1 768 ? 10.394 -17.542 -5.438 1.00 92.31 768 ARG A N 1
ATOM 5874 C CA . ARG A 1 768 ? 9.313 -16.858 -4.705 1.00 92.31 768 ARG A CA 1
ATOM 5875 C C . ARG A 1 768 ? 7.992 -17.564 -4.956 1.00 92.31 768 ARG A C 1
ATOM 5877 O O . ARG A 1 768 ? 7.730 -17.964 -6.082 1.00 92.31 768 ARG A O 1
ATOM 5884 N N . THR A 1 769 ? 7.133 -17.674 -3.952 1.00 93.88 769 THR A N 1
ATOM 5885 C CA . THR A 1 769 ? 5.852 -18.392 -4.072 1.00 93.88 769 THR A CA 1
ATOM 5886 C C . THR A 1 769 ? 4.682 -17.490 -3.731 1.00 93.88 769 THR A C 1
ATOM 5888 O O . THR A 1 769 ? 4.821 -16.556 -2.942 1.00 93.88 769 THR A O 1
ATOM 5891 N N . LEU A 1 770 ? 3.527 -17.753 -4.331 1.00 93.44 770 LEU A N 1
ATOM 5892 C CA . LEU A 1 770 ? 2.284 -17.065 -4.013 1.00 93.44 770 LEU A CA 1
ATOM 5893 C C . LEU A 1 770 ? 1.733 -17.574 -2.679 1.00 93.44 770 LEU A C 1
ATOM 5895 O O . LEU A 1 770 ? 1.738 -18.777 -2.429 1.00 93.44 770 LEU A O 1
ATOM 5899 N N . ASP A 1 771 ? 1.233 -16.671 -1.839 1.00 91.38 771 ASP A N 1
ATOM 5900 C CA . ASP A 1 771 ? 0.351 -17.014 -0.724 1.00 91.38 771 ASP A CA 1
ATOM 5901 C C . ASP A 1 771 ? -1.102 -17.188 -1.208 1.00 91.38 771 ASP A C 1
ATOM 5903 O O . ASP A 1 771 ? -1.425 -16.944 -2.374 1.00 91.38 771 ASP A O 1
ATOM 5907 N N . GLY A 1 772 ? -2.013 -17.620 -0.332 1.00 88.81 772 GLY A N 1
ATOM 5908 C CA . GLY A 1 772 ? -3.405 -17.833 -0.734 1.00 88.81 772 GLY A CA 1
ATOM 5909 C C . GLY A 1 772 ? -4.194 -16.563 -1.045 1.00 88.81 772 GLY A C 1
ATOM 5910 O O . GLY A 1 772 ? -5.251 -16.674 -1.650 1.00 88.81 772 GLY A O 1
ATOM 5911 N N . PHE A 1 773 ? -3.682 -15.370 -0.722 1.00 92.69 773 PHE A N 1
ATOM 5912 C CA . PHE A 1 773 ? -4.210 -14.094 -1.224 1.00 92.69 773 PHE A CA 1
ATOM 5913 C C . PHE A 1 773 ? -3.539 -13.661 -2.533 1.00 92.69 773 PHE A C 1
ATOM 5915 O O . PHE A 1 773 ? -3.792 -12.563 -3.032 1.00 92.69 773 PHE A O 1
ATOM 5922 N N . GLY A 1 774 ? -2.704 -14.526 -3.106 1.00 90.25 774 GLY A N 1
ATOM 5923 C CA . GLY A 1 774 ? -1.990 -14.303 -4.345 1.00 90.25 774 GLY A CA 1
ATOM 5924 C C . GLY A 1 774 ? -0.764 -13.415 -4.189 1.00 90.25 774 GLY A C 1
ATOM 5925 O O . GLY A 1 774 ? -0.272 -12.943 -5.196 1.00 90.25 774 GLY A O 1
ATOM 5926 N N . ARG A 1 775 ? -0.235 -13.110 -3.004 1.00 91.06 775 ARG A N 1
ATOM 5927 C CA . ARG A 1 775 ? 0.944 -12.230 -2.850 1.00 91.06 775 ARG A CA 1
ATOM 5928 C C . ARG A 1 775 ? 2.245 -13.026 -2.946 1.00 91.06 775 ARG A C 1
ATOM 5930 O O . ARG A 1 775 ? 2.327 -14.134 -2.436 1.00 91.06 775 ARG A O 1
ATOM 5937 N N . LEU A 1 776 ? 3.273 -12.460 -3.585 1.00 90.88 776 LEU A N 1
ATOM 5938 C CA . LEU A 1 776 ? 4.582 -13.113 -3.729 1.00 90.88 776 LEU A CA 1
ATOM 5939 C C . LEU A 1 776 ? 5.430 -12.981 -2.457 1.00 90.88 776 LEU A C 1
ATOM 5941 O O . LEU A 1 776 ? 5.888 -11.885 -2.126 1.00 90.88 776 LEU A O 1
ATOM 5945 N N . GLY A 1 777 ? 5.720 -14.105 -1.810 1.00 91.38 777 GLY A N 1
ATOM 5946 C CA . GLY A 1 777 ? 6.559 -14.204 -0.616 1.00 91.38 777 GLY A CA 1
ATOM 5947 C C . GLY A 1 777 ? 7.761 -15.131 -0.792 1.00 91.38 777 GLY A C 1
ATOM 5948 O O . GLY A 1 777 ? 8.037 -15.630 -1.886 1.00 91.38 777 GLY A O 1
ATOM 5949 N N . ALA A 1 778 ? 8.486 -15.338 0.307 1.00 90.56 778 ALA A N 1
ATOM 5950 C CA . ALA A 1 778 ? 9.526 -16.357 0.382 1.00 90.56 778 ALA A CA 1
ATOM 5951 C C . ALA A 1 778 ? 8.906 -17.765 0.252 1.00 90.56 778 ALA A C 1
ATOM 5953 O O . ALA A 1 778 ? 7.800 -17.980 0.758 1.00 90.56 778 ALA A O 1
ATOM 5954 N N . PRO A 1 779 ? 9.593 -18.711 -0.412 1.00 89.69 779 PRO A N 1
ATOM 5955 C CA . PRO A 1 779 ? 9.121 -20.084 -0.515 1.00 89.69 779 PRO A CA 1
ATOM 5956 C C . PRO A 1 779 ? 9.076 -20.765 0.864 1.00 89.69 779 PRO A C 1
ATOM 5958 O O . PRO A 1 779 ? 9.950 -20.504 1.694 1.00 89.69 779 PRO A O 1
ATOM 5961 N N . PRO A 1 780 ? 8.089 -21.644 1.125 1.00 86.69 780 PRO A N 1
ATOM 5962 C CA . PRO A 1 780 ? 8.038 -22.420 2.363 1.00 86.69 780 PRO A CA 1
ATOM 5963 C C . PRO A 1 780 ? 9.232 -23.381 2.452 1.00 86.69 780 PRO A C 1
ATOM 5965 O O . PRO A 1 780 ? 9.740 -23.839 1.423 1.00 86.69 780 PRO A O 1
ATOM 5968 N N . ALA A 1 781 ? 9.668 -23.721 3.670 1.00 80.69 781 ALA A N 1
ATOM 5969 C CA . ALA A 1 781 ? 10.924 -24.447 3.897 1.00 80.69 781 ALA A CA 1
ATOM 5970 C C . ALA A 1 781 ? 10.928 -25.873 3.302 1.00 80.69 781 ALA A C 1
ATOM 5972 O O . ALA A 1 781 ? 11.991 -26.435 3.045 1.00 80.69 781 ALA A O 1
ATOM 5973 N N . GLY A 1 782 ? 9.746 -26.436 3.025 1.00 81.31 782 GLY A N 1
ATOM 5974 C CA . GLY A 1 782 ? 9.554 -27.732 2.363 1.00 81.31 782 GLY A CA 1
ATOM 5975 C C . GLY A 1 782 ? 9.269 -27.697 0.851 1.00 81.31 782 GLY A C 1
ATOM 5976 O O . GLY A 1 782 ? 8.890 -28.731 0.296 1.00 81.31 782 GLY A O 1
ATOM 5977 N N . ALA A 1 783 ? 9.389 -26.549 0.172 1.00 89.06 783 ALA A N 1
ATOM 5978 C CA . ALA A 1 783 ? 9.138 -26.462 -1.271 1.00 89.06 783 ALA A CA 1
ATOM 5979 C C . ALA A 1 783 ? 10.164 -27.278 -2.084 1.00 89.06 783 ALA A C 1
ATOM 5981 O O . ALA A 1 783 ? 11.376 -27.105 -1.953 1.00 89.06 783 ALA A O 1
ATOM 5982 N N . GLN A 1 784 ? 9.675 -28.161 -2.955 1.00 89.50 784 GLN A N 1
ATOM 5983 C CA . GLN A 1 784 ? 10.500 -29.035 -3.783 1.00 89.50 784 GLN A CA 1
ATOM 5984 C C . GLN A 1 784 ? 11.045 -28.306 -5.016 1.00 89.50 784 GLN A C 1
ATOM 5986 O O . GLN A 1 784 ? 10.403 -27.421 -5.586 1.00 89.50 784 GLN A O 1
ATOM 5991 N N . ILE A 1 785 ? 12.236 -28.728 -5.444 1.00 89.75 785 ILE A N 1
ATOM 5992 C CA . ILE A 1 785 ? 12.832 -28.334 -6.722 1.00 89.75 785 ILE A CA 1
ATOM 5993 C C . ILE A 1 785 ? 12.039 -29.015 -7.840 1.00 89.75 785 ILE A C 1
ATOM 5995 O O . ILE A 1 785 ? 11.792 -30.220 -7.786 1.00 89.75 785 ILE A O 1
ATOM 5999 N N . LEU A 1 786 ? 11.640 -28.244 -8.846 1.00 88.81 786 LEU A N 1
ATOM 6000 C CA . LEU A 1 786 ? 10.886 -28.753 -9.981 1.00 88.81 786 LEU A CA 1
ATOM 6001 C C . LEU A 1 786 ? 11.817 -29.399 -11.017 1.00 88.81 786 LEU A C 1
ATOM 6003 O O . LEU A 1 786 ? 12.900 -28.868 -11.273 1.00 88.81 786 LEU A O 1
ATOM 6007 N N . PRO A 1 787 ? 11.422 -30.530 -11.624 1.00 83.31 787 PRO A N 1
ATOM 6008 C CA . PRO A 1 787 ? 12.190 -31.148 -12.696 1.00 83.31 787 PRO A CA 1
ATOM 6009 C C . PRO A 1 787 ? 12.125 -30.321 -13.991 1.00 83.31 787 PRO A C 1
ATOM 6011 O O . PRO A 1 787 ? 11.328 -29.395 -14.133 1.00 83.31 787 PRO A O 1
ATOM 6014 N N . ALA A 1 788 ? 12.978 -30.686 -14.942 1.00 67.88 788 ALA A N 1
ATOM 6015 C CA . ALA A 1 788 ? 13.066 -30.113 -16.284 1.00 67.88 788 ALA A CA 1
ATOM 6016 C C . ALA A 1 788 ? 11.711 -30.025 -17.028 1.00 67.88 788 ALA A C 1
ATOM 6018 O O . ALA A 1 788 ? 11.341 -29.006 -17.611 1.00 67.88 788 ALA A O 1
ATOM 6019 N N . ASP A 1 789 ? 10.919 -31.091 -16.943 1.00 76.00 789 ASP A N 1
ATOM 6020 C CA . ASP A 1 789 ? 9.621 -31.268 -17.598 1.00 76.00 789 ASP A CA 1
ATOM 6021 C C . ASP A 1 789 ? 8.444 -30.641 -16.823 1.00 76.00 789 ASP A C 1
ATOM 6023 O O . ASP A 1 789 ? 7.282 -30.784 -17.213 1.00 76.00 789 ASP A O 1
ATOM 6027 N N . ALA A 1 790 ? 8.713 -29.894 -15.744 1.00 81.00 790 ALA A N 1
ATOM 6028 C CA . ALA A 1 790 ? 7.676 -29.296 -14.900 1.00 81.00 790 ALA A CA 1
ATOM 6029 C C . ALA A 1 790 ? 6.717 -28.377 -15.668 1.00 81.00 790 ALA A C 1
ATOM 6031 O O . ALA A 1 790 ? 5.568 -28.181 -15.260 1.00 81.00 790 ALA A O 1
ATOM 6032 N N . ALA A 1 791 ? 7.151 -27.829 -16.807 1.00 73.94 791 ALA A N 1
ATOM 6033 C CA . ALA A 1 791 ? 6.290 -27.051 -17.687 1.00 73.94 791 ALA A CA 1
ATOM 6034 C C . ALA A 1 791 ? 5.020 -27.819 -18.101 1.00 73.94 791 ALA A C 1
ATOM 6036 O O . ALA A 1 791 ? 3.986 -27.177 -18.251 1.00 73.94 791 ALA A O 1
ATOM 6037 N N . GLU A 1 792 ? 5.049 -29.148 -18.183 1.00 75.31 792 GLU A N 1
ATOM 6038 C CA . GLU A 1 792 ? 3.890 -29.983 -18.529 1.00 75.31 792 GLU A CA 1
ATOM 6039 C C . GLU A 1 792 ? 3.324 -30.728 -17.311 1.00 75.31 792 GLU A C 1
ATOM 6041 O O . GLU A 1 792 ? 2.111 -30.895 -17.195 1.00 75.31 792 GLU A O 1
ATOM 6046 N N . THR A 1 793 ? 4.174 -31.109 -16.351 1.00 81.69 793 THR A N 1
ATOM 6047 C CA . THR A 1 793 ? 3.788 -31.991 -15.232 1.00 81.69 793 THR A CA 1
ATOM 6048 C C . THR A 1 793 ? 3.411 -31.271 -13.931 1.00 81.69 793 THR A C 1
ATOM 6050 O O . THR A 1 793 ? 2.821 -31.886 -13.038 1.00 81.69 793 THR A O 1
ATOM 6053 N N . PHE A 1 794 ? 3.717 -29.974 -13.790 1.00 88.56 794 PHE A N 1
ATOM 6054 C CA . PHE A 1 794 ? 3.473 -29.226 -12.550 1.00 88.56 794 PHE A CA 1
ATOM 6055 C C . PHE A 1 794 ? 1.985 -29.174 -12.174 1.00 88.56 794 PHE A C 1
ATOM 6057 O O . PHE A 1 794 ? 1.146 -28.711 -12.954 1.00 88.56 794 PHE A O 1
ATOM 6064 N N . LYS A 1 795 ? 1.697 -29.567 -10.925 1.00 90.56 795 LYS A N 1
ATOM 6065 C CA . LYS A 1 795 ? 0.404 -29.409 -10.251 1.00 90.56 795 LYS A CA 1
ATOM 6066 C C . LYS A 1 795 ? 0.582 -28.596 -8.959 1.00 90.56 795 LYS A C 1
ATOM 6068 O O . LYS A 1 795 ? 1.486 -28.917 -8.183 1.00 90.56 795 LYS A O 1
ATOM 6073 N N . PRO A 1 796 ? -0.268 -27.591 -8.688 1.00 91.94 796 PRO A N 1
ATOM 6074 C CA . PRO A 1 796 ? -0.219 -26.825 -7.443 1.00 91.94 796 PRO A CA 1
ATOM 6075 C C . PRO A 1 796 ? -0.548 -27.706 -6.227 1.00 91.94 796 PRO A C 1
ATOM 6077 O O . PRO A 1 796 ? -1.625 -28.293 -6.160 1.00 91.94 796 PRO A O 1
ATOM 6080 N N . LYS A 1 797 ? 0.368 -27.792 -5.258 1.00 91.50 797 LYS A N 1
ATOM 6081 C CA . LYS A 1 797 ? 0.211 -28.532 -3.984 1.00 91.50 797 LYS A CA 1
ATOM 6082 C C . LYS A 1 797 ? 1.168 -27.954 -2.925 1.00 91.50 797 LYS A C 1
ATOM 6084 O O . LYS A 1 797 ? 2.067 -27.206 -3.309 1.00 91.50 797 LYS A O 1
ATOM 6089 N N . PRO A 1 798 ? 1.069 -28.316 -1.628 1.00 90.31 798 PRO A N 1
ATOM 6090 C CA . PRO A 1 798 ? 1.953 -27.765 -0.591 1.00 90.31 798 PRO A CA 1
ATOM 6091 C C . PRO A 1 798 ? 3.457 -27.933 -0.859 1.00 90.31 798 PRO A C 1
ATOM 6093 O O . PRO A 1 798 ? 4.248 -27.075 -0.482 1.00 90.31 798 PRO A O 1
ATOM 6096 N N . THR A 1 799 ? 3.859 -29.022 -1.525 1.00 90.06 799 THR A N 1
ATOM 6097 C CA . THR A 1 799 ? 5.259 -29.296 -1.904 1.00 90.06 799 THR A CA 1
ATOM 6098 C C . THR A 1 799 ? 5.710 -28.570 -3.166 1.00 90.06 799 THR A C 1
ATOM 6100 O O . THR A 1 799 ? 6.905 -28.363 -3.341 1.00 90.06 799 THR A O 1
ATOM 6103 N N . THR A 1 800 ? 4.789 -28.158 -4.034 1.00 92.19 800 THR A N 1
ATOM 6104 C CA . THR A 1 800 ? 5.077 -27.413 -5.270 1.00 92.19 800 THR A CA 1
ATOM 6105 C C . THR A 1 800 ? 4.081 -26.254 -5.406 1.00 92.19 800 THR A C 1
ATOM 6107 O O . THR A 1 800 ? 3.151 -26.325 -6.217 1.00 92.19 800 THR A O 1
ATOM 6110 N N . PRO A 1 801 ? 4.198 -25.219 -4.550 1.00 93.69 801 PRO A N 1
ATOM 6111 C CA . PRO A 1 801 ? 3.299 -24.065 -4.566 1.00 93.69 801 PRO A CA 1
ATOM 6112 C C . PRO A 1 801 ? 3.469 -23.224 -5.845 1.00 93.69 801 PRO A C 1
ATOM 6114 O O . PRO A 1 801 ? 4.561 -23.167 -6.401 1.00 93.69 801 PRO A O 1
ATOM 6117 N N . PRO A 1 802 ? 2.427 -22.532 -6.332 1.00 94.75 802 PRO A N 1
ATOM 6118 C CA . PRO A 1 802 ? 2.572 -21.656 -7.494 1.00 94.75 802 PRO A CA 1
ATOM 6119 C C . PRO A 1 802 ? 3.494 -20.466 -7.182 1.00 94.75 802 PRO A C 1
ATOM 6121 O O . PRO A 1 802 ? 3.512 -19.959 -6.059 1.00 94.75 802 PRO A O 1
ATOM 6124 N N . GLY A 1 803 ? 4.280 -20.019 -8.162 1.00 93.94 803 GLY A N 1
ATOM 6125 C CA . GLY A 1 803 ? 5.346 -19.042 -7.942 1.00 93.94 803 GLY A CA 1
ATOM 6126 C C . GLY A 1 803 ? 6.347 -18.897 -9.088 1.00 93.94 803 GLY A C 1
ATOM 6127 O O . GLY A 1 803 ? 6.140 -19.405 -10.187 1.00 93.94 803 GLY A O 1
ATOM 6128 N N . LEU A 1 804 ? 7.448 -18.201 -8.810 1.00 90.69 804 LEU A N 1
ATOM 6129 C CA . LEU A 1 804 ? 8.624 -18.073 -9.668 1.00 90.69 804 LEU A CA 1
ATOM 6130 C C . LEU A 1 804 ? 9.675 -19.099 -9.241 1.00 90.69 804 LEU A C 1
ATOM 6132 O O . LEU A 1 804 ? 10.026 -19.190 -8.061 1.00 90.69 804 LEU A O 1
ATOM 6136 N N . TYR A 1 805 ? 10.186 -19.847 -10.212 1.00 90.06 805 TYR A N 1
ATOM 6137 C CA . TYR A 1 805 ? 11.193 -20.887 -10.027 1.00 90.06 805 TYR A CA 1
ATOM 6138 C C . TYR A 1 805 ? 12.374 -20.651 -10.970 1.00 90.06 805 TYR A C 1
ATOM 6140 O O . TYR A 1 805 ? 12.170 -20.280 -12.122 1.00 90.06 805 TYR A O 1
ATOM 6148 N N . GLY A 1 806 ? 13.597 -20.889 -10.504 1.00 83.88 806 GLY A N 1
ATOM 6149 C CA . GLY A 1 806 ? 14.817 -20.669 -11.278 1.00 83.88 806 GLY A CA 1
ATOM 6150 C C . GLY A 1 806 ? 15.927 -20.016 -10.460 1.00 83.88 806 GLY A C 1
ATOM 6151 O O . GLY A 1 806 ? 16.003 -20.208 -9.245 1.00 83.88 806 GLY A O 1
ATOM 6152 N N . ASP A 1 807 ? 16.796 -19.273 -11.138 1.00 69.94 807 ASP A N 1
ATOM 6153 C CA . ASP A 1 807 ? 17.860 -18.463 -10.536 1.00 69.94 807 ASP A CA 1
ATOM 6154 C C . ASP A 1 807 ? 17.626 -16.961 -10.792 1.00 69.94 807 ASP A C 1
ATOM 6156 O O . ASP A 1 807 ? 16.621 -16.572 -11.387 1.00 69.94 807 ASP A O 1
ATOM 6160 N N . GLU A 1 808 ? 18.526 -16.096 -10.311 1.00 57.78 808 GLU A N 1
ATOM 6161 C CA . GLU A 1 808 ? 18.415 -14.638 -10.497 1.00 57.78 808 GLU A CA 1
ATOM 6162 C C . GLU A 1 808 ? 18.370 -14.212 -11.972 1.00 57.78 808 GLU A C 1
ATOM 6164 O O . GLU A 1 808 ? 17.777 -13.181 -12.281 1.00 57.78 808 GLU A O 1
ATOM 6169 N N . ASN A 1 809 ? 18.944 -15.011 -12.875 1.00 53.47 809 ASN A N 1
ATOM 6170 C CA . ASN A 1 809 ? 19.117 -14.661 -14.283 1.00 53.47 809 ASN A CA 1
ATOM 6171 C C . ASN A 1 809 ? 18.078 -15.326 -15.200 1.00 53.47 809 ASN A C 1
ATOM 6173 O O . ASN A 1 809 ? 17.909 -14.896 -16.338 1.00 53.47 809 ASN A O 1
ATOM 6177 N N . ALA A 1 810 ? 17.390 -16.369 -14.731 1.00 65.31 810 ALA A N 1
ATOM 6178 C CA . ALA A 1 810 ? 16.385 -17.108 -15.483 1.00 65.31 810 ALA A CA 1
ATOM 6179 C C . ALA A 1 810 ? 15.276 -17.622 -14.551 1.00 65.31 810 ALA A C 1
ATOM 6181 O O . ALA A 1 810 ? 15.392 -18.683 -13.936 1.00 65.31 810 ALA A O 1
ATOM 6182 N N . GLN A 1 811 ? 14.168 -16.877 -14.487 1.00 77.81 811 GLN A N 1
ATOM 6183 C CA . GLN A 1 811 ? 12.977 -17.235 -13.712 1.00 77.81 811 GLN A CA 1
ATOM 6184 C C . GLN A 1 811 ? 11.848 -17.693 -14.639 1.00 77.81 811 GLN A C 1
ATOM 6186 O O . GLN A 1 811 ? 11.590 -17.083 -15.678 1.00 77.81 811 GLN A O 1
ATOM 6191 N N . VAL A 1 812 ? 11.151 -18.753 -14.237 1.00 84.56 812 VAL A N 1
ATOM 6192 C CA . VAL A 1 812 ? 9.981 -19.315 -14.915 1.00 84.56 812 VAL A CA 1
ATOM 6193 C C . VAL A 1 812 ? 8.782 -19.232 -13.979 1.00 84.56 812 VAL A C 1
ATOM 6195 O O . VAL A 1 812 ? 8.875 -19.584 -12.800 1.00 84.56 812 VAL A O 1
ATOM 6198 N N . ALA A 1 813 ? 7.650 -18.769 -14.503 1.00 89.75 813 ALA A N 1
ATOM 6199 C CA . ALA A 1 813 ? 6.418 -18.628 -13.740 1.00 89.75 813 ALA A CA 1
ATOM 6200 C C . ALA A 1 813 ? 5.570 -19.906 -13.804 1.00 89.75 813 ALA A C 1
ATOM 6202 O O . ALA A 1 813 ? 5.178 -20.367 -14.876 1.00 89.75 813 ALA A O 1
ATOM 6203 N N . PHE A 1 814 ? 5.223 -20.439 -12.635 1.00 92.38 814 PHE A N 1
ATOM 6204 C CA . PHE A 1 814 ? 4.288 -21.545 -12.459 1.00 92.38 814 PHE A CA 1
ATOM 6205 C C . PHE A 1 814 ? 3.023 -21.029 -11.778 1.00 92.38 814 PHE A C 1
ATOM 6207 O O . PHE A 1 814 ? 2.953 -20.901 -10.557 1.00 92.38 814 PHE A O 1
ATOM 6214 N N . ASN A 1 815 ? 2.027 -20.700 -12.596 1.00 93.12 815 ASN A N 1
ATOM 6215 C CA . ASN A 1 815 ? 0.743 -20.164 -12.153 1.00 93.12 815 ASN A CA 1
ATOM 6216 C C . ASN A 1 815 ? -0.280 -21.274 -11.896 1.00 93.12 815 ASN A C 1
ATOM 6218 O O . ASN A 1 815 ? -0.161 -22.381 -12.420 1.00 93.12 815 ASN A O 1
ATOM 6222 N N . ILE A 1 816 ? -1.324 -20.961 -11.126 1.00 92.81 816 ILE A N 1
ATOM 6223 C CA . ILE A 1 816 ? -2.465 -21.867 -10.945 1.00 92.81 816 ILE A CA 1
ATOM 6224 C C . ILE A 1 816 ? -3.386 -21.882 -12.174 1.00 92.81 816 ILE A C 1
ATOM 6226 O O . ILE A 1 816 ? -3.889 -22.936 -12.567 1.00 92.81 816 ILE A O 1
ATOM 6230 N N . GLY A 1 817 ? -3.555 -20.722 -12.820 1.00 89.94 817 GLY A N 1
ATOM 6231 C CA . GLY A 1 817 ? -4.314 -20.569 -14.056 1.00 89.94 817 GLY A CA 1
ATOM 6232 C C . GLY A 1 817 ? -3.760 -21.457 -15.166 1.00 89.94 817 GLY A C 1
ATOM 6233 O O . GLY A 1 817 ? -2.576 -21.392 -15.491 1.00 89.94 817 GLY A O 1
ATOM 6234 N N . GLY A 1 818 ? -4.618 -22.304 -15.738 1.00 85.25 818 GLY A N 1
ATOM 6235 C CA . GLY A 1 818 ? -4.238 -23.284 -16.762 1.00 85.25 818 GLY A CA 1
ATOM 6236 C C . GLY A 1 818 ? -3.622 -24.585 -16.229 1.00 85.25 818 GLY A C 1
ATOM 6237 O O . GLY A 1 818 ? -3.273 -25.446 -17.031 1.00 85.25 818 GLY A O 1
ATOM 6238 N N . ARG A 1 819 ? -3.488 -24.751 -14.904 1.00 89.56 819 ARG A N 1
ATOM 6239 C CA . ARG A 1 819 ? -3.012 -25.994 -14.252 1.00 89.56 819 ARG A CA 1
ATOM 6240 C C . ARG A 1 819 ? -4.085 -26.711 -13.441 1.00 89.56 819 ARG A C 1
ATOM 6242 O O . ARG A 1 819 ? -3.909 -27.871 -13.080 1.00 89.56 819 ARG A O 1
ATOM 6249 N N . VAL A 1 820 ? -5.176 -26.012 -13.150 1.00 89.75 820 VAL A N 1
ATOM 6250 C CA . VAL A 1 820 ? -6.394 -26.557 -12.550 1.00 89.75 820 VAL A CA 1
ATOM 6251 C C . VAL A 1 820 ? -7.490 -26.624 -13.613 1.00 89.75 820 VAL A C 1
ATOM 6253 O O . VAL A 1 820 ? -7.443 -25.885 -14.601 1.00 89.75 820 VAL A O 1
ATOM 6256 N N . GLY A 1 821 ? -8.460 -27.521 -13.425 1.00 85.69 821 GLY A N 1
ATOM 6257 C CA . GLY A 1 821 ? -9.631 -27.603 -14.298 1.00 85.69 821 GLY A CA 1
ATOM 6258 C C . GLY A 1 821 ? -10.420 -26.291 -14.319 1.00 85.69 821 GLY A C 1
ATOM 6259 O O . GLY A 1 821 ? -10.310 -25.471 -13.405 1.00 85.69 821 GLY A O 1
ATOM 6260 N N . ALA A 1 822 ? -11.216 -26.085 -15.371 1.00 90.12 822 ALA A N 1
ATOM 6261 C CA . ALA A 1 822 ? -12.121 -24.942 -15.422 1.00 90.12 822 ALA A CA 1
ATOM 6262 C C . ALA A 1 822 ? -13.075 -24.984 -14.211 1.00 90.12 822 ALA A C 1
ATOM 6264 O O . ALA A 1 822 ? -13.598 -26.060 -13.902 1.00 90.12 822 ALA A O 1
ATOM 6265 N N . PRO A 1 823 ? -13.300 -23.851 -13.518 1.00 92.38 823 PRO A N 1
ATOM 6266 C CA . PRO A 1 823 ? -14.191 -23.826 -12.369 1.00 92.38 823 PRO A CA 1
ATOM 6267 C C . PRO A 1 823 ? -15.597 -24.236 -12.817 1.00 92.38 823 PRO A C 1
ATOM 6269 O O . PRO A 1 823 ? -16.094 -23.751 -13.832 1.00 92.38 823 PRO A O 1
ATOM 6272 N N . THR A 1 824 ? -16.224 -25.137 -12.070 1.00 93.06 824 THR A N 1
ATOM 6273 C CA . THR A 1 824 ? -17.603 -25.595 -12.285 1.00 93.06 824 THR A CA 1
ATOM 6274 C C . THR A 1 824 ? -18.384 -25.421 -10.984 1.00 93.06 824 THR A C 1
ATOM 6276 O O . THR A 1 824 ? -17.772 -25.457 -9.915 1.00 93.06 824 THR A O 1
ATOM 6279 N N . PRO A 1 825 ? -19.697 -25.147 -11.035 1.00 92.31 825 PRO A N 1
ATOM 6280 C CA . PRO A 1 825 ? -20.474 -24.860 -9.838 1.00 92.31 825 PRO A CA 1
ATOM 6281 C C . PRO A 1 825 ? -20.717 -26.146 -9.043 1.00 92.31 825 PRO A C 1
ATOM 6283 O O . PRO A 1 825 ? -21.006 -27.185 -9.631 1.00 92.31 825 PRO A O 1
ATOM 6286 N N . LEU A 1 826 ? -20.640 -26.054 -7.716 1.00 92.50 826 LEU A N 1
ATOM 6287 C CA . LEU A 1 826 ? -20.871 -27.177 -6.806 1.00 92.50 826 LEU A CA 1
ATOM 6288 C C . LEU A 1 826 ? -22.279 -27.779 -6.982 1.00 92.50 826 LEU A C 1
ATOM 6290 O O . LEU A 1 826 ? -23.285 -27.074 -6.858 1.00 92.50 826 LEU A O 1
ATOM 6294 N N . ALA A 1 827 ? -22.353 -29.092 -7.203 1.00 90.88 827 ALA A N 1
ATOM 6295 C CA . ALA A 1 827 ? -23.591 -29.851 -7.309 1.00 90.88 827 ALA A CA 1
ATOM 6296 C C . ALA A 1 827 ? -23.914 -30.555 -5.980 1.00 90.88 827 ALA A C 1
ATOM 6298 O O . ALA A 1 827 ? -23.254 -31.508 -5.567 1.00 90.88 827 ALA A O 1
ATOM 6299 N N . LEU A 1 828 ? -24.975 -30.105 -5.307 1.00 88.94 828 LEU A N 1
ATOM 6300 C CA . LEU A 1 828 ? -25.429 -30.684 -4.039 1.00 88.94 828 LEU A CA 1
ATOM 6301 C C . LEU A 1 828 ? -26.641 -31.612 -4.247 1.00 88.94 828 LEU A C 1
ATOM 6303 O O . LEU A 1 828 ? -27.537 -31.285 -5.029 1.00 88.94 828 LEU A O 1
ATOM 6307 N N . PRO A 1 829 ? -26.714 -32.756 -3.540 1.00 86.00 829 PRO A N 1
ATOM 6308 C CA . PRO A 1 829 ? -27.857 -33.657 -3.606 1.00 86.00 829 PRO A CA 1
ATOM 6309 C C . PRO A 1 829 ? -29.107 -33.028 -2.969 1.00 86.00 829 PRO A C 1
ATOM 6311 O O . PRO A 1 829 ? -29.028 -32.171 -2.087 1.00 86.00 829 PRO A O 1
ATOM 6314 N N . SER A 1 830 ? -30.287 -33.500 -3.379 1.00 81.56 830 SER A N 1
ATOM 6315 C CA . SER A 1 830 ? -31.567 -33.052 -2.821 1.00 81.56 830 SER A CA 1
ATOM 6316 C C . SER A 1 830 ? -31.658 -33.317 -1.312 1.00 81.56 830 SER A C 1
ATOM 6318 O O . SER A 1 830 ? -31.335 -34.415 -0.853 1.00 81.56 830 SER A O 1
ATOM 6320 N N . GLY A 1 831 ? -32.156 -32.338 -0.550 1.00 77.19 831 GLY A N 1
ATOM 6321 C CA . GLY A 1 831 ? -32.341 -32.437 0.905 1.00 77.19 831 GLY A CA 1
ATOM 6322 C C . GLY A 1 831 ? -31.225 -31.809 1.750 1.00 77.19 831 GLY A C 1
ATOM 6323 O O . GLY A 1 831 ? -31.294 -31.880 2.972 1.00 77.19 831 GLY A O 1
ATOM 6324 N N . VAL A 1 832 ? -30.219 -31.184 1.129 1.00 87.06 832 VAL A N 1
ATOM 6325 C CA . VAL A 1 832 ? -29.214 -30.358 1.820 1.00 87.06 832 VAL A CA 1
ATOM 6326 C C . VAL A 1 832 ? -29.716 -28.917 1.931 1.00 87.06 832 VAL A C 1
ATOM 6328 O O . VAL A 1 832 ? -30.196 -28.352 0.948 1.00 87.06 832 VAL A O 1
ATOM 6331 N N . SER A 1 833 ? -29.605 -28.313 3.117 1.00 85.88 833 SER A N 1
ATOM 6332 C CA . SER A 1 833 ? -29.950 -26.900 3.313 1.00 85.88 833 SER A CA 1
ATOM 6333 C C . SER A 1 833 ? -28.864 -26.019 2.693 1.00 85.88 833 SER A C 1
ATOM 6335 O O . SER A 1 833 ? -27.700 -26.133 3.075 1.00 85.88 833 SER A O 1
ATOM 6337 N N . ILE A 1 834 ? -29.227 -25.166 1.732 1.00 88.62 834 ILE A N 1
ATOM 6338 C CA . ILE A 1 834 ? -28.297 -24.255 1.052 1.00 88.62 834 ILE A CA 1
ATOM 6339 C C . ILE A 1 834 ? -28.599 -22.826 1.490 1.00 88.62 834 ILE A C 1
ATOM 6341 O O . ILE A 1 834 ? -29.738 -22.373 1.394 1.00 88.62 834 ILE A O 1
ATOM 6345 N N . ASP A 1 835 ? -27.567 -22.117 1.930 1.00 86.75 835 ASP A N 1
ATOM 6346 C CA . ASP A 1 835 ? -27.622 -20.699 2.279 1.00 86.75 835 ASP A CA 1
ATOM 6347 C C . ASP A 1 835 ? -26.556 -19.917 1.495 1.00 86.75 835 ASP A C 1
ATOM 6349 O O . ASP A 1 835 ? -25.621 -20.499 0.939 1.00 86.75 835 ASP A O 1
ATOM 6353 N N . LYS A 1 836 ? -26.688 -18.593 1.422 1.00 86.44 836 LYS A N 1
ATOM 6354 C CA . LYS A 1 836 ? -25.728 -17.722 0.732 1.00 86.44 836 LYS A CA 1
ATOM 6355 C C . LYS A 1 836 ? -24.846 -16.990 1.730 1.00 86.44 836 LYS A C 1
ATOM 6357 O O . LYS A 1 836 ? -25.315 -16.485 2.749 1.00 86.44 836 LYS A O 1
ATOM 6362 N N . LEU A 1 837 ? -23.568 -16.863 1.390 1.00 81.38 837 LEU A N 1
ATOM 6363 C CA . LEU A 1 837 ? -22.619 -16.051 2.132 1.00 81.38 837 LEU A CA 1
ATOM 6364 C C . LEU A 1 837 ? -23.022 -14.577 1.997 1.00 81.38 837 LEU A C 1
ATOM 6366 O O . LEU A 1 837 ? -22.726 -13.934 0.997 1.00 81.38 837 LEU A O 1
ATOM 6370 N N . SER A 1 838 ? -23.744 -14.060 2.990 1.00 70.19 838 SER A N 1
ATOM 6371 C CA . SER A 1 838 ? -24.281 -12.697 2.982 1.00 70.19 838 SER A CA 1
ATOM 6372 C C . SER A 1 838 ? -23.716 -11.845 4.118 1.00 70.19 838 SER A C 1
ATOM 6374 O O . SER A 1 838 ? -23.411 -12.337 5.212 1.00 70.19 838 SER A O 1
ATOM 6376 N N . GLU A 1 839 ? -23.604 -10.541 3.864 1.00 64.38 839 GLU A N 1
ATOM 6377 C CA . GLU A 1 839 ? -23.197 -9.538 4.858 1.00 64.38 839 GLU A CA 1
ATOM 6378 C C . GLU A 1 839 ? -24.313 -9.199 5.861 1.00 64.38 839 GLU A C 1
ATOM 6380 O O . GLU A 1 839 ? -24.033 -8.712 6.954 1.00 64.38 839 GLU A O 1
ATOM 6385 N N . GLY A 1 840 ? -25.575 -9.506 5.538 1.00 58.66 840 GLY A N 1
ATOM 6386 C CA . GLY A 1 840 ? -26.709 -9.289 6.436 1.00 58.66 840 GLY A CA 1
ATOM 6387 C C . GLY A 1 840 ? -26.621 -10.188 7.672 1.00 58.66 840 GLY A C 1
ATOM 6388 O O . GLY A 1 840 ? -26.651 -11.414 7.562 1.00 58.66 840 GLY A O 1
ATOM 6389 N N . GLY A 1 841 ? -26.497 -9.600 8.861 1.00 58.59 841 GLY A N 1
ATOM 6390 C CA . GLY A 1 841 ? -26.387 -10.334 10.121 1.00 58.59 841 GLY A CA 1
ATOM 6391 C C . GLY A 1 841 ? -26.971 -9.572 11.302 1.00 58.59 841 GLY A C 1
ATOM 6392 O O . GLY A 1 841 ? -27.051 -8.346 11.263 1.00 58.59 841 GLY A O 1
ATOM 6393 N N . GLU A 1 842 ? -27.386 -10.334 12.320 1.00 62.72 842 GLU A N 1
ATOM 6394 C CA . GLU A 1 842 ? -27.896 -9.861 13.615 1.00 62.72 842 GLU A CA 1
ATOM 6395 C C . GLU A 1 842 ? -27.133 -8.616 14.086 1.00 62.72 842 GLU A C 1
ATOM 6397 O O . GLU A 1 842 ? -25.913 -8.661 14.270 1.00 62.72 842 GLU A O 1
ATOM 6402 N N . THR A 1 843 ? -27.836 -7.500 14.278 1.00 65.44 843 THR A N 1
ATOM 6403 C CA . THR A 1 843 ? -27.220 -6.285 14.817 1.00 65.44 843 THR A CA 1
ATOM 6404 C C . THR A 1 843 ? -27.481 -6.199 16.311 1.00 65.44 843 THR A C 1
ATOM 6406 O O . THR A 1 843 ? -28.620 -6.178 16.777 1.00 65.44 843 THR A O 1
ATOM 6409 N N . ASP A 1 844 ? -26.397 -6.157 17.079 1.00 74.38 844 ASP A N 1
ATOM 6410 C CA . ASP A 1 844 ? -26.446 -5.899 18.512 1.00 74.38 844 ASP A CA 1
ATOM 6411 C C . ASP A 1 844 ? -26.816 -4.429 18.757 1.00 74.38 844 ASP A C 1
ATOM 6413 O O . ASP A 1 844 ? -26.047 -3.513 18.443 1.00 74.38 844 ASP A O 1
ATOM 6417 N N . LEU A 1 845 ? -28.013 -4.202 19.307 1.00 81.94 845 LEU A N 1
ATOM 6418 C CA . LEU A 1 845 ? -28.534 -2.866 19.585 1.00 81.94 845 LEU A CA 1
ATOM 6419 C C . LEU A 1 845 ? -28.001 -2.275 20.893 1.00 81.94 845 LEU A C 1
ATOM 6421 O O . LEU A 1 845 ? -28.235 -1.094 21.157 1.00 81.94 845 LEU A O 1
ATOM 6425 N N . SER A 1 846 ? -27.266 -3.041 21.709 1.00 81.06 846 SER A N 1
ATOM 6426 C CA . SER A 1 846 ? -26.738 -2.558 22.994 1.00 81.06 846 SER A CA 1
ATOM 6427 C C . SER A 1 846 ? -25.929 -1.269 22.839 1.00 81.06 846 SER A C 1
ATOM 6429 O O . SER A 1 846 ? -26.076 -0.341 23.633 1.00 81.06 846 SER A O 1
ATOM 6431 N N . ARG A 1 847 ? -25.142 -1.162 21.762 1.00 85.50 847 ARG A N 1
ATOM 6432 C CA . ARG A 1 847 ? -24.317 0.014 21.440 1.00 85.50 847 ARG A CA 1
ATOM 6433 C C . ARG A 1 847 ? -25.161 1.268 21.216 1.00 85.50 847 ARG A C 1
ATOM 6435 O O . ARG A 1 847 ? -24.784 2.348 21.661 1.00 85.50 847 ARG A O 1
ATOM 6442 N N . TRP A 1 848 ? -26.319 1.118 20.578 1.00 85.94 848 TRP A N 1
ATOM 6443 C CA . TRP A 1 848 ? -27.251 2.215 20.325 1.00 85.94 848 TRP A CA 1
ATOM 6444 C C . TRP A 1 848 ? -27.967 2.662 21.595 1.00 85.94 848 TRP A C 1
ATOM 6446 O O . TRP A 1 848 ? -28.125 3.860 21.818 1.00 85.94 848 TRP A O 1
ATOM 6456 N N . PHE A 1 849 ? -28.331 1.724 22.470 1.00 90.31 849 PHE A N 1
ATOM 6457 C CA . PHE A 1 849 ? -28.893 2.056 23.779 1.00 90.31 849 PHE A CA 1
ATOM 6458 C C . PHE A 1 849 ? -27.864 2.721 24.709 1.00 90.31 849 PHE A C 1
ATOM 6460 O O . PHE A 1 849 ? -28.217 3.660 25.421 1.00 90.31 849 PHE A O 1
ATOM 6467 N N . LEU A 1 850 ? -26.585 2.323 24.650 1.00 86.81 850 LEU A N 1
ATOM 6468 C CA . LEU A 1 850 ? -25.492 3.016 25.351 1.00 86.81 850 LEU A CA 1
ATOM 6469 C C . LEU A 1 850 ? -25.280 4.437 24.820 1.00 86.81 850 LEU A C 1
ATOM 6471 O O . LEU A 1 850 ? -25.128 5.369 25.609 1.00 86.81 850 LEU A O 1
ATOM 6475 N N . LEU A 1 851 ? -25.316 4.619 23.497 1.00 87.75 851 LEU A N 1
ATOM 6476 C CA . LEU A 1 851 ? -25.238 5.940 22.873 1.00 87.75 851 LEU A CA 1
ATOM 6477 C C . LEU A 1 851 ? -26.420 6.823 23.299 1.00 87.75 851 LEU A C 1
ATOM 6479 O O . LEU A 1 851 ? -26.223 7.971 23.693 1.00 87.75 851 LEU A O 1
ATOM 6483 N N . ALA A 1 852 ? -27.641 6.284 23.280 1.00 87.25 852 ALA A N 1
ATOM 6484 C CA . ALA A 1 852 ? -28.834 6.995 23.727 1.00 87.25 852 ALA A CA 1
ATOM 6485 C C . ALA A 1 852 ? -28.740 7.391 25.211 1.00 87.25 852 ALA A C 1
ATOM 6487 O O . ALA A 1 852 ? -29.045 8.531 25.561 1.00 87.25 852 ALA A O 1
ATOM 6488 N N . ALA A 1 853 ? -28.259 6.490 26.075 1.00 90.62 853 ALA A N 1
ATOM 6489 C CA . ALA A 1 853 ? -28.022 6.787 27.486 1.00 90.62 853 ALA A CA 1
ATOM 6490 C C . ALA A 1 853 ? -26.984 7.908 27.668 1.00 90.62 853 ALA A C 1
ATOM 6492 O O . ALA A 1 853 ? -27.203 8.813 28.472 1.00 90.62 853 ALA A O 1
ATOM 6493 N N . LEU A 1 854 ? -25.897 7.903 26.887 1.00 88.19 854 LEU A N 1
ATOM 6494 C CA . LEU A 1 854 ? -24.878 8.956 26.908 1.00 88.19 854 LEU A CA 1
ATOM 6495 C C . LEU A 1 854 ? -25.449 10.320 26.488 1.00 88.19 854 LEU A C 1
ATOM 6497 O O . LEU A 1 854 ? -25.194 11.327 27.145 1.00 88.19 854 LEU A O 1
ATOM 6501 N N . VAL A 1 855 ? -26.253 10.365 25.425 1.00 87.12 855 VAL A N 1
ATOM 6502 C CA . VAL A 1 855 ? -26.904 11.603 24.966 1.00 87.12 855 VAL A CA 1
ATOM 6503 C C . VAL A 1 855 ? -27.887 12.131 26.014 1.00 87.12 855 VAL A C 1
ATOM 6505 O O . VAL A 1 855 ? -27.881 13.326 26.313 1.00 87.12 855 VAL A O 1
ATOM 6508 N N . LEU A 1 856 ? -28.698 11.255 26.615 1.00 89.25 856 LEU A N 1
ATOM 6509 C CA . LEU A 1 856 ? -29.612 11.630 27.699 1.00 89.25 856 LEU A CA 1
ATOM 6510 C C . LEU A 1 856 ? -28.851 12.151 28.927 1.00 89.25 856 LEU A C 1
ATOM 6512 O O . LEU A 1 856 ? -29.299 13.109 29.554 1.00 89.25 856 LEU A O 1
ATOM 6516 N N . LEU A 1 857 ? -27.681 11.585 29.236 1.00 88.81 857 LEU A N 1
ATOM 6517 C CA . LEU A 1 857 ? -26.821 12.044 30.329 1.00 88.81 857 LEU A CA 1
ATOM 6518 C C . LEU A 1 857 ? -26.301 13.463 30.064 1.00 88.81 857 LEU A C 1
ATOM 6520 O O . LEU A 1 857 ? -26.359 14.327 30.939 1.00 88.81 857 LEU A O 1
ATOM 6524 N N . LEU A 1 858 ? -25.827 13.723 28.841 1.00 84.62 858 LEU A N 1
ATOM 6525 C CA . LEU A 1 858 ? -25.371 15.050 28.421 1.00 84.62 858 LEU A CA 1
ATOM 6526 C C . LEU A 1 858 ? -26.511 16.078 28.460 1.00 84.62 858 LEU A C 1
ATOM 6528 O O . LEU A 1 858 ? -26.299 17.221 28.869 1.00 84.62 858 LEU A O 1
ATOM 6532 N N . ALA A 1 859 ? -27.727 15.672 28.088 1.00 83.44 859 ALA A N 1
ATOM 6533 C CA . ALA A 1 859 ? -28.910 16.514 28.204 1.00 83.44 859 ALA A CA 1
ATOM 6534 C C . ALA A 1 859 ? -29.254 16.833 29.674 1.00 83.44 859 ALA A C 1
ATOM 6536 O O . ALA A 1 859 ? -29.460 18.007 29.986 1.00 83.44 859 ALA A O 1
ATOM 6537 N N . ASP A 1 860 ? -29.249 15.845 30.587 1.00 87.19 860 ASP A N 1
ATOM 6538 C CA . ASP A 1 860 ? -29.450 16.073 32.037 1.00 87.19 860 ASP A CA 1
ATOM 6539 C C . ASP A 1 860 ? -28.427 17.079 32.582 1.00 87.19 860 ASP A C 1
ATOM 6541 O O . ASP A 1 860 ? -28.785 17.992 33.332 1.00 87.19 860 ASP A O 1
ATOM 6545 N N . LEU A 1 861 ? -27.165 16.963 32.150 1.00 83.38 861 LEU A N 1
ATOM 6546 C CA . LEU A 1 861 ? -26.072 17.845 32.554 1.00 83.38 861 LEU A CA 1
ATOM 6547 C C . LEU A 1 861 ? -26.281 19.286 32.062 1.00 83.38 861 LEU A C 1
ATOM 6549 O O . LEU A 1 861 ? -26.241 20.218 32.866 1.00 83.38 861 LEU A O 1
ATOM 6553 N N . LEU A 1 862 ? -26.537 19.486 30.765 1.00 80.75 862 LEU A N 1
ATOM 6554 C CA . LEU A 1 862 ? -26.756 20.815 30.176 1.00 80.75 862 LEU A CA 1
ATOM 6555 C C . LEU A 1 862 ? -27.960 21.524 30.800 1.00 80.75 862 LEU A C 1
ATOM 6557 O O . LEU A 1 862 ? -27.900 22.713 31.118 1.00 80.75 862 LEU A O 1
ATOM 6561 N N . ILE A 1 863 ? -29.043 20.783 31.012 1.00 80.56 863 ILE A N 1
ATOM 6562 C CA . ILE A 1 863 ? -30.252 21.294 31.647 1.00 80.56 863 ILE A CA 1
ATOM 6563 C C . ILE A 1 863 ? -29.978 21.667 33.107 1.00 80.56 863 ILE A C 1
ATOM 6565 O O . ILE A 1 863 ? -30.397 22.732 33.563 1.00 80.56 863 ILE A O 1
ATOM 6569 N N . SER A 1 864 ? -29.252 20.821 33.837 1.00 78.88 864 SER A N 1
ATOM 6570 C CA . SER A 1 864 ? -28.872 21.092 35.225 1.00 78.88 864 SER A CA 1
ATOM 6571 C C . SER A 1 864 ? -27.994 22.341 35.337 1.00 78.88 864 SER A C 1
ATOM 6573 O O . SER A 1 864 ? -28.196 23.155 36.239 1.00 78.88 864 SER A O 1
ATOM 6575 N N . LEU A 1 865 ? -27.061 22.544 34.400 1.00 79.56 865 LEU A N 1
ATOM 6576 C CA . LEU A 1 865 ? -26.239 23.756 34.312 1.00 79.56 865 LEU A CA 1
ATOM 6577 C C . LEU A 1 865 ? -27.075 25.004 33.990 1.00 79.56 865 LEU A C 1
ATOM 6579 O O . LEU A 1 865 ? -26.819 26.078 34.539 1.00 79.56 865 LEU A O 1
ATOM 6583 N N . TRP A 1 866 ? -28.098 24.865 33.143 1.00 74.25 866 TRP A N 1
ATOM 6584 C CA . TRP A 1 866 ? -29.006 25.956 32.783 1.00 74.25 866 TRP A CA 1
ATOM 6585 C C . TRP A 1 866 ? -29.890 26.377 33.961 1.00 74.25 866 TRP A C 1
ATOM 6587 O O . TRP A 1 866 ? -29.952 27.563 34.282 1.00 74.25 866 TRP A O 1
ATOM 6597 N N . LEU A 1 867 ? -30.501 25.415 34.661 1.00 73.62 867 LEU A N 1
ATOM 6598 C CA . LEU A 1 867 ? -31.329 25.675 35.845 1.00 73.62 867 LEU A CA 1
ATOM 6599 C C . LEU A 1 867 ? -30.531 26.282 37.004 1.00 73.62 867 LEU A C 1
ATOM 6601 O O . LEU A 1 867 ? -31.070 27.075 37.769 1.00 73.62 867 LEU A O 1
ATOM 6605 N N . ARG A 1 868 ? -29.238 25.956 37.115 1.00 71.62 868 ARG A N 1
ATOM 6606 C CA . ARG A 1 868 ? -28.324 26.550 38.105 1.00 71.62 868 ARG A CA 1
ATOM 6607 C C . ARG A 1 868 ? -27.815 27.942 37.713 1.00 71.62 868 ARG A C 1
ATOM 6609 O O . ARG A 1 868 ? -27.041 28.529 38.459 1.00 71.62 868 ARG A O 1
ATOM 6616 N N . GLY A 1 869 ? -28.218 28.475 36.555 1.00 64.81 869 GLY A N 1
ATOM 6617 C CA . GLY A 1 869 ? -27.810 29.804 36.089 1.00 64.81 869 GLY A CA 1
ATOM 6618 C C . GLY A 1 869 ? -26.334 29.913 35.690 1.00 64.81 869 GLY A C 1
ATOM 6619 O O . GLY A 1 869 ? -25.844 31.019 35.476 1.00 64.81 869 GLY A O 1
ATOM 6620 N N . LEU A 1 870 ? -25.634 28.780 35.562 1.00 70.00 870 LEU A N 1
ATOM 6621 C CA . LEU A 1 870 ? -24.219 28.705 35.179 1.00 70.00 870 LEU A CA 1
ATOM 6622 C C . LEU A 1 870 ? -24.018 28.838 33.658 1.00 70.00 870 LEU A C 1
ATOM 6624 O O . LEU A 1 870 ? -22.891 28.978 33.188 1.00 70.00 870 LEU A O 1
ATOM 6628 N N . LEU A 1 871 ? -25.109 28.843 32.884 1.00 64.38 871 LEU A N 1
ATOM 6629 C CA . LEU A 1 871 ? -25.120 29.189 31.463 1.00 64.38 871 LEU A CA 1
ATOM 6630 C C . LEU A 1 871 ? -25.542 30.663 31.278 1.00 64.38 871 LEU A C 1
ATOM 6632 O O . LEU A 1 871 ? -26.562 31.087 31.826 1.00 64.38 871 LEU A O 1
ATOM 6636 N N . PRO A 1 872 ? -24.799 31.473 30.499 1.00 59.03 872 PRO A N 1
ATOM 6637 C CA . PRO A 1 872 ? -25.082 32.898 30.344 1.00 59.03 872 PRO A CA 1
ATOM 6638 C C . PRO A 1 872 ? -26.474 33.135 29.734 1.00 59.03 872 PRO A C 1
ATOM 6640 O O . PRO A 1 872 ? -26.789 32.604 28.669 1.00 59.03 872 PRO A O 1
ATOM 6643 N N . ARG A 1 873 ? -27.279 34.008 30.368 1.00 52.81 873 ARG A N 1
ATOM 6644 C CA . ARG A 1 873 ? -28.669 34.387 29.995 1.00 52.81 873 ARG A CA 1
ATOM 6645 C C . ARG A 1 873 ? -28.866 34.910 28.553 1.00 52.81 873 ARG A C 1
ATOM 6647 O O . ARG A 1 873 ? -29.990 35.202 28.160 1.00 52.81 873 ARG A O 1
ATOM 6654 N N . ALA A 1 874 ? -27.803 35.022 27.756 1.00 48.03 874 ALA A N 1
ATOM 6655 C CA . ALA A 1 874 ? -27.831 35.502 26.374 1.00 48.03 874 ALA A CA 1
ATOM 6656 C C . ALA A 1 874 ? -28.166 34.424 25.322 1.00 48.03 874 ALA A C 1
ATOM 6658 O O . ALA A 1 874 ? -28.283 34.754 24.144 1.00 48.03 874 ALA A O 1
ATOM 6659 N N . VAL A 1 875 ? -28.364 33.156 25.700 1.00 48.44 875 VAL A N 1
ATOM 6660 C CA . VAL A 1 875 ? -28.878 32.142 24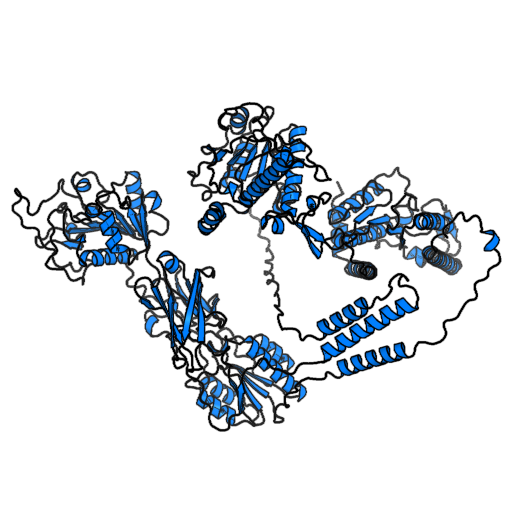.763 1.00 48.44 875 VAL A CA 1
ATOM 6661 C C . VAL A 1 875 ? -30.405 32.242 24.717 1.00 48.44 875 VAL A C 1
ATOM 6663 O O . VAL A 1 875 ? -31.122 31.465 25.341 1.00 48.44 875 VAL A O 1
ATOM 6666 N N . ARG A 1 876 ? -30.932 33.228 23.980 1.00 43.09 876 ARG A N 1
ATOM 6667 C CA . ARG A 1 876 ? -32.313 33.133 23.489 1.00 43.09 876 ARG A CA 1
ATOM 6668 C C . ARG A 1 876 ? -32.338 31.953 22.521 1.00 43.09 876 ARG A C 1
ATOM 6670 O O . ARG A 1 876 ? -31.778 32.062 21.432 1.00 43.09 876 ARG A O 1
ATOM 6677 N N . LEU A 1 877 ? -32.955 30.835 22.915 1.00 44.56 877 LEU A N 1
ATOM 6678 C CA . LEU A 1 877 ? -33.267 29.736 21.999 1.00 44.56 877 LEU A CA 1
ATOM 6679 C C . LEU A 1 877 ? -34.253 30.250 20.941 1.00 44.56 877 LEU A C 1
ATOM 6681 O O . LEU A 1 877 ? -35.469 30.147 21.074 1.00 44.56 877 LEU A O 1
ATOM 6685 N N . GLY A 1 878 ? -33.719 30.858 19.884 1.00 44.25 878 GLY A N 1
ATOM 6686 C CA . GLY A 1 878 ? -34.460 31.065 18.652 1.00 44.25 878 GLY A CA 1
ATOM 6687 C C . GLY A 1 878 ? -34.806 29.704 18.053 1.00 44.25 878 GLY A C 1
ATOM 6688 O O . GLY A 1 878 ? -34.020 28.760 18.170 1.00 44.25 878 GLY A O 1
ATOM 6689 N N . ARG A 1 879 ? -35.964 29.615 17.388 1.00 42.44 879 ARG A N 1
ATOM 6690 C CA . ARG A 1 879 ? -36.524 28.399 16.757 1.00 42.44 879 ARG A CA 1
ATOM 6691 C C . ARG A 1 879 ? -35.522 27.585 15.907 1.00 42.44 879 ARG A C 1
ATOM 6693 O O . ARG A 1 879 ? -35.718 26.391 15.732 1.00 42.44 879 ARG A O 1
ATOM 6700 N N . ALA A 1 880 ? -34.418 28.188 15.459 1.00 41.88 880 ALA A N 1
ATOM 6701 C CA . ALA A 1 880 ? -33.315 27.525 14.757 1.00 41.88 880 ALA A CA 1
ATOM 6702 C C . ALA A 1 880 ? -32.493 26.535 15.620 1.00 41.88 880 ALA A C 1
ATOM 6704 O O . ALA A 1 880 ? -31.938 25.576 15.093 1.00 41.88 880 ALA A O 1
ATOM 6705 N N . THR A 1 881 ? -32.438 26.710 16.945 1.00 43.59 881 THR A N 1
ATOM 6706 C CA . THR A 1 881 ? -31.684 25.816 17.854 1.00 43.59 881 THR A CA 1
ATOM 6707 C C . THR A 1 881 ? -32.400 24.488 18.123 1.00 43.59 881 THR A C 1
ATOM 6709 O O . THR A 1 881 ? -31.742 23.460 18.262 1.00 43.59 881 THR A O 1
ATOM 6712 N N . ALA A 1 882 ? -33.737 24.470 18.084 1.00 39.69 882 ALA A N 1
ATOM 6713 C CA . ALA A 1 882 ? -34.520 23.232 18.121 1.00 39.69 882 ALA A CA 1
ATOM 6714 C C . ALA A 1 882 ? -34.350 22.407 16.829 1.00 39.69 882 ALA A C 1
ATOM 6716 O O . ALA A 1 882 ? -34.286 21.182 16.886 1.00 39.69 882 ALA A O 1
ATOM 6717 N N . ALA A 1 883 ? -34.191 23.073 15.677 1.00 41.81 883 ALA A N 1
ATOM 6718 C CA . ALA A 1 883 ? -33.904 22.417 14.401 1.00 41.81 883 ALA A CA 1
ATOM 6719 C C . ALA A 1 883 ? -32.483 21.826 14.350 1.00 41.81 883 ALA A C 1
ATOM 6721 O O . ALA A 1 883 ? -32.300 20.738 13.818 1.00 41.81 883 ALA A O 1
ATOM 6722 N N . ALA A 1 884 ? -31.492 22.487 14.959 1.00 44.69 884 ALA A N 1
ATOM 6723 C CA . ALA A 1 884 ? -30.126 21.962 15.054 1.00 44.69 884 ALA A CA 1
ATOM 6724 C C . ALA A 1 884 ? -30.019 20.746 15.995 1.00 44.69 884 ALA A C 1
ATOM 6726 O O . ALA A 1 884 ? -29.306 19.796 15.685 1.00 44.69 884 ALA A O 1
ATOM 6727 N N . ALA A 1 885 ? -30.768 20.735 17.105 1.00 47.06 885 ALA A N 1
ATOM 6728 C CA . ALA A 1 885 ? -30.859 19.570 17.988 1.00 47.06 885 ALA A CA 1
ATOM 6729 C C . ALA A 1 885 ? -31.588 18.390 17.315 1.00 47.06 885 ALA A C 1
ATOM 6731 O O . ALA A 1 885 ? -31.153 17.247 17.447 1.00 47.06 885 ALA A O 1
ATOM 6732 N N . ALA A 1 886 ? -32.642 18.665 16.536 1.00 45.31 886 ALA A N 1
ATOM 6733 C CA . ALA A 1 886 ? -33.334 17.658 15.730 1.00 45.31 886 ALA A CA 1
ATOM 6734 C C . ALA A 1 886 ? -32.458 17.118 14.582 1.00 45.31 886 ALA A C 1
ATOM 6736 O O . ALA A 1 886 ? -32.495 15.922 14.309 1.00 45.31 886 ALA A O 1
ATOM 6737 N N . LEU A 1 887 ? -31.621 17.960 13.960 1.00 46.78 887 LEU A N 1
ATOM 6738 C CA . LEU A 1 887 ? -30.646 17.520 12.956 1.00 46.78 887 LEU A CA 1
ATOM 6739 C C . LEU A 1 887 ? -29.531 16.666 13.570 1.00 46.78 887 LEU A C 1
ATOM 6741 O O . LEU A 1 887 ? -29.137 15.680 12.963 1.00 46.78 887 LEU A O 1
ATOM 6745 N N . LEU A 1 888 ? -29.048 16.990 14.774 1.00 45.72 888 LEU A N 1
ATOM 6746 C CA . LEU A 1 888 ? -28.055 16.155 15.461 1.00 45.72 888 LEU A CA 1
ATOM 6747 C C . LEU A 1 888 ? -28.627 14.782 15.844 1.00 45.72 888 LEU A C 1
ATOM 6749 O O . LEU A 1 888 ? -27.945 13.775 15.688 1.00 45.72 888 LEU A O 1
ATOM 6753 N N . LEU A 1 889 ? -29.885 14.732 16.293 1.00 48.19 889 LEU A N 1
ATOM 6754 C CA . LEU A 1 889 ? -30.600 13.477 16.550 1.00 48.19 889 LEU A CA 1
ATOM 6755 C C . LEU A 1 889 ? -30.853 12.677 15.259 1.00 48.19 889 LEU A C 1
ATOM 6757 O O . LEU A 1 889 ? -30.767 11.454 15.292 1.00 48.19 889 LEU A O 1
ATOM 6761 N N . ALA A 1 890 ? -31.088 13.341 14.122 1.00 45.91 890 ALA A N 1
ATOM 6762 C CA . ALA A 1 890 ? -31.224 12.690 12.815 1.00 45.91 890 ALA A CA 1
ATOM 6763 C C . ALA A 1 890 ? -29.885 12.152 12.268 1.00 45.91 890 ALA A C 1
ATOM 6765 O O . ALA A 1 890 ? -29.843 11.072 11.680 1.00 45.91 890 ALA A O 1
ATOM 6766 N N . VAL A 1 891 ? -28.778 12.859 12.511 1.00 49.44 891 VAL A N 1
ATOM 6767 C CA . VAL A 1 891 ? -27.425 12.426 12.116 1.00 49.44 891 VAL A CA 1
ATOM 6768 C C . VAL A 1 891 ? -26.930 11.271 12.996 1.00 49.44 891 VAL A C 1
ATOM 6770 O O . VAL A 1 891 ? -26.288 10.356 12.493 1.00 49.44 891 VAL A O 1
ATOM 6773 N N . LEU A 1 892 ? -27.285 11.250 14.286 1.00 46.22 892 LEU A N 1
ATOM 6774 C CA . LEU A 1 892 ? -26.941 10.156 15.207 1.00 46.22 892 LEU A CA 1
ATOM 6775 C C . LEU A 1 892 ? -27.827 8.905 15.052 1.00 46.22 892 LEU A C 1
ATOM 6777 O O . LEU A 1 892 ? -27.430 7.838 15.506 1.00 46.22 892 LEU A O 1
ATOM 6781 N N . ALA A 1 893 ? -29.001 9.014 14.422 1.00 38.75 893 ALA A N 1
ATOM 6782 C CA . ALA A 1 893 ? -29.897 7.885 14.137 1.00 38.75 893 ALA A CA 1
ATOM 6783 C C . ALA A 1 893 ? -29.630 7.207 12.776 1.00 38.75 893 ALA A C 1
ATOM 6785 O O . ALA A 1 893 ? -30.347 6.282 12.395 1.00 38.75 893 ALA A O 1
ATOM 6786 N N . SER A 1 894 ? -28.615 7.660 12.036 1.00 33.75 894 SER A N 1
ATOM 6787 C CA . SER A 1 894 ? -28.216 7.056 10.762 1.00 33.75 894 SER A CA 1
ATOM 6788 C C . SER A 1 894 ? -27.318 5.832 11.023 1.00 33.75 894 SER A C 1
ATOM 6790 O O . SER A 1 894 ? -26.363 5.953 11.796 1.00 33.75 894 SER A O 1
ATOM 6792 N N . PRO A 1 895 ? -27.590 4.649 10.434 1.00 33.53 895 PRO A N 1
ATOM 6793 C CA . PRO A 1 895 ? -26.736 3.478 10.624 1.00 33.53 895 PRO A CA 1
ATOM 6794 C C . PRO A 1 895 ? -25.326 3.764 10.076 1.00 33.53 895 PRO A C 1
ATOM 6796 O O . PRO A 1 895 ? -25.206 4.386 9.020 1.00 33.53 895 PRO A O 1
ATOM 6799 N N . PRO A 1 896 ? -24.250 3.336 10.761 1.00 37.97 896 PRO A N 1
ATOM 6800 C CA . PRO A 1 896 ? -22.902 3.537 10.277 1.00 37.97 896 PRO A CA 1
ATOM 6801 C C . PRO A 1 896 ? -22.676 2.583 9.109 1.00 37.97 896 PRO A C 1
ATOM 6803 O O . PRO A 1 896 ? -22.749 1.363 9.266 1.00 37.97 896 PRO A O 1
ATOM 6806 N N . GLU A 1 897 ? -22.377 3.138 7.940 1.00 32.06 897 GLU A N 1
ATOM 6807 C CA . GLU A 1 897 ? -21.696 2.383 6.898 1.00 32.06 897 GLU A CA 1
ATOM 6808 C C . GLU A 1 897 ? -20.354 1.901 7.463 1.00 32.06 897 GLU A C 1
ATOM 6810 O O . GLU A 1 897 ? -19.544 2.665 7.998 1.00 32.06 897 GLU A O 1
ATOM 6815 N N . ALA A 1 898 ? -20.165 0.585 7.422 1.00 36.41 898 ALA A N 1
ATOM 6816 C CA . ALA A 1 898 ? -18.987 -0.091 7.923 1.00 36.41 898 ALA A CA 1
ATOM 6817 C C . ALA A 1 898 ? -17.776 0.239 7.037 1.00 36.41 898 ALA A C 1
ATOM 6819 O O . ALA A 1 898 ? -17.607 -0.313 5.956 1.00 36.41 898 ALA A O 1
ATOM 6820 N N . GLY A 1 899 ? -16.912 1.122 7.532 1.00 33.62 899 GLY A N 1
ATOM 6821 C CA . GLY A 1 899 ? -15.621 1.457 6.934 1.00 33.62 899 GLY A CA 1
ATOM 6822 C C . GLY A 1 899 ? -14.536 1.589 7.998 1.00 33.62 899 GLY A C 1
ATOM 6823 O O . GLY A 1 899 ? -13.925 2.641 8.136 1.00 33.62 899 GLY A O 1
ATOM 6824 N N . ALA A 1 900 ? -14.315 0.543 8.798 1.00 28.31 900 ALA A N 1
ATOM 6825 C CA . ALA A 1 900 ? -13.222 0.505 9.769 1.00 28.31 900 ALA A CA 1
ATOM 6826 C C . ALA A 1 900 ? -11.982 -0.168 9.153 1.00 28.31 900 ALA A C 1
ATOM 6828 O O . ALA A 1 900 ? -11.803 -1.381 9.247 1.00 28.31 900 ALA A O 1
ATOM 6829 N N . GLN A 1 901 ? -11.107 0.630 8.533 1.00 30.30 901 GLN A N 1
ATOM 6830 C CA . GLN A 1 901 ? -9.725 0.231 8.261 1.00 30.30 901 GLN A CA 1
ATOM 6831 C C . GLN A 1 901 ? -8.941 0.226 9.580 1.00 30.30 901 GLN A C 1
ATOM 6833 O O . GLN A 1 901 ? -8.556 1.268 10.106 1.00 30.30 901 GLN A O 1
ATOM 6838 N N . GLN A 1 902 ? -8.691 -0.971 10.113 1.00 28.80 902 GLN A N 1
ATOM 6839 C CA . GLN A 1 902 ? -7.648 -1.200 11.109 1.00 28.80 902 GLN A CA 1
ATOM 6840 C C . GLN A 1 902 ? -6.283 -0.923 10.467 1.00 28.80 902 GLN A C 1
ATOM 6842 O O . GLN A 1 902 ? -5.779 -1.725 9.683 1.00 28.80 902 GLN A O 1
ATOM 6847 N N . GLN A 1 903 ? -5.670 0.209 10.814 1.00 28.80 903 GLN A N 1
ATOM 6848 C CA . GLN A 1 903 ? -4.234 0.404 10.639 1.00 28.80 903 GLN A CA 1
ATOM 6849 C C . GLN A 1 903 ? -3.504 -0.475 11.658 1.00 28.80 903 GLN A C 1
ATOM 6851 O O . GLN A 1 903 ? -3.359 -0.134 12.830 1.00 28.80 903 GLN A O 1
ATOM 6856 N N . THR A 1 904 ? -3.063 -1.644 11.205 1.00 27.19 904 THR A N 1
ATOM 6857 C CA . THR A 1 904 ? -2.001 -2.407 11.860 1.00 27.19 904 THR A CA 1
ATOM 6858 C C . THR A 1 904 ? -0.722 -1.579 11.865 1.00 27.19 904 THR A C 1
ATOM 6860 O O . THR A 1 904 ? -0.190 -1.241 10.807 1.00 27.19 904 THR A O 1
ATOM 6863 N N . ALA A 1 905 ? -0.234 -1.277 13.067 1.00 29.25 905 ALA A N 1
ATOM 6864 C CA . ALA A 1 905 ? 1.113 -0.783 13.308 1.00 29.25 905 ALA A CA 1
ATOM 6865 C C . ALA A 1 905 ? 2.171 -1.732 12.694 1.00 29.25 905 ALA A C 1
ATOM 6867 O O . ALA A 1 905 ? 1.949 -2.948 12.646 1.00 29.25 905 ALA A O 1
ATOM 6868 N N . PRO A 1 906 ? 3.321 -1.213 12.226 1.00 29.64 906 PRO A N 1
ATOM 6869 C CA . PRO A 1 906 ? 4.389 -2.035 11.664 1.00 29.64 906 PRO A CA 1
ATOM 6870 C C . PRO A 1 906 ? 5.038 -2.934 12.738 1.00 29.64 906 PRO A C 1
ATOM 6872 O O . PRO A 1 906 ? 5.151 -2.522 13.896 1.00 29.64 906 PRO A O 1
ATOM 6875 N N . PRO A 1 907 ? 5.497 -4.151 12.386 1.00 30.73 907 PRO A N 1
ATOM 6876 C CA . PRO A 1 907 ? 6.158 -5.042 13.330 1.00 30.73 907 PRO A CA 1
ATOM 6877 C C . PRO A 1 907 ? 7.523 -4.482 13.751 1.00 30.73 907 PRO A C 1
ATOM 6879 O O . PRO A 1 907 ? 8.340 -4.071 12.923 1.00 30.73 907 PRO A O 1
ATOM 6882 N N . GLN A 1 908 ? 7.769 -4.497 15.060 1.00 29.36 908 GLN A N 1
ATOM 6883 C CA . GLN A 1 908 ? 9.061 -4.201 15.671 1.00 29.36 908 GLN A CA 1
ATOM 6884 C C . GLN A 1 908 ? 10.114 -5.212 15.188 1.00 29.36 908 GLN A C 1
ATOM 6886 O O . GLN A 1 908 ? 9.897 -6.424 15.222 1.00 29.36 908 GLN A O 1
ATOM 6891 N N . ARG A 1 909 ? 11.269 -4.708 14.736 1.00 29.34 909 ARG A N 1
ATOM 6892 C CA . ARG A 1 909 ? 12.457 -5.520 14.430 1.00 29.34 909 ARG A CA 1
ATOM 6893 C C . ARG A 1 909 ? 12.971 -6.202 15.712 1.00 29.34 909 ARG A C 1
ATOM 6895 O O . ARG A 1 909 ? 13.001 -5.538 16.749 1.00 29.34 909 ARG A O 1
ATOM 6902 N N . PRO A 1 910 ? 13.451 -7.459 15.664 1.00 30.91 910 PRO A N 1
ATOM 6903 C CA . PRO A 1 910 ? 14.178 -8.053 16.781 1.00 30.91 910 PRO A CA 1
ATOM 6904 C C . PRO A 1 910 ? 15.455 -7.251 17.060 1.00 30.91 910 PRO A C 1
ATOM 6906 O O . PRO A 1 910 ? 16.252 -7.004 16.153 1.00 30.91 910 PRO A O 1
ATOM 6909 N N . GLN A 1 911 ? 15.646 -6.841 18.313 1.00 29.78 911 GLN A N 1
ATOM 6910 C CA . GLN A 1 911 ? 16.898 -6.260 18.790 1.00 29.78 911 GLN A CA 1
ATOM 6911 C C . GLN A 1 911 ? 17.990 -7.339 18.778 1.00 29.78 911 GLN A C 1
ATOM 6913 O O . GLN A 1 911 ? 17.941 -8.289 19.555 1.00 29.78 911 GLN A O 1
ATOM 6918 N N . PHE A 1 912 ? 18.991 -7.186 17.911 1.00 29.67 912 PHE A N 1
ATOM 6919 C CA . PHE A 1 912 ? 20.267 -7.883 18.059 1.00 29.67 912 PHE A CA 1
ATOM 6920 C C . PHE A 1 912 ? 21.032 -7.241 19.223 1.00 29.67 912 PHE A C 1
ATOM 6922 O O . PHE A 1 912 ? 21.409 -6.073 19.151 1.00 29.67 912 PHE A O 1
ATOM 6929 N N . GLN A 1 913 ? 21.260 -8.001 20.295 1.00 29.88 913 GLN A N 1
ATOM 6930 C CA . GLN A 1 913 ? 22.248 -7.651 21.315 1.00 29.88 913 GLN A CA 1
ATOM 6931 C C . GLN A 1 913 ? 23.656 -7.826 20.714 1.00 29.88 913 GLN A C 1
ATOM 6933 O O . GLN A 1 913 ? 23.963 -8.921 20.236 1.00 29.88 913 GLN A O 1
ATOM 6938 N N . PRO A 1 914 ? 24.529 -6.802 20.717 1.00 30.64 914 PRO A N 1
ATOM 6939 C CA . PRO A 1 914 ? 25.920 -6.987 20.334 1.00 30.64 914 PRO A CA 1
ATOM 6940 C C . PRO A 1 914 ? 26.655 -7.758 21.436 1.00 30.64 914 PRO A C 1
ATOM 6942 O O . PRO A 1 914 ? 26.743 -7.317 22.581 1.00 30.64 914 PRO A O 1
ATOM 6945 N N . GLN A 1 915 ? 27.194 -8.915 21.070 1.00 29.81 915 GLN A N 1
ATOM 6946 C CA . GLN A 1 915 ? 28.130 -9.689 21.878 1.00 29.81 915 GLN A CA 1
ATOM 6947 C C . GLN A 1 915 ? 29.508 -8.987 21.857 1.00 29.81 915 GLN A C 1
ATOM 6949 O O . GLN A 1 915 ? 29.917 -8.520 20.790 1.00 29.81 915 GLN A O 1
ATOM 6954 N N . PRO A 1 916 ? 30.247 -8.878 22.979 1.00 32.28 916 PRO A N 1
ATOM 6955 C CA . PRO A 1 916 ? 31.550 -8.218 22.977 1.00 32.28 916 PRO A CA 1
ATOM 6956 C C . PRO A 1 916 ? 32.606 -9.106 22.304 1.00 32.28 916 PRO A C 1
ATOM 6958 O O . PRO A 1 916 ? 32.811 -10.253 22.700 1.00 32.28 916 PRO A O 1
ATOM 6961 N N . ALA A 1 917 ? 33.281 -8.569 21.285 1.00 32.66 917 ALA A N 1
ATOM 6962 C CA . ALA A 1 917 ? 34.425 -9.210 20.639 1.00 32.66 917 ALA A CA 1
ATOM 6963 C C . ALA A 1 917 ? 35.697 -9.103 21.516 1.00 32.66 917 ALA A C 1
ATOM 6965 O O . ALA A 1 917 ? 35.866 -8.102 22.219 1.00 32.66 917 ALA A O 1
ATOM 6966 N N . PRO A 1 918 ? 36.600 -10.104 21.485 1.00 36.62 918 PRO A N 1
ATOM 6967 C CA . PRO A 1 918 ? 37.822 -10.123 22.288 1.00 36.62 918 PRO A CA 1
ATOM 6968 C C . PRO A 1 918 ? 38.903 -9.180 21.722 1.00 36.62 918 PRO A C 1
ATOM 6970 O O . PRO A 1 918 ? 38.853 -8.822 20.543 1.00 36.62 918 PRO A O 1
ATOM 6973 N N . PRO A 1 919 ? 39.907 -8.783 22.530 1.00 44.06 919 PRO A N 1
ATOM 6974 C CA . PRO A 1 919 ? 40.926 -7.838 22.105 1.00 44.06 919 PRO A CA 1
ATOM 6975 C C . PRO A 1 919 ? 42.079 -8.563 21.401 1.00 44.06 919 PRO A C 1
ATOM 6977 O O . PRO A 1 919 ? 42.616 -9.543 21.913 1.00 44.06 919 PRO A O 1
ATOM 6980 N N . ALA A 1 920 ? 42.520 -8.040 20.260 1.00 33.78 920 ALA A N 1
ATOM 6981 C CA . ALA A 1 920 ? 43.842 -8.320 19.710 1.00 33.78 920 ALA A CA 1
ATOM 6982 C C . ALA A 1 920 ? 44.291 -7.132 18.854 1.00 33.78 920 ALA A C 1
ATOM 6984 O O . ALA A 1 920 ? 43.511 -6.573 18.085 1.00 33.78 920 ALA A O 1
ATOM 6985 N N . GLY A 1 921 ? 45.535 -6.710 19.059 1.00 31.89 921 GLY A N 1
ATOM 6986 C CA . GLY A 1 921 ? 46.091 -5.491 18.498 1.00 31.89 921 GLY A CA 1
ATOM 6987 C C . GLY A 1 921 ? 46.775 -5.655 17.138 1.00 31.89 921 GLY A C 1
ATOM 6988 O O . GLY A 1 921 ? 46.912 -6.749 16.604 1.00 31.89 921 GLY A O 1
ATOM 6989 N N . GLN A 1 922 ? 47.307 -4.505 16.709 1.00 29.91 922 GLN A N 1
ATOM 6990 C CA . GLN A 1 922 ? 48.437 -4.284 15.793 1.00 29.91 922 GLN A CA 1
ATOM 6991 C C . GLN A 1 922 ? 48.171 -4.193 14.275 1.00 29.91 922 GLN A C 1
ATOM 6993 O O . GLN A 1 922 ? 48.241 -5.153 13.523 1.00 29.91 922 GLN A O 1
ATOM 6998 N N . ALA A 1 923 ? 47.988 -2.930 13.864 1.00 37.94 923 ALA A N 1
ATOM 6999 C CA . ALA A 1 923 ? 48.742 -2.191 12.842 1.00 37.94 923 ALA A CA 1
ATOM 7000 C C . ALA A 1 923 ? 48.918 -2.773 11.423 1.00 37.94 923 ALA A C 1
ATOM 7002 O O . ALA A 1 923 ? 49.741 -3.654 11.198 1.00 37.94 923 ALA A O 1
ATOM 7003 N N . THR A 1 924 ? 48.325 -2.095 10.425 1.00 30.73 924 THR A N 1
ATOM 7004 C CA . THR A 1 924 ? 49.016 -1.740 9.162 1.00 30.73 924 THR A CA 1
ATOM 7005 C C . THR A 1 924 ? 48.295 -0.634 8.356 1.00 30.73 924 THR A C 1
ATOM 7007 O O . THR A 1 924 ? 47.219 -0.839 7.812 1.00 30.73 924 THR A O 1
ATOM 7010 N N . ARG A 1 925 ? 48.958 0.533 8.314 1.00 33.19 925 ARG A N 1
ATOM 7011 C CA . ARG A 1 925 ? 49.156 1.535 7.235 1.00 33.19 925 ARG A CA 1
ATOM 7012 C C . ARG A 1 925 ? 47.984 2.120 6.412 1.00 33.19 925 ARG A C 1
ATOM 7014 O O . ARG A 1 925 ? 47.404 1.475 5.549 1.00 33.19 925 ARG A O 1
ATOM 7021 N N . ASP A 1 926 ? 47.828 3.434 6.607 1.00 36.25 926 ASP A N 1
ATOM 7022 C CA . ASP A 1 926 ? 47.626 4.516 5.627 1.00 36.25 926 ASP A CA 1
ATOM 7023 C C . ASP A 1 926 ? 46.533 4.376 4.554 1.00 36.25 926 ASP A C 1
ATOM 7025 O O . ASP A 1 926 ? 46.782 4.141 3.373 1.00 36.25 926 ASP A O 1
ATOM 7029 N N . ARG A 1 927 ? 45.309 4.735 4.953 1.00 32.88 927 ARG A N 1
ATOM 7030 C CA . ARG A 1 927 ? 44.409 5.552 4.126 1.00 32.88 927 ARG A CA 1
ATOM 7031 C C . ARG A 1 927 ? 44.061 6.799 4.928 1.00 32.88 927 ARG A C 1
ATOM 7033 O O . ARG A 1 927 ? 43.681 6.678 6.088 1.00 32.88 927 ARG A O 1
ATOM 7040 N N . ALA A 1 928 ? 44.233 7.975 4.322 1.00 33.06 928 ALA A N 1
ATOM 7041 C CA . ALA A 1 928 ? 43.968 9.272 4.938 1.00 33.06 928 ALA A CA 1
ATOM 7042 C C . ALA A 1 928 ? 42.624 9.256 5.687 1.00 33.06 928 ALA A C 1
ATOM 7044 O O . ALA A 1 928 ? 41.562 9.088 5.085 1.00 33.06 928 ALA A O 1
ATOM 7045 N N . ALA A 1 929 ? 42.697 9.367 7.013 1.00 30.95 929 ALA A N 1
ATOM 7046 C CA . ALA A 1 929 ? 41.538 9.319 7.883 1.00 30.95 929 ALA A CA 1
ATOM 7047 C C . ALA A 1 929 ? 40.633 10.523 7.600 1.00 30.95 929 ALA A C 1
ATOM 7049 O O . ALA A 1 929 ? 41.052 11.678 7.696 1.00 30.95 929 ALA A O 1
ATOM 7050 N N . VAL A 1 930 ? 39.374 10.246 7.263 1.00 41.56 930 VAL A N 1
ATOM 7051 C CA . VAL A 1 930 ? 38.302 11.238 7.350 1.00 41.56 930 VAL A CA 1
ATOM 7052 C C . VAL A 1 930 ? 38.247 11.688 8.817 1.00 41.56 930 VAL A C 1
ATOM 7054 O O . VAL A 1 930 ? 38.198 10.820 9.691 1.00 41.56 930 VAL A O 1
ATOM 7057 N N . PRO A 1 931 ? 38.295 12.996 9.127 1.00 44.19 931 PRO A N 1
ATOM 7058 C CA . PRO A 1 931 ? 38.143 13.455 10.502 1.00 44.19 931 PRO A CA 1
ATOM 7059 C C . PRO A 1 931 ? 36.806 12.938 11.045 1.00 44.19 931 PRO A C 1
ATOM 7061 O O . PRO A 1 931 ? 35.765 13.120 10.413 1.00 44.19 931 PRO A O 1
ATOM 7064 N N . ALA A 1 932 ? 36.843 12.251 12.186 1.00 44.91 932 ALA A N 1
ATOM 7065 C CA . ALA A 1 932 ? 35.634 11.792 12.852 1.00 44.91 932 ALA A CA 1
ATOM 7066 C C . ALA A 1 932 ? 34.769 13.009 13.212 1.00 44.91 932 ALA A C 1
ATOM 7068 O O . ALA A 1 932 ? 35.256 13.956 13.832 1.00 44.91 932 ALA A O 1
ATOM 7069 N N . LEU A 1 933 ? 33.500 12.986 12.795 1.00 54.69 933 LEU A N 1
ATOM 7070 C CA . LEU A 1 933 ? 32.509 13.996 13.167 1.00 54.69 933 LEU A CA 1
ATOM 7071 C C . LEU A 1 933 ? 32.429 14.072 14.694 1.00 54.69 933 LEU A C 1
ATOM 7073 O O . LEU A 1 933 ? 32.357 13.035 15.359 1.00 54.69 933 LEU A O 1
ATOM 7077 N N . SER A 1 934 ? 32.413 15.279 15.264 1.00 57.09 934 SER A N 1
ATOM 7078 C CA . SER A 1 934 ? 32.090 15.404 16.686 1.00 57.09 934 SER A CA 1
ATOM 7079 C C . SER A 1 934 ? 30.671 14.877 16.932 1.00 57.09 934 SER A C 1
ATOM 7081 O O . SER A 1 934 ? 29.784 15.037 16.089 1.00 57.09 934 SER A O 1
ATOM 7083 N N . VAL A 1 935 ? 30.442 14.252 18.091 1.00 53.75 935 VAL A N 1
ATOM 7084 C CA . VAL A 1 935 ? 29.123 13.705 18.467 1.00 53.75 935 VAL A CA 1
ATOM 7085 C C . VAL A 1 935 ? 28.036 14.780 18.361 1.00 53.75 935 VAL A C 1
ATOM 7087 O O . VAL A 1 935 ? 26.929 14.486 17.927 1.00 53.75 935 VAL A O 1
ATOM 7090 N N . GLU A 1 936 ? 28.369 16.037 18.667 1.00 53.78 936 GLU A N 1
ATOM 7091 C CA . GLU A 1 936 ? 27.465 17.183 18.559 1.00 53.78 936 GLU A CA 1
ATOM 7092 C C . GLU A 1 936 ? 27.120 17.550 17.101 1.00 53.78 936 GLU A C 1
ATOM 7094 O O . GLU A 1 936 ? 25.955 17.805 16.799 1.00 53.78 936 GLU A O 1
ATOM 7099 N N . GLN A 1 937 ? 28.090 17.534 16.178 1.00 55.28 937 GLN A N 1
ATOM 7100 C CA . GLN A 1 937 ? 27.849 17.777 14.745 1.00 55.28 937 GLN A CA 1
ATOM 7101 C C . GLN A 1 937 ? 27.058 16.629 14.098 1.00 55.28 937 GLN A C 1
ATOM 7103 O O . GLN A 1 937 ? 26.137 16.880 13.322 1.00 55.28 937 GLN A O 1
ATOM 7108 N N . ALA A 1 938 ? 27.365 15.379 14.460 1.00 55.78 938 ALA A N 1
ATOM 7109 C CA . ALA A 1 938 ? 26.616 14.213 13.999 1.00 55.78 938 ALA A CA 1
ATOM 7110 C C . ALA A 1 938 ? 25.165 14.231 14.512 1.00 55.78 938 ALA A C 1
ATOM 7112 O O . ALA A 1 938 ? 24.253 13.903 13.756 1.00 55.78 938 ALA A O 1
ATOM 7113 N N . LEU A 1 939 ? 24.926 14.678 15.753 1.00 56.84 939 LEU A N 1
ATOM 7114 C CA . LEU A 1 939 ? 23.573 14.850 16.294 1.00 56.84 939 LEU A CA 1
ATOM 7115 C C . LEU A 1 939 ? 22.796 15.959 15.567 1.00 56.84 939 LEU A C 1
ATOM 7117 O O . LEU A 1 939 ? 21.627 15.772 15.239 1.00 56.84 939 LEU A O 1
ATOM 7121 N N . LYS A 1 940 ? 23.439 17.109 15.309 1.00 56.50 940 LYS A N 1
ATOM 7122 C CA . LYS A 1 940 ? 22.793 18.290 14.703 1.00 56.50 940 LYS A CA 1
ATOM 7123 C C . LYS A 1 940 ? 22.274 18.034 13.285 1.00 56.50 940 LYS A C 1
ATOM 7125 O O . LYS A 1 940 ? 21.235 18.590 12.937 1.00 56.50 940 LYS A O 1
ATOM 7130 N N . GLY A 1 941 ? 22.974 17.214 12.499 1.00 53.62 941 GLY A N 1
ATOM 7131 C CA . GLY A 1 941 ? 22.625 16.937 11.101 1.00 53.62 941 GLY A CA 1
ATOM 7132 C C . GLY A 1 941 ? 21.891 15.617 10.827 1.00 53.62 941 GLY A C 1
ATOM 7133 O O . GLY A 1 941 ? 21.388 15.448 9.725 1.00 53.62 941 GLY A O 1
ATOM 7134 N N . SER A 1 942 ? 21.820 14.675 11.779 1.00 57.66 942 SER A N 1
ATOM 7135 C CA . SER A 1 942 ? 21.183 13.357 11.551 1.00 57.66 942 SER A CA 1
ATOM 7136 C C . SER A 1 942 ? 19.759 13.222 12.095 1.00 57.66 942 SER A C 1
ATOM 7138 O O . SER A 1 942 ? 19.037 12.326 11.661 1.00 57.66 942 SER A O 1
ATOM 7140 N N . LEU A 1 943 ? 19.358 14.077 13.043 1.00 59.09 943 LEU A N 1
ATOM 7141 C CA . LEU A 1 943 ? 18.058 13.972 13.711 1.00 59.09 943 LEU A CA 1
ATOM 7142 C C . LEU A 1 943 ? 16.929 14.696 12.964 1.00 59.09 943 LEU A C 1
ATOM 7144 O O . LEU A 1 943 ? 15.818 14.178 12.937 1.00 59.09 943 LEU A O 1
ATOM 7148 N N . ASP A 1 944 ? 17.220 15.841 12.334 1.00 71.25 944 ASP A N 1
ATOM 7149 C CA . ASP A 1 944 ? 16.236 16.681 11.639 1.00 71.25 944 ASP A CA 1
ATOM 7150 C C . ASP A 1 944 ? 16.795 17.195 10.302 1.00 71.25 944 ASP A C 1
ATOM 7152 O O . ASP A 1 944 ? 17.985 17.499 10.192 1.00 71.25 944 ASP A O 1
ATOM 7156 N N . THR A 1 945 ? 15.931 17.374 9.297 1.00 82.12 945 THR A N 1
ATOM 7157 C CA . THR A 1 945 ? 16.314 18.039 8.036 1.00 82.12 945 THR A CA 1
ATOM 7158 C C . THR A 1 945 ? 16.588 19.522 8.303 1.00 82.12 945 THR A C 1
ATOM 7160 O O . THR A 1 945 ? 15.757 20.201 8.902 1.00 82.12 945 THR A O 1
ATOM 7163 N N . ARG A 1 946 ? 17.735 20.056 7.862 1.00 88.06 946 ARG A N 1
ATOM 7164 C CA . ARG A 1 946 ? 18.123 21.468 8.057 1.00 88.06 946 ARG A CA 1
ATOM 7165 C C . ARG A 1 946 ? 18.621 22.094 6.763 1.00 88.06 946 ARG A C 1
ATOM 7167 O O . ARG A 1 946 ? 19.329 21.446 5.995 1.00 88.06 946 ARG A O 1
ATOM 7174 N N . LEU A 1 947 ? 18.289 23.367 6.562 1.00 92.94 947 LEU A N 1
ATOM 7175 C CA . LEU A 1 947 ? 18.950 24.209 5.566 1.00 92.94 947 LEU A CA 1
ATOM 7176 C C . LEU A 1 947 ? 20.238 24.767 6.173 1.00 92.94 947 LEU A C 1
ATOM 7178 O O . LEU A 1 947 ? 20.268 25.110 7.356 1.00 92.94 947 LEU A O 1
ATOM 7182 N N . ALA A 1 948 ? 21.294 24.880 5.380 1.00 94.12 948 ALA A N 1
ATOM 7183 C CA . ALA A 1 948 ? 22.558 25.426 5.851 1.00 94.12 948 ALA A CA 1
ATOM 7184 C C . ALA A 1 948 ? 23.024 26.599 4.988 1.00 94.12 948 ALA A C 1
ATOM 7186 O O . ALA A 1 948 ? 22.663 26.690 3.816 1.00 94.12 948 ALA A O 1
ATOM 7187 N N . TYR A 1 949 ? 23.830 27.492 5.561 1.00 95.69 949 TYR A N 1
ATOM 7188 C CA . TYR A 1 949 ? 24.516 28.553 4.826 1.00 95.69 949 TYR A CA 1
ATOM 7189 C C . TYR A 1 949 ? 25.998 28.605 5.186 1.00 95.69 949 TYR A C 1
ATOM 7191 O O . TYR A 1 949 ? 26.366 28.289 6.312 1.00 95.69 949 TYR A O 1
ATOM 7199 N N . ILE A 1 950 ? 26.857 28.996 4.248 1.00 94.50 950 ILE A N 1
ATOM 7200 C CA . ILE A 1 950 ? 28.296 29.140 4.508 1.00 94.50 950 ILE A CA 1
ATOM 7201 C C . ILE A 1 950 ? 28.560 30.480 5.200 1.00 94.50 950 ILE A C 1
ATOM 7203 O O . ILE A 1 950 ? 28.106 31.522 4.726 1.00 94.50 950 ILE A O 1
ATOM 7207 N N . LEU A 1 951 ? 29.304 30.441 6.309 1.00 93.44 951 LEU A N 1
ATOM 7208 C CA . LEU A 1 951 ? 29.733 31.633 7.038 1.00 93.44 951 LEU A CA 1
ATOM 7209 C C . LEU A 1 951 ? 30.763 32.408 6.214 1.00 93.44 951 LEU A C 1
ATOM 7211 O O . LEU A 1 951 ? 31.773 31.863 5.764 1.00 93.44 951 LEU A O 1
ATOM 7215 N N . THR A 1 952 ? 30.503 33.694 6.013 1.00 89.62 952 THR A N 1
ATOM 7216 C CA . THR A 1 952 ? 31.344 34.575 5.195 1.00 89.62 952 THR A CA 1
ATOM 7217 C C . THR A 1 952 ? 32.406 35.304 6.006 1.00 89.62 952 THR A C 1
ATOM 7219 O O . THR A 1 952 ? 33.387 35.784 5.439 1.00 89.62 952 THR A O 1
ATOM 7222 N N . GLY A 1 953 ? 32.218 35.396 7.326 1.00 85.75 953 GLY A N 1
ATOM 7223 C CA . GLY A 1 953 ? 33.015 36.258 8.198 1.00 85.75 953 GLY A CA 1
ATOM 7224 C C . GLY A 1 953 ? 32.535 37.714 8.209 1.00 85.75 953 GLY A C 1
ATOM 7225 O O . GLY A 1 953 ? 33.011 38.499 9.029 1.00 85.75 953 GLY A O 1
ATOM 7226 N N . ASP A 1 954 ? 31.572 38.070 7.353 1.00 90.44 954 ASP A N 1
ATOM 7227 C CA . ASP A 1 954 ? 30.825 39.320 7.425 1.00 90.44 954 ASP A CA 1
ATOM 7228 C C . ASP A 1 954 ? 29.527 39.086 8.202 1.00 90.44 954 ASP A C 1
ATOM 7230 O O . ASP A 1 954 ? 28.597 38.419 7.741 1.00 90.44 954 ASP A O 1
ATOM 7234 N N . LYS A 1 955 ? 29.465 39.665 9.404 1.00 88.50 955 LYS A N 1
ATOM 7235 C CA . LYS A 1 955 ? 28.338 39.486 10.318 1.00 88.50 955 LYS A CA 1
ATOM 7236 C C . LYS A 1 955 ? 27.009 39.937 9.710 1.00 88.50 955 LYS A C 1
ATOM 7238 O O . LYS A 1 955 ? 25.994 39.303 9.978 1.00 88.50 955 LYS A O 1
ATOM 7243 N N . GLU A 1 956 ? 26.993 41.004 8.915 1.00 89.75 956 GLU A N 1
ATOM 7244 C CA . GLU A 1 956 ? 25.753 41.507 8.320 1.00 89.75 956 GLU A CA 1
ATOM 7245 C C . GLU A 1 956 ? 25.222 40.525 7.269 1.00 89.75 956 GLU A C 1
ATOM 7247 O O . GLU A 1 956 ? 24.036 40.194 7.255 1.00 89.75 956 GLU A O 1
ATOM 7252 N N . VAL A 1 957 ? 26.111 39.991 6.429 1.00 91.00 957 VAL A N 1
ATOM 7253 C CA . VAL A 1 957 ? 25.757 38.999 5.404 1.00 91.00 957 VAL A CA 1
ATOM 7254 C C . VAL A 1 957 ? 25.332 37.673 6.028 1.00 91.00 957 VAL A C 1
ATOM 7256 O O . VAL A 1 957 ? 24.358 37.067 5.573 1.00 91.00 957 VAL A O 1
ATOM 7259 N N . ASP A 1 958 ? 26.016 37.243 7.085 1.00 93.31 958 ASP A N 1
ATOM 7260 C CA . ASP A 1 958 ? 25.698 36.013 7.808 1.00 93.31 958 ASP A CA 1
ATOM 7261 C C . ASP A 1 958 ? 24.351 36.130 8.546 1.00 93.31 958 ASP A C 1
ATOM 7263 O O . ASP A 1 958 ? 23.540 35.203 8.491 1.00 93.31 958 ASP A O 1
ATOM 7267 N N . ASP A 1 959 ? 24.066 37.280 9.172 1.00 91.88 959 ASP A N 1
ATOM 7268 C CA . ASP A 1 959 ? 22.791 37.548 9.851 1.00 91.88 959 ASP A CA 1
ATOM 7269 C C . ASP A 1 959 ? 21.624 37.625 8.839 1.00 91.88 959 ASP A C 1
ATOM 7271 O O . ASP A 1 959 ? 20.554 37.065 9.091 1.00 91.88 959 ASP A O 1
ATOM 7275 N N . ILE A 1 960 ? 21.827 38.242 7.663 1.00 93.31 960 ILE A N 1
ATOM 7276 C CA . ILE A 1 960 ? 20.824 38.275 6.579 1.00 93.31 960 ILE A CA 1
ATOM 7277 C C . ILE A 1 960 ? 20.592 36.877 5.999 1.00 93.31 960 ILE A C 1
ATOM 7279 O O . ILE A 1 960 ? 19.447 36.500 5.756 1.00 93.31 960 ILE A O 1
ATOM 7283 N N . SER A 1 961 ? 21.650 36.092 5.788 1.00 95.44 961 SER A N 1
ATOM 7284 C CA . SER A 1 961 ? 21.544 34.727 5.251 1.00 95.44 961 SER A CA 1
ATOM 7285 C C . SER A 1 961 ? 20.790 33.812 6.207 1.00 95.44 961 SER A C 1
ATOM 7287 O O . SER A 1 961 ? 19.910 33.059 5.785 1.00 95.44 961 SER A O 1
ATOM 7289 N N . LYS A 1 962 ? 21.062 33.951 7.508 1.00 94.25 962 LYS A N 1
ATOM 7290 C CA . LYS A 1 962 ? 20.310 33.277 8.561 1.00 94.25 962 LYS A CA 1
ATOM 7291 C C . LYS A 1 962 ? 18.834 33.670 8.539 1.00 94.25 962 LYS A C 1
ATOM 7293 O O . LYS A 1 962 ? 17.988 32.790 8.417 1.00 94.25 962 LYS A O 1
ATOM 7298 N N . ALA A 1 963 ? 18.527 34.968 8.594 1.00 93.06 963 ALA A N 1
ATOM 7299 C CA . ALA A 1 963 ? 17.148 35.459 8.582 1.00 93.06 963 ALA A CA 1
ATOM 7300 C C . ALA A 1 963 ? 16.398 35.058 7.297 1.00 93.06 963 ALA A C 1
ATOM 7302 O O . ALA A 1 963 ? 15.212 34.732 7.335 1.00 93.06 963 ALA A O 1
ATOM 7303 N N . GLY A 1 964 ? 17.092 35.036 6.156 1.00 94.75 964 GLY A N 1
ATOM 7304 C CA . GLY A 1 964 ? 16.556 34.585 4.877 1.00 94.75 964 GLY A CA 1
ATOM 7305 C C . GLY A 1 964 ? 16.187 33.107 4.874 1.00 94.75 964 GLY A C 1
ATOM 7306 O O . GLY A 1 964 ? 15.087 32.748 4.456 1.00 94.75 964 GLY A O 1
ATOM 7307 N N . LEU A 1 965 ? 17.064 32.239 5.380 1.00 95.88 965 LEU A N 1
ATOM 7308 C CA . LEU A 1 965 ? 16.772 30.810 5.482 1.00 95.88 965 LEU A CA 1
ATOM 7309 C C . LEU A 1 965 ? 15.761 30.479 6.584 1.00 95.88 965 LEU A C 1
ATOM 7311 O O . LEU A 1 965 ? 15.018 29.511 6.434 1.00 95.88 965 LEU A O 1
ATOM 7315 N N . GLU A 1 966 ? 15.685 31.265 7.659 1.00 93.38 966 GLU A N 1
ATOM 7316 C CA . GLU A 1 966 ? 14.619 31.162 8.666 1.00 93.38 966 GLU A CA 1
ATOM 7317 C C . GLU A 1 966 ? 13.260 31.485 8.031 1.00 93.38 966 GLU A C 1
ATOM 7319 O O . GLU A 1 966 ? 12.327 30.685 8.144 1.00 93.38 966 GLU A O 1
ATOM 7324 N N . GLY A 1 967 ? 13.184 32.584 7.270 1.00 91.50 967 GLY A N 1
ATOM 7325 C CA . GLY A 1 967 ? 12.000 32.952 6.493 1.00 91.50 967 GLY A CA 1
ATOM 7326 C C . GLY A 1 967 ? 11.622 31.888 5.460 1.00 91.50 967 GLY A C 1
ATOM 7327 O O . GLY A 1 967 ? 10.463 31.484 5.371 1.00 91.50 967 GLY A O 1
ATOM 7328 N N . LEU A 1 968 ? 12.595 31.350 4.719 1.00 94.12 968 LEU A N 1
ATOM 7329 C CA . LEU A 1 968 ? 12.352 30.264 3.766 1.00 94.12 968 LEU A CA 1
ATOM 7330 C C . LEU A 1 968 ? 11.881 28.974 4.460 1.00 94.12 968 LEU A C 1
ATOM 7332 O O . LEU A 1 968 ? 10.980 28.305 3.958 1.00 94.12 968 LEU A O 1
ATOM 7336 N N . SER A 1 969 ? 12.444 28.641 5.623 1.00 92.56 969 SER A N 1
ATOM 7337 C CA . SER A 1 969 ? 12.039 27.483 6.431 1.00 92.56 969 SER A CA 1
ATOM 7338 C C . SER A 1 969 ? 10.595 27.610 6.913 1.00 92.56 969 SER A C 1
ATOM 7340 O O . SER A 1 969 ? 9.840 26.640 6.875 1.00 92.56 969 SER A O 1
ATOM 7342 N N . GLU A 1 970 ? 10.180 28.812 7.316 1.00 88.31 970 GLU A N 1
ATOM 7343 C CA . GLU A 1 970 ? 8.789 29.104 7.659 1.00 88.31 970 GLU A CA 1
ATOM 7344 C C . GLU A 1 970 ? 7.861 28.948 6.447 1.00 88.31 970 GLU A C 1
ATOM 7346 O O . GLU A 1 970 ? 6.822 28.293 6.538 1.00 88.31 970 GLU A O 1
ATOM 7351 N N . ILE A 1 971 ? 8.259 29.466 5.282 1.00 90.31 971 ILE A N 1
ATOM 7352 C CA . ILE A 1 971 ? 7.498 29.290 4.040 1.00 90.31 971 ILE A CA 1
ATOM 7353 C C . ILE A 1 971 ? 7.389 27.812 3.639 1.00 90.31 971 ILE A C 1
ATOM 7355 O O . ILE A 1 971 ? 6.316 27.384 3.208 1.00 90.31 971 ILE A O 1
ATOM 7359 N N . LEU A 1 972 ? 8.449 27.017 3.800 1.00 88.44 972 LEU A N 1
ATOM 7360 C CA . LEU A 1 972 ? 8.427 25.578 3.527 1.00 88.44 972 LEU A CA 1
ATOM 7361 C C . LEU A 1 972 ? 7.450 24.841 4.445 1.00 88.44 972 LEU A C 1
ATOM 7363 O O . LEU A 1 972 ? 6.612 24.105 3.920 1.00 88.44 972 LEU A O 1
ATOM 7367 N N . ARG A 1 973 ? 7.478 25.110 5.759 1.00 85.44 973 ARG A N 1
ATOM 7368 C CA . ARG A 1 973 ? 6.519 24.549 6.732 1.00 85.44 973 ARG A CA 1
ATOM 7369 C C . ARG A 1 973 ? 5.077 24.920 6.392 1.00 85.44 973 ARG A C 1
ATOM 7371 O O . ARG A 1 973 ? 4.180 24.090 6.464 1.00 85.44 973 ARG A O 1
ATOM 7378 N N . ASN A 1 974 ? 4.857 26.160 5.961 1.00 81.00 974 ASN A N 1
ATOM 7379 C CA . ASN A 1 974 ? 3.515 26.658 5.669 1.00 81.00 974 ASN A CA 1
ATOM 7380 C C . ASN A 1 974 ? 2.953 26.158 4.326 1.00 81.00 974 ASN A C 1
ATOM 7382 O O . ASN A 1 974 ? 1.736 26.063 4.164 1.00 81.00 974 ASN A O 1
ATOM 7386 N N . ARG A 1 975 ? 3.804 25.885 3.324 1.00 82.81 975 ARG A N 1
ATOM 7387 C CA . ARG A 1 975 ? 3.358 25.616 1.940 1.00 82.81 975 ARG A CA 1
ATOM 7388 C C . ARG A 1 975 ? 3.595 24.180 1.470 1.00 82.81 975 ARG A C 1
ATOM 7390 O O . ARG A 1 975 ? 2.885 23.712 0.573 1.00 82.81 975 ARG A O 1
ATOM 7397 N N . THR A 1 976 ? 4.539 23.466 2.074 1.00 81.06 976 THR A N 1
ATOM 7398 C CA . THR A 1 976 ? 4.951 22.104 1.698 1.00 81.06 976 THR A CA 1
ATOM 7399 C C . THR A 1 976 ? 4.780 21.133 2.873 1.00 81.06 976 THR A C 1
ATOM 7401 O O . THR A 1 976 ? 4.326 21.530 3.937 1.00 81.06 976 THR A O 1
ATOM 7404 N N . SER A 1 977 ? 5.100 19.852 2.677 1.00 80.38 977 SER A N 1
ATOM 7405 C CA . SER A 1 977 ? 5.186 18.865 3.770 1.00 80.38 977 SER A CA 1
ATOM 7406 C C . SER A 1 977 ? 6.593 18.771 4.376 1.00 80.38 977 SER A C 1
ATOM 7408 O O . SER A 1 977 ? 6.855 17.872 5.167 1.00 80.38 977 SER A O 1
ATOM 7410 N N . VAL A 1 978 ? 7.517 19.644 3.962 1.00 81.12 978 VAL A N 1
ATOM 7411 C CA . VAL A 1 978 ? 8.890 19.681 4.468 1.00 81.12 978 VAL A CA 1
ATOM 7412 C C . VAL A 1 978 ? 8.919 20.541 5.728 1.00 81.12 978 VAL A C 1
ATOM 7414 O O . VAL A 1 978 ? 8.565 21.719 5.683 1.00 81.12 978 VAL A O 1
ATOM 7417 N N . GLU A 1 979 ? 9.390 19.967 6.833 1.00 84.19 979 GLU A N 1
ATOM 7418 C CA . GLU A 1 979 ? 9.535 20.651 8.121 1.00 84.19 979 GLU A CA 1
ATOM 7419 C C . GLU A 1 979 ? 11.017 20.794 8.497 1.00 84.19 979 GLU A C 1
ATOM 7421 O O . GLU A 1 979 ? 11.532 20.019 9.303 1.00 84.19 979 GLU A O 1
ATOM 7426 N N . PRO A 1 980 ? 11.751 21.753 7.896 1.00 85.75 980 PRO A N 1
ATOM 7427 C CA . PRO A 1 980 ? 13.144 21.960 8.254 1.00 85.75 980 PRO A CA 1
ATOM 7428 C C . PRO A 1 980 ? 13.253 22.552 9.665 1.00 85.75 980 PRO A C 1
ATOM 7430 O O . PRO A 1 980 ? 12.479 23.440 10.036 1.00 85.75 980 PRO A O 1
ATOM 7433 N N . ALA A 1 981 ? 14.229 22.089 10.443 1.00 85.56 981 ALA A N 1
ATOM 7434 C CA . ALA A 1 981 ? 14.621 22.724 11.699 1.00 85.56 981 ALA A CA 1
ATOM 7435 C C . ALA A 1 981 ? 15.435 24.009 11.438 1.00 85.56 981 ALA A C 1
ATOM 7437 O O . ALA A 1 981 ? 15.755 24.326 10.291 1.00 85.56 981 ALA A O 1
ATOM 7438 N N . ASP A 1 982 ? 15.768 24.754 12.500 1.00 85.69 982 ASP A N 1
ATOM 7439 C CA . ASP A 1 982 ? 16.472 26.041 12.385 1.00 85.69 982 ASP A CA 1
ATOM 7440 C C . ASP A 1 982 ? 17.743 25.938 11.520 1.00 85.69 982 ASP A C 1
ATOM 7442 O O . ASP A 1 982 ? 18.523 24.983 11.696 1.00 85.69 982 ASP A O 1
ATOM 7446 N N . PRO A 1 983 ? 17.966 26.904 10.606 1.00 90.88 983 PRO A N 1
ATOM 7447 C CA . PRO A 1 983 ? 19.095 26.865 9.699 1.00 90.88 983 PRO A CA 1
ATOM 7448 C C . PRO A 1 983 ? 20.417 27.037 10.443 1.00 90.88 983 PRO A C 1
ATOM 7450 O O . PRO A 1 983 ? 20.492 27.672 11.498 1.00 90.88 983 PRO A O 1
ATOM 7453 N N . VAL A 1 984 ? 21.479 26.474 9.873 1.00 90.69 984 VAL A N 1
ATOM 7454 C CA . VAL A 1 984 ? 22.803 26.443 10.501 1.00 90.69 984 VAL A CA 1
ATOM 7455 C C . VAL A 1 984 ? 23.858 27.113 9.627 1.00 90.69 984 VAL A C 1
ATOM 7457 O O . VAL A 1 984 ? 23.918 26.883 8.420 1.00 90.69 984 VAL A O 1
ATOM 7460 N N . GLY A 1 985 ? 24.691 27.944 10.251 1.00 91.62 985 GLY A N 1
ATOM 7461 C CA . GLY A 1 985 ? 25.893 28.487 9.626 1.00 91.62 985 GLY A CA 1
ATOM 7462 C C . GLY A 1 985 ? 27.012 27.448 9.648 1.00 91.62 985 GLY A C 1
ATOM 7463 O O . GLY A 1 985 ? 27.280 26.872 10.702 1.00 91.62 985 GLY A O 1
ATOM 7464 N N . LEU A 1 986 ? 27.641 27.212 8.502 1.00 91.94 986 LEU A N 1
ATOM 7465 C CA . LEU A 1 986 ? 28.731 26.261 8.315 1.00 91.94 986 LEU A CA 1
ATOM 7466 C C . LEU A 1 986 ? 30.053 26.989 8.116 1.00 91.94 986 LEU A C 1
ATOM 7468 O O . LEU A 1 986 ? 30.188 27.819 7.215 1.00 91.94 986 LEU A O 1
ATOM 7472 N N . ASP A 1 987 ? 31.044 26.615 8.915 1.00 90.00 987 ASP A N 1
ATOM 7473 C CA . ASP A 1 987 ? 32.445 26.935 8.675 1.00 90.00 987 ASP A CA 1
ATOM 7474 C C . ASP A 1 987 ? 33.089 25.761 7.925 1.00 90.00 987 ASP A C 1
ATOM 7476 O O . ASP A 1 987 ? 33.400 24.736 8.528 1.00 90.00 987 ASP A O 1
ATOM 7480 N N . LEU A 1 988 ? 33.301 25.887 6.610 1.00 87.38 988 LEU A N 1
ATOM 7481 C CA . LEU A 1 988 ? 33.861 24.808 5.776 1.00 87.38 988 LEU A CA 1
ATOM 7482 C C . LEU A 1 988 ? 35.267 24.351 6.207 1.00 87.38 988 LEU A C 1
ATOM 7484 O O . LEU A 1 988 ? 35.698 23.257 5.838 1.00 87.38 988 LEU A O 1
ATOM 7488 N N . GLU A 1 989 ? 35.987 25.149 6.998 1.00 85.88 989 GLU A N 1
ATOM 7489 C CA . GLU A 1 989 ? 37.287 24.752 7.541 1.00 85.88 989 GLU A CA 1
ATOM 7490 C C . GLU A 1 989 ? 37.141 23.716 8.666 1.00 85.88 989 GLU A C 1
ATOM 7492 O O . GLU A 1 989 ? 38.037 22.897 8.903 1.00 85.88 989 GLU A O 1
ATOM 7497 N N . ARG A 1 990 ? 35.997 23.706 9.358 1.00 83.44 990 ARG A N 1
ATOM 7498 C CA . ARG A 1 990 ? 35.769 22.911 10.575 1.00 83.44 990 ARG A CA 1
ATOM 7499 C C . ARG A 1 990 ? 34.646 21.893 10.421 1.00 83.44 990 ARG A C 1
ATOM 7501 O O . ARG A 1 990 ? 34.803 20.756 10.871 1.00 83.44 990 ARG A O 1
ATOM 7508 N N . ASP A 1 991 ? 33.557 22.292 9.784 1.00 84.38 991 ASP A N 1
ATOM 7509 C CA . ASP A 1 991 ? 32.303 21.560 9.680 1.00 84.38 991 ASP A CA 1
ATOM 7510 C C . ASP A 1 991 ? 32.251 20.651 8.445 1.00 84.38 991 ASP A C 1
ATOM 7512 O O . ASP A 1 991 ? 32.944 20.857 7.451 1.00 84.38 991 ASP A O 1
ATOM 7516 N N . GLU A 1 992 ? 31.412 19.612 8.507 1.00 84.50 992 GLU A N 1
ATOM 7517 C CA . GLU A 1 992 ? 31.210 18.678 7.398 1.00 84.50 992 GLU A CA 1
ATOM 7518 C C . GLU A 1 992 ? 29.879 18.975 6.674 1.00 84.50 992 GLU A C 1
ATOM 7520 O O . GLU A 1 992 ? 28.811 18.784 7.265 1.00 84.50 992 GLU A O 1
ATOM 7525 N N . PRO A 1 993 ? 29.909 19.380 5.390 1.00 88.75 993 PRO A N 1
ATOM 7526 C CA . PRO A 1 993 ? 28.711 19.779 4.641 1.00 88.75 993 PRO A CA 1
ATOM 7527 C C . PRO A 1 993 ? 27.778 18.612 4.267 1.00 88.75 993 PRO A C 1
ATOM 7529 O O . PRO A 1 993 ? 26.596 18.825 4.016 1.00 88.75 993 PRO A O 1
ATOM 7532 N N . ARG A 1 994 ? 28.268 17.363 4.272 1.00 86.31 994 ARG A N 1
ATOM 7533 C CA . ARG A 1 994 ? 27.528 16.157 3.829 1.00 86.31 994 ARG A CA 1
ATOM 7534 C C . ARG A 1 994 ? 26.234 15.849 4.589 1.00 86.31 994 ARG A C 1
ATOM 7536 O O . ARG A 1 994 ? 25.457 15.024 4.125 1.00 86.31 994 ARG A O 1
ATOM 7543 N N . LEU A 1 995 ? 25.999 16.481 5.737 1.00 81.94 995 LEU A N 1
ATOM 7544 C CA . LEU A 1 995 ? 24.782 16.286 6.530 1.00 81.94 995 LEU A CA 1
ATOM 7545 C C . LEU A 1 995 ? 23.602 17.160 6.069 1.00 81.94 995 LEU A C 1
ATOM 7547 O O . LEU A 1 995 ? 22.501 17.001 6.589 1.00 81.94 995 LEU A O 1
ATOM 7551 N N . TYR A 1 996 ? 23.811 18.079 5.120 1.00 88.94 996 TYR A N 1
ATOM 7552 C CA . TYR A 1 996 ? 22.815 19.085 4.749 1.00 88.94 996 TYR A CA 1
ATOM 7553 C C . TYR A 1 996 ? 22.408 18.949 3.279 1.00 88.94 996 TYR A C 1
ATOM 7555 O O . TYR A 1 996 ? 23.239 19.161 2.401 1.00 88.94 996 TYR A O 1
ATOM 7563 N N . PRO A 1 997 ? 21.139 18.643 2.960 1.00 86.69 997 PRO A N 1
ATOM 7564 C CA . PRO A 1 997 ? 20.717 18.426 1.573 1.00 86.69 997 PRO A CA 1
ATOM 7565 C C . PRO A 1 997 ? 20.806 19.692 0.704 1.00 86.69 997 PRO A C 1
ATOM 7567 O O . PRO A 1 997 ? 20.977 19.588 -0.507 1.00 86.69 997 PRO A O 1
ATOM 7570 N N . PHE A 1 998 ? 20.723 20.876 1.320 1.00 92.50 998 PHE A N 1
ATOM 7571 C CA . PHE A 1 998 ? 20.800 22.172 0.648 1.00 92.50 998 PHE A CA 1
ATOM 7572 C C . PHE A 1 998 ? 21.720 23.133 1.410 1.00 92.50 998 PHE A C 1
ATOM 7574 O O . PHE A 1 998 ? 21.512 23.372 2.607 1.00 92.50 998 PHE A O 1
ATOM 7581 N N . ILE A 1 999 ? 22.697 23.710 0.704 1.00 94.81 999 ILE A N 1
ATOM 7582 C CA . ILE A 1 999 ? 23.618 24.726 1.232 1.00 94.81 999 ILE A CA 1
ATOM 7583 C C . ILE A 1 999 ? 23.498 26.024 0.425 1.00 94.81 999 ILE A C 1
ATOM 7585 O O . ILE A 1 999 ? 23.643 26.030 -0.794 1.00 94.81 999 ILE A O 1
ATOM 7589 N N . TYR A 1 1000 ? 23.285 27.138 1.120 1.00 96.38 1000 TYR A N 1
ATOM 7590 C CA . TYR A 1 1000 ? 23.298 28.492 0.571 1.00 96.38 1000 TYR A CA 1
ATOM 7591 C C . TYR A 1 1000 ? 24.680 29.140 0.749 1.00 96.38 1000 TYR A C 1
ATOM 7593 O O . TYR A 1 1000 ? 25.187 29.230 1.867 1.00 96.38 1000 TYR A O 1
ATOM 7601 N N . TRP A 1 1001 ? 25.298 29.631 -0.323 1.00 94.81 1001 TRP A N 1
ATOM 7602 C CA . TRP A 1 1001 ? 26.593 30.309 -0.259 1.00 94.81 1001 TRP A CA 1
ATOM 7603 C C . TRP A 1 1001 ? 26.495 31.752 -0.764 1.00 94.81 1001 TRP A C 1
ATOM 7605 O O . TRP A 1 1001 ? 26.518 31.977 -1.973 1.00 94.81 1001 TRP A O 1
ATOM 7615 N N . PRO A 1 1002 ? 26.435 32.749 0.131 1.00 93.50 1002 PRO A N 1
ATOM 7616 C CA . PRO A 1 1002 ? 26.581 34.146 -0.260 1.00 93.50 1002 PRO A CA 1
ATOM 7617 C C . PRO A 1 1002 ? 28.060 34.470 -0.523 1.00 93.50 1002 PRO A C 1
ATOM 7619 O O . PRO A 1 1002 ? 28.911 34.245 0.337 1.00 93.50 1002 PRO A O 1
ATOM 7622 N N . VAL A 1 1003 ? 28.367 35.010 -1.702 1.00 90.69 1003 VAL A N 1
ATOM 7623 C CA . VAL A 1 1003 ? 29.729 35.416 -2.078 1.00 90.69 1003 VAL A CA 1
ATOM 7624 C C . VAL A 1 1003 ? 29.983 36.859 -1.648 1.00 90.69 1003 VAL A C 1
ATOM 7626 O O . VAL A 1 1003 ? 29.190 37.757 -1.937 1.00 90.69 1003 VAL A O 1
ATOM 7629 N N . THR A 1 1004 ? 31.114 37.095 -0.984 1.00 87.25 1004 THR A N 1
ATOM 7630 C CA . THR A 1 1004 ? 31.623 38.430 -0.651 1.00 87.25 1004 THR A CA 1
ATOM 7631 C C . THR A 1 1004 ? 33.081 38.580 -1.088 1.00 87.25 1004 THR A C 1
ATOM 7633 O O . THR A 1 1004 ? 33.836 37.611 -1.196 1.00 87.25 1004 THR A O 1
ATOM 7636 N N . SER A 1 1005 ? 33.517 39.821 -1.312 1.00 82.69 1005 SER A N 1
ATOM 7637 C CA . SER A 1 1005 ? 34.901 40.115 -1.707 1.00 82.69 1005 SER A CA 1
ATOM 7638 C C . SER A 1 1005 ? 35.918 39.926 -0.574 1.00 82.69 1005 SER A C 1
ATOM 7640 O O . SER A 1 1005 ? 37.121 39.899 -0.821 1.00 82.69 1005 SER A O 1
ATOM 7642 N N . THR A 1 1006 ? 35.455 39.814 0.676 1.00 82.25 1006 THR A N 1
ATOM 7643 C CA . THR A 1 1006 ? 36.290 39.720 1.885 1.00 82.25 1006 THR A CA 1
ATOM 7644 C C . THR A 1 1006 ? 36.567 38.285 2.332 1.00 82.25 1006 THR A C 1
ATOM 7646 O O . THR A 1 1006 ? 37.491 38.072 3.117 1.00 82.25 1006 THR A O 1
ATOM 7649 N N . GLN A 1 1007 ? 35.822 37.294 1.828 1.00 85.69 1007 GLN A N 1
ATOM 7650 C CA . GLN A 1 1007 ? 36.058 35.881 2.143 1.00 85.69 1007 GLN A CA 1
ATOM 7651 C C . GLN A 1 1007 ? 37.443 35.429 1.653 1.00 85.69 1007 GLN A C 1
ATOM 7653 O O . GLN A 1 1007 ? 37.786 35.740 0.513 1.00 85.69 1007 GLN A O 1
ATOM 7658 N N . PRO A 1 1008 ? 38.239 34.677 2.435 1.00 83.88 1008 PRO A N 1
ATOM 7659 C CA . PRO A 1 1008 ? 39.503 34.095 1.973 1.00 83.88 1008 PRO A CA 1
ATOM 7660 C C . PRO A 1 1008 ? 39.273 32.942 0.979 1.00 83.88 1008 PRO A C 1
ATOM 7662 O O . PRO A 1 1008 ? 38.183 32.384 0.912 1.00 83.88 1008 PRO A O 1
ATOM 7665 N N . ALA A 1 1009 ? 40.297 32.573 0.199 1.00 84.75 1009 ALA A N 1
ATOM 7666 C CA . ALA A 1 1009 ? 40.240 31.358 -0.626 1.00 84.75 1009 ALA A CA 1
ATOM 7667 C C . ALA A 1 1009 ? 40.141 30.101 0.261 1.00 84.75 1009 ALA A C 1
ATOM 7669 O O . ALA A 1 1009 ? 40.717 30.082 1.352 1.00 84.75 1009 ALA A O 1
ATOM 7670 N N . LEU A 1 1010 ? 39.434 29.066 -0.209 1.00 88.31 1010 LEU A N 1
ATOM 7671 C CA . LEU A 1 1010 ? 39.246 27.823 0.545 1.00 88.31 1010 LEU A CA 1
ATOM 7672 C C . LEU A 1 1010 ? 40.583 27.120 0.811 1.00 88.31 1010 LEU A C 1
ATOM 7674 O O . LEU A 1 1010 ? 41.431 27.019 -0.079 1.00 88.31 1010 LEU A O 1
ATOM 7678 N N . SER A 1 1011 ? 40.760 26.568 2.015 1.00 89.31 1011 SER A N 1
ATOM 7679 C CA . SER A 1 1011 ? 41.877 25.656 2.258 1.00 89.31 1011 SER A CA 1
ATOM 7680 C C . SER A 1 1011 ? 41.707 24.347 1.468 1.00 89.31 1011 SER A C 1
ATOM 7682 O O . SER A 1 1011 ? 40.584 23.972 1.114 1.00 89.31 1011 SER A O 1
ATOM 7684 N N . PRO A 1 1012 ? 42.783 23.563 1.251 1.00 87.19 1012 PRO A N 1
ATOM 7685 C CA . PRO A 1 1012 ? 42.675 22.243 0.622 1.00 87.19 1012 PRO A CA 1
ATOM 7686 C C . PRO A 1 1012 ? 41.695 21.300 1.336 1.00 87.19 1012 PRO A C 1
ATOM 7688 O O . PRO A 1 1012 ? 41.084 20.440 0.706 1.00 87.19 1012 PRO A O 1
ATOM 7691 N N . ARG A 1 1013 ? 41.520 21.461 2.657 1.00 87.31 1013 ARG A N 1
ATOM 7692 C CA . ARG A 1 1013 ? 40.543 20.697 3.441 1.00 87.31 1013 ARG A CA 1
ATOM 7693 C C . ARG A 1 1013 ? 39.118 21.118 3.092 1.00 87.31 1013 ARG A C 1
ATOM 7695 O O . ARG A 1 1013 ? 38.288 20.243 2.856 1.00 87.31 1013 ARG A O 1
ATOM 7702 N N . ALA A 1 1014 ? 38.847 22.421 3.081 1.00 87.69 1014 ALA A N 1
ATOM 7703 C CA . ALA A 1 1014 ? 37.527 22.962 2.781 1.00 87.69 1014 ALA A CA 1
ATOM 7704 C C . ALA A 1 1014 ? 37.115 22.664 1.329 1.00 87.69 1014 ALA A C 1
ATOM 7706 O O . ALA A 1 1014 ? 35.995 22.212 1.092 1.00 87.69 1014 ALA A O 1
ATOM 7707 N N . ALA A 1 1015 ? 38.047 22.795 0.379 1.00 88.75 1015 ALA A N 1
ATOM 7708 C CA . ALA A 1 1015 ? 37.838 22.412 -1.016 1.00 88.75 1015 ALA A CA 1
ATOM 7709 C C . ALA A 1 1015 ? 37.499 20.916 -1.153 1.00 88.75 1015 ALA A C 1
ATOM 7711 O O . ALA A 1 1015 ? 36.483 20.565 -1.747 1.00 88.75 1015 ALA A O 1
ATOM 7712 N N . ALA A 1 1016 ? 38.257 20.027 -0.497 1.00 86.75 1016 ALA A N 1
ATOM 7713 C CA . ALA A 1 1016 ? 37.972 18.591 -0.513 1.00 86.75 1016 ALA A CA 1
ATOM 7714 C C . ALA A 1 1016 ? 36.646 18.220 0.184 1.00 86.75 1016 ALA A C 1
ATOM 7716 O O . ALA A 1 1016 ? 35.988 17.248 -0.196 1.00 86.75 1016 ALA A O 1
ATOM 7717 N N . ALA A 1 1017 ? 36.243 18.954 1.226 1.00 87.62 1017 ALA A N 1
ATOM 7718 C CA . ALA A 1 1017 ? 34.951 18.757 1.881 1.00 87.62 1017 ALA A CA 1
ATOM 7719 C C . ALA A 1 1017 ? 33.789 19.119 0.942 1.00 87.62 1017 ALA A C 1
ATOM 7721 O O . ALA A 1 1017 ? 32.815 18.365 0.865 1.00 87.62 1017 ALA A O 1
ATOM 7722 N N . LEU A 1 1018 ? 33.932 20.213 0.190 1.00 88.75 1018 LEU A N 1
ATOM 7723 C CA . LEU A 1 1018 ? 32.964 20.652 -0.808 1.00 88.75 1018 LEU A CA 1
ATOM 7724 C C . LEU A 1 1018 ? 32.920 19.722 -2.033 1.00 88.75 1018 LEU A C 1
ATOM 7726 O O . LEU A 1 1018 ? 31.834 19.335 -2.452 1.00 88.75 1018 LEU A O 1
ATOM 7730 N N . ASP A 1 1019 ? 34.062 19.252 -2.538 1.00 86.94 1019 ASP A N 1
ATOM 7731 C CA . ASP A 1 1019 ? 34.101 18.259 -3.625 1.00 86.94 1019 ASP A CA 1
ATOM 7732 C C . ASP A 1 1019 ? 33.363 16.971 -3.240 1.00 86.94 1019 ASP A C 1
ATOM 7734 O O . ASP A 1 1019 ? 32.579 16.419 -4.015 1.00 86.94 1019 ASP A O 1
ATOM 7738 N N . ARG A 1 1020 ? 33.576 16.480 -2.010 1.00 87.25 1020 ARG A N 1
ATOM 7739 C CA . ARG A 1 1020 ? 32.851 15.302 -1.511 1.00 87.25 1020 ARG A CA 1
ATOM 7740 C C . ARG A 1 1020 ? 31.354 15.560 -1.416 1.00 87.25 1020 ARG A C 1
ATOM 7742 O O . ARG A 1 1020 ? 30.595 14.657 -1.742 1.00 87.25 1020 ARG A O 1
ATOM 7749 N N . TYR A 1 1021 ? 30.948 16.747 -0.969 1.00 88.62 1021 TYR A N 1
ATOM 7750 C CA . TYR A 1 1021 ? 29.543 17.139 -0.879 1.00 88.62 1021 TYR A CA 1
ATOM 7751 C C . TYR A 1 1021 ? 28.842 17.061 -2.239 1.00 88.62 1021 TYR A C 1
ATOM 7753 O O . TYR A 1 1021 ? 27.825 16.373 -2.370 1.00 88.62 1021 TYR A O 1
ATOM 7761 N N . LEU A 1 1022 ? 29.451 17.673 -3.257 1.00 86.38 1022 LEU A N 1
ATOM 7762 C CA . LEU A 1 1022 ? 28.949 17.684 -4.631 1.00 86.38 1022 LEU A CA 1
ATOM 7763 C C . LEU A 1 1022 ? 28.894 16.267 -5.222 1.00 86.38 1022 LEU A C 1
ATOM 7765 O O . LEU A 1 1022 ? 27.876 15.855 -5.774 1.00 86.38 1022 LEU A O 1
ATOM 7769 N N . ARG A 1 1023 ? 29.938 15.452 -5.012 1.00 81.00 1023 ARG A N 1
ATOM 7770 C CA . ARG A 1 1023 ? 29.965 14.047 -5.467 1.00 81.00 1023 ARG A CA 1
ATOM 7771 C C . ARG A 1 1023 ? 28.925 13.152 -4.794 1.00 81.00 1023 ARG A C 1
ATOM 7773 O O . ARG A 1 1023 ? 28.575 12.127 -5.361 1.00 81.00 1023 ARG A O 1
ATOM 7780 N N . THR A 1 1024 ? 28.446 13.504 -3.600 1.00 76.44 1024 THR A N 1
ATOM 7781 C CA . THR A 1 1024 ? 27.381 12.760 -2.903 1.00 76.44 1024 THR A CA 1
ATOM 7782 C C . THR A 1 1024 ? 25.966 13.234 -3.246 1.00 76.44 1024 THR A C 1
ATOM 7784 O O . THR A 1 1024 ? 25.013 12.729 -2.659 1.00 76.44 1024 THR A O 1
ATOM 7787 N N . GLY A 1 1025 ? 25.818 14.177 -4.184 1.00 75.44 1025 GLY A N 1
ATOM 7788 C CA . GLY A 1 1025 ? 24.518 14.676 -4.642 1.00 75.44 1025 GLY A CA 1
ATOM 7789 C C . GLY A 1 1025 ? 23.939 15.813 -3.795 1.00 75.44 1025 GLY A C 1
ATOM 7790 O O . GLY A 1 1025 ? 22.750 16.099 -3.899 1.00 75.44 1025 GLY A O 1
ATOM 7791 N N . GLY A 1 1026 ? 24.752 16.457 -2.952 1.00 83.88 1026 GLY A N 1
ATOM 7792 C CA . GLY A 1 1026 ? 24.344 17.664 -2.236 1.00 83.88 1026 GLY A CA 1
ATOM 7793 C C . GLY A 1 1026 ? 24.217 18.860 -3.182 1.00 83.88 1026 GLY A C 1
ATOM 7794 O O . GLY A 1 1026 ? 25.073 19.045 -4.049 1.00 83.88 1026 GLY A O 1
ATOM 7795 N N . ILE A 1 1027 ? 23.167 19.674 -3.021 1.00 90.25 1027 ILE A N 1
ATOM 7796 C CA . ILE A 1 1027 ? 22.950 20.863 -3.856 1.00 90.25 1027 ILE A CA 1
ATOM 7797 C C . ILE A 1 1027 ? 23.467 22.112 -3.146 1.00 90.25 1027 ILE A C 1
ATOM 7799 O O . ILE A 1 1027 ? 23.025 22.449 -2.043 1.00 90.25 1027 ILE A O 1
ATOM 7803 N N . ILE A 1 1028 ? 24.350 22.848 -3.823 1.00 92.31 1028 ILE A N 1
ATOM 7804 C CA . ILE A 1 1028 ? 24.815 24.164 -3.390 1.00 92.31 1028 ILE A CA 1
ATOM 7805 C C . ILE A 1 1028 ? 24.232 25.275 -4.268 1.00 92.31 1028 ILE A C 1
ATOM 7807 O O . ILE A 1 1028 ? 24.319 25.240 -5.499 1.00 92.31 1028 ILE A O 1
ATOM 7811 N N . PHE A 1 1029 ? 23.647 26.282 -3.621 1.00 94.56 1029 PHE A N 1
ATOM 7812 C CA . PHE A 1 1029 ? 23.164 27.497 -4.265 1.00 94.56 1029 PHE A CA 1
ATOM 7813 C C . PHE A 1 1029 ? 24.086 28.667 -3.935 1.00 94.56 1029 PHE A C 1
ATOM 7815 O O . PHE A 1 1029 ? 24.103 29.152 -2.805 1.00 94.56 1029 PHE A O 1
ATOM 7822 N N . ILE A 1 1030 ? 24.859 29.105 -4.923 1.00 93.31 1030 ILE A N 1
ATOM 7823 C CA . ILE A 1 1030 ? 25.831 30.186 -4.794 1.00 93.31 1030 ILE A CA 1
ATOM 7824 C C . ILE A 1 1030 ? 25.178 31.494 -5.243 1.00 93.31 1030 ILE A C 1
ATOM 7826 O O . ILE A 1 1030 ? 24.750 31.619 -6.388 1.00 93.31 1030 ILE A O 1
ATOM 7830 N N . ASP A 1 1031 ? 25.117 32.481 -4.356 1.00 92.44 1031 ASP A N 1
ATOM 7831 C CA . ASP A 1 1031 ? 24.580 33.806 -4.655 1.00 92.44 1031 ASP A CA 1
ATOM 7832 C C . ASP A 1 1031 ? 25.710 34.833 -4.749 1.00 92.44 1031 ASP A C 1
ATOM 7834 O O . ASP A 1 1031 ? 26.343 35.175 -3.746 1.00 92.44 1031 ASP A O 1
ATOM 7838 N N . THR A 1 1032 ? 25.970 35.330 -5.959 1.00 88.69 1032 THR A N 1
ATOM 7839 C CA . THR A 1 1032 ? 27.018 36.322 -6.235 1.00 88.69 1032 THR A CA 1
ATOM 7840 C C . THR A 1 1032 ? 26.626 37.740 -5.835 1.00 88.69 1032 THR A C 1
ATOM 7842 O O . THR A 1 1032 ? 27.509 38.580 -5.676 1.00 88.69 1032 THR A O 1
ATOM 7845 N N . ARG A 1 1033 ? 25.322 38.014 -5.654 1.00 85.12 1033 ARG A N 1
ATOM 7846 C CA . ARG A 1 1033 ? 24.763 39.299 -5.178 1.00 85.12 1033 ARG A CA 1
ATOM 7847 C C . ARG A 1 1033 ? 25.207 40.541 -5.975 1.00 85.12 1033 ARG A C 1
ATOM 7849 O O . ARG A 1 1033 ? 25.047 41.670 -5.511 1.00 85.12 1033 ARG A O 1
ATOM 7856 N N . ASP A 1 1034 ? 25.742 40.360 -7.181 1.00 73.94 1034 ASP A N 1
ATOM 7857 C CA . ASP A 1 1034 ? 26.429 41.380 -7.981 1.00 73.94 1034 ASP A CA 1
ATOM 7858 C C . ASP A 1 1034 ? 25.555 42.012 -9.077 1.00 73.94 1034 ASP A C 1
ATOM 7860 O O . ASP A 1 1034 ? 26.029 42.875 -9.818 1.00 73.94 1034 ASP A O 1
ATOM 7864 N N . GLN A 1 1035 ? 24.258 41.680 -9.136 1.00 69.31 1035 GLN A N 1
ATOM 7865 C CA . GLN A 1 1035 ? 23.320 42.220 -10.134 1.00 69.31 1035 GLN A CA 1
ATOM 7866 C C . GLN A 1 1035 ? 23.233 43.759 -10.124 1.00 69.31 1035 GLN A C 1
ATOM 7868 O O . GLN A 1 1035 ? 22.984 44.377 -11.156 1.00 69.31 1035 GLN A O 1
ATOM 7873 N N . GLN A 1 1036 ? 23.461 44.404 -8.976 1.00 55.28 1036 GLN A N 1
ATOM 7874 C CA . GLN A 1 1036 ? 23.460 45.868 -8.867 1.00 55.28 1036 GLN A CA 1
ATOM 7875 C C . GLN A 1 1036 ? 24.802 46.506 -9.287 1.00 55.28 1036 GLN A C 1
ATOM 7877 O O . GLN A 1 1036 ? 24.881 47.723 -9.445 1.00 55.28 1036 GLN A O 1
ATOM 7882 N N . LEU A 1 1037 ? 25.854 45.697 -9.472 1.00 54.72 1037 LEU A N 1
ATOM 7883 C CA . LEU A 1 1037 ? 27.233 46.130 -9.717 1.00 54.72 1037 LEU A CA 1
ATOM 7884 C C . LEU A 1 1037 ? 27.693 45.939 -11.173 1.00 54.72 1037 LEU A C 1
ATOM 7886 O O . LEU A 1 1037 ? 28.722 46.501 -11.551 1.00 54.72 1037 LEU A O 1
ATOM 7890 N N . SER A 1 1038 ? 27.000 45.164 -12.018 1.00 49.56 1038 SER A N 1
ATOM 7891 C CA . SER A 1 1038 ? 27.409 44.950 -13.420 1.00 49.56 1038 SER A CA 1
ATOM 7892 C C . SER A 1 1038 ? 26.261 44.467 -14.314 1.00 49.56 1038 SER A C 1
ATOM 7894 O O . SER A 1 1038 ? 25.645 43.448 -14.035 1.00 49.56 1038 SER A O 1
ATOM 7896 N N . PHE A 1 1039 ? 26.024 45.158 -15.434 1.00 44.06 1039 PHE A N 1
ATOM 7897 C CA . PHE A 1 1039 ? 24.912 44.878 -16.357 1.00 44.06 1039 PHE A CA 1
ATOM 7898 C C . PHE A 1 1039 ? 25.173 43.780 -17.411 1.00 44.06 1039 PHE A C 1
ATOM 7900 O O . PHE A 1 1039 ? 24.263 43.510 -18.183 1.00 44.06 1039 PHE A O 1
ATOM 7907 N N . ASP A 1 1040 ? 26.352 43.134 -17.475 1.00 45.50 1040 ASP A N 1
ATOM 7908 C CA . ASP A 1 1040 ? 26.642 42.218 -18.605 1.00 45.50 1040 ASP A CA 1
ATOM 7909 C C . ASP A 1 1040 ? 27.761 41.163 -18.401 1.00 45.50 1040 ASP A C 1
ATOM 7911 O O . ASP A 1 1040 ? 28.422 40.744 -19.353 1.00 45.50 1040 ASP A O 1
ATOM 7915 N N . ARG A 1 1041 ? 28.026 40.691 -17.172 1.00 50.47 1041 ARG A N 1
ATOM 7916 C CA . ARG A 1 1041 ? 29.055 39.646 -16.954 1.00 50.47 1041 ARG A CA 1
ATOM 7917 C C . ARG A 1 1041 ? 28.449 38.235 -16.857 1.00 50.47 1041 ARG A C 1
ATOM 7919 O O . ARG A 1 1041 ? 27.498 38.043 -16.105 1.00 50.47 1041 ARG A O 1
ATOM 7926 N N . PRO A 1 1042 ? 28.995 37.217 -17.554 1.00 51.91 1042 PRO A N 1
ATOM 7927 C CA . PRO A 1 1042 ? 28.644 35.822 -17.284 1.00 51.91 1042 PRO A CA 1
ATOM 7928 C C . PRO A 1 1042 ? 29.101 35.427 -15.868 1.00 51.91 1042 PRO A C 1
ATOM 7930 O O . PRO A 1 1042 ? 30.181 35.842 -15.449 1.00 51.91 1042 PRO A O 1
ATOM 7933 N N . ALA A 1 1043 ? 28.323 34.620 -15.129 1.00 48.50 1043 ALA A N 1
ATOM 7934 C CA . ALA A 1 1043 ? 28.644 34.266 -13.733 1.00 48.50 1043 ALA A CA 1
ATOM 7935 C C . ALA A 1 1043 ? 30.003 33.560 -13.586 1.00 48.50 1043 ALA A C 1
ATOM 7937 O O . ALA A 1 1043 ? 30.697 33.753 -12.593 1.00 48.50 1043 ALA A O 1
ATOM 7938 N N . GLY A 1 1044 ? 30.463 32.858 -14.629 1.00 47.19 1044 GLY A N 1
ATOM 7939 C CA . GLY A 1 1044 ? 31.828 32.327 -14.721 1.00 47.19 1044 GLY A CA 1
ATOM 7940 C C . GLY A 1 1044 ? 32.933 33.391 -14.834 1.00 47.19 1044 GLY A C 1
ATOM 7941 O O . GLY A 1 1044 ? 34.080 33.037 -15.080 1.00 47.19 1044 GLY A O 1
ATOM 7942 N N . GLY A 1 1045 ? 32.615 34.683 -14.711 1.00 54.81 1045 GLY A N 1
ATOM 7943 C CA . GLY A 1 1045 ? 33.530 35.823 -14.766 1.00 54.81 1045 GLY A CA 1
ATOM 7944 C C . GLY A 1 1045 ? 33.662 36.609 -13.457 1.00 54.81 1045 GLY A C 1
ATOM 7945 O O . GLY A 1 1045 ? 34.470 37.536 -13.421 1.00 54.81 1045 GLY A O 1
ATOM 7946 N N . ASN A 1 1046 ? 32.916 36.267 -12.397 1.00 71.00 1046 ASN A N 1
ATOM 7947 C CA . ASN A 1 1046 ? 33.051 36.932 -11.100 1.00 71.00 1046 ASN A CA 1
ATOM 7948 C C . ASN A 1 1046 ? 34.417 36.553 -10.465 1.00 71.00 1046 ASN A C 1
ATOM 7950 O O . ASN A 1 1046 ? 34.681 35.363 -10.254 1.00 71.00 1046 ASN A O 1
ATOM 7954 N N . PRO A 1 1047 ? 35.321 37.524 -10.213 1.00 74.25 1047 PRO A N 1
ATOM 7955 C CA . PRO A 1 1047 ? 36.674 37.244 -9.729 1.00 74.25 1047 PRO A CA 1
ATOM 7956 C C . PRO A 1 1047 ? 36.686 36.656 -8.314 1.00 74.25 1047 PRO A C 1
ATOM 7958 O O . PRO A 1 1047 ? 37.562 35.847 -8.012 1.00 74.25 1047 PRO A O 1
ATOM 7961 N N . ASP A 1 1048 ? 35.705 36.999 -7.476 1.00 81.69 1048 ASP A N 1
ATOM 7962 C CA . ASP A 1 1048 ? 35.575 36.456 -6.125 1.00 81.69 1048 ASP A CA 1
ATOM 7963 C C . ASP A 1 1048 ? 35.093 35.009 -6.155 1.00 81.69 1048 ASP A C 1
ATOM 7965 O O . ASP A 1 1048 ? 35.679 34.155 -5.495 1.00 81.69 1048 ASP A O 1
ATOM 7969 N N . LEU A 1 1049 ? 34.119 34.694 -7.011 1.00 83.19 1049 LEU A N 1
ATOM 7970 C CA . LEU A 1 1049 ? 33.673 33.317 -7.221 1.00 83.19 1049 LEU A CA 1
ATOM 7971 C C . LEU A 1 1049 ? 34.806 32.418 -7.744 1.00 83.19 1049 LEU A C 1
ATOM 7973 O O . LEU A 1 1049 ? 35.024 31.329 -7.216 1.00 83.19 1049 LEU A O 1
ATOM 7977 N N . LYS A 1 1050 ? 35.571 32.885 -8.743 1.00 81.44 1050 LYS A N 1
ATOM 7978 C CA . LYS A 1 1050 ? 36.742 32.152 -9.266 1.00 81.44 1050 LYS A CA 1
ATOM 7979 C C . LYS A 1 1050 ? 37.797 31.902 -8.195 1.00 81.44 1050 LYS A C 1
ATOM 7981 O O . LYS A 1 1050 ? 38.421 30.847 -8.184 1.00 81.44 1050 LYS A O 1
ATOM 7986 N N . ARG A 1 1051 ? 38.015 32.885 -7.322 1.00 85.25 1051 ARG A N 1
ATOM 7987 C CA . ARG A 1 1051 ? 38.982 32.803 -6.229 1.00 85.25 1051 ARG A CA 1
ATOM 7988 C C . ARG A 1 1051 ? 38.522 31.840 -5.134 1.00 85.25 1051 ARG A C 1
ATOM 7990 O O . ARG A 1 1051 ? 39.354 31.113 -4.605 1.00 85.25 1051 ARG A O 1
ATOM 7997 N N . LEU A 1 1052 ? 37.229 31.816 -4.807 1.00 84.50 1052 LEU A N 1
ATOM 7998 C CA . LEU A 1 1052 ? 36.659 30.918 -3.795 1.00 84.50 1052 LEU A CA 1
ATOM 7999 C C . LEU A 1 1052 ? 36.577 29.465 -4.271 1.00 84.50 1052 LEU A C 1
ATOM 8001 O O . LEU A 1 1052 ? 36.805 28.557 -3.481 1.00 84.50 1052 LEU A O 1
ATOM 8005 N N . LEU A 1 1053 ? 36.312 29.241 -5.558 1.00 82.62 1053 LEU A N 1
ATOM 8006 C CA . LEU A 1 1053 ? 36.271 27.904 -6.161 1.00 82.62 1053 LEU A CA 1
ATOM 8007 C C . LEU A 1 1053 ? 37.645 27.419 -6.658 1.00 82.62 1053 LEU A C 1
ATOM 8009 O O . LEU A 1 1053 ? 37.743 26.356 -7.271 1.00 82.62 1053 LEU A O 1
ATOM 8013 N N . ALA A 1 1054 ? 38.721 28.169 -6.395 1.00 78.69 1054 ALA A N 1
ATOM 8014 C CA . ALA A 1 1054 ? 40.075 27.765 -6.749 1.00 78.69 1054 ALA A CA 1
ATOM 8015 C C . ALA A 1 1054 ? 40.469 26.500 -5.964 1.00 78.69 1054 ALA A C 1
ATOM 8017 O O . ALA A 1 1054 ? 40.725 26.558 -4.764 1.00 78.69 1054 ALA A O 1
ATOM 8018 N N . GLY A 1 1055 ? 40.514 25.356 -6.651 1.00 74.44 1055 GLY A N 1
ATOM 8019 C CA . GLY A 1 1055 ? 40.829 24.052 -6.055 1.00 74.44 1055 GLY A CA 1
ATOM 8020 C C . GLY A 1 1055 ? 39.627 23.135 -5.809 1.00 74.44 1055 GLY A C 1
ATOM 8021 O O . GLY A 1 1055 ? 39.835 22.039 -5.302 1.00 74.44 1055 GLY A O 1
ATOM 8022 N N . VAL A 1 1056 ? 38.413 23.556 -6.182 1.00 82.75 1056 VAL A N 1
ATOM 8023 C CA . VAL A 1 1056 ? 37.193 22.727 -6.213 1.00 82.75 1056 VAL A CA 1
ATOM 8024 C C . VAL A 1 1056 ? 36.971 22.263 -7.652 1.00 82.75 1056 VAL A C 1
ATOM 8026 O O . VAL A 1 1056 ? 37.059 23.066 -8.589 1.00 82.75 1056 VAL A O 1
ATOM 8029 N N . GLU A 1 1057 ? 36.695 20.978 -7.853 1.00 79.06 1057 GLU A N 1
ATOM 8030 C CA . GLU A 1 1057 ? 36.431 20.421 -9.181 1.00 79.06 1057 GLU A CA 1
ATOM 8031 C C . GLU A 1 1057 ? 35.044 20.877 -9.651 1.00 79.06 1057 GLU A C 1
ATOM 8033 O O . GLU A 1 1057 ? 34.018 20.313 -9.273 1.00 79.06 1057 GLU A O 1
ATOM 8038 N N . THR A 1 1058 ? 35.004 21.950 -10.447 1.00 72.06 1058 THR A N 1
ATOM 8039 C CA . THR A 1 1058 ? 33.748 22.545 -10.916 1.00 72.06 1058 THR A CA 1
ATOM 8040 C C . THR A 1 1058 ? 33.466 22.167 -12.373 1.00 72.06 1058 THR A C 1
ATOM 8042 O O . THR A 1 1058 ? 34.290 22.429 -13.254 1.00 72.06 1058 THR A O 1
ATOM 8045 N N . PRO A 1 1059 ? 32.311 21.545 -12.656 1.00 72.38 1059 PRO A N 1
ATOM 8046 C CA . PRO A 1 1059 ? 31.893 21.219 -14.013 1.00 72.38 1059 PRO A CA 1
ATOM 8047 C C . PRO A 1 1059 ? 31.574 22.495 -14.814 1.00 72.38 1059 PRO A C 1
ATOM 8049 O O . PRO A 1 1059 ? 31.309 23.552 -14.229 1.00 72.38 1059 PRO A O 1
ATOM 8052 N N . PRO A 1 1060 ? 31.584 22.433 -16.161 1.00 77.44 1060 PRO A N 1
ATOM 8053 C CA . PRO A 1 1060 ? 31.293 23.600 -16.984 1.00 77.44 1060 PRO A CA 1
ATOM 8054 C C . PRO A 1 1060 ? 29.888 24.143 -16.693 1.00 77.44 1060 PRO A C 1
ATOM 8056 O O . PRO A 1 1060 ? 28.914 23.392 -16.669 1.00 77.44 1060 PRO A O 1
ATOM 8059 N N . LEU A 1 1061 ? 29.792 25.458 -16.475 1.00 80.88 1061 LEU A N 1
ATOM 8060 C CA . LEU A 1 1061 ? 28.539 26.147 -16.166 1.00 80.88 1061 LEU A CA 1
ATOM 8061 C C . LEU A 1 1061 ?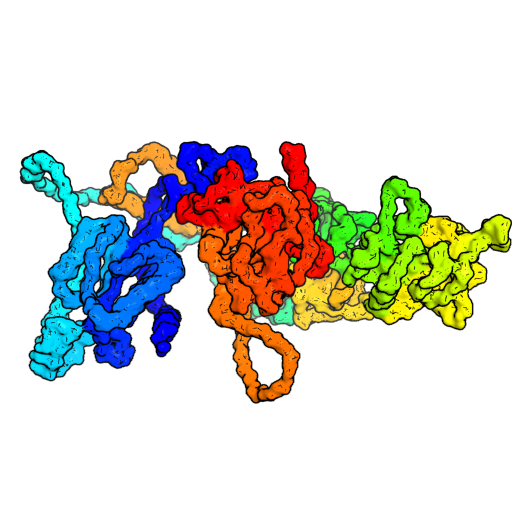 27.896 26.703 -17.438 1.00 80.88 1061 LEU A C 1
ATOM 8063 O O . LEU A 1 1061 ? 28.550 27.383 -18.231 1.00 80.88 1061 LEU A O 1
ATOM 8067 N N . ILE A 1 1062 ? 26.595 26.479 -17.592 1.00 83.94 1062 ILE A N 1
ATOM 8068 C CA . ILE A 1 1062 ? 25.768 27.044 -18.663 1.00 83.94 1062 ILE A CA 1
ATOM 8069 C C . ILE A 1 1062 ? 24.661 27.911 -18.068 1.00 83.94 1062 ILE A C 1
ATOM 8071 O O . ILE A 1 1062 ? 24.261 27.736 -16.917 1.00 83.94 1062 ILE A O 1
ATOM 8075 N N . ALA A 1 1063 ? 24.154 28.867 -18.846 1.00 84.69 1063 ALA A N 1
ATOM 8076 C CA . ALA A 1 1063 ? 22.951 29.589 -18.452 1.00 84.69 1063 ALA A CA 1
ATOM 8077 C C . ALA A 1 1063 ? 21.777 28.599 -18.389 1.00 84.69 1063 ALA A C 1
ATOM 8079 O O . ALA A 1 1063 ? 21.597 27.800 -19.309 1.00 84.69 1063 ALA A O 1
ATOM 8080 N N . MET A 1 1064 ? 20.995 28.653 -17.310 1.00 88.00 1064 MET A N 1
ATOM 8081 C CA . MET A 1 1064 ? 19.867 27.751 -17.096 1.00 88.00 1064 MET A CA 1
ATOM 8082 C C . MET A 1 1064 ? 18.861 27.892 -18.248 1.00 88.00 1064 MET A C 1
ATOM 8084 O O . MET A 1 1064 ? 18.375 29.005 -18.486 1.00 88.00 1064 MET A O 1
ATOM 8088 N N . PRO A 1 1065 ? 18.534 26.802 -18.964 1.00 84.12 1065 PRO A N 1
ATOM 8089 C CA . PRO A 1 1065 ? 17.569 26.864 -20.048 1.00 84.12 1065 PRO A CA 1
ATOM 8090 C C . PRO A 1 1065 ? 16.146 27.104 -19.497 1.00 84.12 1065 PRO A C 1
ATOM 8092 O O . PRO A 1 1065 ? 15.854 26.717 -18.360 1.00 84.12 1065 PRO A O 1
ATOM 8095 N N . PRO A 1 1066 ? 15.241 27.742 -20.267 1.00 79.31 1066 PRO A N 1
ATOM 8096 C CA . PRO A 1 1066 ? 13.900 28.099 -19.790 1.00 79.31 1066 PRO A CA 1
ATOM 8097 C C . PRO A 1 1066 ? 13.027 26.914 -19.351 1.00 79.31 1066 PRO A C 1
ATOM 8099 O O . PRO A 1 1066 ? 12.095 27.093 -18.576 1.00 79.31 1066 PRO A O 1
ATOM 8102 N N . ASP A 1 1067 ? 13.300 25.712 -19.850 1.00 77.81 1067 ASP A N 1
ATOM 8103 C CA . ASP A 1 1067 ? 12.555 24.477 -19.593 1.00 77.81 1067 ASP A CA 1
ATOM 8104 C C . ASP A 1 1067 ? 13.164 23.603 -18.483 1.00 77.81 1067 ASP A C 1
ATOM 8106 O O . ASP A 1 1067 ? 12.667 22.506 -18.219 1.00 77.81 1067 ASP A O 1
ATOM 8110 N N . HIS A 1 1068 ? 14.195 24.100 -17.792 1.00 85.50 1068 HIS A N 1
ATOM 8111 C CA . HIS A 1 1068 ? 14.870 23.390 -16.709 1.00 85.50 1068 HIS A CA 1
ATOM 8112 C C . HIS A 1 1068 ? 13.917 23.011 -15.561 1.00 85.50 1068 HIS A C 1
ATOM 8114 O O . HIS A 1 1068 ? 13.058 23.810 -15.173 1.00 85.50 1068 HIS A O 1
ATOM 8120 N N . VAL A 1 1069 ? 14.121 21.843 -14.933 1.00 85.19 1069 VAL A N 1
ATOM 8121 C CA . VAL A 1 1069 ? 13.285 21.318 -13.826 1.00 85.19 1069 VAL A CA 1
ATOM 8122 C C . VAL A 1 1069 ? 13.085 22.331 -12.701 1.00 85.19 1069 VAL A C 1
ATOM 8124 O O . VAL A 1 1069 ? 11.995 22.405 -12.135 1.00 85.19 1069 VAL A O 1
ATOM 8127 N N . LEU A 1 1070 ? 14.092 23.158 -12.404 1.00 87.94 1070 LEU A N 1
ATOM 8128 C CA . LEU A 1 1070 ? 14.009 24.188 -11.363 1.00 87.94 1070 LEU A CA 1
ATOM 8129 C C . LEU A 1 1070 ? 12.835 25.164 -11.575 1.00 87.94 1070 LEU A C 1
ATOM 8131 O O . LEU A 1 1070 ? 12.268 25.647 -10.600 1.00 87.94 1070 LEU A O 1
ATOM 8135 N N . THR A 1 1071 ? 12.402 25.413 -12.814 1.00 88.81 1071 THR A N 1
ATOM 8136 C CA . THR A 1 1071 ? 11.232 26.263 -13.129 1.00 88.81 1071 THR A CA 1
ATOM 8137 C C . THR A 1 1071 ? 9.890 25.616 -12.782 1.00 88.81 1071 THR A C 1
ATOM 8139 O O . THR A 1 1071 ? 8.876 26.308 -12.718 1.00 88.81 1071 THR A O 1
ATOM 8142 N N . ARG A 1 1072 ? 9.873 24.301 -12.525 1.00 86.38 1072 ARG A N 1
ATOM 8143 C CA . ARG A 1 1072 ? 8.668 23.483 -12.301 1.00 86.38 1072 ARG A CA 1
ATOM 8144 C C . ARG A 1 1072 ? 8.775 22.500 -11.125 1.00 86.38 1072 ARG A C 1
ATOM 8146 O O . ARG A 1 1072 ? 7.894 21.652 -10.941 1.00 86.38 1072 ARG A O 1
ATOM 8153 N N . ALA A 1 1073 ? 9.817 22.623 -10.299 1.00 83.81 1073 ALA A N 1
ATOM 8154 C CA . ALA A 1 1073 ? 10.107 21.716 -9.185 1.00 83.81 1073 ALA A CA 1
ATOM 8155 C C . ALA A 1 1073 ? 8.971 21.677 -8.147 1.00 83.81 1073 ALA A C 1
ATOM 8157 O O . ALA A 1 1073 ? 8.597 20.604 -7.676 1.00 83.81 1073 ALA A O 1
ATOM 8158 N N . PHE A 1 1074 ? 8.308 22.804 -7.877 1.00 87.88 1074 PHE A N 1
ATOM 8159 C CA . PHE A 1 1074 ? 7.078 22.859 -7.076 1.00 87.88 1074 PHE A CA 1
ATOM 8160 C C . PHE A 1 1074 ? 6.076 23.858 -7.659 1.00 87.88 1074 PHE A C 1
ATOM 8162 O O . PHE A 1 1074 ? 4.993 23.462 -8.089 1.00 87.88 1074 PHE A O 1
ATOM 8169 N N . TYR A 1 1075 ? 6.469 25.126 -7.742 1.00 85.75 1075 TYR A N 1
ATOM 8170 C CA . TYR A 1 1075 ? 5.770 26.181 -8.465 1.00 85.75 1075 TYR A CA 1
ATOM 8171 C C . TYR A 1 1075 ? 6.191 26.207 -9.933 1.00 85.75 1075 TYR A C 1
ATOM 8173 O O . TYR A 1 1075 ? 7.316 25.833 -10.259 1.00 85.75 1075 TYR A O 1
ATOM 8181 N N . LEU A 1 1076 ? 5.292 26.683 -10.796 1.00 86.38 1076 LEU A N 1
ATOM 8182 C CA . LEU A 1 1076 ? 5.607 27.047 -12.177 1.00 86.38 1076 LEU A CA 1
ATOM 8183 C C . LEU A 1 1076 ? 6.099 28.496 -12.196 1.00 86.38 1076 LEU A C 1
ATOM 8185 O O . LEU A 1 1076 ? 5.366 29.393 -11.774 1.00 86.38 1076 LEU A O 1
ATOM 8189 N N . LEU A 1 1077 ? 7.330 28.705 -12.656 1.00 85.81 1077 LEU A N 1
ATOM 8190 C CA . LEU A 1 1077 ? 8.017 29.993 -12.664 1.00 85.81 1077 LEU A CA 1
ATOM 8191 C C . LEU A 1 1077 ? 8.487 30.329 -14.080 1.00 85.81 1077 LEU A C 1
ATOM 8193 O O . LEU A 1 1077 ? 9.149 29.522 -14.724 1.00 85.81 1077 LEU A O 1
ATOM 8197 N N . SER A 1 1078 ? 8.140 31.523 -14.555 1.00 80.94 1078 SER A N 1
ATOM 8198 C CA . SER A 1 1078 ? 8.627 32.091 -15.821 1.00 80.94 1078 SER A CA 1
ATOM 8199 C C . SER A 1 1078 ? 9.989 32.771 -15.679 1.00 80.94 1078 SER A C 1
ATOM 8201 O O . SER A 1 1078 ? 10.732 32.901 -16.647 1.00 80.94 1078 SER A O 1
ATOM 8203 N N . ASP A 1 1079 ? 10.294 33.226 -14.471 1.00 84.31 1079 ASP A N 1
ATOM 8204 C CA . ASP A 1 1079 ? 11.464 34.001 -14.092 1.00 84.31 1079 ASP A CA 1
ATOM 8205 C C . ASP A 1 1079 ? 11.896 33.628 -12.666 1.00 84.31 1079 ASP A C 1
ATOM 8207 O O . ASP A 1 1079 ? 11.143 33.018 -11.905 1.00 84.31 1079 ASP A O 1
ATOM 8211 N N . MET A 1 1080 ? 13.134 33.975 -12.309 1.00 90.62 1080 MET A N 1
ATOM 8212 C CA . MET A 1 1080 ? 13.734 33.627 -11.016 1.00 90.62 1080 MET A CA 1
ATOM 8213 C C . MET A 1 1080 ? 14.213 34.885 -10.276 1.00 90.62 1080 MET A C 1
ATOM 8215 O O . MET A 1 1080 ? 15.419 35.128 -10.177 1.00 90.62 1080 MET A O 1
ATOM 8219 N N . PRO A 1 1081 ? 13.292 35.744 -9.804 1.00 92.69 1081 PRO A N 1
ATOM 8220 C CA . PRO A 1 1081 ? 13.672 36.962 -9.107 1.00 92.69 1081 PRO A CA 1
ATOM 8221 C C . PRO A 1 1081 ? 14.159 36.668 -7.681 1.00 92.69 1081 PRO A C 1
ATOM 8223 O O . PRO A 1 1081 ? 13.685 35.749 -7.016 1.00 92.69 1081 PRO A O 1
ATOM 8226 N N . GLY A 1 1082 ? 15.091 37.489 -7.206 1.00 91.56 1082 GLY A N 1
ATOM 8227 C CA . GLY A 1 1082 ? 15.481 37.602 -5.798 1.00 91.56 1082 GLY A CA 1
ATOM 8228 C C . GLY A 1 1082 ? 15.087 38.982 -5.271 1.00 91.56 1082 GLY A C 1
ATOM 8229 O O . GLY A 1 1082 ? 14.038 39.519 -5.642 1.00 91.56 1082 GLY A O 1
ATOM 8230 N N . ARG A 1 1083 ? 15.946 39.613 -4.459 1.00 91.75 1083 ARG A N 1
ATOM 8231 C CA . ARG A 1 1083 ? 15.785 41.037 -4.108 1.00 91.75 1083 ARG A CA 1
ATOM 8232 C C . ARG A 1 1083 ? 15.826 41.923 -5.351 1.00 91.75 1083 ARG A C 1
ATOM 8234 O O . ARG A 1 1083 ? 15.133 42.939 -5.416 1.00 91.75 1083 ARG A O 1
ATOM 8241 N N . TRP A 1 1084 ? 16.601 41.491 -6.339 1.00 89.56 1084 TRP A N 1
ATOM 8242 C CA . TRP A 1 1084 ? 16.718 42.087 -7.662 1.00 89.56 1084 TRP A CA 1
ATOM 8243 C C . TRP A 1 1084 ? 16.110 41.176 -8.736 1.00 89.56 1084 TRP A C 1
ATOM 8245 O O . TRP A 1 1084 ? 15.852 39.994 -8.502 1.00 89.56 1084 TRP A O 1
ATOM 8255 N N . GLN A 1 1085 ? 15.889 41.724 -9.928 1.00 84.19 1085 GLN A N 1
ATOM 8256 C CA . GLN A 1 1085 ? 15.431 40.974 -11.099 1.00 84.19 1085 GLN A CA 1
ATOM 8257 C C . GLN A 1 1085 ? 16.394 41.166 -12.279 1.00 84.19 1085 GLN A C 1
ATOM 8259 O O . GLN A 1 1085 ? 17.151 42.136 -12.322 1.00 84.19 1085 GLN A O 1
ATOM 8264 N N . GLY A 1 1086 ? 16.337 40.258 -13.256 1.00 74.19 1086 GLY A N 1
ATOM 8265 C CA . GLY A 1 1086 ? 17.126 40.330 -14.493 1.00 74.19 1086 GLY A CA 1
ATOM 8266 C C . GLY A 1 1086 ? 18.456 39.568 -14.471 1.00 74.19 1086 GLY A C 1
ATOM 8267 O O . GLY A 1 1086 ? 19.053 39.393 -15.532 1.00 74.19 1086 GLY A O 1
ATOM 8268 N N . GLY A 1 1087 ? 18.906 39.069 -13.314 1.00 77.00 1087 GLY A N 1
ATOM 8269 C CA . GLY A 1 1087 ? 20.083 38.203 -13.229 1.00 77.00 1087 GLY A CA 1
ATOM 8270 C C . GLY A 1 1087 ? 19.804 36.807 -13.784 1.00 77.00 1087 GLY A C 1
ATOM 8271 O O . GLY A 1 1087 ? 18.784 36.196 -13.458 1.00 77.00 1087 GLY A O 1
ATOM 8272 N N . LYS A 1 1088 ? 20.714 36.294 -14.620 1.00 81.38 1088 LYS A N 1
ATOM 8273 C CA . LYS A 1 1088 ? 20.645 34.924 -15.155 1.00 81.38 1088 LYS A CA 1
ATOM 8274 C C . LYS A 1 1088 ? 21.040 33.916 -14.074 1.00 81.38 1088 LYS A C 1
ATOM 8276 O O . LYS A 1 1088 ? 22.016 34.141 -13.361 1.00 81.38 1088 LYS A O 1
ATOM 8281 N N . ILE A 1 1089 ? 20.325 32.794 -13.998 1.00 87.56 1089 ILE A N 1
ATOM 8282 C CA . ILE A 1 1089 ? 20.772 31.628 -13.226 1.00 87.56 1089 ILE A CA 1
ATOM 8283 C C . ILE A 1 1089 ? 21.706 30.792 -14.096 1.00 87.56 1089 ILE A C 1
ATOM 8285 O O . ILE A 1 1089 ? 21.425 30.561 -15.272 1.00 87.56 1089 ILE A O 1
ATOM 8289 N N . TRP A 1 1090 ? 22.804 30.337 -13.508 1.00 87.19 1090 TRP A N 1
ATOM 8290 C CA . TRP A 1 1090 ? 23.757 29.424 -14.123 1.00 87.19 1090 TRP A CA 1
ATOM 8291 C C . TRP A 1 1090 ? 23.718 28.093 -13.397 1.00 87.19 1090 TRP A C 1
ATOM 8293 O O . TRP A 1 1090 ? 23.578 28.049 -12.178 1.00 87.19 1090 TRP A O 1
ATOM 8303 N N . ILE A 1 1091 ? 23.829 27.013 -14.150 1.00 87.62 1091 ILE A N 1
ATOM 8304 C CA . ILE A 1 1091 ? 23.793 25.651 -13.634 1.00 87.62 1091 ILE A CA 1
ATOM 8305 C C . ILE A 1 1091 ? 24.933 24.845 -14.241 1.00 87.62 1091 ILE A C 1
ATOM 8307 O O . ILE A 1 1091 ? 25.462 25.193 -15.299 1.00 87.62 1091 ILE A O 1
ATOM 8311 N N . GLU A 1 1092 ? 25.295 23.755 -13.583 1.00 82.19 1092 GLU A N 1
ATOM 8312 C CA . GLU A 1 1092 ? 26.134 22.708 -14.162 1.00 82.19 1092 GLU A CA 1
ATOM 8313 C C . GLU A 1 1092 ? 25.564 22.201 -15.503 1.00 82.19 1092 GLU A C 1
ATOM 8315 O O . GLU A 1 1092 ? 24.369 21.928 -15.627 1.00 82.19 1092 GLU A O 1
ATOM 8320 N N . SER A 1 1093 ? 26.419 22.066 -16.523 1.00 71.00 1093 SER A N 1
ATOM 8321 C CA . SER A 1 1093 ? 26.050 21.420 -17.785 1.00 71.00 1093 SER A CA 1
ATOM 8322 C C . SER A 1 1093 ? 25.921 19.908 -17.581 1.00 71.00 1093 SER A C 1
ATOM 8324 O O . SER A 1 1093 ? 26.844 19.271 -17.078 1.00 71.00 1093 SER A O 1
ATOM 8326 N N . GLY A 1 1094 ? 24.792 19.320 -17.990 1.00 57.94 1094 GLY A N 1
ATOM 8327 C CA . GLY A 1 1094 ? 24.425 17.914 -17.739 1.00 57.94 1094 GLY A CA 1
ATOM 8328 C C . GLY A 1 1094 ? 25.290 16.835 -18.416 1.00 57.94 1094 GLY A C 1
ATOM 8329 O O . GLY A 1 1094 ? 24.822 15.719 -18.604 1.00 57.94 1094 GLY A O 1
ATOM 8330 N N . GLY A 1 1095 ? 26.528 17.148 -18.814 1.00 47.31 1095 GLY A N 1
ATOM 8331 C CA . GLY A 1 1095 ? 27.484 16.202 -19.401 1.00 47.31 1095 GLY A CA 1
ATOM 8332 C C . GLY A 1 1095 ? 28.305 15.399 -18.381 1.00 47.31 1095 GLY A C 1
ATOM 8333 O O . GLY A 1 1095 ? 29.044 14.496 -18.772 1.00 47.31 1095 GLY A O 1
ATOM 8334 N N . GLY A 1 1096 ? 28.205 15.700 -17.082 1.00 47.34 1096 GLY A N 1
ATOM 8335 C CA . GLY A 1 1096 ? 28.889 14.956 -16.023 1.00 47.34 1096 GLY A CA 1
ATOM 8336 C C . GLY A 1 1096 ? 28.137 13.675 -15.653 1.00 47.34 1096 GLY A C 1
ATOM 8337 O O . GLY A 1 1096 ? 27.045 13.736 -15.104 1.00 47.34 1096 GLY A O 1
ATOM 8338 N N . ARG A 1 1097 ? 28.725 12.494 -15.897 1.00 47.34 1097 ARG A N 1
ATOM 8339 C CA . ARG A 1 1097 ? 28.173 11.163 -15.525 1.00 47.34 1097 ARG A CA 1
ATOM 8340 C C . ARG A 1 1097 ? 28.131 10.908 -13.997 1.00 47.34 1097 ARG A C 1
ATOM 8342 O O . ARG A 1 1097 ? 28.114 9.756 -13.570 1.00 47.34 1097 ARG A O 1
ATOM 8349 N N . VAL A 1 1098 ? 28.157 11.952 -13.168 1.00 48.69 1098 VAL A N 1
ATOM 8350 C CA . VAL A 1 1098 ? 28.130 11.876 -11.701 1.00 48.69 1098 VAL A CA 1
ATOM 8351 C C . VAL A 1 1098 ? 26.771 12.420 -11.243 1.00 48.69 1098 VAL A C 1
ATOM 8353 O O . VAL A 1 1098 ? 26.463 13.572 -11.508 1.00 48.69 1098 VAL A O 1
ATOM 8356 N N . ASN A 1 1099 ? 25.965 11.585 -10.576 1.00 52.75 1099 ASN A N 1
ATOM 8357 C CA . ASN A 1 1099 ? 24.636 11.899 -10.006 1.00 52.75 1099 ASN A CA 1
ATOM 8358 C C . ASN A 1 1099 ? 23.436 11.997 -10.980 1.00 52.75 1099 ASN A C 1
ATOM 8360 O O . ASN A 1 1099 ? 22.613 12.897 -10.836 1.00 52.75 1099 ASN A O 1
ATOM 8364 N N . ASP A 1 1100 ? 23.291 11.064 -11.932 1.00 52.38 1100 ASP A N 1
ATOM 8365 C CA . ASP A 1 1100 ? 22.045 10.819 -12.701 1.00 52.38 1100 ASP A CA 1
ATOM 8366 C C . ASP A 1 1100 ? 21.374 12.062 -13.345 1.00 52.38 1100 ASP A C 1
ATOM 8368 O O . ASP A 1 1100 ? 20.163 12.084 -13.564 1.00 52.38 1100 ASP A O 1
ATOM 8372 N N . GLY A 1 1101 ? 22.146 13.108 -13.670 1.00 56.97 1101 GLY A N 1
ATOM 8373 C CA . GLY A 1 1101 ? 21.637 14.351 -14.269 1.00 56.97 1101 GLY A CA 1
ATOM 8374 C C . GLY A 1 1101 ? 21.000 15.344 -13.283 1.00 56.97 1101 GLY A C 1
ATOM 8375 O O . GLY A 1 1101 ? 20.324 16.276 -13.715 1.00 56.97 1101 GLY A O 1
ATOM 8376 N N . VAL A 1 1102 ? 21.190 15.174 -11.970 1.00 65.00 1102 VAL A N 1
ATOM 8377 C CA . VAL A 1 1102 ? 20.750 16.138 -10.947 1.00 65.00 1102 VAL A CA 1
ATOM 8378 C C . VAL A 1 1102 ? 21.736 17.306 -10.869 1.00 65.00 1102 VAL A C 1
ATOM 8380 O O . VAL A 1 1102 ? 22.915 17.113 -10.590 1.00 65.00 1102 VAL A O 1
ATOM 8383 N N . THR A 1 1103 ? 21.253 18.535 -11.073 1.00 78.19 1103 THR A N 1
ATOM 8384 C CA . THR A 1 1103 ? 22.061 19.759 -10.952 1.00 78.19 1103 THR A CA 1
ATOM 8385 C C . THR A 1 1103 ? 22.565 19.958 -9.521 1.00 78.19 1103 THR A C 1
ATOM 8387 O O . THR A 1 1103 ? 21.770 20.245 -8.628 1.00 78.19 1103 THR A O 1
ATOM 8390 N N . THR A 1 1104 ? 23.881 19.861 -9.304 1.00 85.00 1104 THR A N 1
ATOM 8391 C CA . THR A 1 1104 ? 24.482 20.011 -7.963 1.00 85.00 1104 THR A CA 1
ATOM 8392 C C . THR A 1 1104 ? 24.918 21.442 -7.647 1.00 85.00 1104 THR A C 1
ATOM 8394 O O . THR A 1 1104 ? 24.837 21.873 -6.497 1.00 85.00 1104 THR A O 1
ATOM 8397 N N . ILE A 1 1105 ? 25.329 22.207 -8.663 1.00 89.06 1105 ILE A N 1
ATOM 8398 C CA . ILE A 1 1105 ? 25.744 23.609 -8.528 1.00 89.06 1105 ILE A CA 1
ATOM 8399 C C . ILE A 1 1105 ? 24.752 24.512 -9.254 1.00 89.06 1105 ILE A C 1
ATOM 8401 O O . ILE A 1 1105 ? 24.534 24.379 -10.461 1.00 89.06 1105 ILE A O 1
ATOM 8405 N N . ILE A 1 1106 ? 24.193 25.469 -8.517 1.00 91.25 1106 ILE A N 1
ATOM 8406 C CA . ILE A 1 1106 ? 23.295 26.497 -9.044 1.00 91.25 1106 ILE A CA 1
ATOM 8407 C C . ILE A 1 1106 ? 23.829 27.860 -8.600 1.00 91.25 1106 ILE A C 1
ATOM 8409 O O . ILE A 1 1106 ? 24.104 28.062 -7.421 1.00 91.25 1106 ILE A O 1
ATOM 8413 N N . ILE A 1 1107 ? 23.970 28.803 -9.531 1.00 90.75 1107 ILE A N 1
ATOM 8414 C CA . ILE A 1 1107 ? 24.520 30.137 -9.271 1.00 90.75 1107 ILE A CA 1
ATOM 8415 C C . ILE A 1 1107 ? 23.516 31.207 -9.684 1.00 90.75 1107 ILE A C 1
ATOM 8417 O O . ILE A 1 1107 ? 23.056 31.230 -10.826 1.00 90.75 1107 ILE A O 1
ATOM 8421 N N . GLY A 1 1108 ? 23.187 32.109 -8.766 1.00 90.56 1108 GLY A N 1
ATOM 8422 C CA . GLY A 1 1108 ? 22.331 33.266 -9.009 1.00 90.56 1108 GLY A CA 1
ATOM 8423 C C . GLY A 1 1108 ? 22.993 34.570 -8.560 1.00 90.56 1108 GLY A C 1
ATOM 8424 O O . GLY A 1 1108 ? 23.961 34.544 -7.816 1.00 90.56 1108 GLY A O 1
ATOM 8425 N N . ALA A 1 1109 ? 22.467 35.709 -9.019 1.00 88.38 1109 ALA A N 1
ATOM 8426 C CA . ALA A 1 1109 ? 23.035 37.038 -8.734 1.00 88.38 1109 ALA A CA 1
ATOM 8427 C C . ALA A 1 1109 ? 22.065 38.001 -8.021 1.00 88.38 1109 ALA A C 1
ATOM 8429 O O . ALA A 1 1109 ? 22.394 39.159 -7.758 1.00 88.38 1109 ALA A O 1
ATOM 8430 N N . ASN A 1 1110 ? 20.836 37.553 -7.752 1.00 90.88 1110 ASN A N 1
ATOM 8431 C CA . ASN A 1 1110 ? 19.710 38.426 -7.421 1.00 90.88 1110 ASN A CA 1
ATOM 8432 C C . ASN A 1 1110 ? 19.536 38.706 -5.914 1.00 90.88 1110 ASN A C 1
ATOM 8434 O O . ASN A 1 1110 ? 18.521 39.295 -5.547 1.00 90.88 1110 ASN A O 1
ATOM 8438 N N . ASP A 1 1111 ? 20.485 38.324 -5.053 1.00 91.88 1111 ASP A N 1
ATOM 8439 C CA . ASP A 1 1111 ? 20.404 38.471 -3.588 1.00 91.88 1111 ASP A CA 1
ATOM 8440 C C . ASP A 1 1111 ? 19.120 37.848 -3.004 1.00 91.88 1111 ASP A C 1
ATOM 8442 O O . ASP A 1 1111 ? 18.201 38.529 -2.537 1.00 91.88 1111 ASP A O 1
ATOM 8446 N N . TYR A 1 1112 ? 19.023 36.523 -3.102 1.00 94.88 1112 TYR A N 1
ATOM 8447 C CA . TYR A 1 1112 ? 17.831 35.748 -2.759 1.00 94.88 1112 TYR A CA 1
ATOM 8448 C C . TYR A 1 1112 ? 17.580 35.709 -1.253 1.00 94.88 1112 TYR A C 1
ATOM 8450 O O . TYR A 1 1112 ? 16.445 35.935 -0.828 1.00 94.88 1112 TYR A O 1
ATOM 8458 N N . ALA A 1 1113 ? 18.621 35.517 -0.433 1.00 94.69 1113 ALA A N 1
ATOM 8459 C CA . ALA A 1 1113 ? 18.466 35.566 1.021 1.00 94.69 1113 ALA A CA 1
ATOM 8460 C C . ALA A 1 1113 ? 17.947 36.929 1.494 1.00 94.69 1113 ALA A C 1
ATOM 8462 O O . ALA A 1 1113 ? 17.088 36.979 2.371 1.00 94.69 1113 ALA A O 1
ATOM 8463 N N . GLY A 1 1114 ? 18.377 38.029 0.863 1.00 92.75 1114 GLY A N 1
ATOM 8464 C CA . GLY A 1 1114 ? 17.844 39.360 1.147 1.00 92.75 1114 GLY A CA 1
ATOM 8465 C C . GLY A 1 1114 ? 16.342 39.499 0.858 1.00 92.75 1114 GLY A C 1
ATOM 8466 O O . GLY A 1 1114 ? 15.652 40.233 1.563 1.00 92.75 1114 GLY A O 1
ATOM 8467 N N . ALA A 1 1115 ? 15.808 38.789 -0.141 1.00 93.88 1115 ALA A N 1
ATOM 8468 C CA . ALA A 1 1115 ? 14.365 38.752 -0.387 1.00 93.88 1115 ALA A CA 1
ATOM 8469 C C . ALA A 1 1115 ? 13.618 37.873 0.623 1.00 93.88 1115 ALA A C 1
ATOM 8471 O O . ALA A 1 1115 ? 12.534 38.261 1.067 1.00 93.88 1115 ALA A O 1
ATOM 8472 N N . TRP A 1 1116 ? 14.193 36.728 0.998 1.00 96.31 1116 TRP A N 1
ATOM 8473 C CA . TRP A 1 1116 ? 13.587 35.788 1.947 1.00 96.31 1116 TRP A CA 1
ATOM 8474 C C . TRP A 1 1116 ? 13.628 36.271 3.398 1.00 96.31 1116 TRP A C 1
ATOM 8476 O O . TRP A 1 1116 ? 12.849 35.800 4.224 1.00 96.31 1116 TRP A O 1
ATOM 8486 N N . ALA A 1 1117 ? 14.526 37.204 3.710 1.00 94.81 1117 ALA A N 1
ATOM 8487 C CA . ALA A 1 1117 ? 14.720 37.732 5.048 1.00 94.81 1117 ALA A CA 1
ATOM 8488 C C . ALA A 1 1117 ? 13.500 38.554 5.490 1.00 94.81 1117 ALA A C 1
ATOM 8490 O O . ALA A 1 1117 ? 13.213 39.624 4.941 1.00 94.81 1117 ALA A O 1
ATOM 8491 N N . VAL A 1 1118 ? 12.790 38.055 6.503 1.00 88.94 1118 VAL A N 1
ATOM 8492 C CA . VAL A 1 1118 ? 11.583 38.667 7.077 1.00 88.94 1118 VAL A CA 1
ATOM 8493 C C . VAL A 1 1118 ? 11.710 38.818 8.593 1.00 88.94 1118 VAL A C 1
ATOM 8495 O O . VAL A 1 1118 ? 12.446 38.085 9.247 1.00 88.94 1118 VAL A O 1
ATOM 8498 N N . ASP A 1 1119 ? 11.008 39.799 9.160 1.00 81.38 1119 ASP A N 1
ATOM 8499 C CA . ASP A 1 1119 ? 10.872 39.962 10.606 1.00 81.38 1119 ASP A CA 1
ATOM 8500 C C . ASP A 1 1119 ? 9.856 38.964 11.197 1.00 81.38 1119 ASP A C 1
ATOM 8502 O O . ASP A 1 1119 ? 9.119 38.286 10.484 1.00 81.38 1119 ASP A O 1
ATOM 8506 N N . GLN A 1 1120 ? 9.749 38.919 12.528 1.00 71.56 1120 GLN A N 1
ATOM 8507 C CA . GLN A 1 1120 ? 8.800 38.049 13.250 1.00 71.56 1120 GLN A CA 1
ATOM 8508 C C . GLN A 1 1120 ? 7.313 38.329 12.943 1.00 71.56 1120 GLN A C 1
ATOM 8510 O O . GLN A 1 1120 ? 6.434 37.648 13.466 1.00 71.56 1120 GLN A O 1
ATOM 8515 N N . ARG A 1 1121 ? 7.003 39.372 12.163 1.00 71.44 1121 ARG A N 1
ATOM 8516 C CA . ARG A 1 1121 ? 5.650 39.730 11.714 1.00 71.44 1121 ARG A CA 1
ATOM 8517 C C . ARG A 1 1121 ? 5.464 39.473 10.213 1.00 71.44 1121 ARG A C 1
ATOM 8519 O O . ARG A 1 1121 ? 4.452 39.900 9.662 1.00 71.44 1121 ARG A O 1
ATOM 8526 N N . GLY A 1 1122 ? 6.422 38.811 9.560 1.00 70.50 1122 GLY A N 1
ATOM 8527 C CA . GLY A 1 1122 ? 6.396 38.488 8.135 1.00 70.50 1122 GLY A CA 1
ATOM 8528 C C . GLY A 1 1122 ? 6.693 39.670 7.208 1.00 70.50 1122 GLY A C 1
ATOM 8529 O O . GLY A 1 1122 ? 6.433 39.573 6.012 1.00 70.50 1122 GLY A O 1
ATOM 8530 N N . ARG A 1 1123 ? 7.210 40.798 7.718 1.00 81.12 1123 ARG A N 1
ATOM 8531 C CA . ARG A 1 1123 ? 7.592 41.949 6.881 1.00 81.12 1123 ARG A CA 1
ATOM 8532 C C . ARG A 1 1123 ? 9.031 41.794 6.410 1.00 81.12 1123 ARG A C 1
ATOM 8534 O O . ARG A 1 1123 ? 9.899 41.467 7.211 1.00 81.12 1123 ARG A O 1
ATOM 8541 N N . GLY A 1 1124 ? 9.298 42.074 5.137 1.00 86.12 1124 GLY A N 1
ATOM 8542 C CA . GLY A 1 1124 ? 10.650 42.003 4.583 1.00 86.12 1124 GLY A CA 1
ATOM 8543 C C . GLY A 1 1124 ? 11.650 42.907 5.305 1.00 86.12 1124 GLY A C 1
ATOM 8544 O O . GLY A 1 1124 ? 11.380 44.090 5.501 1.00 86.12 1124 GLY A O 1
ATOM 8545 N N . LEU A 1 1125 ? 12.817 42.359 5.656 1.00 89.56 1125 LEU A N 1
ATOM 8546 C CA . LEU A 1 1125 ? 13.930 43.115 6.243 1.00 89.56 1125 LEU A CA 1
ATOM 8547 C C . LEU A 1 1125 ? 14.614 44.018 5.211 1.00 89.56 1125 LEU A C 1
ATOM 8549 O O . LEU A 1 1125 ? 15.112 45.084 5.561 1.00 89.56 1125 LEU A O 1
ATOM 8553 N N . MET A 1 1126 ? 14.591 43.615 3.936 1.00 86.94 1126 MET A N 1
ATOM 8554 C CA . MET A 1 1126 ? 15.160 44.374 2.821 1.00 86.94 1126 MET A CA 1
ATOM 8555 C C . MET A 1 1126 ? 14.088 44.703 1.773 1.00 86.94 1126 MET A C 1
ATOM 8557 O O . MET A 1 1126 ? 13.228 43.856 1.495 1.00 86.94 1126 MET A O 1
ATOM 8561 N N . PRO A 1 1127 ? 14.127 45.892 1.145 1.00 87.06 1127 PRO A N 1
ATOM 8562 C CA . PRO A 1 1127 ? 13.241 46.218 0.033 1.00 87.06 1127 PRO A CA 1
ATOM 8563 C C . PRO A 1 1127 ? 13.573 45.356 -1.190 1.00 87.06 1127 PRO A C 1
ATOM 8565 O O . PRO A 1 1127 ? 14.741 45.128 -1.497 1.00 87.06 1127 PRO A O 1
ATOM 8568 N N . VAL A 1 1128 ? 12.536 44.893 -1.886 1.00 90.56 1128 VAL A N 1
ATOM 8569 C CA . VAL A 1 1128 ? 12.646 44.121 -3.130 1.00 90.56 1128 VAL A CA 1
ATOM 8570 C C . VAL A 1 1128 ? 12.226 45.023 -4.287 1.00 90.56 1128 VAL A C 1
ATOM 8572 O O . VAL A 1 1128 ? 11.136 45.597 -4.261 1.00 90.56 1128 VAL A O 1
ATOM 8575 N N . THR A 1 1129 ? 13.086 45.164 -5.293 1.00 82.69 1129 THR A N 1
ATOM 8576 C CA . THR A 1 1129 ? 12.939 46.185 -6.342 1.00 82.69 1129 THR A CA 1
ATOM 8577 C C . THR A 1 1129 ? 13.087 45.553 -7.725 1.00 82.69 1129 THR A C 1
ATOM 8579 O O . THR A 1 1129 ? 13.995 44.735 -7.917 1.00 82.69 1129 THR A O 1
ATOM 8582 N N . PRO A 1 1130 ? 12.267 45.966 -8.715 1.00 83.56 1130 PRO A N 1
ATOM 8583 C CA . PRO A 1 1130 ? 11.206 46.985 -8.674 1.00 83.56 1130 PRO A CA 1
ATOM 8584 C C . PRO A 1 1130 ? 9.812 46.464 -8.282 1.00 83.56 1130 PRO A C 1
ATOM 8586 O O . PRO A 1 1130 ? 8.905 47.269 -8.091 1.00 83.56 1130 PRO A O 1
ATOM 8589 N N . GLY A 1 1131 ? 9.610 45.149 -8.178 1.00 77.88 1131 GLY A N 1
ATOM 8590 C CA . GLY A 1 1131 ? 8.284 44.530 -8.065 1.00 77.88 1131 GLY A CA 1
ATOM 8591 C C . GLY A 1 1131 ? 7.710 44.407 -6.647 1.00 77.88 1131 GLY A C 1
ATOM 8592 O O . GLY A 1 1131 ? 6.667 43.769 -6.470 1.00 77.88 1131 GLY A O 1
ATOM 8593 N N . GLY A 1 1132 ? 8.366 44.984 -5.635 1.00 86.25 1132 GLY A N 1
ATOM 8594 C CA . GLY A 1 1132 ? 7.875 45.026 -4.255 1.00 86.25 1132 GLY A CA 1
ATOM 8595 C C . GLY A 1 1132 ? 7.560 43.641 -3.679 1.00 86.25 1132 GLY A C 1
ATOM 8596 O O . GLY A 1 1132 ? 8.251 42.657 -3.942 1.00 86.25 1132 GLY A O 1
ATOM 8597 N N . GLU A 1 1133 ? 6.477 43.542 -2.910 1.00 85.12 1133 GLU A N 1
ATOM 8598 C CA . GLU A 1 1133 ? 6.085 42.289 -2.247 1.00 85.12 1133 GLU A CA 1
ATOM 8599 C C . GLU A 1 1133 ? 5.632 41.191 -3.222 1.00 85.12 1133 GLU A C 1
ATOM 8601 O O . GLU A 1 1133 ? 5.765 40.009 -2.916 1.00 85.12 1133 GLU A O 1
ATOM 8606 N N . THR A 1 1134 ? 5.183 41.545 -4.433 1.00 84.56 1134 THR A N 1
ATOM 8607 C CA . THR A 1 1134 ? 4.876 40.539 -5.470 1.00 84.56 1134 THR A CA 1
ATOM 8608 C C . THR A 1 1134 ? 6.154 39.845 -5.939 1.00 84.56 1134 THR A C 1
ATOM 8610 O O . THR A 1 1134 ? 6.186 38.626 -6.089 1.00 84.56 1134 THR A O 1
ATOM 8613 N N . GLN A 1 1135 ? 7.238 40.604 -6.111 1.00 90.44 1135 GLN A N 1
ATOM 8614 C CA . GLN A 1 1135 ? 8.545 40.038 -6.433 1.00 90.44 1135 GLN A CA 1
ATOM 8615 C C . GLN A 1 1135 ? 9.117 39.239 -5.256 1.00 90.44 1135 GLN A C 1
ATOM 8617 O O . GLN A 1 1135 ? 9.704 38.185 -5.480 1.00 90.44 1135 GLN A O 1
ATOM 8622 N N . ARG A 1 1136 ? 8.899 39.674 -4.007 1.00 91.62 1136 ARG A N 1
ATOM 8623 C CA . ARG A 1 1136 ? 9.292 38.895 -2.820 1.00 91.62 1136 ARG A CA 1
ATOM 8624 C C . ARG A 1 1136 ? 8.585 37.542 -2.766 1.00 91.62 1136 ARG A C 1
ATOM 8626 O O . ARG A 1 1136 ? 9.217 36.523 -2.509 1.00 91.62 1136 ARG A O 1
ATOM 8633 N N . GLU A 1 1137 ? 7.286 37.525 -3.049 1.00 90.38 1137 GLU A N 1
ATOM 8634 C CA . GLU A 1 1137 ? 6.505 36.294 -3.164 1.00 90.38 1137 GLU A CA 1
ATOM 8635 C C . GLU A 1 1137 ? 7.072 35.374 -4.254 1.00 90.38 1137 GLU A C 1
ATOM 8637 O O . GLU A 1 1137 ? 7.251 34.179 -4.019 1.00 90.38 1137 GLU A O 1
ATOM 8642 N N . MET A 1 1138 ? 7.423 35.919 -5.422 1.00 90.88 1138 MET A N 1
ATOM 8643 C CA . MET A 1 1138 ? 8.091 35.146 -6.471 1.00 90.88 1138 MET A CA 1
ATOM 8644 C C . MET A 1 1138 ? 9.451 34.613 -6.006 1.00 90.88 1138 MET A C 1
ATOM 8646 O O . MET A 1 1138 ? 9.725 33.431 -6.203 1.00 90.88 1138 MET A O 1
ATOM 8650 N N . ALA A 1 1139 ? 10.251 35.413 -5.296 1.00 94.19 1139 ALA A N 1
ATOM 8651 C CA . ALA A 1 1139 ? 11.520 34.975 -4.721 1.00 94.19 1139 ALA A CA 1
ATOM 8652 C C . ALA A 1 1139 ? 11.332 33.815 -3.734 1.00 94.19 1139 ALA A C 1
ATOM 8654 O O . ALA A 1 1139 ? 12.081 32.840 -3.787 1.00 94.19 1139 ALA A O 1
ATOM 8655 N N . PHE A 1 1140 ? 10.309 33.842 -2.874 1.00 94.31 1140 PHE A N 1
ATOM 8656 C CA . PHE A 1 1140 ? 9.992 32.703 -2.005 1.00 94.31 1140 PHE A CA 1
ATOM 8657 C C . PHE A 1 1140 ? 9.649 31.437 -2.793 1.00 94.31 1140 PHE A C 1
ATOM 8659 O O . PHE A 1 1140 ? 10.056 30.344 -2.401 1.00 94.31 1140 PHE A O 1
ATOM 8666 N N . ARG A 1 1141 ? 8.955 31.558 -3.929 1.00 94.38 1141 ARG A N 1
ATOM 8667 C CA . ARG A 1 1141 ? 8.689 30.410 -4.810 1.00 94.38 1141 ARG A CA 1
ATOM 8668 C C . ARG A 1 1141 ? 9.962 29.862 -5.448 1.00 94.38 1141 ARG A C 1
ATOM 8670 O O . ARG A 1 1141 ? 10.073 28.643 -5.557 1.00 94.38 1141 ARG A O 1
ATOM 8677 N N . VAL A 1 1142 ? 10.924 30.724 -5.799 1.00 94.56 1142 VAL A N 1
ATOM 8678 C CA . VAL A 1 1142 ? 12.268 30.293 -6.228 1.00 94.56 1142 VAL A CA 1
ATOM 8679 C C . VAL A 1 1142 ? 12.931 29.469 -5.122 1.00 94.56 1142 VAL A C 1
ATOM 8681 O O . VAL A 1 1142 ? 13.383 28.357 -5.380 1.00 94.56 1142 VAL A O 1
ATOM 8684 N N . GLY A 1 1143 ? 12.917 29.965 -3.880 1.00 93.94 1143 GLY A N 1
ATOM 8685 C CA . GLY A 1 1143 ? 13.475 29.259 -2.722 1.00 93.94 1143 GLY A CA 1
ATOM 8686 C C . GLY A 1 1143 ? 12.823 27.897 -2.473 1.00 93.94 1143 GLY A C 1
ATOM 8687 O O . GLY A 1 1143 ? 13.518 26.907 -2.252 1.00 93.94 1143 GLY A O 1
ATOM 8688 N N . VAL A 1 1144 ? 11.493 27.811 -2.579 1.00 94.44 1144 VAL A N 1
ATOM 8689 C CA . VAL A 1 1144 ? 10.778 26.530 -2.463 1.00 94.44 1144 VAL A CA 1
ATOM 8690 C C . VAL A 1 1144 ? 11.167 25.582 -3.596 1.00 94.44 1144 VAL A C 1
ATOM 8692 O O . VAL A 1 1144 ? 11.437 24.416 -3.331 1.00 94.44 1144 VAL A O 1
ATOM 8695 N N . ASN A 1 1145 ? 11.247 26.051 -4.845 1.00 92.81 1145 ASN A N 1
ATOM 8696 C CA . ASN A 1 1145 ? 11.676 25.208 -5.964 1.00 92.81 1145 ASN A CA 1
ATOM 8697 C C . ASN A 1 1145 ? 13.112 24.689 -5.787 1.00 92.81 1145 ASN A C 1
ATOM 8699 O O . ASN A 1 1145 ? 13.350 23.517 -6.069 1.00 92.81 1145 ASN A O 1
ATOM 8703 N N . LEU A 1 1146 ? 14.035 25.519 -5.287 1.00 92.56 1146 LEU A N 1
ATOM 8704 C CA . LEU A 1 1146 ? 15.420 25.133 -4.988 1.00 92.56 1146 LEU A CA 1
ATOM 8705 C C . LEU A 1 1146 ? 15.488 24.015 -3.942 1.00 92.56 1146 LEU A C 1
ATOM 8707 O O . LEU A 1 1146 ? 16.133 22.993 -4.167 1.00 92.56 1146 LEU A O 1
ATOM 8711 N N . VAL A 1 1147 ? 14.783 24.172 -2.819 1.00 92.38 1147 VAL A N 1
ATOM 8712 C CA . VAL A 1 1147 ? 14.796 23.168 -1.743 1.00 92.38 1147 VAL A CA 1
ATOM 8713 C C . VAL A 1 1147 ? 14.064 21.893 -2.162 1.00 92.38 1147 VAL A C 1
ATOM 8715 O O . VAL A 1 1147 ? 14.518 20.793 -1.861 1.00 92.38 1147 VAL A O 1
ATOM 8718 N N . MET A 1 1148 ? 12.966 22.007 -2.911 1.00 90.00 1148 MET A N 1
ATOM 8719 C CA . MET A 1 1148 ? 12.268 20.834 -3.438 1.00 90.00 1148 MET A CA 1
ATOM 8720 C C . MET A 1 1148 ? 13.131 20.068 -4.444 1.00 90.00 1148 MET A C 1
ATOM 8722 O O . MET A 1 1148 ? 13.142 18.840 -4.394 1.00 90.00 1148 MET A O 1
ATOM 8726 N N . LEU A 1 1149 ? 13.899 20.756 -5.296 1.00 87.31 1149 LEU A N 1
ATOM 8727 C CA . LEU A 1 1149 ? 14.888 20.117 -6.169 1.00 87.31 1149 LEU A CA 1
ATOM 8728 C C . LEU A 1 1149 ? 15.954 19.374 -5.344 1.00 87.31 1149 LEU A C 1
ATOM 8730 O O . LEU A 1 1149 ? 16.249 18.222 -5.642 1.00 87.31 1149 LEU A O 1
ATOM 8734 N N . ALA A 1 1150 ? 16.455 19.979 -4.263 1.00 88.25 1150 ALA A N 1
ATOM 8735 C CA . ALA A 1 1150 ? 17.442 19.357 -3.374 1.00 88.25 1150 ALA A CA 1
ATOM 8736 C C . ALA A 1 1150 ? 16.927 18.112 -2.637 1.00 88.25 1150 ALA A C 1
ATOM 8738 O O . ALA A 1 1150 ? 17.685 17.178 -2.400 1.00 88.25 1150 ALA A O 1
ATOM 8739 N N . LEU A 1 1151 ? 15.639 18.074 -2.290 1.00 85.75 1151 LEU A N 1
ATOM 8740 C CA . LEU A 1 1151 ? 15.046 16.949 -1.562 1.00 85.75 1151 LEU A CA 1
ATOM 8741 C C . LEU A 1 1151 ? 14.493 15.844 -2.469 1.00 85.75 1151 LEU A C 1
ATOM 8743 O O . LEU A 1 1151 ? 14.350 14.710 -2.019 1.00 85.75 1151 LEU A O 1
ATOM 8747 N N . THR A 1 1152 ? 14.132 16.166 -3.714 1.00 77.62 1152 THR A N 1
ATOM 8748 C CA . THR A 1 1152 ? 13.422 15.235 -4.613 1.00 77.62 1152 THR A CA 1
ATOM 8749 C C . THR A 1 1152 ? 14.173 14.899 -5.901 1.00 77.62 1152 THR A C 1
ATOM 8751 O O . THR A 1 1152 ? 13.739 14.011 -6.635 1.00 77.62 1152 THR A O 1
ATOM 8754 N N . GLY A 1 1153 ? 15.304 15.557 -6.173 1.00 72.25 1153 GLY A N 1
ATOM 8755 C CA . GLY A 1 1153 ? 16.098 15.344 -7.380 1.00 72.25 1153 GLY A CA 1
ATOM 8756 C C . GLY A 1 1153 ? 15.341 15.709 -8.662 1.00 72.25 1153 GLY A C 1
ATOM 8757 O O . GLY A 1 1153 ? 14.479 16.588 -8.681 1.00 72.25 1153 GLY A O 1
ATOM 8758 N N . ASN A 1 1154 ? 15.649 15.017 -9.757 1.00 59.41 1154 ASN A N 1
ATOM 8759 C CA . ASN A 1 1154 ? 15.086 15.258 -11.089 1.00 59.41 1154 ASN A CA 1
ATOM 8760 C C . ASN A 1 1154 ? 13.800 14.459 -11.390 1.00 59.41 1154 ASN A C 1
ATOM 8762 O O . ASN A 1 1154 ? 13.408 14.364 -12.546 1.00 59.41 1154 ASN A O 1
ATOM 8766 N N . TYR A 1 1155 ? 13.082 13.949 -10.381 1.00 50.34 1155 TYR A N 1
ATOM 8767 C CA . TYR A 1 1155 ? 11.845 13.158 -10.559 1.00 50.34 1155 TYR A CA 1
ATOM 8768 C C . TYR A 1 1155 ? 10.785 13.825 -11.470 1.00 50.34 1155 TYR A C 1
ATOM 8770 O O . TYR A 1 1155 ? 9.990 13.145 -12.112 1.00 50.34 1155 TYR A O 1
ATOM 8778 N N . LYS A 1 1156 ? 10.758 15.162 -11.564 1.00 49.09 1156 LYS A N 1
ATOM 8779 C CA . LYS A 1 1156 ? 9.836 15.900 -12.450 1.00 49.09 1156 LYS A CA 1
ATOM 8780 C C . LYS A 1 1156 ? 10.315 16.073 -13.897 1.00 49.09 1156 LYS A C 1
ATOM 8782 O O . LYS A 1 1156 ? 9.584 16.667 -14.690 1.00 49.09 1156 LYS A O 1
ATOM 8787 N N . ASP A 1 1157 ? 11.509 15.597 -14.231 1.00 44.69 1157 ASP A N 1
ATOM 8788 C CA . ASP A 1 1157 ? 11.978 15.486 -15.615 1.00 44.69 1157 ASP A CA 1
ATOM 8789 C C . ASP A 1 1157 ? 11.511 14.189 -16.291 1.00 44.69 1157 ASP A C 1
ATOM 8791 O O . ASP A 1 1157 ? 11.537 14.093 -17.519 1.00 44.69 1157 ASP A O 1
ATOM 8795 N N . ASP A 1 1158 ? 10.972 13.236 -15.517 1.00 48.06 1158 ASP A N 1
ATOM 8796 C CA . ASP A 1 1158 ? 10.258 12.087 -16.065 1.00 48.06 1158 ASP A CA 1
ATOM 8797 C C . ASP A 1 1158 ? 9.020 12.582 -16.830 1.00 48.06 1158 ASP A C 1
ATOM 8799 O O . ASP A 1 1158 ? 8.047 13.095 -16.268 1.00 48.06 1158 ASP A O 1
ATOM 8803 N N . GLN A 1 1159 ? 9.075 12.429 -18.154 1.00 41.59 1159 GLN A N 1
ATOM 8804 C CA . GLN A 1 1159 ? 8.213 13.035 -19.179 1.00 41.59 1159 GLN A CA 1
ATOM 8805 C C . GLN A 1 1159 ? 6.715 12.655 -19.125 1.00 41.59 1159 GLN A C 1
ATOM 8807 O O . GLN A 1 1159 ? 5.969 12.914 -20.068 1.00 41.59 1159 GLN A O 1
ATOM 8812 N N . VAL A 1 1160 ? 6.228 12.078 -18.026 1.00 43.16 1160 VAL A N 1
ATOM 8813 C CA . VAL A 1 1160 ? 4.849 11.588 -17.874 1.00 43.16 1160 VAL A CA 1
ATOM 8814 C C . VAL A 1 1160 ? 3.825 12.730 -17.756 1.00 43.16 1160 VAL A C 1
ATOM 8816 O O . VAL A 1 1160 ? 2.667 12.547 -18.121 1.00 43.16 1160 VAL A O 1
ATOM 8819 N N . HIS A 1 1161 ? 4.228 13.933 -17.325 1.00 39.88 1161 HIS A N 1
ATOM 8820 C CA . HIS A 1 1161 ? 3.311 15.073 -17.125 1.00 39.88 1161 HIS A CA 1
ATOM 8821 C C . HIS A 1 1161 ? 3.521 16.259 -18.080 1.00 39.88 1161 HIS A C 1
ATOM 8823 O O . HIS A 1 1161 ? 2.762 17.231 -18.033 1.00 39.88 1161 HIS A O 1
ATOM 8829 N N . LEU A 1 1162 ? 4.517 16.199 -18.969 1.00 42.44 1162 LEU A N 1
ATOM 8830 C CA . LEU A 1 1162 ? 4.812 17.279 -19.915 1.00 42.44 1162 LEU A CA 1
ATOM 8831 C C . LEU A 1 1162 ? 3.638 17.588 -20.876 1.00 42.44 1162 LEU A C 1
ATOM 8833 O O . LEU A 1 1162 ? 3.364 18.773 -21.085 1.00 42.44 1162 LEU A O 1
ATOM 8837 N N . PRO A 1 1163 ? 2.883 16.597 -21.405 1.00 44.81 1163 PRO A N 1
ATOM 8838 C CA . PRO A 1 1163 ? 1.739 16.869 -22.279 1.00 44.81 1163 PRO A CA 1
ATOM 8839 C C . PRO A 1 1163 ? 0.630 17.668 -21.580 1.00 44.81 1163 PRO A C 1
ATOM 8841 O O . PRO A 1 1163 ? 0.160 18.664 -22.129 1.00 44.81 1163 PRO A O 1
ATOM 8844 N N . ASP A 1 1164 ? 0.277 17.305 -20.343 1.00 45.84 1164 ASP A N 1
ATOM 8845 C CA . ASP A 1 1164 ? -0.773 17.971 -19.556 1.00 45.84 1164 ASP A CA 1
ATOM 8846 C C . ASP A 1 1164 ? -0.384 19.401 -19.148 1.00 45.84 1164 ASP A C 1
ATOM 8848 O O . ASP A 1 1164 ? -1.229 20.298 -19.074 1.00 45.84 1164 ASP A O 1
ATOM 8852 N N . ILE A 1 1165 ? 0.908 19.639 -18.904 1.00 46.78 1165 ILE A N 1
ATOM 8853 C CA . ILE A 1 1165 ? 1.452 20.964 -18.580 1.00 46.78 1165 ILE A CA 1
ATOM 8854 C C . ILE A 1 1165 ? 1.486 21.851 -19.835 1.00 46.78 1165 ILE A C 1
ATOM 8856 O O . ILE A 1 1165 ? 1.054 23.005 -19.785 1.00 46.78 1165 ILE A O 1
ATOM 8860 N N . MET A 1 1166 ? 1.899 21.308 -20.985 1.00 44.62 1166 MET A N 1
ATOM 8861 C CA . MET A 1 1166 ? 1.892 22.021 -22.271 1.00 44.62 1166 MET A CA 1
ATOM 8862 C C . MET A 1 1166 ? 0.470 22.353 -22.746 1.00 44.62 1166 MET A C 1
ATOM 8864 O O . MET A 1 1166 ? 0.240 23.407 -23.341 1.00 44.62 1166 MET A O 1
ATOM 8868 N N . GLN A 1 1167 ? -0.510 21.500 -22.436 1.00 42.06 1167 GLN A N 1
ATOM 8869 C CA . GLN A 1 1167 ? -1.921 21.742 -22.744 1.00 42.06 1167 GLN A CA 1
ATOM 8870 C C . GLN A 1 1167 ? -2.526 22.876 -21.895 1.00 42.06 1167 GLN A C 1
ATOM 8872 O O . GLN A 1 1167 ? -3.457 23.546 -22.343 1.00 42.06 1167 GLN A O 1
ATOM 8877 N N . ARG A 1 1168 ? -1.977 23.135 -20.699 1.00 46.81 1168 ARG A N 1
ATOM 8878 C CA . ARG A 1 1168 ? -2.358 24.269 -19.837 1.00 46.81 1168 ARG A CA 1
ATOM 8879 C C . ARG A 1 1168 ? -1.688 25.585 -20.236 1.00 46.81 1168 ARG A C 1
ATOM 8881 O O . ARG A 1 1168 ? -2.313 26.623 -20.073 1.00 46.81 1168 ARG A O 1
ATOM 8888 N N . LEU A 1 1169 ? -0.473 25.548 -20.790 1.00 37.00 1169 LEU A N 1
ATOM 8889 C CA . LEU A 1 1169 ? 0.253 26.730 -21.292 1.00 37.00 1169 LEU A CA 1
ATOM 8890 C C . LEU A 1 1169 ? -0.300 27.284 -22.619 1.00 37.00 1169 LEU A C 1
ATOM 8892 O O . LEU A 1 1169 ? -0.026 28.428 -22.964 1.00 37.00 1169 LEU A O 1
ATOM 8896 N N . ARG A 1 1170 ? -1.085 26.495 -23.365 1.00 36.97 1170 ARG A N 1
ATOM 8897 C CA . ARG A 1 1170 ? -1.755 26.921 -24.610 1.00 36.97 1170 ARG A CA 1
ATOM 8898 C C . ARG A 1 1170 ? -3.142 27.560 -24.396 1.00 36.97 1170 ARG A C 1
ATOM 8900 O O . ARG A 1 1170 ? -3.868 27.719 -25.376 1.00 36.97 1170 ARG A O 1
ATOM 8907 N N . ARG A 1 1171 ? -3.535 27.888 -23.159 1.00 33.59 1171 ARG A N 1
ATOM 8908 C CA . ARG A 1 1171 ? -4.835 28.505 -22.830 1.00 33.59 1171 ARG A CA 1
ATOM 8909 C C . ARG A 1 1171 ? -4.713 29.901 -22.248 1.00 33.59 1171 ARG A C 1
ATOM 8911 O O . ARG A 1 1171 ? -3.853 30.090 -21.363 1.00 33.59 1171 ARG A O 1
#

Foldseek 3Di:
DPPPVVVVVLVVVVVVCVVLVVVLVVVLVVVVPDDDDDFDFDDDDAWDDKDFDDPPDDPLQWPVVVCVVDVTTIGTTGGDDDAAEEEEEFADALQQCDAPDPPDHGNRSVRLSNRLSNQVSSQVVQHFYDYAPDPDDGHHHPVRSVVNNVRSVVVNPDPVDRTDQDGDLDDDAAAHEYEYEHQQPDDLVVVLVNLLSCLQSNYQYDYHHGDHPCLQQVPDAAWDWDADSPDPGIDIDGGSVVCRVVSNVVVVVSVVSVVVSNVDDRDPDDDPDPVCVVVPPDDDDDDDDDDDDVVLVVLVVLLVVLQVVLVVFDWDPDDDQQPFLAAAEEEEEQELLQQQCVVLLLVVVLQNLVSCVVSVHFYHYHYFADDFPPDDHPDADGHRSVVVNVVSVVRHHFQAGGHLQVRLVVVVVNPGDLRYEYEYADSQFDDPNQVVNQVSNPSHPAYEYAYADPRRNGKAWFAWDDDQQKTKTKIFGAFLQAKDKWKKFFAFPVRHTLDIWIFIDHNHDRMTITIGRAHLVSQQRTQKIATPSNFGQRRIFGDFPVRHFAEAEEEDDDDDPPDPLLVDLVSLVCVLPVRGHHYDYYHLVRRVDPRHLEYEYFLVRDDDPVSLVVVLVVQLVLHEYEYEDDPNVLCPDDPLDQAAWDRHKDFADDPPDPHHFWAKDAWDPLALLHPPDGDPPKGFGMFIFGDDDPCQVVQAGIATPVRTGQKGWDRRNQHIRIYGRHGSHPPGICLSVDPSVSSVVVSSSVCSVRPPPCPLQDFWAAQWAQGRSGDTHGQDPQADTHGSPCVPVPHDGSNHGFHWTHDPVGTDGRGNRPRDDRTHGDDRDPPHHYHYSDPDDIDRCSVVSVVVSVVSVVVSVVVVCVVVCVDDPPPPPDPVVVVVVVVVVVVSPDDDDDDDDPPDDDDDDDDDDDDDDDDDDDDDDDDPDDPDDDPVLCVVLPPFAAEEEEDQVPPVLVVLLQLLRVLLQVVCVSPHPHRHDRYYYDHLVPHQCQSHLEYEYEFDPRGAADDLSSLVSVLVNLLVLRAYEYAPQCVVPDDDDDPVPDPRVCRNNVNHPAADKDFDDQPDQLCVLPDNHNAAAALEGDWTKIWHDQPDPGDPSFTRYIYTHHHLSQLSRADPVRHRPHARPDPGVVSSVSSSSSSSSSVSCSVPPVPVVPCPCVVVVVVVVVD

Radius of gyration: 43.05 Å; chains: 1; bounding box: 90×98×144 Å

pLDDT: mean 77.46, std 17.87, range [25.36, 96.38]

Secondary structure (DSSP, 8-state):
---HHHHHHHHHHHTT-HHHHHHHHHHHHHHSS-------EEEEEEEEEEEE--TT--GGGB-HHHHTTSSS-EEEEEE-----EEEEEE--SGGGG--SSTTS--HHHHHHHHHHHHHHHHHHTT-EEEETTSSPPPB-SHHHHHHHHHHHHHHHH-TTS---SS-------TT-EEEEEE---S-HHHHHHHHHHHHHTT-EEEEEE---HHHHH----SSEEEE-SSSS-EEEES-GGGTHHHHHHHHHHHHHHHHHHTTPPPPP-----TTGGGTTT-PPP--------HHHHHHHHHHHHHHHHHHT--EESPPPPPSSSS-EEEEE--SGGG-TTHHHHHHHHHHHHHHHHHTT--EEEEESSPPPTTS-----S-B-HHHHHHHHHH----SS---HHHHHHHHHHTT--TTPEEEEE--SB--TTHHHHHHHHTTSSEEEEEE--TTTS--EEEEEEEETTEEEEEEE-SS--S-EEEEEEEE-TT--EEEEEEEEEPTT-SEEEEEE---HHHHHH--EEEETTT-SSTTEEE--GGGSPEEEEEESPPPPTTS-GGG-HHHHHHHHHTTTEEEEEE-HHHH--TT--EEEE-TT----HHHHHHHHHHHHTT-EEEEEP-HHHHTS-----SS-EEEEEEESS-TT---PPBPBPPPPTT-TTTT----TT--B-EEEEEP--TTHHHHEEEEBTTS-EEEEEEEETTEEEEEESS-SSSSSBSGGGSHHHHHHHHHHHHHTT-S-TTTTTSPBPEEEEE-TTS-EEPPPTTPPPBPTTHHHH---BTTB-SEEEE-SS-EEEE-STTTSPPP-B--PPTT-EEEE--S---EETHHHHHHHHHHHHHHHHHHHHHHTT-S-TT----THHHHHHHHHHHHHTSPPP------PPPPPPP--PPPPPPP---------PPPPPPHHHHHHHHSS-EEEEE--S-HHHHHHHHHHHHHHHHHHHHHSS---EEEEEE-TTTS-GGG-SEEEEE--TTSPPPPHHHHHHHHHHHHTT-EEEEE---TTT-SS--GGG-HHHHHHTTTS-PPPEEEPPTT-GGGTSSS--S---SSSSSPPPEEE-TT--SSTT---EEEE-S-HHHHH-B-TTS-BSS--TTTHHHHHHHHHHHHHHHHHHHHHTTGGGSTTSHHHHHHHHT-